Protein AF-A0A5A7PX64-F1 (afdb_monomer)

Sequence (849 aa):
MESLVEATSGAVGALVSTTVLYPLDTCKTKYQAENRAHHHQKYRNISDVLWEAISKGQVLSLYQGLGTKNLQSFISQFIYFYGYSFFKRLYLRQSQTKSIRTAANLVIAAAAGACTAIATQASSISICCCDCHAILLIPLDTASSRMQTSEFGKSKGLWESLSEGSWSDAFDGLGISLLLTANPSIQYTVFDQLKNRMLKGKIGKQSDDVKSPEALSAFSAFVLGAVSKCIATCLTYPAIRCKVMIQSAKSDDENEEGKTRPKSRKTVTGTIYSIWDKEGLLGFFKGLQAQMLKTVLTSALLLMIKEKITKTTWVLMIALRKFMLLAPRMVVAATGRMAPSATGNHNPVRFSGRNGKSAVNFGHGELMGEKLKFSPFVQRSKNRAILTTPQVRNSLTADFSGETKLKNLDMEKRDPRTAVAIILGGGAGTRLFPLTKRRAKPAVPIGGAYRLIDVPMSNCINSGINKVYILTQFNSASLNRHLARAYNSVGSGVLAATQTPGEAGKNWFQGTADAVRQFHWLFEDPRSKHIEDVLILSGDHLYRMDYLDFVQNHRQSGADITISCLPIDDSRASDFGLMKIDNKGRVLSFSEKPKGNDLKAMAVDTTVLGLSRDEAEKKPYIASMGVYVFKKEILLNLLRWRFPTANDFGSEIIPASAREFFIKAYLFNDYWEDIGTIRSFFEANLALTEHDDDNKPPRFSFYDAAKPIYTSRRNLPPSKIDNSKIVDSIVSHGSFLTNCIIEHSVIGIRSRINSNVHLKDTVMLGADYYETDSEIALALSKGKVPIGIGENTRIKECIIDKNARIGKNVVIENSEGVQEADRTSEGFYIRSGVTVILKNSIIKDGTVI

Foldseek 3Di:
DLLQLLLQLLLVLLLVLCVVCLLLVLLLLQQVVQVVDPDDRPDPDSVVSVVVCVVVVLNVLSCFLSVLVSVLRSLLRSQLSSQLVVLVVVCCVVVVDPDDDLVRLLVSLLRSLLSSLCVLLCVVPDPPDDDDDDDDDPNSVQLSSVRSNDDRPDGDDSVVSVVPDDPVLSCQCSVLSSVLSSLSSQLVSQLVVVVVVVVVVVVVDDDDDDDDPDFDALVVQLVSQLVSNLVSCVVCQLSVLLSVQLSPDDPDDPDDDDDDDDDDSRDSVVSSVVQCVPPNPCSSCPCVVSVSVSRSNSRSSSRSSSRVSSRVSVVVVVVVVVVVVPDDDDDDDPDDDDDDDDDDDDDDDDDDDDDDDDDDDDDDDDDDDDDDDDDDDDDDDDDDDDDDDDDDDDDDDDDPPPVVVVVVVVVVLQDLLQEAEEEEQDACLVQAPPQSVQAGQQLRDFLQEFGLQLQVVLLCVLLVNLQYEYETQDNCPSVVVFCCQFPPVSDPRYHYDYFDDDPCSNPCALAQLSSCLVVLCVCVPPSNVSHFKYKYHYSFKDDHDNVSVVSSVCVVVVFQKEFEKEQAAPVCQLVFWWFDADLQQWTQAIDGNDDDVRSVVRFAQCCSVVDDPVVCVRRRIIGTPSIMMHGSVSSNCLCVPVPVPDRYCRHPSVRVCSVPTGYGYDYDDADMFRCSHPVRSLVVRLLQLDPDDVVDHRRDHCDDPSRHRTTRDDPAAAEDAECEAAESEAADGNEYHYQEYHYSEYHHYQAYHYHQEYHESEYESHEPDDDDVVNCVVCVVVLHFFFHAEYNEYAYQEYEDYREGEYYNEYHDLVVQDAWDDPVVQQWIHHRSHIYGHHNYYHHHNHYD

Organism: Striga asiatica (NCBI:txid4170)

Structure (mmCIF, N/CA/C/O backbone):
data_AF-A0A5A7PX64-F1
#
_entry.id   AF-A0A5A7PX64-F1
#
loop_
_atom_site.group_PDB
_atom_site.id
_atom_site.type_symbol
_atom_site.label_atom_id
_atom_site.label_alt_id
_atom_site.label_comp_id
_atom_site.label_asym_id
_atom_site.label_entity_id
_atom_site.label_seq_id
_atom_site.pdbx_PDB_ins_code
_atom_site.Cartn_x
_atom_site.Cartn_y
_atom_site.Cartn_z
_atom_site.occupancy
_atom_site.B_iso_or_equiv
_atom_site.auth_seq_id
_atom_site.auth_comp_id
_atom_site.auth_asym_id
_atom_site.auth_atom_id
_atom_site.pdbx_PDB_model_num
ATOM 1 N N . MET A 1 1 ? -17.138 45.772 -8.333 1.00 70.06 1 MET A N 1
ATOM 2 C CA . MET A 1 1 ? -17.581 45.657 -9.742 1.00 70.06 1 MET A CA 1
ATOM 3 C C . MET A 1 1 ? -16.494 46.118 -10.695 1.00 70.06 1 MET A C 1
ATOM 5 O O . MET A 1 1 ? -15.860 45.264 -11.285 1.00 70.06 1 MET A O 1
ATOM 9 N N . GLU A 1 2 ? -16.208 47.415 -10.805 1.00 75.25 2 GLU A N 1
ATOM 10 C CA . GLU A 1 2 ? -15.292 47.930 -11.838 1.00 75.25 2 GLU A CA 1
ATOM 11 C C . GLU A 1 2 ? -13.875 47.324 -11.807 1.00 75.25 2 GLU A C 1
ATOM 13 O O . GLU A 1 2 ? -13.378 46.900 -12.843 1.00 75.25 2 GLU A O 1
ATOM 18 N N . SER A 1 3 ? -13.256 47.173 -10.628 1.00 82.12 3 SER A N 1
ATOM 19 C CA . SER A 1 3 ? -11.945 46.507 -10.499 1.00 82.12 3 SER A CA 1
ATOM 20 C C . SER A 1 3 ? -11.955 45.045 -10.941 1.00 82.12 3 SER A C 1
ATOM 22 O O . SER A 1 3 ? -10.944 44.548 -11.419 1.00 82.12 3 SER A O 1
ATOM 24 N N . LEU A 1 4 ? -13.100 44.364 -10.828 1.00 81.25 4 LEU A N 1
ATOM 25 C CA . LEU A 1 4 ? -13.269 43.000 -11.325 1.00 81.25 4 LEU A CA 1
ATOM 26 C C . LEU A 1 4 ? -13.423 42.989 -12.855 1.00 81.25 4 LEU A C 1
ATOM 28 O O . LEU A 1 4 ? -12.896 42.092 -13.502 1.00 81.25 4 LEU A O 1
ATOM 32 N N . VAL A 1 5 ? -14.064 44.007 -13.443 1.00 82.44 5 VAL A N 1
ATOM 33 C CA . VAL A 1 5 ? -14.136 44.191 -14.906 1.00 82.44 5 VAL A CA 1
ATOM 34 C C . VAL A 1 5 ? -12.749 44.475 -15.490 1.00 82.44 5 VAL A C 1
ATOM 36 O O . VAL A 1 5 ? -12.382 43.856 -16.482 1.00 82.44 5 VAL A O 1
ATOM 39 N N . GLU A 1 6 ? -11.948 45.347 -14.867 1.00 82.88 6 GLU A N 1
ATOM 40 C CA . GLU A 1 6 ? -10.570 45.624 -15.315 1.00 82.88 6 GLU A CA 1
ATOM 41 C C . GLU A 1 6 ? -9.627 44.422 -15.121 1.00 82.88 6 GLU A C 1
ATOM 43 O O . GLU A 1 6 ? -8.751 44.192 -15.958 1.00 82.88 6 GLU A O 1
ATOM 48 N N . ALA A 1 7 ? -9.816 43.640 -14.052 1.00 85.19 7 ALA A N 1
ATOM 49 C CA . ALA A 1 7 ? -9.067 42.408 -13.803 1.00 85.19 7 ALA A CA 1
ATOM 50 C C . ALA A 1 7 ? -9.395 41.313 -14.826 1.00 85.19 7 ALA A C 1
ATOM 52 O O . ALA A 1 7 ? -8.493 40.744 -15.437 1.00 85.19 7 ALA A O 1
ATOM 53 N N . THR A 1 8 ? -10.683 41.050 -15.060 1.00 84.56 8 THR A N 1
ATOM 54 C CA . THR A 1 8 ? -11.142 40.032 -16.019 1.00 84.56 8 THR A CA 1
ATOM 55 C C . THR A 1 8 ? -10.821 40.408 -17.464 1.00 84.56 8 THR A C 1
ATOM 57 O O . THR A 1 8 ? -10.293 39.570 -18.191 1.00 84.56 8 THR A O 1
ATOM 60 N N . SER A 1 9 ? -11.054 41.656 -17.893 1.00 85.06 9 SER A N 1
ATOM 61 C CA . SER A 1 9 ? -10.716 42.081 -19.261 1.00 85.06 9 SER A CA 1
ATOM 62 C C . SER A 1 9 ? -9.213 42.022 -19.530 1.00 85.06 9 SER A C 1
ATOM 64 O O . SER A 1 9 ? -8.790 41.634 -20.619 1.00 85.06 9 SER A O 1
ATOM 66 N N . GLY A 1 10 ? -8.397 42.343 -18.525 1.00 84.88 10 GLY A N 1
ATOM 67 C CA . GLY A 1 10 ? -6.948 42.254 -18.612 1.00 84.88 10 GLY A CA 1
ATOM 68 C C . GLY A 1 10 ? -6.407 40.824 -18.589 1.00 84.88 10 GLY A C 1
ATOM 69 O O . GLY A 1 10 ? -5.489 40.518 -19.346 1.00 84.88 10 GLY A O 1
ATOM 70 N N . ALA A 1 11 ? -6.996 39.939 -17.782 1.00 86.31 11 ALA A N 1
ATOM 71 C CA . ALA A 1 11 ? -6.633 38.523 -17.732 1.00 86.31 11 ALA A CA 1
ATOM 72 C C . ALA A 1 11 ? -6.997 37.785 -19.032 1.00 86.31 11 ALA A C 1
ATOM 74 O O . ALA A 1 11 ? -6.183 37.029 -19.558 1.00 86.31 11 ALA A O 1
ATOM 75 N N . VAL A 1 12 ? -8.173 38.064 -19.611 1.00 86.69 12 VAL A N 1
ATOM 76 C CA . VAL A 1 12 ? -8.559 37.536 -20.933 1.00 86.69 12 VAL A CA 1
ATOM 77 C C . VAL A 1 12 ? -7.689 38.141 -22.043 1.00 86.69 12 VAL A C 1
ATOM 79 O O . VAL A 1 12 ? -7.237 37.416 -22.926 1.00 86.69 12 VAL A O 1
ATOM 82 N N . GLY A 1 13 ? -7.373 39.440 -21.974 1.00 85.81 13 GLY A N 1
ATOM 83 C CA . GLY A 1 13 ? -6.431 40.081 -22.899 1.00 85.81 13 GLY A CA 1
ATOM 84 C C . GLY A 1 13 ? -5.037 39.448 -22.878 1.00 85.81 13 GLY A C 1
ATOM 85 O O . GLY A 1 13 ? -4.434 39.259 -23.935 1.00 85.81 13 GLY A O 1
ATOM 86 N N . ALA A 1 14 ? -4.548 39.060 -21.697 1.00 85.06 14 ALA A N 1
ATOM 87 C CA . ALA A 1 14 ? -3.300 38.317 -21.551 1.00 85.06 14 ALA A CA 1
ATOM 88 C C . ALA A 1 14 ? -3.403 36.894 -22.109 1.00 85.06 14 ALA A C 1
ATOM 90 O O . ALA A 1 14 ? -2.570 36.521 -22.924 1.00 85.06 14 ALA A O 1
ATOM 91 N N . LEU A 1 15 ? -4.454 36.143 -21.760 1.00 86.75 15 LEU A N 1
ATOM 92 C CA . LEU A 1 15 ? -4.691 34.781 -22.255 1.00 86.75 15 LEU A CA 1
ATOM 93 C C . LEU A 1 15 ? -4.663 34.710 -23.791 1.00 86.75 15 LEU A C 1
ATOM 95 O O . LEU A 1 15 ? -3.964 33.876 -24.370 1.00 86.75 15 LEU A O 1
ATOM 99 N N . VAL A 1 16 ? -5.398 35.604 -24.459 1.00 87.44 16 VAL A N 1
ATOM 100 C CA . VAL A 1 16 ? -5.472 35.637 -25.927 1.00 87.44 16 VAL A CA 1
ATOM 101 C C . VAL A 1 16 ? -4.145 36.105 -26.528 1.00 87.44 16 VAL A C 1
ATOM 103 O O . VAL A 1 16 ? -3.647 35.471 -27.455 1.00 87.44 16 VAL A O 1
ATOM 106 N N . SER A 1 17 ? -3.525 37.157 -25.980 1.00 85.38 17 SER A N 1
ATOM 107 C CA . SER A 1 17 ? -2.232 37.659 -26.469 1.00 85.38 17 SER A CA 1
ATOM 108 C C . SER A 1 17 ? -1.108 36.621 -26.332 1.00 85.38 17 SER A C 1
ATOM 110 O O . SER A 1 17 ? -0.349 36.397 -27.276 1.00 85.38 17 SER A O 1
ATOM 112 N N . THR A 1 18 ? -1.039 35.926 -25.192 1.00 85.62 18 THR A N 1
ATOM 113 C CA . THR A 1 18 ? -0.108 34.817 -24.961 1.00 85.62 18 THR A CA 1
ATOM 114 C C . THR A 1 18 ? -0.378 33.668 -25.920 1.00 85.62 18 THR A C 1
ATOM 116 O O . THR A 1 18 ? 0.572 33.184 -26.518 1.00 85.62 18 THR A O 1
ATOM 119 N N . THR A 1 19 ? -1.637 33.278 -26.136 1.00 86.94 19 THR A N 1
ATOM 120 C CA . THR A 1 19 ? -1.987 32.183 -27.058 1.00 86.94 19 THR A CA 1
ATOM 121 C C . THR A 1 19 ? -1.610 32.496 -28.507 1.00 86.94 19 THR A C 1
ATOM 123 O O . THR A 1 19 ? -0.996 31.663 -29.167 1.00 86.94 19 THR A O 1
ATOM 126 N N . VAL A 1 20 ? -1.907 33.701 -29.002 1.00 88.19 20 VAL A N 1
ATOM 127 C CA . VAL A 1 20 ? -1.581 34.104 -30.384 1.00 88.19 20 VAL A CA 1
ATOM 128 C C . VAL A 1 20 ? -0.068 34.180 -30.613 1.00 88.19 20 VAL A C 1
ATOM 130 O O . VAL A 1 20 ? 0.416 33.788 -31.671 1.00 88.19 20 VAL A O 1
ATOM 133 N N . LEU A 1 21 ? 0.696 34.657 -29.626 1.00 87.06 21 LEU A N 1
ATOM 134 C CA . LEU A 1 21 ? 2.136 34.910 -29.766 1.00 87.06 21 LEU A CA 1
ATOM 135 C C . LEU A 1 21 ? 3.024 33.808 -29.168 1.00 87.06 21 LEU A C 1
ATOM 137 O O . LEU A 1 21 ? 4.249 33.944 -29.171 1.00 87.06 21 LEU A O 1
ATOM 141 N N . TYR A 1 22 ? 2.437 32.713 -28.680 1.00 85.25 22 TYR A N 1
ATOM 142 C CA . TYR A 1 22 ? 3.178 31.608 -28.072 1.00 85.25 22 TYR A CA 1
ATOM 143 C C . TYR A 1 22 ? 4.228 30.973 -29.001 1.00 85.25 22 TYR A C 1
ATOM 145 O O . TYR A 1 22 ? 5.339 30.737 -28.528 1.00 85.25 22 TYR A O 1
ATOM 153 N N . PRO A 1 23 ? 3.977 30.765 -30.313 1.00 86.62 23 PRO A N 1
ATOM 154 C CA . PRO A 1 23 ? 4.995 30.211 -31.207 1.00 86.62 23 PRO A CA 1
ATOM 155 C C . PRO A 1 23 ? 6.253 31.080 -31.289 1.00 86.62 23 PRO A C 1
ATOM 157 O O . PRO A 1 23 ? 7.367 30.563 -31.279 1.00 86.62 23 PRO A O 1
ATOM 160 N N . LEU A 1 24 ? 6.086 32.409 -31.290 1.00 83.19 24 LEU A N 1
ATOM 161 C CA . LEU A 1 24 ? 7.197 33.364 -31.269 1.00 83.19 24 LEU A CA 1
ATOM 162 C C . LEU A 1 24 ? 7.965 33.318 -29.936 1.00 83.19 24 LEU A C 1
ATOM 164 O O . LEU A 1 24 ? 9.178 33.528 -29.923 1.00 83.19 24 LEU A O 1
ATOM 168 N N . ASP A 1 25 ? 7.279 33.021 -28.827 1.00 77.56 25 ASP A N 1
ATOM 169 C CA . ASP A 1 25 ? 7.919 32.774 -27.534 1.00 77.56 25 ASP A CA 1
ATOM 170 C C . ASP A 1 25 ? 8.789 31.513 -27.579 1.00 77.56 25 ASP A C 1
ATOM 172 O O . ASP A 1 25 ? 9.983 31.578 -27.301 1.00 77.56 25 ASP A O 1
ATOM 176 N N . THR A 1 26 ? 8.233 30.387 -28.032 1.00 78.62 26 THR A N 1
ATOM 177 C CA . THR A 1 26 ? 8.959 29.114 -28.140 1.00 78.62 26 THR A CA 1
ATOM 178 C C . THR A 1 26 ? 10.165 29.216 -29.079 1.00 78.62 26 THR A C 1
ATOM 180 O O . THR A 1 26 ? 11.258 28.786 -28.705 1.00 78.62 26 THR A O 1
ATOM 183 N N . CYS A 1 27 ? 10.023 29.850 -30.253 1.00 79.25 27 CYS A N 1
ATOM 184 C CA . CYS A 1 27 ? 11.149 30.075 -31.167 1.00 79.25 27 CYS A CA 1
ATOM 185 C C . CYS A 1 27 ? 12.262 30.908 -30.515 1.00 79.25 27 CYS A C 1
ATOM 187 O O . CYS A 1 27 ? 13.441 30.570 -30.630 1.00 79.25 27 CYS A O 1
ATOM 189 N N . LYS A 1 28 ? 11.899 31.969 -29.781 1.00 76.88 28 LYS A N 1
ATOM 190 C CA . LYS A 1 28 ? 12.862 32.788 -29.041 1.00 76.88 28 LYS A CA 1
ATOM 191 C C . LYS A 1 28 ? 13.539 32.003 -27.916 1.00 76.88 28 LYS A C 1
ATOM 193 O O . LYS A 1 28 ? 14.760 32.075 -27.803 1.00 76.88 28 LYS A O 1
ATOM 198 N N . THR A 1 29 ? 12.784 31.290 -27.082 1.00 70.88 29 THR A N 1
ATOM 199 C CA . THR A 1 29 ? 13.330 30.545 -25.937 1.00 70.88 29 THR A CA 1
ATOM 200 C C . THR A 1 29 ? 14.306 29.465 -26.403 1.00 70.88 29 THR A C 1
ATOM 202 O O . THR A 1 29 ? 15.385 29.347 -25.826 1.00 70.88 29 THR A O 1
ATOM 205 N N . LYS A 1 30 ? 14.000 28.750 -27.496 1.00 71.81 30 LYS A N 1
ATOM 206 C CA . LYS A 1 30 ? 14.926 27.780 -28.103 1.00 71.81 30 LYS A CA 1
ATOM 207 C C . LYS A 1 30 ? 16.187 28.443 -28.658 1.00 71.81 30 LYS A C 1
ATOM 209 O O . LYS A 1 30 ? 17.284 28.054 -28.269 1.00 71.81 30 LYS A O 1
ATOM 214 N N . TYR A 1 31 ? 16.048 29.506 -29.455 1.00 73.12 31 TYR A N 1
ATOM 215 C CA . TYR A 1 31 ? 17.190 30.283 -29.957 1.00 73.12 31 TYR A CA 1
ATOM 216 C C . TYR A 1 31 ? 18.098 30.804 -28.820 1.00 73.12 31 TYR A C 1
ATOM 218 O O . TYR A 1 31 ? 19.323 30.749 -28.910 1.00 73.12 31 TYR A O 1
ATOM 226 N N . GLN A 1 32 ? 17.512 31.271 -27.711 1.00 65.12 32 GLN A N 1
ATOM 227 C CA . GLN A 1 32 ? 18.256 31.763 -26.545 1.00 65.12 32 GLN A CA 1
ATOM 228 C C . GLN A 1 32 ? 18.884 30.659 -25.683 1.00 65.12 32 GLN A C 1
ATOM 230 O O . GLN A 1 32 ? 19.860 30.939 -24.986 1.00 65.12 32 GLN A O 1
ATOM 235 N N . ALA A 1 33 ? 18.340 29.441 -25.697 1.00 64.19 33 ALA A N 1
ATOM 236 C CA . ALA A 1 33 ? 18.925 28.295 -25.008 1.00 64.19 33 ALA A CA 1
ATOM 237 C C . ALA A 1 33 ? 20.133 27.737 -25.773 1.00 64.19 33 ALA A C 1
ATOM 239 O O . ALA A 1 33 ? 21.154 27.437 -25.161 1.00 64.19 33 ALA A O 1
ATOM 240 N N . GLU A 1 34 ? 20.049 27.665 -27.102 1.00 63.72 34 GLU A N 1
ATOM 241 C CA . GLU A 1 34 ? 21.103 27.080 -27.940 1.00 63.72 34 GLU A CA 1
ATOM 242 C C . GLU A 1 34 ? 22.349 27.974 -28.029 1.00 63.72 34 GLU A C 1
ATOM 244 O O . GLU A 1 34 ? 23.468 27.480 -27.937 1.00 63.72 34 GLU A O 1
ATOM 249 N N . ASN A 1 35 ? 22.178 29.303 -28.014 1.00 57.41 35 ASN A N 1
ATOM 250 C CA . ASN A 1 35 ? 23.278 30.275 -27.875 1.00 57.41 35 ASN A CA 1
ATOM 251 C C . ASN A 1 35 ? 24.066 30.176 -26.542 1.00 57.41 35 ASN A C 1
ATOM 253 O O . ASN A 1 35 ? 24.980 30.969 -26.320 1.00 57.41 35 ASN A O 1
ATOM 257 N N . ARG A 1 36 ? 23.707 29.253 -25.634 1.00 54.62 36 ARG A N 1
ATOM 258 C CA . ARG A 1 36 ? 24.436 28.955 -24.384 1.00 54.62 36 ARG A CA 1
ATOM 259 C C . ARG A 1 36 ? 25.250 27.658 -24.453 1.00 54.62 36 ARG A C 1
ATOM 261 O O . ARG A 1 36 ? 26.061 27.418 -23.562 1.00 54.62 36 ARG A O 1
ATOM 268 N N . ALA A 1 37 ? 25.028 26.815 -25.462 1.00 49.03 37 ALA A N 1
ATOM 269 C CA . ALA A 1 37 ? 25.751 25.563 -25.648 1.00 49.03 37 ALA A CA 1
ATOM 270 C C . ALA A 1 37 ? 26.975 25.807 -26.544 1.00 49.03 37 ALA A C 1
ATOM 272 O O . ALA A 1 37 ? 26.872 25.891 -27.768 1.00 49.03 37 ALA A O 1
ATOM 273 N N . HIS A 1 38 ? 28.153 25.948 -25.934 1.00 43.09 38 HIS A N 1
ATOM 274 C CA . HIS A 1 38 ? 29.400 26.140 -26.674 1.00 43.09 38 HIS A CA 1
ATOM 275 C C . HIS A 1 38 ? 29.744 24.895 -27.507 1.00 43.09 38 HIS A C 1
ATOM 277 O O . HIS A 1 38 ? 30.258 23.922 -26.969 1.00 43.09 38 HIS A O 1
ATOM 283 N N . HIS A 1 39 ? 29.475 24.939 -28.818 1.00 45.91 39 HIS A N 1
ATOM 284 C CA . HIS A 1 39 ? 30.549 24.999 -29.829 1.00 45.91 39 HIS A CA 1
ATOM 285 C C . HIS A 1 39 ? 30.061 25.057 -31.287 1.00 45.91 39 HIS A C 1
ATOM 287 O O . HIS A 1 39 ? 30.877 25.348 -32.157 1.00 45.91 39 HIS A O 1
ATOM 293 N N . HIS A 1 40 ? 28.784 24.794 -31.589 1.00 48.00 40 HIS A N 1
ATOM 294 C CA . HIS A 1 40 ? 28.229 24.867 -32.952 1.00 48.00 40 HIS A CA 1
ATOM 295 C C . HIS A 1 40 ? 26.890 25.620 -32.954 1.00 48.00 40 HIS A C 1
ATOM 297 O O . HIS A 1 40 ? 25.947 25.236 -32.267 1.00 48.00 40 HIS A O 1
ATOM 303 N N . GLN A 1 41 ? 26.798 26.703 -33.730 1.00 57.31 41 GLN A N 1
ATOM 304 C CA . GLN A 1 41 ? 25.632 27.591 -33.750 1.00 57.31 41 GLN A CA 1
ATOM 305 C C . GLN A 1 41 ? 24.622 27.134 -34.818 1.00 57.31 41 GLN A C 1
ATOM 307 O O . GLN A 1 41 ? 24.715 27.521 -35.981 1.00 57.31 41 GLN A O 1
ATOM 312 N N . LYS A 1 42 ? 23.666 26.279 -34.425 1.00 63.31 42 LYS A N 1
ATOM 313 C CA . LYS A 1 42 ? 22.705 25.631 -35.340 1.00 63.31 42 LYS A CA 1
ATOM 314 C C . LYS A 1 42 ? 21.743 26.601 -36.045 1.00 63.31 42 LYS A C 1
ATOM 316 O O . LYS A 1 42 ? 21.386 26.375 -37.197 1.00 63.31 42 LYS A O 1
ATOM 321 N N . TYR A 1 43 ? 21.323 27.669 -35.366 1.00 71.19 43 TYR A N 1
ATOM 322 C CA . TYR A 1 43 ? 20.404 28.681 -35.899 1.00 71.19 43 TYR A CA 1
ATOM 323 C C . TYR A 1 43 ? 21.090 30.046 -35.969 1.00 71.19 43 TYR A C 1
ATOM 325 O O . TYR A 1 43 ? 21.725 30.465 -34.999 1.00 71.19 43 TYR A O 1
ATOM 333 N N . ARG A 1 44 ? 20.913 30.771 -37.077 1.00 70.56 44 ARG A N 1
ATOM 334 C CA . ARG A 1 44 ? 21.409 32.148 -37.242 1.00 70.56 44 ARG A CA 1
ATOM 335 C C . ARG A 1 44 ? 20.363 33.178 -36.820 1.00 70.56 44 ARG A C 1
ATOM 337 O O . ARG A 1 44 ? 20.719 34.216 -36.274 1.00 70.56 44 ARG A O 1
ATOM 344 N N . ASN A 1 45 ? 19.083 32.880 -37.035 1.00 74.75 45 ASN A N 1
ATOM 345 C CA . ASN A 1 45 ? 17.953 33.753 -36.734 1.00 74.75 45 ASN A CA 1
ATOM 346 C C . ASN A 1 45 ? 16.801 32.998 -36.046 1.00 74.75 45 ASN A C 1
ATOM 348 O O . ASN A 1 45 ? 16.657 31.782 -36.154 1.00 74.75 45 ASN A O 1
ATOM 352 N N . ILE A 1 46 ? 15.901 33.743 -35.392 1.00 75.25 46 ILE A N 1
ATOM 353 C CA . ILE A 1 46 ? 14.668 33.195 -34.783 1.00 75.25 46 ILE A CA 1
ATOM 354 C C . ILE A 1 46 ? 13.731 32.592 -35.854 1.00 75.25 46 ILE A C 1
ATOM 356 O O . ILE A 1 46 ? 12.985 31.655 -35.567 1.00 75.25 46 ILE A O 1
ATOM 360 N N . SER A 1 47 ? 13.798 33.092 -37.095 1.00 79.25 47 SER A N 1
ATOM 361 C CA . SER A 1 47 ? 13.109 32.530 -38.265 1.00 79.25 47 SER A CA 1
ATOM 362 C C . SER A 1 47 ? 13.486 31.078 -38.539 1.00 79.25 47 SER A C 1
ATOM 364 O O . SER A 1 47 ? 12.637 30.311 -38.975 1.00 79.25 47 SER A O 1
ATOM 366 N N . ASP A 1 48 ? 14.725 30.686 -38.253 1.00 81.06 48 ASP A N 1
ATOM 367 C CA . ASP A 1 48 ? 15.257 29.373 -38.620 1.00 81.06 48 ASP A CA 1
ATOM 368 C C . ASP A 1 48 ? 14.640 28.284 -37.729 1.00 81.06 48 ASP A C 1
ATOM 370 O O . ASP A 1 48 ? 14.313 27.197 -38.198 1.00 81.06 48 ASP A O 1
ATOM 374 N N . VAL A 1 49 ? 14.373 28.616 -36.459 1.00 80.69 49 VAL A N 1
ATOM 375 C CA . VAL A 1 49 ? 13.644 27.754 -35.511 1.00 80.69 49 VAL A CA 1
ATOM 376 C C . VAL A 1 49 ? 12.185 27.567 -35.939 1.00 80.69 49 VAL A C 1
ATOM 378 O O . VAL A 1 49 ? 11.638 26.469 -35.830 1.00 80.69 49 VAL A O 1
ATOM 381 N N . LEU A 1 50 ? 11.553 28.633 -36.444 1.00 82.31 50 LEU A N 1
ATOM 382 C CA . LEU A 1 50 ? 10.192 28.574 -36.982 1.00 82.31 50 LEU A CA 1
ATOM 383 C C . LEU A 1 50 ? 10.149 27.739 -38.271 1.00 82.31 50 LEU A C 1
ATOM 385 O O . LEU A 1 50 ? 9.253 26.915 -38.439 1.00 82.31 50 LEU A O 1
ATOM 389 N N . TRP A 1 51 ? 11.139 27.914 -39.148 1.00 82.00 51 TRP A N 1
ATOM 390 C CA . TRP A 1 51 ? 11.261 27.175 -40.401 1.00 82.00 51 TRP A CA 1
ATOM 391 C C . TRP A 1 51 ? 11.551 25.687 -40.171 1.00 82.00 51 TRP A C 1
ATOM 393 O O . TRP A 1 51 ? 10.943 24.859 -40.839 1.00 82.00 51 TRP A O 1
ATOM 403 N N . GLU A 1 52 ? 12.381 25.322 -39.184 1.00 80.31 52 GLU A N 1
ATOM 404 C CA . GLU A 1 52 ? 12.596 23.919 -38.791 1.00 80.31 52 GLU A CA 1
ATOM 405 C C . GLU A 1 52 ? 11.311 23.258 -38.262 1.00 80.31 52 GLU A C 1
ATOM 407 O O . GLU A 1 52 ? 11.020 22.110 -38.597 1.00 80.31 52 GLU A O 1
ATOM 412 N N . ALA A 1 53 ? 10.509 23.972 -37.465 1.00 81.56 53 ALA A N 1
ATOM 413 C CA . ALA A 1 53 ? 9.238 23.442 -36.967 1.00 81.56 53 ALA A CA 1
ATOM 414 C C . ALA A 1 53 ? 8.201 23.233 -38.091 1.00 81.56 53 ALA A C 1
ATOM 416 O O . ALA A 1 53 ? 7.411 22.288 -38.027 1.00 81.56 53 ALA A O 1
ATOM 417 N N . ILE A 1 54 ? 8.216 24.089 -39.120 1.00 84.69 54 ILE A N 1
ATOM 418 C CA . ILE A 1 54 ? 7.364 23.966 -40.312 1.00 84.69 54 ILE A CA 1
ATOM 419 C C . ILE A 1 54 ? 7.857 22.831 -41.220 1.00 84.69 54 ILE A C 1
ATOM 421 O O . ILE A 1 54 ? 7.066 21.961 -41.576 1.00 84.69 54 ILE A O 1
ATOM 425 N N . SER A 1 55 ? 9.152 22.785 -41.552 1.00 79.62 55 SER A N 1
ATOM 426 C CA . SER A 1 55 ? 9.718 21.793 -42.480 1.00 79.62 55 SER A CA 1
ATOM 427 C C . SER A 1 55 ? 9.673 20.361 -41.944 1.00 79.62 55 SER A C 1
ATOM 429 O O . SER A 1 55 ? 9.536 19.422 -42.723 1.00 79.62 55 SER A O 1
ATOM 431 N N . LYS A 1 56 ? 9.706 20.181 -40.617 1.00 79.50 56 LYS A N 1
ATOM 432 C CA . LYS A 1 56 ? 9.500 18.880 -39.956 1.00 79.50 56 LYS A CA 1
ATOM 433 C C . LYS A 1 56 ? 8.026 18.504 -39.755 1.00 79.50 56 LYS A C 1
ATOM 435 O O . LYS A 1 56 ? 7.751 17.460 -39.172 1.00 79.50 56 LYS A O 1
ATOM 440 N N . GLY A 1 57 ? 7.071 19.346 -40.163 1.00 73.12 57 GLY A N 1
ATOM 441 C CA . GLY A 1 57 ? 5.635 19.120 -39.945 1.00 73.12 57 GLY A CA 1
ATOM 442 C C . GLY A 1 57 ? 5.195 19.191 -38.473 1.00 73.12 57 GLY A C 1
ATOM 443 O O . GLY A 1 57 ? 4.091 18.777 -38.130 1.00 73.12 57 GLY A O 1
ATOM 444 N N . GLN A 1 58 ? 6.036 19.723 -37.581 1.00 78.94 58 GLN A N 1
ATOM 445 C CA . GLN A 1 58 ? 5.844 19.702 -36.126 1.00 78.94 58 GLN A CA 1
ATOM 446 C C . GLN A 1 58 ? 5.321 21.038 -35.564 1.00 78.94 58 GLN A C 1
ATOM 448 O O . GLN A 1 58 ? 5.576 21.362 -34.405 1.00 78.94 58 GLN A O 1
ATOM 453 N N . VAL A 1 59 ? 4.554 21.818 -36.332 1.00 78.44 59 VAL A N 1
ATOM 454 C CA . VAL A 1 59 ? 4.086 23.169 -35.940 1.00 78.44 59 VAL A CA 1
ATOM 455 C C . VAL A 1 59 ? 3.357 23.187 -34.584 1.00 78.44 59 VAL A C 1
ATOM 457 O O . VAL A 1 59 ? 3.560 24.101 -33.787 1.00 78.44 59 VAL A O 1
ATOM 460 N N . LEU A 1 60 ? 2.583 22.145 -34.254 1.00 78.38 60 LEU A N 1
ATOM 461 C CA . LEU A 1 60 ? 1.904 22.010 -32.953 1.00 78.38 60 LEU A CA 1
ATOM 462 C C . LEU A 1 60 ? 2.868 21.969 -31.752 1.00 78.38 60 LEU A C 1
ATOM 464 O O . LEU A 1 60 ? 2.508 22.405 -30.660 1.00 78.38 60 LEU A O 1
ATOM 468 N N . SER A 1 61 ? 4.108 21.508 -31.938 1.00 77.25 61 SER A N 1
ATOM 469 C CA . SER A 1 61 ? 5.117 21.473 -30.870 1.00 77.25 61 SER A CA 1
ATOM 470 C C . SER A 1 61 ? 5.622 22.865 -30.463 1.00 77.25 61 SER A C 1
ATOM 472 O O . SER A 1 61 ? 6.149 23.027 -29.364 1.00 77.25 61 SER A O 1
ATOM 474 N N . LEU A 1 62 ? 5.372 23.904 -31.272 1.00 80.50 62 LEU A N 1
ATOM 475 C CA . LEU A 1 62 ? 5.594 25.297 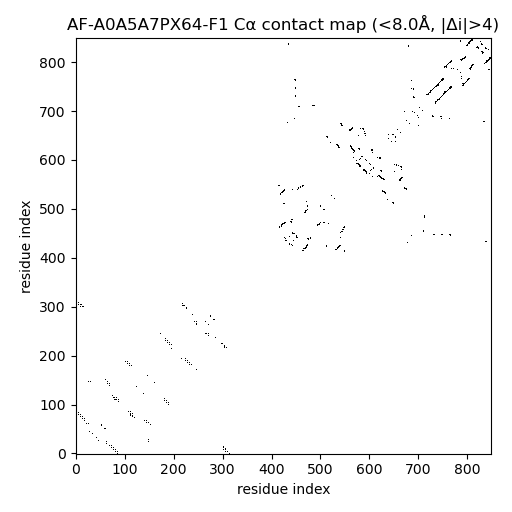-30.871 1.00 80.50 62 LEU A CA 1
ATOM 476 C C . LEU A 1 62 ? 4.658 25.738 -29.732 1.00 80.50 62 LEU A C 1
ATOM 478 O O . LEU A 1 62 ? 4.977 26.701 -29.041 1.00 80.50 62 LEU A O 1
ATOM 482 N N . TYR A 1 63 ? 3.550 25.023 -29.499 1.00 83.00 63 TYR A N 1
ATOM 483 C CA . TYR A 1 63 ? 2.594 25.253 -28.408 1.00 83.00 63 TYR A CA 1
ATOM 484 C C . TYR A 1 63 ? 2.847 24.398 -27.154 1.00 83.00 63 TYR A C 1
ATOM 486 O O . TYR A 1 63 ? 2.054 24.408 -26.207 1.00 83.00 63 TYR A O 1
ATOM 494 N N . GLN A 1 64 ? 3.960 23.667 -27.108 1.00 77.94 64 GLN A N 1
ATOM 495 C CA . GLN A 1 64 ? 4.323 22.827 -25.973 1.00 77.94 64 GLN A CA 1
ATOM 496 C C . GLN A 1 64 ? 4.565 23.671 -24.707 1.00 77.94 64 GLN A C 1
ATOM 498 O O . GLN A 1 64 ? 5.498 24.465 -24.643 1.00 77.94 64 GLN A O 1
ATOM 503 N N . GLY A 1 65 ? 3.718 23.485 -23.688 1.00 72.62 65 GLY A N 1
ATOM 504 C CA . GLY A 1 65 ? 3.718 24.301 -22.465 1.00 72.62 65 GLY A CA 1
ATOM 505 C C . GLY A 1 65 ? 2.755 25.499 -22.484 1.00 72.62 65 GLY A C 1
ATOM 506 O O . GLY A 1 65 ? 2.731 26.269 -21.523 1.00 72.62 65 GLY A O 1
ATOM 507 N N . LEU A 1 66 ? 1.923 25.668 -23.524 1.00 80.25 66 LEU A N 1
ATOM 508 C CA . LEU A 1 66 ? 0.959 26.776 -23.596 1.00 80.25 66 LEU A CA 1
ATOM 509 C C . LEU A 1 66 ? 0.031 26.824 -22.373 1.00 80.25 66 LEU A C 1
ATOM 511 O O . LEU A 1 66 ? -0.156 27.890 -21.794 1.00 80.25 66 LEU A O 1
ATOM 515 N N . GLY A 1 67 ? -0.539 25.687 -21.959 1.00 75.88 67 GLY A N 1
ATOM 516 C CA . GLY A 1 67 ? -1.537 25.642 -20.881 1.00 75.88 67 GLY A CA 1
ATOM 517 C C . GLY A 1 67 ? -1.022 26.181 -19.541 1.00 75.88 67 GLY A C 1
ATOM 518 O O . GLY A 1 67 ? -1.721 26.931 -18.862 1.00 75.88 67 GLY A O 1
ATOM 519 N N . THR A 1 68 ? 0.228 25.872 -19.187 1.00 70.00 68 THR A N 1
ATOM 520 C CA . THR A 1 68 ? 0.853 26.340 -17.940 1.00 70.00 68 THR A CA 1
ATOM 521 C C . THR A 1 68 ? 1.209 27.817 -18.008 1.00 70.00 68 THR A C 1
ATOM 523 O O . THR A 1 68 ? 0.992 28.547 -17.039 1.00 70.00 68 THR A O 1
ATOM 526 N N . LYS A 1 69 ? 1.673 28.291 -19.171 1.00 75.50 69 LYS A N 1
ATOM 527 C CA . LYS A 1 69 ? 1.951 29.712 -19.384 1.00 75.50 69 LYS A CA 1
ATOM 528 C C . LYS A 1 69 ? 0.682 30.564 -19.422 1.00 75.50 69 LYS A C 1
ATOM 530 O O . LYS A 1 69 ? 0.677 31.659 -18.866 1.00 75.50 69 LYS A O 1
ATOM 535 N N . ASN A 1 70 ? -0.396 30.053 -20.012 1.00 81.94 70 ASN A N 1
ATOM 536 C CA . ASN A 1 70 ? -1.708 30.697 -20.024 1.00 81.94 70 ASN A CA 1
ATOM 537 C C . ASN A 1 70 ? -2.284 30.825 -18.608 1.00 81.94 70 ASN A C 1
ATOM 539 O O . ASN A 1 70 ? -2.724 31.911 -18.241 1.00 81.94 70 ASN A O 1
ATOM 543 N N . LEU A 1 71 ? -2.215 29.767 -17.790 1.00 75.81 71 LEU A N 1
ATOM 544 C CA . LEU A 1 71 ? -2.642 29.815 -16.387 1.00 75.81 71 LEU A CA 1
ATOM 545 C C . LEU A 1 71 ? -1.834 30.851 -15.582 1.00 75.81 71 LEU A C 1
ATOM 547 O O . LEU A 1 71 ? -2.413 31.696 -14.900 1.00 75.81 71 LEU A O 1
ATOM 551 N N . GLN A 1 72 ? -0.503 30.841 -15.727 1.00 77.50 72 GLN A N 1
ATOM 552 C CA . GLN A 1 72 ? 0.400 31.808 -15.092 1.00 77.50 72 GLN A CA 1
ATOM 553 C C . GLN A 1 72 ? 0.082 33.252 -15.497 1.00 77.50 72 GLN A C 1
ATOM 555 O O . GLN A 1 72 ? -0.030 34.132 -14.642 1.00 77.50 72 GLN A O 1
ATOM 560 N N . SER A 1 73 ? -0.079 33.493 -16.799 1.00 77.94 73 SER A N 1
ATOM 561 C CA . SER A 1 73 ? -0.326 34.824 -17.346 1.00 77.94 73 SER A CA 1
ATOM 562 C C . SER A 1 73 ? -1.704 35.357 -16.949 1.00 77.94 73 SER A C 1
ATOM 564 O O . SER A 1 73 ? -1.813 36.524 -16.574 1.00 77.94 73 SER A O 1
ATOM 566 N N . PHE A 1 74 ? -2.730 34.499 -16.943 1.00 82.81 74 PHE A N 1
ATOM 567 C CA . PHE A 1 74 ? -4.079 34.843 -16.501 1.00 82.81 74 PHE A CA 1
ATOM 568 C C . PHE A 1 74 ? -4.099 35.274 -15.028 1.00 82.81 74 PHE A C 1
ATOM 570 O O . PHE A 1 74 ? -4.557 36.375 -14.727 1.00 82.81 74 PHE A O 1
ATOM 577 N N . ILE A 1 75 ? -3.551 34.453 -14.119 1.00 80.06 75 ILE A N 1
ATOM 578 C CA . ILE A 1 75 ? -3.519 34.743 -12.673 1.00 80.06 75 ILE A CA 1
ATOM 579 C C . ILE A 1 75 ? -2.718 36.021 -12.396 1.00 80.06 75 ILE A C 1
ATOM 581 O O . ILE A 1 75 ? -3.216 36.938 -11.742 1.00 80.06 75 ILE A O 1
ATOM 585 N N . SER A 1 76 ? -1.502 36.116 -12.944 1.00 78.56 76 SER A N 1
ATOM 586 C CA . SER A 1 76 ? -0.627 37.279 -12.765 1.00 78.56 76 SER A CA 1
ATOM 587 C C . SER A 1 76 ? -1.293 38.572 -13.250 1.00 78.56 76 SER A C 1
ATOM 589 O O . SER A 1 76 ? -1.353 39.566 -12.522 1.00 78.56 76 SER A O 1
ATOM 591 N N . GLN A 1 77 ? -1.882 38.560 -14.451 1.00 84.56 77 GLN A N 1
ATOM 592 C CA . GLN A 1 77 ? -2.469 39.769 -15.017 1.00 84.56 77 GLN A CA 1
ATOM 593 C C . GLN A 1 77 ? -3.807 40.155 -14.363 1.00 84.56 77 GLN A C 1
ATOM 595 O O . GLN A 1 77 ? -4.094 41.354 -14.259 1.00 84.56 77 GLN A O 1
ATOM 600 N N . PHE A 1 78 ? -4.583 39.177 -13.874 1.00 85.62 78 PHE A N 1
ATOM 601 C CA . PHE A 1 78 ? -5.780 39.404 -13.061 1.00 85.62 78 PHE A CA 1
ATOM 602 C C . PHE A 1 78 ? -5.431 40.140 -11.762 1.00 85.62 78 PHE A C 1
ATOM 604 O O . PHE A 1 78 ? -5.987 41.206 -11.495 1.00 85.62 78 PHE A O 1
ATOM 611 N N . ILE A 1 79 ? -4.473 39.609 -10.991 1.00 84.38 79 ILE A N 1
ATOM 612 C CA . ILE A 1 79 ? -4.035 40.190 -9.711 1.00 84.38 79 ILE A CA 1
ATOM 613 C C . ILE A 1 79 ? -3.488 41.603 -9.928 1.00 84.38 79 ILE A C 1
ATOM 615 O O . ILE A 1 79 ? -3.876 42.523 -9.207 1.00 84.38 79 ILE A O 1
ATOM 619 N N . TYR A 1 80 ? -2.670 41.802 -10.966 1.00 84.69 80 TYR A N 1
ATOM 620 C CA . TYR A 1 80 ? -2.109 43.112 -11.284 1.00 84.69 80 TYR A CA 1
ATOM 621 C C . TYR A 1 80 ? -3.185 44.166 -11.562 1.00 84.69 80 TYR A C 1
ATOM 623 O O . TYR A 1 80 ? -3.174 45.235 -10.952 1.00 84.69 80 TYR A O 1
ATOM 631 N N . PHE A 1 81 ? -4.131 43.895 -12.470 1.00 85.12 81 PHE A N 1
ATOM 632 C CA . PHE A 1 81 ? -5.159 44.887 -12.797 1.00 85.12 81 PHE A CA 1
ATOM 633 C C . PHE A 1 81 ? -6.185 45.064 -11.678 1.00 85.12 81 PHE A C 1
ATOM 635 O O . PHE A 1 81 ? -6.655 46.186 -11.482 1.00 85.12 81 PHE A O 1
ATOM 642 N N . TYR A 1 82 ? -6.489 44.010 -10.913 1.00 86.81 82 TYR A N 1
ATOM 643 C CA . TYR A 1 82 ? -7.323 44.124 -9.720 1.00 86.81 82 TYR A CA 1
ATOM 644 C C . TYR A 1 82 ? -6.674 45.051 -8.686 1.00 86.81 82 TYR A C 1
ATOM 646 O O . TYR A 1 82 ? -7.284 46.043 -8.285 1.00 86.81 82 TYR A O 1
ATOM 654 N N . GLY A 1 83 ? -5.417 44.775 -8.315 1.00 83.00 83 GLY A N 1
ATOM 655 C CA . GLY A 1 83 ? -4.645 45.567 -7.357 1.00 83.00 83 GLY A CA 1
ATOM 656 C C . GLY A 1 83 ? -4.454 47.010 -7.820 1.00 83.00 83 GLY A C 1
ATOM 657 O O . GLY A 1 83 ? -4.740 47.936 -7.065 1.00 83.00 83 GLY A O 1
ATOM 658 N N . TYR A 1 84 ? -4.076 47.218 -9.087 1.00 84.19 84 TYR A N 1
ATOM 659 C CA . TYR A 1 84 ? -3.943 48.555 -9.671 1.00 84.19 84 TYR A CA 1
ATOM 660 C C . TYR A 1 84 ? -5.259 49.329 -9.581 1.00 84.19 84 TYR A C 1
ATOM 662 O O . TYR A 1 84 ? -5.279 50.436 -9.052 1.00 84.19 84 TYR A O 1
ATOM 670 N N . SER A 1 85 ? -6.376 48.737 -10.017 1.00 83.75 85 SER A N 1
ATOM 671 C CA . SER A 1 85 ? -7.696 49.373 -9.942 1.00 83.75 85 SER A CA 1
ATOM 672 C C . SER A 1 85 ? -8.118 49.678 -8.502 1.00 83.75 85 SER A C 1
ATOM 674 O O . SER A 1 85 ? -8.664 50.749 -8.232 1.00 83.75 85 SER A O 1
ATOM 676 N N . PHE A 1 86 ? -7.855 48.758 -7.572 1.00 85.38 86 PHE A N 1
ATOM 677 C CA . PHE A 1 86 ? -8.186 48.895 -6.157 1.00 85.38 86 PHE A CA 1
ATOM 678 C C . PHE A 1 86 ? -7.410 50.045 -5.498 1.00 85.38 86 PHE A C 1
ATOM 680 O O . PHE A 1 86 ? -8.025 50.978 -4.978 1.00 85.38 86 PHE A O 1
ATOM 687 N N . PHE A 1 87 ? -6.077 50.046 -5.595 1.00 83.75 87 PHE A N 1
ATOM 688 C CA . PHE A 1 87 ? -5.233 51.110 -5.041 1.00 83.75 87 PHE A CA 1
ATOM 689 C C . PHE A 1 87 ? -5.506 52.469 -5.705 1.00 83.75 87 PHE A C 1
ATOM 691 O O . PHE A 1 87 ? -5.573 53.488 -5.017 1.00 83.75 87 PHE A O 1
ATOM 698 N N . LYS A 1 88 ? -5.771 52.489 -7.019 1.00 81.81 88 LYS A N 1
ATOM 699 C CA . LYS A 1 88 ? -6.170 53.691 -7.772 1.00 81.81 88 LYS A CA 1
ATOM 700 C C . LYS A 1 88 ? -7.441 54.336 -7.209 1.00 81.81 88 LYS A C 1
ATOM 702 O O . LYS A 1 88 ? -7.509 55.557 -7.089 1.00 81.81 88 LYS A O 1
ATOM 707 N N . ARG A 1 89 ? -8.432 53.526 -6.818 1.00 81.12 89 ARG A N 1
ATOM 708 C CA . ARG A 1 89 ? -9.686 53.987 -6.187 1.00 81.12 89 ARG A CA 1
ATOM 709 C C . ARG A 1 89 ? -9.485 54.447 -4.758 1.00 81.12 89 ARG A C 1
ATOM 711 O O . ARG A 1 89 ? -10.053 55.467 -4.382 1.00 81.12 89 ARG A O 1
ATOM 718 N N . LEU A 1 90 ? -8.709 53.697 -3.979 1.00 82.56 90 LEU A N 1
ATOM 719 C CA . LEU A 1 90 ? -8.422 54.025 -2.586 1.00 82.56 90 LEU A CA 1
ATOM 720 C C . LEU A 1 90 ? -7.733 55.393 -2.500 1.00 82.56 90 LEU A C 1
ATOM 722 O O . LEU A 1 90 ? -8.209 56.260 -1.773 1.00 82.56 90 LEU A O 1
ATOM 726 N N . TYR A 1 91 ? -6.729 55.630 -3.353 1.00 82.31 91 TYR A N 1
ATOM 727 C CA . TYR A 1 91 ? -6.079 56.933 -3.492 1.00 82.31 91 TYR A CA 1
ATOM 728 C C . TYR A 1 91 ? -7.069 58.048 -3.862 1.00 82.31 91 TYR A C 1
ATOM 730 O O . TYR A 1 91 ? -7.172 59.022 -3.127 1.00 82.31 91 TYR A O 1
ATOM 738 N N . LEU A 1 92 ? -7.849 57.894 -4.944 1.00 81.12 92 LEU A N 1
ATOM 739 C CA . LEU A 1 92 ? -8.826 58.907 -5.383 1.00 81.12 92 LEU A CA 1
ATOM 740 C C . LEU A 1 92 ? -9.891 59.228 -4.319 1.00 81.12 92 LEU A C 1
ATOM 742 O O . LEU A 1 92 ? -10.339 60.369 -4.213 1.00 81.12 92 LEU A O 1
ATOM 746 N N . ARG A 1 93 ? -10.303 58.230 -3.527 1.00 80.25 93 ARG A N 1
ATOM 747 C CA . ARG A 1 93 ? -11.280 58.401 -2.443 1.00 80.25 93 ARG A CA 1
ATOM 748 C C . ARG A 1 93 ? -10.681 59.128 -1.236 1.00 80.25 93 ARG A C 1
ATOM 750 O O . ARG A 1 93 ? -11.401 59.869 -0.577 1.00 80.25 93 ARG A O 1
ATOM 757 N N . GLN A 1 94 ? -9.392 58.926 -0.966 1.00 80.25 94 GLN A N 1
ATOM 758 C CA . GLN A 1 94 ? -8.675 59.538 0.154 1.00 80.25 94 GLN A CA 1
ATOM 759 C C . GLN A 1 94 ? -8.146 60.946 -0.173 1.00 80.25 94 GLN A C 1
ATOM 761 O O . GLN A 1 94 ? -8.137 61.804 0.702 1.00 80.25 94 GLN A O 1
ATOM 766 N N . SER A 1 95 ? -7.742 61.213 -1.421 1.00 74.56 95 SER A N 1
ATOM 767 C CA . SER A 1 95 ? -7.214 62.518 -1.852 1.00 74.56 95 SER A CA 1
ATOM 768 C C . SER A 1 95 ? -8.286 63.533 -2.262 1.00 74.56 95 SER A C 1
ATOM 770 O O . SER A 1 95 ? -7.958 64.698 -2.466 1.00 74.56 95 SER A O 1
ATOM 772 N N . GLN A 1 96 ? -9.535 63.096 -2.470 1.00 70.06 96 GLN A N 1
ATOM 773 C CA . GLN A 1 96 ? -10.640 63.877 -3.058 1.00 70.06 96 GLN A CA 1
ATOM 774 C C . GLN A 1 96 ? -10.333 64.535 -4.428 1.00 70.06 96 GLN A C 1
ATOM 776 O O . GLN A 1 96 ? -11.108 65.355 -4.924 1.00 70.06 96 GLN A O 1
ATOM 781 N N . THR A 1 97 ? -9.234 64.169 -5.099 1.00 69.38 97 THR A N 1
ATOM 782 C CA . THR A 1 97 ? -8.839 64.774 -6.381 1.00 69.38 97 THR A CA 1
ATOM 783 C C . THR A 1 97 ? -9.492 64.076 -7.574 1.00 69.38 97 THR A C 1
ATOM 785 O O . THR A 1 97 ? -9.513 62.853 -7.667 1.00 69.38 97 THR A O 1
ATOM 788 N N . LYS A 1 98 ? -9.952 64.845 -8.573 1.00 61.50 98 LYS A N 1
ATOM 789 C CA . LYS A 1 98 ? -10.533 64.296 -9.822 1.00 61.50 98 LYS A CA 1
ATOM 790 C C . LYS A 1 98 ? -9.511 63.629 -10.763 1.00 61.50 98 LYS A C 1
ATOM 792 O O . LYS A 1 98 ? -9.902 63.032 -11.763 1.00 61.50 98 LYS A O 1
ATOM 797 N N . SER A 1 99 ? -8.209 63.746 -10.497 1.00 66.00 99 SER A N 1
ATOM 798 C CA . SER A 1 99 ? -7.140 63.158 -11.313 1.00 66.00 99 SER A CA 1
ATOM 799 C C . SER A 1 99 ? -5.916 62.782 -10.472 1.00 66.00 99 SER A C 1
ATOM 801 O O . SER A 1 99 ? -5.684 63.333 -9.394 1.00 66.00 99 SER A O 1
ATOM 803 N N . ILE A 1 100 ? -5.138 61.818 -10.970 1.00 72.38 100 ILE A N 1
ATOM 804 C CA . ILE A 1 100 ? -3.950 61.269 -10.302 1.00 72.38 100 ILE A CA 1
ATOM 805 C C . ILE A 1 100 ? -2.695 61.914 -10.898 1.00 72.38 100 ILE A C 1
ATOM 807 O O . ILE A 1 100 ? -2.543 61.970 -12.120 1.00 72.38 100 ILE A O 1
ATOM 811 N N . ARG A 1 101 ? -1.780 62.387 -10.042 1.00 76.06 101 ARG A N 1
ATOM 812 C CA . ARG A 1 101 ? -0.460 62.895 -10.459 1.00 76.06 101 ARG A CA 1
ATOM 813 C C . ARG A 1 101 ? 0.444 61.746 -10.926 1.00 76.06 101 ARG A C 1
ATOM 815 O O . ARG A 1 101 ? 0.393 60.655 -10.365 1.00 76.06 101 ARG A O 1
ATOM 822 N N . THR A 1 102 ? 1.333 62.009 -11.885 1.00 74.38 102 THR A N 1
ATOM 823 C CA . THR A 1 102 ? 2.268 61.019 -12.463 1.00 74.38 102 THR A CA 1
ATOM 824 C C . THR A 1 102 ? 3.013 60.184 -11.418 1.00 74.38 102 THR A C 1
ATOM 826 O O . THR A 1 102 ? 3.017 58.9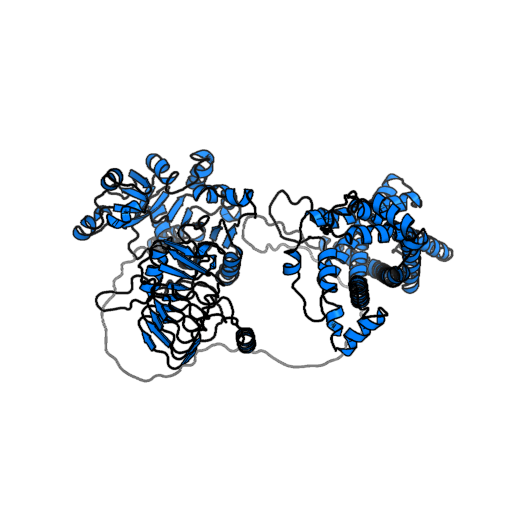60 -11.520 1.00 74.38 102 THR A O 1
ATOM 829 N N . ALA A 1 103 ? 3.582 60.826 -10.391 1.00 74.50 103 ALA A N 1
ATOM 830 C CA . ALA A 1 103 ? 4.304 60.139 -9.319 1.00 74.50 103 ALA A CA 1
ATOM 831 C C . ALA A 1 103 ? 3.397 59.192 -8.510 1.00 74.50 103 ALA A C 1
ATOM 833 O O . ALA A 1 103 ? 3.754 58.039 -8.289 1.00 74.50 103 ALA A O 1
ATOM 834 N N . ALA A 1 104 ? 2.189 59.637 -8.144 1.00 77.44 104 ALA A N 1
ATOM 835 C CA . ALA A 1 104 ? 1.220 58.801 -7.434 1.00 77.44 104 ALA A CA 1
ATOM 836 C C . ALA A 1 104 ? 0.775 57.599 -8.284 1.00 77.44 104 ALA A C 1
ATOM 838 O O . ALA A 1 104 ? 0.674 56.491 -7.768 1.00 77.44 104 ALA A O 1
ATOM 839 N N . ASN A 1 105 ? 0.579 57.785 -9.595 1.00 77.50 105 ASN A N 1
ATOM 840 C CA . ASN A 1 105 ? 0.209 56.684 -10.487 1.00 77.50 105 ASN A CA 1
ATOM 841 C C . ASN A 1 105 ? 1.316 55.622 -10.589 1.00 77.50 105 ASN A C 1
ATOM 843 O O . ASN A 1 105 ? 1.020 54.429 -10.586 1.00 77.50 105 ASN A O 1
ATOM 847 N N . LEU A 1 106 ? 2.583 56.052 -10.617 1.00 78.94 106 LEU A N 1
ATOM 848 C CA . LEU A 1 106 ? 3.734 55.151 -10.619 1.00 78.94 106 LEU A CA 1
ATOM 849 C C . LEU A 1 106 ? 3.834 54.352 -9.309 1.00 78.94 106 LEU A C 1
ATOM 851 O O . LEU A 1 106 ? 4.070 53.149 -9.364 1.00 78.94 106 LEU A O 1
ATOM 855 N N . VAL A 1 107 ? 3.589 54.982 -8.152 1.00 81.19 107 VAL A N 1
ATOM 856 C CA . VAL A 1 107 ? 3.552 54.307 -6.837 1.00 81.19 107 VAL A CA 1
ATOM 857 C C . VAL A 1 107 ? 2.401 53.299 -6.751 1.00 81.19 107 VAL A C 1
ATOM 859 O O . VAL A 1 107 ? 2.612 52.165 -6.333 1.00 81.19 107 VAL A O 1
ATOM 862 N N . ILE A 1 108 ? 1.199 53.668 -7.205 1.00 81.38 108 ILE A N 1
ATOM 863 C CA . ILE A 1 108 ? 0.024 52.779 -7.265 1.00 81.38 108 ILE A CA 1
ATOM 864 C C . ILE A 1 108 ? 0.303 51.557 -8.153 1.00 81.38 108 ILE A C 1
ATOM 866 O O . ILE A 1 108 ? -0.038 50.427 -7.799 1.00 81.38 108 ILE A O 1
ATOM 870 N N . ALA A 1 109 ? 0.947 51.772 -9.301 1.00 77.88 109 ALA A N 1
ATOM 871 C CA . ALA A 1 109 ? 1.316 50.703 -10.218 1.00 77.88 109 ALA A CA 1
ATOM 872 C C . ALA A 1 109 ? 2.442 49.812 -9.656 1.00 77.88 109 ALA A C 1
ATOM 874 O O . ALA A 1 109 ? 2.359 48.591 -9.781 1.00 77.88 109 ALA A O 1
ATOM 875 N N . ALA A 1 110 ? 3.419 50.394 -8.951 1.00 80.50 110 ALA A N 1
ATOM 876 C CA . ALA A 1 110 ? 4.475 49.656 -8.257 1.00 80.50 110 ALA A CA 1
ATOM 877 C C . ALA A 1 110 ? 3.922 48.804 -7.106 1.00 80.50 110 ALA A C 1
ATOM 879 O O . ALA A 1 110 ? 4.294 47.641 -6.988 1.00 80.50 110 ALA A O 1
ATOM 880 N N . ALA A 1 111 ? 2.974 49.323 -6.318 1.00 81.19 111 ALA A N 1
ATOM 881 C CA . ALA A 1 111 ? 2.284 48.560 -5.278 1.00 81.19 111 ALA A CA 1
ATOM 882 C C . ALA A 1 111 ? 1.507 47.371 -5.871 1.00 81.19 111 ALA A C 1
ATOM 884 O O . ALA A 1 111 ? 1.643 46.244 -5.401 1.00 81.19 111 ALA A O 1
ATOM 885 N N . ALA A 1 112 ? 0.763 47.581 -6.963 1.00 80.62 112 ALA A N 1
ATOM 886 C CA . ALA A 1 112 ? 0.089 46.498 -7.683 1.00 80.62 112 ALA A CA 1
ATOM 887 C C . ALA A 1 112 ? 1.077 45.469 -8.269 1.00 80.62 112 ALA A C 1
ATOM 889 O O . ALA A 1 112 ? 0.834 44.262 -8.209 1.00 80.62 112 ALA A O 1
ATOM 890 N N . GLY A 1 113 ? 2.213 45.934 -8.794 1.00 78.81 113 GLY A N 1
ATOM 891 C CA . GLY A 1 113 ? 3.310 45.100 -9.277 1.00 78.81 113 GLY A CA 1
ATOM 892 C C . GLY A 1 113 ? 3.942 44.256 -8.170 1.00 78.81 113 GLY A C 1
ATOM 893 O O . GLY A 1 113 ? 4.130 43.057 -8.363 1.00 78.81 113 GLY A O 1
ATOM 894 N N . ALA A 1 114 ? 4.189 44.844 -6.998 1.00 77.25 114 ALA A N 1
ATOM 895 C CA . ALA A 1 114 ? 4.685 44.155 -5.811 1.00 77.25 114 ALA A CA 1
ATOM 896 C C . ALA A 1 114 ? 3.673 43.123 -5.295 1.00 77.25 114 ALA A C 1
ATOM 898 O O . ALA A 1 114 ? 4.043 41.969 -5.118 1.00 77.25 114 ALA A O 1
ATOM 899 N N . CYS A 1 115 ? 2.388 43.475 -5.160 1.00 77.81 115 CYS A N 1
ATOM 900 C CA . CYS A 1 115 ? 1.332 42.515 -4.812 1.00 77.81 115 CYS A CA 1
ATOM 901 C C . CYS A 1 115 ? 1.237 41.361 -5.820 1.00 77.81 115 CYS A C 1
ATOM 903 O O . CYS A 1 115 ? 0.974 40.233 -5.422 1.00 77.81 115 CYS A O 1
ATOM 905 N N . THR A 1 116 ? 1.480 41.615 -7.109 1.00 77.31 116 THR A N 1
ATOM 906 C CA . THR A 1 116 ? 1.492 40.567 -8.142 1.00 77.31 116 THR A CA 1
ATOM 907 C C . THR A 1 116 ? 2.717 39.667 -8.026 1.00 77.31 116 THR A C 1
ATOM 909 O O . THR A 1 116 ? 2.575 38.448 -8.058 1.00 77.31 116 THR A O 1
ATOM 912 N N . ALA A 1 117 ? 3.915 40.242 -7.878 1.00 69.38 117 ALA A N 1
ATOM 913 C CA . ALA A 1 117 ? 5.149 39.489 -7.656 1.00 69.38 117 ALA A CA 1
ATOM 914 C C . ALA A 1 117 ? 5.061 38.639 -6.381 1.00 69.38 117 ALA A C 1
ATOM 916 O O . ALA A 1 117 ? 5.351 37.451 -6.430 1.00 69.38 117 ALA A O 1
ATOM 917 N N . ILE A 1 118 ? 4.571 39.212 -5.279 1.00 69.69 118 ILE A N 1
ATOM 918 C CA . ILE A 1 118 ? 4.307 38.493 -4.031 1.00 69.69 118 ILE A CA 1
ATOM 919 C C . ILE A 1 118 ? 3.260 37.402 -4.268 1.00 69.69 118 ILE A C 1
ATOM 921 O O . ILE A 1 118 ? 3.574 36.245 -4.061 1.00 69.69 118 ILE A O 1
ATOM 925 N N . ALA A 1 119 ? 2.064 37.681 -4.786 1.00 67.50 119 ALA A N 1
ATOM 926 C CA . ALA A 1 119 ? 1.041 36.640 -4.945 1.00 67.50 119 ALA A CA 1
ATOM 927 C C . ALA A 1 119 ? 1.425 35.515 -5.934 1.00 67.50 119 ALA A C 1
ATOM 929 O O . ALA A 1 119 ? 0.911 34.408 -5.821 1.00 67.50 119 ALA A O 1
ATOM 930 N N . THR A 1 120 ? 2.331 35.771 -6.887 1.00 62.69 120 THR A N 1
ATOM 931 C CA . THR A 1 120 ? 2.820 34.760 -7.851 1.00 62.69 120 THR A CA 1
ATOM 932 C C . THR A 1 120 ? 4.101 34.036 -7.419 1.00 62.69 120 THR A C 1
ATOM 934 O O . THR A 1 120 ? 4.507 33.090 -8.093 1.00 62.69 120 THR A O 1
ATOM 937 N N . GLN A 1 121 ? 4.744 34.460 -6.324 1.00 55.62 121 GLN A N 1
ATOM 938 C CA . GLN A 1 121 ? 5.968 33.847 -5.781 1.00 55.62 121 GLN A CA 1
ATOM 939 C C . GLN A 1 121 ? 5.738 33.313 -4.361 1.00 55.62 121 GLN A C 1
ATOM 941 O O . GLN A 1 121 ? 6.102 32.180 -4.063 1.00 55.62 121 GLN A O 1
ATOM 946 N N . ALA A 1 122 ? 5.051 34.076 -3.510 1.00 44.88 122 ALA A N 1
ATOM 947 C CA . ALA A 1 122 ? 4.571 33.693 -2.182 1.00 44.88 122 ALA A CA 1
ATOM 948 C C . ALA A 1 122 ? 3.354 32.750 -2.202 1.00 44.88 122 ALA A C 1
ATOM 950 O O . ALA A 1 122 ? 2.957 32.258 -1.160 1.00 44.88 122 ALA A O 1
ATOM 951 N N . SER A 1 123 ? 2.848 32.338 -3.365 1.00 43.00 123 SER A N 1
ATOM 952 C CA . SER A 1 123 ? 2.173 31.034 -3.471 1.00 43.00 123 SER A CA 1
ATOM 953 C C . SER A 1 123 ? 3.096 29.850 -3.098 1.00 43.00 123 SER A C 1
ATOM 955 O O . SER A 1 123 ? 2.615 28.740 -2.902 1.00 43.00 123 SER A O 1
ATOM 957 N N . SER A 1 124 ? 4.407 30.098 -2.956 1.00 39.62 124 SER A N 1
ATOM 958 C CA . SER A 1 124 ? 5.393 29.205 -2.326 1.00 39.62 124 SER A CA 1
ATOM 959 C C . SER A 1 124 ? 5.660 29.531 -0.842 1.00 39.62 124 SER A C 1
ATOM 961 O O . SER A 1 124 ? 6.324 28.753 -0.175 1.00 39.62 124 SER A O 1
ATOM 963 N N . ILE A 1 125 ? 5.199 30.663 -0.291 1.00 36.09 125 ILE A N 1
ATOM 964 C CA . ILE A 1 125 ? 5.454 31.059 1.108 1.00 36.09 125 ILE A CA 1
ATOM 965 C C . ILE A 1 125 ? 4.122 31.293 1.824 1.00 36.09 125 ILE A C 1
ATOM 967 O O . ILE A 1 125 ? 3.444 32.283 1.576 1.00 36.09 125 ILE A O 1
ATOM 971 N N . SER A 1 126 ? 3.834 30.442 2.812 1.00 29.84 126 SER A N 1
ATOM 972 C CA . SER A 1 126 ? 2.639 30.480 3.670 1.00 29.84 126 SER A CA 1
ATOM 973 C C . SER A 1 126 ? 1.392 29.759 3.132 1.00 29.84 126 SER A C 1
ATOM 975 O O . SER A 1 126 ? 0.292 30.305 3.096 1.00 29.84 126 SER A O 1
ATOM 977 N N . ILE A 1 127 ? 1.549 28.462 2.847 1.00 30.45 127 ILE A N 1
ATOM 978 C CA . ILE A 1 127 ? 0.584 27.460 3.337 1.00 30.45 127 ILE A CA 1
ATOM 979 C C . ILE A 1 127 ? 1.353 26.520 4.272 1.00 30.45 127 ILE A C 1
ATOM 981 O O . ILE A 1 127 ? 1.752 25.419 3.909 1.00 30.45 127 ILE A O 1
ATOM 985 N N . CYS A 1 128 ? 1.615 27.013 5.482 1.00 34.28 128 CYS A N 1
ATOM 986 C CA . CYS A 1 128 ? 2.036 26.203 6.622 1.00 34.28 128 CYS A CA 1
ATOM 987 C C . CYS A 1 128 ? 1.056 26.474 7.770 1.00 34.28 128 CYS A C 1
ATOM 989 O O . CYS A 1 128 ? 1.391 27.153 8.734 1.00 34.28 128 CYS A O 1
ATOM 991 N N . CYS A 1 129 ? -0.199 26.070 7.543 1.00 31.14 129 CYS A N 1
ATOM 992 C CA . CYS A 1 129 ? -1.276 25.832 8.511 1.00 31.14 129 CYS A CA 1
ATOM 993 C C . CYS A 1 129 ? -2.581 25.549 7.741 1.00 31.14 129 CYS A C 1
ATOM 995 O O . CYS A 1 129 ? -2.913 26.292 6.820 1.00 31.14 129 CYS A O 1
ATOM 997 N N . CYS A 1 130 ? -3.333 24.539 8.192 1.00 26.80 130 CYS A N 1
ATOM 998 C CA . CYS A 1 130 ? -4.654 24.099 7.705 1.00 26.80 130 CYS A CA 1
ATOM 999 C C . CYS A 1 130 ? -4.712 23.426 6.315 1.00 26.80 130 CYS A C 1
ATOM 1001 O O . CYS A 1 130 ? -4.529 24.048 5.270 1.00 26.80 130 CYS A O 1
ATOM 1003 N N . ASP A 1 131 ? -5.082 22.143 6.322 1.00 34.72 131 ASP A N 1
ATOM 1004 C CA . ASP A 1 131 ? -5.358 21.327 5.141 1.00 34.72 131 ASP A CA 1
ATOM 1005 C C . ASP A 1 131 ? -6.635 21.752 4.397 1.00 34.72 131 ASP A C 1
ATOM 1007 O O . ASP A 1 131 ? -7.734 21.627 4.936 1.00 34.72 131 ASP A O 1
ATOM 1011 N N . CYS A 1 132 ? -6.513 22.152 3.124 1.00 28.00 132 CYS A N 1
ATOM 1012 C CA . CYS A 1 132 ? -7.447 21.782 2.047 1.00 28.00 132 CYS A CA 1
ATOM 1013 C C . CYS A 1 132 ? -6.993 22.291 0.665 1.00 28.00 132 CYS A C 1
ATOM 1015 O O . CYS A 1 132 ? -6.494 23.400 0.525 1.00 28.00 132 CYS A O 1
ATOM 1017 N N . HIS A 1 133 ? -7.287 21.497 -0.372 1.00 28.00 133 HIS A N 1
ATOM 1018 C CA . HIS A 1 133 ? -7.133 21.804 -1.806 1.00 28.00 133 HIS A CA 1
ATOM 1019 C C . HIS A 1 133 ? -5.710 22.076 -2.337 1.00 28.00 133 HIS A C 1
ATOM 1021 O O . HIS A 1 133 ? -5.186 23.187 -2.331 1.00 28.00 133 HIS A O 1
ATOM 1027 N N . ALA A 1 134 ? -5.150 21.052 -2.988 1.00 34.41 134 ALA A N 1
ATOM 1028 C CA . ALA A 1 134 ? -3.976 21.183 -3.840 1.00 34.41 134 ALA A CA 1
ATOM 1029 C C . ALA A 1 134 ? -4.285 21.991 -5.119 1.00 34.41 134 ALA A C 1
ATOM 1031 O O . ALA A 1 134 ? -4.734 21.438 -6.124 1.00 34.41 134 ALA A O 1
ATOM 1032 N N . ILE A 1 135 ? -3.969 23.289 -5.112 1.00 28.69 135 ILE A N 1
ATOM 1033 C CA . ILE A 1 135 ? -3.727 24.073 -6.331 1.00 28.69 135 ILE A CA 1
ATOM 1034 C C . ILE A 1 135 ? -2.330 24.698 -6.240 1.00 28.69 135 ILE A C 1
ATOM 1036 O O . ILE A 1 135 ? -2.138 25.774 -5.691 1.00 28.69 135 ILE A O 1
ATOM 1040 N N . LEU A 1 136 ? -1.372 23.943 -6.784 1.00 35.50 136 LEU A N 1
ATOM 1041 C CA . LEU A 1 136 ? -0.250 24.377 -7.625 1.00 35.50 136 LEU A CA 1
ATOM 1042 C C . LEU A 1 136 ? 0.265 25.824 -7.457 1.00 35.50 136 LEU A C 1
ATOM 1044 O O . LEU A 1 136 ? -0.455 26.745 -7.826 1.00 35.50 136 LEU A O 1
ATOM 1048 N N . LEU A 1 137 ? 1.556 25.999 -7.123 1.00 36.59 137 LEU A N 1
ATOM 1049 C CA . LEU A 1 137 ? 2.437 27.043 -7.699 1.00 36.59 137 LEU A CA 1
ATOM 1050 C C . LEU A 1 137 ? 3.904 26.944 -7.200 1.00 36.59 137 LEU A C 1
ATOM 1052 O O . LEU A 1 137 ? 4.413 27.823 -6.510 1.00 36.59 137 LEU A O 1
ATOM 1056 N N . ILE A 1 138 ? 4.642 25.929 -7.672 1.00 43.19 138 ILE A N 1
ATOM 1057 C CA . ILE A 1 138 ? 6.062 26.162 -8.023 1.00 43.19 138 ILE A CA 1
ATOM 1058 C C . ILE A 1 138 ? 6.066 27.268 -9.100 1.00 43.19 138 ILE A C 1
ATOM 1060 O O . ILE A 1 138 ? 5.136 27.270 -9.916 1.00 43.19 138 ILE A O 1
ATOM 1064 N N . PRO A 1 139 ? 7.046 28.197 -9.157 1.00 52.84 139 PRO A N 1
ATOM 1065 C CA . PRO A 1 139 ? 7.082 29.261 -10.163 1.00 52.84 139 PRO A CA 1
ATOM 1066 C C . PRO A 1 139 ? 6.865 28.719 -11.586 1.00 52.84 139 PRO A C 1
ATOM 1068 O O . PRO A 1 139 ? 7.757 28.136 -12.204 1.00 52.84 139 PRO A O 1
ATOM 1071 N N . LEU A 1 140 ? 5.653 28.939 -12.116 1.00 52.28 140 LEU A N 1
ATOM 1072 C CA . LEU A 1 140 ? 5.188 28.409 -13.407 1.00 52.28 140 LEU A CA 1
ATOM 1073 C C . LEU A 1 140 ? 6.073 28.854 -14.583 1.00 52.28 140 LEU A C 1
ATOM 1075 O O . LEU A 1 140 ? 6.132 28.171 -15.603 1.00 52.28 140 LEU A O 1
ATOM 1079 N N . ASP A 1 141 ? 6.796 29.967 -14.431 1.00 51.56 141 ASP A N 1
ATOM 1080 C CA . ASP A 1 141 ? 7.806 30.433 -15.384 1.00 51.56 141 ASP A CA 1
ATOM 1081 C C . ASP A 1 141 ? 8.988 29.454 -15.530 1.00 51.56 141 ASP A C 1
ATOM 1083 O O . ASP A 1 141 ? 9.476 29.238 -16.643 1.00 51.56 141 ASP A O 1
ATOM 1087 N N . THR A 1 142 ? 9.419 28.805 -14.445 1.00 53.97 142 THR A N 1
ATOM 1088 C CA . THR A 1 142 ? 10.509 27.814 -14.462 1.00 53.97 142 THR A CA 1
ATOM 1089 C C . THR A 1 142 ? 10.051 26.517 -15.128 1.00 53.97 142 THR A C 1
ATOM 1091 O O . THR A 1 142 ? 10.758 25.969 -15.971 1.00 53.97 142 THR A O 1
ATOM 1094 N N . ALA A 1 143 ? 8.831 26.057 -14.832 1.00 52.91 143 ALA A N 1
ATOM 1095 C CA . ALA A 1 143 ? 8.255 24.882 -15.487 1.00 52.91 143 ALA A CA 1
ATOM 1096 C C . ALA A 1 143 ? 8.004 25.130 -16.990 1.00 52.91 143 ALA A C 1
ATOM 1098 O O . ALA A 1 143 ? 8.395 24.321 -17.830 1.00 52.91 143 ALA A O 1
ATOM 1099 N N . SER A 1 144 ? 7.417 26.278 -17.355 1.00 54.16 144 SER A N 1
ATOM 1100 C CA . SER A 1 144 ? 7.161 26.632 -18.759 1.00 54.16 144 SER A CA 1
ATOM 1101 C C . SER A 1 144 ? 8.447 26.778 -19.575 1.00 54.16 144 SER A C 1
ATOM 1103 O O . SER A 1 144 ? 8.465 26.360 -20.729 1.00 54.16 144 SER A O 1
ATOM 1105 N N . SER A 1 145 ? 9.514 27.358 -19.015 1.00 53.69 145 SER A N 1
ATOM 1106 C CA . SER A 1 145 ? 10.792 27.505 -19.729 1.00 53.69 145 SER A CA 1
ATOM 1107 C C . SER A 1 145 ? 11.493 26.160 -19.934 1.00 53.69 145 SER A C 1
ATOM 1109 O O . SER A 1 145 ? 11.893 25.877 -21.061 1.00 53.69 145 SER A O 1
ATOM 1111 N N . ARG A 1 146 ? 11.536 25.285 -18.914 1.00 55.66 146 ARG A N 1
ATOM 1112 C CA . ARG A 1 146 ? 12.047 23.903 -19.043 1.00 55.66 146 ARG A CA 1
ATOM 1113 C C . ARG A 1 146 ? 11.308 23.108 -20.131 1.00 55.66 146 ARG A C 1
ATOM 1115 O O . ARG A 1 146 ? 11.942 22.403 -20.914 1.00 55.66 146 ARG A O 1
ATOM 1122 N N . MET A 1 147 ? 9.982 23.257 -20.229 1.00 58.22 147 MET A N 1
ATOM 1123 C CA . MET A 1 147 ? 9.187 22.626 -21.293 1.00 58.22 147 MET A CA 1
ATOM 1124 C C . MET A 1 147 ? 9.503 23.205 -22.684 1.00 58.22 147 MET A C 1
ATOM 1126 O O . MET A 1 147 ? 9.662 22.435 -23.632 1.00 58.22 147 MET A O 1
ATOM 1130 N N . GLN A 1 148 ? 9.650 24.529 -22.810 1.00 54.38 148 GLN A N 1
ATOM 1131 C CA . GLN A 1 148 ? 9.970 25.206 -24.078 1.00 54.38 148 GLN A CA 1
ATOM 1132 C C . GLN A 1 148 ? 11.365 24.860 -24.626 1.00 54.38 148 GLN A C 1
ATOM 1134 O O . GLN A 1 148 ? 11.549 24.847 -25.842 1.00 54.38 148 GLN A O 1
ATOM 1139 N N . THR A 1 149 ? 12.344 24.565 -23.765 1.00 49.59 149 THR A N 1
ATOM 1140 C CA . THR A 1 149 ? 13.720 24.217 -24.174 1.00 49.59 149 THR A CA 1
ATOM 1141 C C . THR A 1 149 ? 13.921 22.755 -24.585 1.00 49.59 149 THR A C 1
ATOM 1143 O O . THR A 1 149 ? 15.020 22.392 -24.989 1.00 49.59 149 THR A O 1
ATOM 1146 N N . SER A 1 150 ? 12.898 21.903 -24.490 1.00 56.03 150 SER A N 1
ATOM 1147 C CA . SER A 1 150 ? 13.006 20.477 -24.845 1.00 56.03 150 SER A CA 1
ATOM 1148 C C . SER A 1 150 ? 12.961 20.214 -26.362 1.00 56.03 150 SER A C 1
ATOM 1150 O O . SER A 1 150 ? 12.490 21.047 -27.146 1.00 56.03 150 SER A O 1
ATOM 1152 N N . GLU A 1 151 ? 13.458 19.050 -26.799 1.00 51.66 151 GLU A N 1
ATOM 1153 C CA . GLU A 1 151 ? 13.403 18.628 -28.207 1.00 51.66 151 GLU A CA 1
ATOM 1154 C C . GLU A 1 151 ? 11.961 18.585 -28.737 1.00 51.66 151 GLU A C 1
ATOM 1156 O O . GLU A 1 151 ? 11.028 18.193 -28.034 1.00 51.66 151 GLU A O 1
ATOM 1161 N N . PHE A 1 152 ? 11.772 18.978 -30.002 1.00 46.75 152 PHE A N 1
ATOM 1162 C CA . PHE A 1 152 ? 10.450 18.961 -30.628 1.00 46.75 152 PHE A CA 1
ATOM 1163 C C . PHE A 1 152 ? 9.870 17.535 -30.651 1.00 46.75 152 PHE A C 1
ATOM 1165 O O . PHE A 1 152 ? 10.466 16.615 -31.208 1.00 46.75 152 PHE A O 1
ATOM 1172 N N . GLY A 1 153 ? 8.703 17.359 -30.024 1.00 48.62 153 GLY A N 1
ATOM 1173 C CA . GLY A 1 153 ? 7.996 16.075 -29.948 1.00 48.62 153 GLY A CA 1
ATOM 1174 C C . GLY A 1 153 ? 8.321 15.197 -28.730 1.00 48.62 153 GLY A C 1
ATOM 1175 O O . GLY A 1 153 ? 7.665 14.174 -28.562 1.00 48.62 153 GLY A O 1
ATOM 1176 N N . LYS A 1 154 ? 9.260 15.583 -27.850 1.00 47.56 154 LYS A N 1
ATOM 1177 C CA . LYS A 1 154 ? 9.568 14.852 -26.601 1.00 47.56 154 LYS A CA 1
ATOM 1178 C C . LYS A 1 154 ? 9.174 15.665 -25.361 1.00 47.56 154 LYS A C 1
ATOM 1180 O O . LYS A 1 154 ? 10.030 16.192 -24.650 1.00 47.56 154 LYS A O 1
ATOM 1185 N N . SER A 1 155 ? 7.875 15.775 -25.079 1.00 42.03 155 SER A N 1
ATOM 1186 C CA . SER A 1 155 ? 7.399 16.452 -23.866 1.00 42.03 155 SER A CA 1
ATOM 1187 C C . SER A 1 155 ? 7.408 15.527 -22.641 1.00 42.03 155 SER A C 1
ATOM 1189 O O . SER A 1 155 ? 6.527 14.686 -22.471 1.00 42.03 155 SER A O 1
ATOM 1191 N N . LYS A 1 156 ? 8.353 15.745 -21.715 1.00 49.06 156 LYS A N 1
ATOM 1192 C CA . LYS A 1 156 ? 8.148 15.329 -20.316 1.00 49.06 156 LYS A CA 1
ATOM 1193 C C . LYS A 1 156 ? 6.908 16.038 -19.756 1.00 49.06 156 LYS A C 1
ATOM 1195 O O . LYS A 1 156 ? 6.651 17.206 -20.067 1.00 49.06 156 LYS A O 1
ATOM 1200 N N . GLY A 1 157 ? 6.135 15.335 -18.932 1.00 47.19 157 GLY A N 1
ATOM 1201 C CA . GLY A 1 157 ? 4.913 15.882 -18.340 1.00 47.19 157 GLY A CA 1
ATOM 1202 C C . GLY A 1 157 ? 5.204 17.008 -17.343 1.00 47.19 157 GLY A C 1
ATOM 1203 O O . GLY A 1 157 ? 6.246 17.012 -16.691 1.00 47.19 157 GLY A O 1
ATOM 1204 N N . LEU A 1 158 ? 4.250 17.931 -17.163 1.00 42.56 158 LEU A N 1
ATOM 1205 C CA . LEU A 1 158 ? 4.358 19.026 -16.184 1.00 42.56 158 LEU A CA 1
ATOM 1206 C C . LEU A 1 158 ? 4.787 18.518 -14.796 1.00 42.56 158 LEU A C 1
ATOM 1208 O O . LEU A 1 158 ? 5.697 19.069 -14.190 1.00 42.56 158 LEU A O 1
ATOM 1212 N N . TRP A 1 159 ? 4.166 17.430 -14.338 1.00 47.69 159 TRP A N 1
ATOM 1213 C CA . TRP A 1 159 ? 4.455 16.776 -13.060 1.00 47.69 159 TRP A CA 1
ATOM 1214 C C . TRP A 1 159 ? 5.890 16.261 -12.914 1.00 47.69 159 TRP A C 1
ATOM 1216 O O . TRP A 1 159 ? 6.424 16.276 -11.812 1.00 47.69 159 TRP A O 1
ATOM 1226 N N . GLU A 1 160 ? 6.522 15.842 -14.006 1.00 45.19 160 GLU A N 1
ATOM 1227 C CA . GLU A 1 160 ? 7.876 15.281 -13.997 1.00 45.19 160 GLU A CA 1
ATOM 1228 C C . GLU A 1 160 ? 8.942 16.388 -13.924 1.00 45.19 160 GLU A C 1
ATOM 1230 O O . GLU A 1 160 ? 9.959 16.245 -13.253 1.00 45.19 160 GLU A O 1
ATOM 1235 N N . SER A 1 161 ? 8.670 17.549 -14.533 1.00 42.72 161 SER A N 1
ATOM 1236 C CA . SER A 1 161 ? 9.542 18.728 -14.418 1.00 42.72 161 SER A CA 1
ATOM 1237 C C . SER A 1 161 ? 9.423 19.437 -13.056 1.00 42.72 161 SER A C 1
ATOM 1239 O O . SER A 1 161 ? 10.328 20.179 -12.667 1.00 42.72 161 SER A O 1
ATOM 1241 N N . LEU A 1 162 ? 8.326 19.196 -12.323 1.00 43.28 162 LEU A N 1
ATOM 1242 C CA . LEU A 1 162 ? 8.084 19.705 -10.965 1.00 43.28 162 LEU A CA 1
ATOM 1243 C C . LEU A 1 162 ? 8.805 18.888 -9.872 1.00 43.28 162 LEU A C 1
ATOM 1245 O O . LEU A 1 162 ? 8.999 19.410 -8.779 1.00 43.28 162 LEU A O 1
ATOM 1249 N N . SER A 1 163 ? 9.227 17.647 -10.147 1.00 51.16 163 SER A N 1
ATOM 1250 C CA . SER A 1 163 ? 9.945 16.784 -9.185 1.00 51.16 163 SER A CA 1
ATOM 1251 C C . SER A 1 163 ? 11.471 16.977 -9.141 1.00 51.16 163 SER A C 1
ATOM 1253 O O . SER A 1 163 ? 12.139 16.347 -8.328 1.00 51.16 163 SER A O 1
ATOM 1255 N N . GLU A 1 164 ? 12.033 17.834 -9.999 1.00 44.59 164 GLU A N 1
ATOM 1256 C CA . GLU A 1 164 ? 13.482 18.002 -10.216 1.00 44.59 164 GLU A CA 1
ATOM 1257 C C . GLU A 1 164 ? 13.968 19.422 -9.802 1.00 44.59 164 GLU A C 1
ATOM 1259 O O . GLU A 1 164 ? 14.601 20.128 -10.596 1.00 44.59 164 GLU A O 1
ATOM 1264 N N . GLY A 1 165 ? 13.611 19.922 -8.609 1.00 41.50 165 GLY A N 1
ATOM 1265 C CA . GLY A 1 165 ? 13.974 21.288 -8.179 1.00 41.50 165 GLY A CA 1
ATOM 1266 C C . GLY A 1 165 ? 14.153 21.479 -6.669 1.00 41.50 165 GLY A C 1
ATOM 1267 O O . GLY A 1 165 ? 13.328 21.018 -5.883 1.00 41.50 165 GLY A O 1
ATOM 1268 N N . SER A 1 166 ? 15.213 22.196 -6.275 1.00 41.38 166 SER A N 1
ATOM 1269 C CA . SER A 1 166 ? 15.468 22.605 -4.887 1.00 41.38 166 SER A CA 1
ATOM 1270 C C . SER A 1 166 ? 14.734 23.905 -4.540 1.00 41.38 166 SER A C 1
ATOM 1272 O O . SER A 1 166 ? 14.623 24.815 -5.363 1.00 41.38 166 SER A O 1
ATOM 1274 N N . TRP A 1 167 ? 14.275 24.027 -3.293 1.00 46.06 167 TRP A N 1
ATOM 1275 C CA . TRP A 1 167 ? 13.608 25.232 -2.783 1.00 46.06 167 TRP A CA 1
ATOM 1276 C C . TRP A 1 167 ? 14.534 26.458 -2.691 1.00 46.06 167 TRP A C 1
ATOM 1278 O O . TRP A 1 167 ? 14.050 27.586 -2.766 1.00 46.06 167 TRP A O 1
ATOM 1288 N N . SER A 1 168 ? 15.854 26.261 -2.587 1.00 46.41 168 SER A N 1
ATOM 1289 C CA . SER A 1 168 ? 16.850 27.347 -2.617 1.00 46.41 168 SER A CA 1
ATOM 1290 C C . SER A 1 168 ? 16.800 28.161 -3.912 1.00 46.41 168 SER A C 1
ATOM 1292 O O . SER A 1 168 ? 16.918 29.386 -3.896 1.00 46.41 168 SER A O 1
ATOM 1294 N N . ASP A 1 169 ? 16.572 27.483 -5.035 1.00 46.56 169 ASP A N 1
ATOM 1295 C CA . ASP A 1 169 ? 16.725 28.056 -6.375 1.00 46.56 169 ASP A CA 1
ATOM 1296 C C . ASP A 1 169 ? 15.531 28.947 -6.752 1.00 46.56 169 ASP A C 1
ATOM 1298 O O . ASP A 1 169 ? 15.613 29.770 -7.665 1.00 46.56 169 ASP A O 1
ATOM 1302 N N . ALA A 1 170 ? 14.412 28.810 -6.032 1.00 46.09 170 ALA A N 1
ATOM 1303 C CA . ALA A 1 170 ? 13.214 29.623 -6.215 1.00 46.09 170 ALA A CA 1
ATOM 1304 C C . ALA A 1 170 ? 13.367 31.059 -5.675 1.00 46.09 170 ALA A C 1
ATOM 1306 O O . ALA A 1 170 ? 12.642 31.952 -6.121 1.00 46.09 170 ALA A O 1
ATOM 1307 N N . PHE A 1 171 ? 14.304 31.297 -4.747 1.00 48.94 171 PHE A N 1
ATOM 1308 C CA . PHE A 1 171 ? 14.501 32.600 -4.094 1.00 48.94 171 PHE A CA 1
ATOM 1309 C C . PHE A 1 171 ? 15.703 33.397 -4.619 1.00 48.94 171 PHE A C 1
ATOM 1311 O O . PHE A 1 171 ? 15.768 34.615 -4.403 1.00 48.94 171 PHE A O 1
ATOM 1318 N N . ASP A 1 172 ? 16.598 32.764 -5.384 1.00 48.50 172 ASP A N 1
ATOM 1319 C CA . ASP A 1 172 ? 17.696 33.439 -6.080 1.00 48.50 172 ASP A CA 1
ATOM 1320 C C . ASP A 1 172 ? 17.153 34.459 -7.105 1.00 48.50 172 ASP A C 1
ATOM 1322 O O . ASP A 1 172 ? 16.701 34.144 -8.212 1.00 48.50 172 ASP A O 1
ATOM 1326 N N . GLY A 1 173 ? 17.198 35.736 -6.715 1.00 52.47 173 GLY A N 1
ATOM 1327 C CA . GLY A 1 173 ? 16.709 36.856 -7.518 1.00 52.47 173 GLY A CA 1
ATOM 1328 C C . GLY A 1 173 ? 15.339 37.421 -7.118 1.00 52.47 173 GLY A C 1
ATOM 1329 O O . GLY A 1 173 ? 14.727 38.124 -7.930 1.00 52.47 173 GLY A O 1
ATOM 1330 N N . LEU A 1 174 ? 14.855 37.201 -5.889 1.00 59.16 174 LEU A N 1
ATOM 1331 C CA . LEU A 1 174 ? 13.663 37.896 -5.368 1.00 59.16 174 LEU A CA 1
ATOM 1332 C C . LEU A 1 174 ? 13.815 39.432 -5.440 1.00 59.16 174 LEU A C 1
ATOM 1334 O O . LEU A 1 174 ? 12.972 40.111 -6.025 1.00 59.16 174 LEU A O 1
ATOM 1338 N N . GLY A 1 175 ? 14.934 39.982 -4.951 1.00 61.66 175 GLY A N 1
ATOM 1339 C CA . GLY A 1 175 ? 15.191 41.432 -4.953 1.00 61.66 175 GLY A CA 1
ATOM 1340 C C . GLY A 1 175 ? 15.218 42.062 -6.355 1.00 61.66 175 GLY A C 1
ATOM 1341 O O . GLY A 1 175 ? 14.597 43.099 -6.584 1.00 61.66 175 GLY A O 1
ATOM 1342 N N . ILE A 1 176 ? 15.853 41.402 -7.335 1.00 63.56 176 ILE A N 1
ATOM 1343 C CA . ILE A 1 176 ? 15.843 41.879 -8.731 1.00 63.56 176 ILE A CA 1
ATOM 1344 C C . ILE A 1 176 ? 14.458 41.685 -9.383 1.00 63.56 176 ILE A C 1
ATOM 1346 O O . ILE A 1 176 ? 14.072 42.452 -10.261 1.00 63.56 176 ILE A O 1
ATOM 1350 N N . SER A 1 177 ? 13.669 40.700 -8.940 1.00 63.41 177 SER A N 1
ATOM 1351 C CA . SER A 1 177 ? 12.296 40.492 -9.423 1.00 63.41 177 SER A CA 1
ATOM 1352 C C . SER A 1 177 ? 11.327 41.555 -8.899 1.00 63.41 177 SER A C 1
ATOM 1354 O O . SER A 1 177 ? 10.483 42.015 -9.667 1.00 63.41 177 SER A O 1
ATOM 1356 N N . LEU A 1 178 ? 11.494 42.009 -7.651 1.00 66.44 178 LEU A N 1
ATOM 1357 C CA . LEU A 1 178 ? 10.785 43.171 -7.109 1.00 66.44 178 LEU A CA 1
ATOM 1358 C C . LEU A 1 178 ? 11.155 44.452 -7.870 1.00 66.44 178 LEU A C 1
ATOM 1360 O O . LEU A 1 178 ? 10.258 45.185 -8.282 1.00 66.44 178 LEU A O 1
ATOM 1364 N N . LEU A 1 179 ? 12.440 44.679 -8.172 1.00 68.94 179 LEU A N 1
ATOM 1365 C CA . LEU A 1 179 ? 12.877 45.808 -9.008 1.00 68.94 179 LEU A CA 1
ATOM 1366 C C . LEU A 1 179 ? 12.219 45.791 -10.403 1.00 68.94 179 LEU A C 1
ATOM 1368 O O . LEU A 1 179 ? 11.803 46.828 -10.920 1.00 68.94 179 LEU A O 1
ATOM 1372 N N . LEU A 1 180 ? 12.052 44.609 -11.005 1.00 70.56 180 LEU A N 1
ATOM 1373 C CA . LEU A 1 180 ? 11.413 44.456 -12.317 1.00 70.56 180 LEU A CA 1
ATOM 1374 C C . LEU A 1 180 ? 9.896 44.707 -12.328 1.00 70.56 180 LEU A C 1
ATOM 1376 O O . LEU A 1 180 ? 9.334 44.897 -13.410 1.00 70.56 180 LEU A O 1
ATOM 1380 N N . THR A 1 181 ? 9.235 44.811 -11.169 1.00 69.31 181 THR A N 1
ATOM 1381 C CA . THR A 1 181 ? 7.837 45.285 -11.097 1.00 69.31 181 THR A CA 1
ATOM 1382 C C . THR A 1 181 ? 7.682 46.729 -11.598 1.00 69.31 181 THR A C 1
ATOM 1384 O O . THR A 1 181 ? 6.595 47.125 -12.031 1.00 69.31 181 THR A O 1
ATOM 1387 N N . ALA A 1 182 ? 8.777 47.497 -11.669 1.00 74.31 182 ALA A N 1
ATOM 1388 C CA . ALA A 1 182 ? 8.814 48.801 -12.320 1.00 74.31 182 ALA A CA 1
ATOM 1389 C C . ALA A 1 182 ? 8.452 48.745 -13.820 1.00 74.31 182 ALA A C 1
ATOM 1391 O O . ALA A 1 182 ? 7.891 49.708 -14.337 1.00 74.31 182 ALA A O 1
ATOM 1392 N N . ASN A 1 183 ? 8.703 47.637 -14.535 1.00 80.69 183 ASN A N 1
ATOM 1393 C CA . ASN A 1 183 ? 8.434 47.550 -15.979 1.00 80.69 183 ASN A CA 1
ATOM 1394 C C . ASN A 1 183 ? 6.920 47.616 -16.306 1.00 80.69 183 ASN A C 1
ATOM 1396 O O . ASN A 1 183 ? 6.533 48.526 -17.044 1.00 80.69 183 ASN A O 1
ATOM 1400 N N . PRO A 1 184 ? 6.038 46.765 -15.731 1.00 74.12 184 PRO A N 1
ATOM 1401 C CA . PRO A 1 184 ? 4.589 46.977 -15.802 1.00 74.12 184 PRO A CA 1
ATOM 1402 C C . PRO A 1 184 ? 4.172 48.366 -15.308 1.00 74.12 184 PRO A C 1
ATOM 1404 O O . PRO A 1 184 ? 3.343 49.024 -15.935 1.00 74.12 184 PRO A O 1
ATOM 1407 N N . SER A 1 185 ? 4.783 48.843 -14.221 1.00 76.88 185 SER A N 1
ATOM 1408 C CA . SER A 1 185 ? 4.392 50.099 -13.575 1.00 76.88 185 SER A CA 1
ATOM 1409 C C . SER A 1 185 ? 4.583 51.318 -14.476 1.00 76.88 185 SER A C 1
ATOM 1411 O O . SER A 1 185 ? 3.670 52.135 -14.625 1.00 76.88 185 SER A O 1
ATOM 1413 N N . ILE A 1 186 ? 5.740 51.407 -15.137 1.00 82.44 186 ILE A N 1
ATOM 1414 C CA . ILE A 1 186 ? 6.048 52.433 -16.137 1.00 82.44 186 ILE A CA 1
ATOM 1415 C C . ILE A 1 186 ? 5.151 52.243 -17.365 1.00 82.44 186 ILE A C 1
ATOM 1417 O O . ILE A 1 186 ? 4.527 53.205 -17.805 1.00 82.44 186 ILE A O 1
ATOM 1421 N N . GLN A 1 187 ? 5.016 51.014 -17.882 1.00 84.69 187 GLN A N 1
ATOM 1422 C CA . GLN A 1 187 ? 4.192 50.713 -19.060 1.00 84.69 187 GLN A CA 1
ATOM 1423 C C . GLN A 1 187 ? 2.749 51.203 -18.885 1.00 84.69 187 GLN A C 1
ATOM 1425 O O . GLN A 1 187 ? 2.247 51.961 -19.713 1.00 84.69 187 GLN A O 1
ATOM 1430 N N . TYR A 1 188 ? 2.067 50.780 -17.821 1.00 80.75 188 TYR A N 1
ATOM 1431 C CA . TYR A 1 188 ? 0.662 51.126 -17.618 1.00 80.75 188 TYR A CA 1
ATOM 1432 C C . TYR A 1 188 ? 0.482 52.596 -17.212 1.00 80.75 188 TYR A C 1
ATOM 1434 O O . TYR A 1 188 ? -0.512 53.209 -17.596 1.00 80.75 188 TYR A O 1
ATOM 1442 N N . THR A 1 189 ? 1.468 53.206 -16.541 1.00 81.62 189 THR A N 1
ATOM 1443 C CA . THR A 1 189 ? 1.461 54.651 -16.254 1.00 81.62 189 THR A CA 1
ATOM 1444 C C . THR A 1 189 ? 1.586 55.498 -17.519 1.00 81.62 189 THR A C 1
ATOM 1446 O O . THR A 1 189 ? 0.841 56.466 -17.678 1.00 81.62 189 THR A O 1
ATOM 1449 N N . VAL A 1 190 ? 2.488 55.134 -18.435 1.00 84.00 190 VAL A N 1
ATOM 1450 C CA . VAL A 1 190 ? 2.648 55.809 -19.732 1.00 84.00 190 VAL A CA 1
ATOM 1451 C C . VAL A 1 190 ? 1.396 55.609 -20.592 1.00 84.00 190 VAL A C 1
ATOM 1453 O O . VAL A 1 190 ? 0.881 56.583 -21.142 1.00 84.00 190 VAL A O 1
ATOM 1456 N N . PHE A 1 191 ? 0.838 54.394 -20.627 1.00 84.56 191 PHE A N 1
ATOM 1457 C CA . PHE A 1 191 ? -0.400 54.102 -21.353 1.00 84.56 191 PHE A CA 1
ATOM 1458 C C . PHE A 1 191 ? -1.576 54.954 -20.856 1.00 84.56 191 PHE A C 1
ATOM 1460 O O . PHE A 1 191 ? -2.207 55.642 -21.657 1.00 84.56 191 PHE A O 1
ATOM 1467 N N . ASP A 1 192 ? -1.839 54.977 -19.543 1.00 78.31 192 ASP A N 1
ATOM 1468 C CA . ASP A 1 192 ? -2.929 55.772 -18.958 1.00 78.31 192 ASP A CA 1
ATOM 1469 C C . ASP A 1 192 ? -2.737 57.277 -19.219 1.00 78.31 192 ASP A C 1
ATOM 1471 O O . ASP A 1 192 ? -3.703 57.979 -19.522 1.00 78.31 192 ASP A O 1
ATOM 1475 N N . GLN A 1 193 ? -1.506 57.800 -19.148 1.00 81.25 193 GLN A N 1
ATOM 1476 C CA . GLN A 1 193 ? -1.237 59.214 -19.437 1.00 81.25 193 GLN A CA 1
ATOM 1477 C C . GLN A 1 193 ? -1.493 59.576 -20.899 1.00 81.25 193 GLN A C 1
ATOM 1479 O O . GLN A 1 193 ? -2.172 60.568 -21.173 1.00 81.25 193 GLN A O 1
ATOM 1484 N N . LEU A 1 194 ? -0.971 58.784 -21.837 1.00 83.25 194 LEU A N 1
ATOM 1485 C CA . LEU A 1 194 ? -1.153 59.042 -23.262 1.00 83.25 194 LEU A CA 1
ATOM 1486 C C . LEU A 1 194 ? -2.627 58.851 -23.667 1.00 83.25 194 LEU A C 1
ATOM 1488 O O . LEU A 1 194 ? -3.168 59.686 -24.391 1.00 83.25 194 LEU A O 1
ATOM 1492 N N . LYS A 1 195 ? -3.321 57.850 -23.104 1.00 82.81 195 LYS A N 1
ATOM 1493 C CA . LYS A 1 195 ? -4.769 57.637 -23.274 1.00 82.81 195 LYS A CA 1
ATOM 1494 C C . LYS A 1 195 ? -5.559 58.853 -22.798 1.00 82.81 195 LYS A C 1
ATOM 1496 O O . LYS A 1 195 ? -6.384 59.376 -23.542 1.00 82.81 195 LYS A O 1
ATOM 1501 N N . ASN A 1 196 ? -5.277 59.343 -21.592 1.00 77.38 196 ASN A N 1
ATOM 1502 C CA . ASN A 1 196 ? -5.963 60.505 -21.029 1.00 77.38 196 ASN A CA 1
ATOM 1503 C C . ASN A 1 196 ? -5.687 61.794 -21.821 1.00 77.38 196 ASN A C 1
ATOM 1505 O O . ASN A 1 196 ? -6.584 62.626 -21.940 1.00 77.38 196 ASN A O 1
ATOM 1509 N N . ARG A 1 197 ? -4.488 61.963 -22.400 1.00 79.81 197 ARG A N 1
ATOM 1510 C CA . ARG A 1 197 ? -4.190 63.077 -23.321 1.00 79.81 197 ARG A CA 1
ATOM 1511 C C . ARG A 1 197 ? -4.993 62.966 -24.622 1.00 79.81 197 ARG A C 1
ATOM 1513 O O . ARG A 1 197 ? -5.626 63.942 -25.015 1.00 79.81 197 ARG A O 1
ATOM 1520 N N . MET A 1 198 ? -5.040 61.785 -25.244 1.00 76.88 198 MET A N 1
ATOM 1521 C CA . MET A 1 198 ? -5.810 61.557 -26.477 1.00 76.88 198 MET A CA 1
ATOM 1522 C C . MET A 1 198 ? -7.326 61.710 -26.280 1.00 76.88 198 MET A C 1
ATOM 1524 O O . MET A 1 198 ? -7.994 62.261 -27.149 1.00 76.88 198 MET A O 1
ATOM 1528 N N . LEU A 1 199 ? -7.873 61.256 -25.146 1.00 72.81 199 LEU A N 1
ATOM 1529 C CA . LEU A 1 199 ? -9.297 61.417 -24.830 1.00 72.81 199 LEU A CA 1
ATOM 1530 C C . LEU A 1 199 ? -9.646 62.884 -24.533 1.00 72.81 199 LEU A C 1
ATOM 1532 O O . LEU A 1 199 ? -10.610 63.399 -25.091 1.00 72.81 199 LEU A O 1
ATOM 1536 N N . LYS A 1 200 ? -8.817 63.609 -23.766 1.00 67.75 200 LYS A N 1
ATOM 1537 C CA . LYS A 1 200 ? -8.998 65.061 -23.567 1.00 67.75 200 LYS A CA 1
ATOM 1538 C C . LYS A 1 200 ? -8.960 65.855 -24.876 1.00 67.75 200 LYS A C 1
ATOM 1540 O O . LYS A 1 200 ? -9.719 66.806 -25.008 1.00 67.75 200 LYS A O 1
ATOM 1545 N N . GLY A 1 201 ? -8.154 65.434 -25.853 1.00 58.88 201 GLY A N 1
ATOM 1546 C CA . GLY A 1 201 ? -8.141 66.024 -27.197 1.00 58.88 201 GLY A CA 1
ATOM 1547 C C . GLY A 1 201 ? -9.429 65.813 -28.010 1.00 58.88 201 GLY A C 1
ATOM 1548 O O . GLY A 1 201 ? -9.673 66.566 -28.946 1.00 58.88 201 GLY A O 1
ATOM 1549 N N . LYS A 1 202 ? -10.272 64.829 -27.659 1.00 58.28 202 LYS A N 1
ATOM 1550 C CA . LYS A 1 202 ? -11.583 64.596 -28.299 1.00 58.28 202 LYS A CA 1
ATOM 1551 C C . LYS A 1 202 ? -12.749 65.299 -27.600 1.00 58.28 202 LYS A C 1
ATOM 1553 O O . LYS A 1 202 ? -13.730 65.634 -28.254 1.00 58.28 202 LYS A O 1
ATOM 1558 N N . ILE A 1 203 ? -12.619 65.584 -26.304 1.00 50.47 203 ILE A N 1
ATOM 1559 C CA . ILE A 1 203 ? -13.666 66.203 -25.467 1.00 50.47 203 ILE A CA 1
ATOM 1560 C C . ILE A 1 203 ? -13.981 67.664 -25.868 1.00 50.47 203 ILE A C 1
ATOM 1562 O O . ILE A 1 203 ? -14.970 68.230 -25.420 1.00 50.47 203 ILE A O 1
ATOM 1566 N N . GLY A 1 204 ? -13.227 68.262 -26.799 1.00 49.50 204 GLY A N 1
ATOM 1567 C CA . GLY A 1 204 ? -13.591 69.543 -27.420 1.00 49.50 204 GLY A CA 1
ATOM 1568 C C . GLY A 1 204 ? -14.859 69.518 -28.294 1.00 49.50 204 GLY A C 1
ATOM 1569 O O . GLY A 1 204 ? -15.305 70.586 -28.706 1.00 49.50 204 GLY A O 1
ATOM 1570 N N . LYS A 1 205 ? -15.434 68.342 -28.612 1.00 51.66 205 LYS A N 1
ATOM 1571 C CA . LYS A 1 205 ? -16.664 68.207 -29.422 1.00 51.66 205 LYS A CA 1
ATOM 1572 C C . LYS A 1 205 ? -17.528 66.987 -29.040 1.00 51.66 205 LYS A C 1
ATOM 1574 O O . LYS A 1 205 ? -17.523 66.009 -29.780 1.00 51.66 205 LYS A O 1
ATOM 1579 N N . GLN A 1 206 ? -18.287 67.065 -27.941 1.00 37.78 206 GLN A N 1
ATOM 1580 C CA . GLN A 1 206 ? -19.707 66.643 -27.810 1.00 37.78 206 GLN A CA 1
ATOM 1581 C C . GLN A 1 206 ? -20.175 66.681 -26.340 1.00 37.78 206 GLN A C 1
ATOM 1583 O O . GLN A 1 206 ? -19.367 66.575 -25.421 1.00 37.78 206 GLN A O 1
ATOM 1588 N N . SER A 1 207 ? -21.475 66.912 -26.143 1.00 39.78 207 SER A N 1
ATOM 1589 C CA . SER A 1 207 ? -22.130 67.218 -24.861 1.00 39.78 207 SER A CA 1
ATOM 1590 C C . SER A 1 207 ? -22.563 65.983 -24.058 1.00 39.78 207 SER A C 1
ATOM 1592 O O . SER A 1 207 ? -22.670 64.885 -24.600 1.00 39.78 207 SER A O 1
ATOM 1594 N N . ASP A 1 208 ? -22.829 66.187 -22.763 1.00 44.28 208 ASP A N 1
ATOM 1595 C CA . ASP A 1 208 ? -23.206 65.150 -21.797 1.00 44.28 208 ASP A CA 1
ATOM 1596 C C . ASP A 1 208 ? -24.451 64.334 -22.193 1.00 44.28 208 ASP A C 1
ATOM 1598 O O . ASP A 1 208 ? -25.547 64.882 -22.280 1.00 44.28 208 ASP A O 1
ATOM 1602 N N . ASP A 1 209 ? -24.301 63.005 -22.263 1.00 35.75 209 ASP A N 1
ATOM 1603 C CA . ASP A 1 209 ? -25.270 62.083 -21.656 1.00 35.75 209 ASP A CA 1
ATOM 1604 C C . ASP A 1 209 ? -24.619 60.732 -21.261 1.00 35.75 209 ASP A C 1
ATOM 1606 O O . ASP A 1 209 ? -23.595 60.331 -21.813 1.00 35.75 209 ASP A O 1
ATOM 1610 N N . VAL A 1 210 ? -25.187 60.059 -20.253 1.00 37.19 210 VAL A N 1
ATOM 1611 C CA . VAL A 1 210 ? -24.848 58.726 -19.686 1.00 37.19 210 VAL A CA 1
ATOM 1612 C C . VAL A 1 210 ? -23.392 58.226 -19.860 1.00 37.19 210 VAL A C 1
ATOM 1614 O O . VAL A 1 210 ? -23.043 57.521 -20.811 1.00 37.19 210 VAL A O 1
ATOM 1617 N N . LYS A 1 211 ? -22.550 58.447 -18.836 1.00 40.12 211 LYS A N 1
ATOM 1618 C CA . LYS A 1 211 ? -21.129 58.024 -18.778 1.00 40.12 211 LYS A CA 1
ATOM 1619 C C . LYS A 1 211 ? -20.909 56.502 -18.791 1.00 40.12 211 LYS A C 1
ATOM 1621 O O . LYS A 1 211 ? -20.630 55.880 -17.767 1.00 40.12 211 LYS A O 1
ATOM 1626 N N . SER A 1 212 ? -20.927 55.917 -19.984 1.00 42.00 212 SER A N 1
ATOM 1627 C CA . SER A 1 212 ? -20.192 54.684 -20.287 1.00 42.00 212 SER A CA 1
ATOM 1628 C C . SER A 1 212 ? -18.685 54.981 -20.382 1.00 42.00 212 SER A C 1
ATOM 1630 O O . SER A 1 212 ? -18.318 56.065 -20.833 1.00 42.00 212 SER A O 1
ATOM 1632 N N . PRO A 1 213 ? -17.782 54.049 -20.021 1.00 50.22 213 PRO A N 1
ATOM 1633 C CA . PRO A 1 213 ? -16.350 54.250 -20.228 1.00 50.22 213 PRO A CA 1
ATOM 1634 C C . PRO A 1 213 ? -16.031 54.285 -21.731 1.00 50.22 213 PRO A C 1
ATOM 1636 O O . PRO A 1 213 ? -16.120 53.265 -22.419 1.00 50.22 213 PRO A O 1
ATOM 1639 N N . GLU A 1 214 ? -15.652 55.457 -22.246 1.00 57.41 214 GLU A N 1
ATOM 1640 C CA . GLU A 1 214 ? -15.236 55.612 -23.640 1.00 57.41 214 GLU A CA 1
ATOM 1641 C C . GLU A 1 214 ? -13.958 54.812 -23.922 1.00 57.41 214 GLU A C 1
ATOM 1643 O O . GLU A 1 214 ? -12.906 55.004 -23.302 1.00 57.41 214 GLU A O 1
ATOM 1648 N N . ALA A 1 215 ? -14.053 53.885 -24.875 1.00 61.69 215 ALA A N 1
ATOM 1649 C CA . ALA A 1 215 ? -12.948 53.031 -25.281 1.00 61.69 215 ALA A CA 1
ATOM 1650 C C . ALA A 1 215 ? -12.194 53.639 -26.472 1.00 61.69 215 ALA A C 1
ATOM 1652 O O . ALA A 1 215 ? -12.797 54.149 -27.419 1.00 61.69 215 ALA A O 1
ATOM 1653 N N . LEU A 1 216 ? -10.864 53.522 -26.461 1.00 70.19 216 LEU A N 1
ATOM 1654 C CA . LEU A 1 216 ? -10.038 53.841 -27.625 1.00 70.19 216 LEU A CA 1
ATOM 1655 C C . LEU A 1 216 ? -10.391 52.928 -28.819 1.00 70.19 216 LEU A C 1
ATOM 1657 O O . LEU A 1 216 ? -10.878 51.803 -28.658 1.00 70.19 216 LEU A O 1
ATOM 1661 N N . SER A 1 217 ? -10.087 53.386 -30.038 1.00 79.56 217 SER A N 1
ATOM 1662 C CA . SER A 1 217 ? -10.081 52.493 -31.204 1.00 79.56 217 SER A CA 1
ATOM 1663 C C . SER A 1 217 ? -9.053 51.373 -30.999 1.00 79.56 217 SER A C 1
ATOM 1665 O O . SER A 1 217 ? -8.036 51.586 -30.338 1.00 79.56 217 SER A O 1
ATOM 1667 N N . ALA A 1 218 ? -9.300 50.193 -31.578 1.00 78.88 218 ALA A N 1
ATOM 1668 C CA . ALA A 1 218 ? -8.429 49.023 -31.423 1.00 78.88 218 ALA A CA 1
ATOM 1669 C C . ALA A 1 218 ? -6.983 49.349 -31.827 1.00 78.88 218 ALA A C 1
ATOM 1671 O O . ALA A 1 218 ? -6.056 49.151 -31.046 1.00 78.88 218 ALA A O 1
ATOM 1672 N N . PHE A 1 219 ? -6.815 49.958 -33.003 1.00 81.19 219 PHE A N 1
ATOM 1673 C CA . PHE A 1 219 ? -5.514 50.382 -33.513 1.00 81.19 219 PHE A CA 1
ATOM 1674 C C . PHE A 1 219 ? -4.836 51.420 -32.605 1.00 81.19 219 PHE A C 1
ATOM 1676 O O . PHE A 1 219 ? -3.651 51.302 -32.307 1.00 81.19 219 PHE A O 1
ATOM 1683 N N . SER A 1 220 ? -5.590 52.394 -32.082 1.00 82.62 220 SER A N 1
ATOM 1684 C CA . SER A 1 220 ? -5.051 53.382 -31.140 1.00 82.62 220 SER A CA 1
ATOM 1685 C C . SER A 1 220 ? -4.576 52.727 -29.841 1.00 82.62 220 SER A C 1
ATOM 1687 O O . SER A 1 220 ? -3.477 53.023 -29.393 1.00 82.62 220 SER A O 1
ATOM 1689 N N . ALA A 1 221 ? -5.355 51.809 -29.258 1.00 84.25 221 ALA A N 1
ATOM 1690 C CA . ALA A 1 221 ? -4.961 51.068 -28.057 1.00 84.25 221 ALA A CA 1
ATOM 1691 C C . ALA A 1 221 ? -3.737 50.164 -28.304 1.00 84.25 221 ALA A C 1
ATOM 1693 O O . ALA A 1 221 ? -2.853 50.088 -27.451 1.00 84.25 221 ALA A O 1
ATOM 1694 N N . PHE A 1 222 ? -3.647 49.542 -29.484 1.00 87.81 222 PHE A N 1
ATOM 1695 C CA . PHE A 1 222 ? -2.494 48.748 -29.908 1.00 87.81 222 PHE A CA 1
ATOM 1696 C C . PHE A 1 222 ? -1.217 49.599 -29.993 1.00 87.81 222 PHE A C 1
ATOM 1698 O O . PHE A 1 222 ? -0.240 49.309 -29.303 1.00 87.81 222 PHE A O 1
ATOM 1705 N N . VAL A 1 223 ? -1.235 50.691 -30.769 1.00 87.25 223 VAL A N 1
ATOM 1706 C CA . VAL A 1 223 ? -0.083 51.600 -30.930 1.00 87.25 223 VAL A CA 1
ATOM 1707 C C . VAL A 1 223 ? 0.334 52.199 -29.586 1.00 87.25 223 VAL A C 1
ATOM 1709 O O . VAL A 1 223 ? 1.518 52.222 -29.251 1.00 87.25 223 VAL A O 1
ATOM 1712 N N . LEU A 1 224 ? -0.632 52.619 -28.767 1.00 86.38 224 LEU A N 1
ATOM 1713 C CA . LEU A 1 224 ? -0.365 53.169 -27.442 1.00 86.38 224 LEU A CA 1
ATOM 1714 C C . LEU A 1 224 ? 0.284 52.138 -26.509 1.00 86.38 224 LEU A C 1
ATOM 1716 O O . LEU A 1 224 ? 1.218 52.466 -25.776 1.00 86.38 224 LEU A O 1
ATOM 1720 N N . GLY A 1 225 ? -0.176 50.885 -26.557 1.00 85.62 225 GLY A N 1
ATOM 1721 C CA . GLY A 1 225 ? 0.421 49.773 -25.821 1.00 85.62 225 GLY A CA 1
ATOM 1722 C C . GLY A 1 225 ? 1.838 49.445 -26.293 1.00 85.62 225 GLY A C 1
ATOM 1723 O O . GLY A 1 225 ? 2.713 49.209 -25.458 1.00 85.62 225 GLY A O 1
ATOM 1724 N N . ALA A 1 226 ? 2.088 49.515 -27.604 1.00 87.06 226 ALA A N 1
ATOM 1725 C CA . ALA A 1 226 ? 3.410 49.321 -28.190 1.00 87.06 226 ALA A CA 1
ATOM 1726 C C . ALA A 1 226 ? 4.410 50.396 -27.720 1.00 87.06 226 ALA A C 1
ATOM 1728 O O . ALA A 1 226 ? 5.459 50.063 -27.164 1.00 87.06 226 ALA A O 1
ATOM 1729 N N . VAL A 1 227 ? 4.059 51.681 -27.861 1.00 88.94 227 VAL A N 1
ATOM 1730 C CA . VAL A 1 227 ? 4.893 52.820 -27.427 1.00 88.94 227 VAL A CA 1
ATOM 1731 C C . VAL A 1 227 ? 5.174 52.753 -25.925 1.00 88.94 227 VAL A C 1
ATOM 1733 O O . VAL A 1 227 ? 6.325 52.852 -25.496 1.00 88.94 227 VAL A O 1
ATOM 1736 N N . SER A 1 228 ? 4.141 52.498 -25.118 1.00 88.25 228 SER A N 1
ATOM 1737 C CA . SER A 1 228 ? 4.277 52.409 -23.660 1.00 88.25 228 SER A CA 1
ATOM 1738 C C . SER A 1 228 ? 5.188 51.255 -23.232 1.00 88.25 228 SER A C 1
ATOM 1740 O O . SER A 1 228 ? 5.972 51.397 -22.292 1.00 88.25 228 SER A O 1
ATOM 1742 N N . LYS A 1 229 ? 5.134 50.113 -23.936 1.00 87.81 229 LYS A N 1
ATOM 1743 C CA . LYS A 1 229 ? 6.024 48.980 -23.662 1.00 87.81 229 LYS A CA 1
ATOM 1744 C C . LYS A 1 229 ? 7.450 49.208 -24.142 1.00 87.81 229 LYS A C 1
ATOM 1746 O O . LYS A 1 229 ? 8.369 48.749 -23.467 1.00 87.81 229 LYS A O 1
ATOM 1751 N N . CYS A 1 230 ? 7.636 49.897 -25.265 1.00 87.56 230 CYS A N 1
ATOM 1752 C CA . CYS A 1 230 ? 8.948 50.294 -25.765 1.00 87.56 230 CYS A CA 1
ATOM 1753 C C . CYS A 1 230 ? 9.690 51.110 -24.694 1.00 87.56 230 CYS A C 1
ATOM 1755 O O . CYS A 1 230 ? 10.711 50.657 -24.180 1.00 87.56 230 CYS A O 1
ATOM 1757 N N . ILE A 1 231 ? 9.087 52.219 -24.245 1.00 87.12 231 ILE A N 1
ATOM 1758 C CA . ILE A 1 231 ? 9.642 53.110 -23.212 1.00 87.12 231 ILE A CA 1
ATOM 1759 C C . ILE A 1 231 ? 9.955 52.338 -21.920 1.00 87.12 231 ILE A C 1
ATOM 1761 O O . ILE A 1 231 ? 11.079 52.386 -21.420 1.00 87.12 231 ILE A O 1
ATOM 1765 N N . ALA A 1 232 ? 8.992 51.566 -21.405 1.00 85.12 232 ALA A N 1
ATOM 1766 C CA . ALA A 1 232 ? 9.183 50.790 -20.181 1.00 85.12 232 ALA A CA 1
ATOM 1767 C C . ALA A 1 232 ? 10.277 49.716 -20.306 1.00 85.12 232 ALA A C 1
ATOM 1769 O O . ALA A 1 232 ? 11.013 49.472 -19.349 1.00 85.12 232 ALA A O 1
ATOM 1770 N N . THR A 1 233 ? 10.401 49.071 -21.471 1.00 84.12 233 THR A N 1
ATOM 1771 C CA . THR A 1 233 ? 11.430 48.050 -21.710 1.00 84.12 233 THR A CA 1
ATOM 1772 C C . THR A 1 233 ? 12.806 48.693 -21.792 1.00 84.12 233 THR A C 1
ATOM 1774 O O . THR A 1 233 ? 13.685 48.242 -21.071 1.00 84.12 233 THR A O 1
ATOM 1777 N N . CYS A 1 234 ? 12.990 49.770 -22.561 1.00 86.12 234 CYS A N 1
ATOM 1778 C CA . CYS A 1 234 ? 14.277 50.467 -22.655 1.00 86.12 234 CYS A CA 1
ATOM 1779 C C . CYS A 1 234 ? 14.776 50.955 -21.285 1.00 86.12 234 CYS A C 1
ATOM 1781 O O . CYS A 1 234 ? 15.925 50.701 -20.935 1.00 86.12 234 CYS A O 1
ATOM 1783 N N . LEU A 1 235 ? 13.904 51.562 -20.470 1.00 84.94 235 LEU A N 1
ATOM 1784 C CA . LEU A 1 235 ? 14.266 52.067 -19.137 1.00 84.94 235 LEU A CA 1
ATOM 1785 C C . LEU A 1 235 ? 14.613 50.967 -18.118 1.00 84.94 235 LEU A C 1
ATOM 1787 O O . LEU A 1 235 ? 15.361 51.219 -17.180 1.00 84.94 235 LEU A O 1
ATOM 1791 N N . THR A 1 236 ? 14.078 49.753 -18.274 1.00 84.38 236 THR A N 1
ATOM 1792 C CA . THR A 1 236 ? 14.285 48.650 -17.310 1.00 84.38 236 THR A CA 1
ATOM 1793 C C . THR A 1 236 ? 15.182 47.528 -17.832 1.00 84.38 236 THR A C 1
ATOM 1795 O O . THR A 1 236 ? 15.506 46.605 -17.082 1.00 84.38 236 THR A O 1
ATOM 1798 N N . TYR A 1 237 ? 15.622 47.593 -19.092 1.00 82.56 237 TYR A N 1
ATOM 1799 C CA . TYR A 1 237 ? 16.426 46.544 -19.717 1.00 82.56 237 TYR A CA 1
ATOM 1800 C C . TYR A 1 237 ? 17.736 46.222 -18.974 1.00 82.56 237 TYR A C 1
ATOM 1802 O O . TYR A 1 237 ? 18.008 45.031 -18.812 1.00 82.56 237 TYR A O 1
ATOM 1810 N N . PRO A 1 238 ? 18.494 47.192 -18.414 1.00 84.19 238 PRO A N 1
ATOM 1811 C CA . PRO A 1 238 ? 19.681 46.883 -17.611 1.00 84.19 238 PRO A CA 1
ATOM 1812 C C . PRO A 1 238 ? 19.384 45.943 -16.429 1.00 84.19 238 PRO A C 1
ATOM 1814 O O . PRO A 1 238 ? 20.124 44.987 -16.195 1.00 84.19 238 PRO A O 1
ATOM 1817 N N . ALA A 1 239 ? 18.254 46.134 -15.736 1.00 77.19 239 ALA A N 1
ATOM 1818 C CA . ALA A 1 239 ? 17.819 45.253 -14.649 1.00 77.19 239 ALA A CA 1
ATOM 1819 C C . ALA A 1 239 ? 17.366 43.870 -15.158 1.00 77.19 239 ALA A C 1
ATOM 1821 O O . ALA A 1 239 ? 17.639 42.856 -14.511 1.00 77.19 239 ALA A O 1
ATOM 1822 N N . ILE A 1 240 ? 16.729 43.802 -16.338 1.00 75.12 240 ILE A N 1
ATOM 1823 C CA . ILE A 1 240 ? 16.363 42.532 -16.994 1.00 75.12 240 ILE A CA 1
ATOM 1824 C C . ILE A 1 240 ? 17.632 41.730 -17.317 1.00 75.12 240 ILE A C 1
ATOM 1826 O O . ILE A 1 240 ? 17.709 40.544 -16.998 1.00 75.12 240 ILE A O 1
ATOM 1830 N N . ARG A 1 241 ? 18.645 42.386 -17.897 1.00 77.12 241 ARG A N 1
ATOM 1831 C CA . ARG A 1 241 ? 19.946 41.796 -18.242 1.00 77.12 241 ARG A CA 1
ATOM 1832 C C . ARG A 1 241 ? 20.664 41.274 -16.993 1.00 77.12 241 ARG A C 1
ATOM 1834 O O . ARG A 1 241 ? 21.152 40.146 -17.005 1.00 77.12 241 ARG A O 1
ATOM 1841 N N . CYS A 1 242 ? 20.667 42.044 -15.901 1.00 73.69 242 CYS A N 1
ATOM 1842 C CA . CYS A 1 242 ? 21.233 41.607 -14.620 1.00 73.69 242 CYS A CA 1
ATOM 1843 C C . CYS A 1 242 ? 20.515 40.367 -14.065 1.00 73.69 242 CYS A C 1
ATOM 1845 O O . CYS A 1 242 ? 21.185 39.398 -13.712 1.00 73.69 242 CYS A O 1
ATOM 1847 N N . LYS A 1 243 ? 19.169 40.340 -14.061 1.00 70.25 243 LYS A N 1
ATOM 1848 C CA . LYS A 1 243 ? 18.397 39.161 -13.624 1.00 70.25 243 LYS A CA 1
ATOM 1849 C C . LYS A 1 243 ? 18.780 37.905 -14.406 1.00 70.25 243 LYS A C 1
ATOM 1851 O O . LYS A 1 243 ? 19.082 36.886 -13.794 1.00 70.25 243 LYS A O 1
ATOM 1856 N N . VAL A 1 244 ? 18.776 37.982 -15.739 1.00 67.69 244 VAL A N 1
ATOM 1857 C CA . VAL A 1 244 ? 19.066 36.830 -16.613 1.00 67.69 244 VAL A CA 1
ATOM 1858 C C . VAL A 1 244 ? 20.444 36.234 -16.321 1.00 67.69 244 VAL A C 1
ATOM 1860 O O . VAL A 1 244 ? 20.597 35.020 -16.396 1.00 67.69 244 VAL A O 1
ATOM 1863 N N . MET A 1 245 ? 21.417 37.073 -15.960 1.00 66.81 245 MET A N 1
ATOM 1864 C CA . MET A 1 245 ? 22.806 36.663 -15.754 1.00 66.81 245 MET A CA 1
ATOM 1865 C C . MET A 1 245 ? 23.087 36.110 -14.357 1.00 66.81 245 MET A C 1
ATOM 1867 O O . MET A 1 245 ? 23.833 35.142 -14.240 1.00 66.81 245 MET A O 1
ATOM 1871 N N . ILE A 1 246 ? 22.429 36.647 -13.322 1.00 66.44 246 ILE A N 1
ATOM 1872 C CA . ILE A 1 246 ? 22.407 36.037 -11.980 1.00 66.44 246 ILE A CA 1
ATOM 1873 C C . ILE A 1 246 ? 21.781 34.640 -12.069 1.00 66.44 246 ILE A C 1
ATOM 1875 O O . ILE A 1 246 ? 22.355 33.669 -11.591 1.00 66.44 246 ILE A O 1
ATOM 1879 N N . GLN A 1 247 ? 20.645 34.518 -12.765 1.00 58.91 247 GLN A N 1
ATOM 1880 C CA . GLN A 1 247 ? 19.926 33.249 -12.932 1.00 58.91 247 GLN A CA 1
ATOM 1881 C C . GLN A 1 247 ? 20.607 32.251 -13.887 1.00 58.91 247 GLN A C 1
ATOM 1883 O O . GLN A 1 247 ? 20.155 31.113 -13.993 1.00 58.91 247 GLN A O 1
ATOM 1888 N N . SER A 1 248 ? 21.672 32.646 -14.594 1.00 52.03 248 SER A N 1
ATOM 1889 C CA . SER A 1 248 ? 22.483 31.744 -15.426 1.00 52.03 248 SER A CA 1
ATOM 1890 C C . SER A 1 248 ? 23.835 31.376 -14.811 1.00 52.03 248 SER A C 1
ATOM 1892 O O . SER A 1 248 ? 24.576 30.601 -15.413 1.00 52.03 248 SER A O 1
ATOM 1894 N N . ALA A 1 249 ? 24.190 31.931 -13.649 1.00 55.84 249 ALA A N 1
ATOM 1895 C CA . ALA A 1 249 ? 25.422 31.584 -12.956 1.00 55.84 249 ALA A CA 1
ATOM 1896 C C . ALA A 1 249 ? 25.273 30.212 -12.275 1.00 55.84 249 ALA A C 1
ATOM 1898 O O . ALA A 1 249 ? 24.620 30.098 -11.239 1.00 55.84 249 ALA A O 1
ATOM 1899 N N . LYS A 1 250 ? 25.886 29.170 -12.854 1.00 42.75 250 LYS A N 1
ATOM 1900 C CA . LYS A 1 250 ? 26.011 27.858 -12.200 1.00 42.75 250 LYS A CA 1
ATOM 1901 C C . LYS A 1 250 ? 26.800 27.984 -10.888 1.00 42.75 250 LYS A C 1
ATOM 1903 O O . LYS A 1 250 ? 27.689 28.831 -10.776 1.00 42.75 250 LYS A O 1
ATOM 1908 N N . SER A 1 251 ? 26.462 27.143 -9.912 1.00 42.12 251 SER A N 1
ATOM 1909 C CA . SER A 1 251 ? 27.127 27.068 -8.603 1.00 42.12 251 SER A CA 1
ATOM 1910 C C . SER A 1 251 ? 28.453 26.308 -8.620 1.00 42.12 251 SER A C 1
ATOM 1912 O O . SER A 1 251 ? 29.240 26.475 -7.689 1.00 42.12 251 SER A O 1
ATOM 1914 N N . ASP A 1 252 ? 28.694 25.522 -9.670 1.00 36.16 252 ASP A N 1
ATOM 1915 C CA . ASP A 1 252 ? 29.710 24.475 -9.672 1.00 36.16 252 ASP A CA 1
ATOM 1916 C C . ASP A 1 252 ? 30.789 24.816 -10.709 1.00 36.16 252 ASP A C 1
ATOM 1918 O O . ASP A 1 252 ? 30.569 24.697 -11.912 1.00 36.16 252 ASP A O 1
ATOM 1922 N N . ASP A 1 253 ? 31.936 25.271 -10.207 1.00 31.66 253 ASP A N 1
ATOM 1923 C CA . ASP A 1 253 ? 33.233 25.277 -10.890 1.00 31.66 253 ASP A CA 1
ATOM 1924 C C . ASP A 1 253 ? 34.235 24.677 -9.877 1.00 31.66 253 ASP A C 1
ATOM 1926 O O . ASP A 1 253 ? 34.996 25.400 -9.230 1.00 31.66 253 ASP A O 1
ATOM 1930 N N . GLU A 1 254 ? 34.181 23.356 -9.671 1.00 32.28 254 GLU A N 1
ATOM 1931 C CA . GLU A 1 254 ? 35.372 22.613 -9.245 1.00 32.28 254 GLU A CA 1
ATOM 1932 C C . GLU A 1 254 ? 36.216 22.401 -10.500 1.00 32.28 254 GLU A C 1
ATOM 1934 O O . GLU A 1 254 ? 35.833 21.645 -11.387 1.00 32.28 254 GLU A O 1
ATOM 1939 N N . ASN A 1 255 ? 37.341 23.106 -10.581 1.00 30.58 255 ASN A N 1
ATOM 1940 C CA . ASN A 1 255 ? 38.399 22.815 -11.536 1.00 30.58 255 ASN A CA 1
ATOM 1941 C C . ASN A 1 255 ? 39.683 22.536 -10.763 1.00 30.58 255 ASN A C 1
ATOM 1943 O O . ASN A 1 255 ? 39.940 23.129 -9.711 1.00 30.58 255 ASN A O 1
ATOM 1947 N N . GLU A 1 256 ? 40.477 21.636 -11.326 1.00 39.09 256 GLU A N 1
ATOM 1948 C CA . GLU A 1 256 ? 41.838 21.335 -10.904 1.00 39.09 256 GLU A CA 1
ATOM 1949 C C . GLU A 1 256 ? 42.740 22.587 -11.007 1.00 39.09 256 GLU A C 1
ATOM 1951 O O . GLU A 1 256 ? 42.385 23.581 -11.639 1.00 39.09 256 GLU A O 1
ATOM 1956 N N . GLU A 1 257 ? 43.917 22.518 -10.377 1.00 35.62 257 GLU A N 1
ATOM 1957 C CA . GLU A 1 257 ? 44.873 23.619 -10.139 1.00 35.62 257 GLU A CA 1
ATOM 1958 C C . GLU A 1 257 ? 44.477 24.629 -9.040 1.00 35.62 257 GLU A C 1
ATOM 1960 O O . GLU A 1 257 ? 43.740 25.602 -9.222 1.00 35.62 257 GLU A O 1
ATOM 1965 N N . GLY A 1 258 ? 45.061 24.435 -7.854 1.00 37.44 258 GLY A N 1
ATOM 1966 C CA . GLY A 1 258 ? 44.805 25.255 -6.672 1.00 37.44 258 GLY A CA 1
ATOM 1967 C C . GLY A 1 258 ? 45.314 26.698 -6.771 1.00 37.44 258 GLY A C 1
ATOM 1968 O O . GLY A 1 258 ? 46.438 26.993 -6.366 1.00 37.44 258 GLY A O 1
ATOM 1969 N N . LYS A 1 259 ? 44.444 27.629 -7.186 1.00 32.47 259 LYS A N 1
ATOM 1970 C CA . LYS A 1 259 ? 44.545 29.066 -6.860 1.00 32.47 259 LYS A CA 1
ATOM 1971 C C . LYS A 1 259 ? 43.191 29.629 -6.429 1.00 32.47 259 LYS A C 1
ATOM 1973 O O . LYS A 1 259 ? 42.290 29.836 -7.238 1.00 32.47 259 LYS A O 1
ATOM 1978 N N . THR A 1 260 ? 43.062 29.938 -5.142 1.00 32.81 260 THR A N 1
ATOM 1979 C CA . THR A 1 260 ? 41.856 30.531 -4.552 1.00 32.81 260 THR A CA 1
ATOM 1980 C C . THR A 1 260 ? 41.578 31.937 -5.099 1.00 32.81 260 THR A C 1
ATOM 1982 O O . THR A 1 260 ? 42.325 32.884 -4.862 1.00 32.81 260 THR A O 1
ATOM 1985 N N . ARG A 1 261 ? 40.441 32.103 -5.788 1.00 30.81 261 ARG A N 1
ATOM 1986 C CA . ARG A 1 261 ? 39.802 33.407 -6.049 1.00 30.81 261 ARG A CA 1
ATOM 1987 C C . ARG A 1 261 ? 38.423 33.454 -5.369 1.00 30.81 261 ARG A C 1
ATOM 1989 O O . ARG A 1 261 ? 37.759 32.421 -5.285 1.00 30.81 261 ARG A O 1
ATOM 1996 N N . PRO A 1 262 ? 37.980 34.614 -4.848 1.00 35.19 262 PRO A N 1
ATOM 1997 C CA . PRO A 1 262 ? 36.831 34.674 -3.944 1.00 35.19 262 PRO A CA 1
ATOM 1998 C C . PRO A 1 262 ? 35.478 34.478 -4.650 1.00 35.19 262 PRO A C 1
ATOM 2000 O O . PRO A 1 262 ? 35.214 35.040 -5.714 1.00 35.19 262 PRO A O 1
ATOM 2003 N N . LYS A 1 263 ? 34.578 33.725 -4.002 1.00 48.09 263 LYS A N 1
ATOM 2004 C CA . LYS A 1 263 ? 33.180 33.531 -4.427 1.00 48.09 263 LYS A CA 1
ATOM 2005 C C . LYS A 1 263 ? 32.374 34.833 -4.273 1.00 48.09 263 LYS A C 1
ATOM 2007 O O . LYS A 1 263 ? 32.120 35.262 -3.154 1.00 48.09 263 LYS A O 1
ATOM 2012 N N . SER A 1 264 ? 31.885 35.415 -5.374 1.00 45.69 264 SER A N 1
ATOM 2013 C CA . SER A 1 264 ? 30.946 36.564 -5.343 1.00 45.69 264 SER A CA 1
ATOM 2014 C C . SER A 1 264 ? 29.799 36.494 -6.372 1.00 45.69 264 SER A C 1
ATOM 2016 O O . SER A 1 264 ? 29.080 37.467 -6.593 1.00 45.69 264 SER A O 1
ATOM 2018 N N . ARG A 1 265 ? 29.578 35.330 -6.999 1.00 51.69 265 ARG A N 1
ATOM 2019 C CA . ARG A 1 265 ? 28.779 35.183 -8.237 1.00 51.69 265 ARG A CA 1
ATOM 2020 C C . ARG A 1 265 ? 27.247 35.327 -8.106 1.00 51.69 265 ARG A C 1
ATOM 2022 O O . ARG A 1 265 ? 26.569 35.209 -9.120 1.00 51.69 265 ARG A O 1
ATOM 2029 N N . LYS A 1 266 ? 26.694 35.575 -6.908 1.00 56.50 266 LYS A N 1
ATOM 2030 C CA . LYS A 1 266 ? 25.232 35.656 -6.662 1.00 56.50 266 LYS A CA 1
ATOM 2031 C C . LYS A 1 266 ? 24.690 37.044 -6.275 1.00 56.50 266 LYS A C 1
ATOM 2033 O O . LYS A 1 266 ? 23.477 37.201 -6.161 1.00 56.50 266 LYS A O 1
ATOM 2038 N N . THR A 1 267 ? 25.525 38.072 -6.093 1.00 62.53 267 THR A N 1
ATOM 2039 C CA . THR A 1 267 ? 25.029 39.417 -5.731 1.00 62.53 267 THR A CA 1
ATOM 2040 C C . THR A 1 267 ? 24.701 40.277 -6.956 1.00 62.53 267 THR A C 1
ATOM 2042 O O . THR A 1 267 ? 25.371 40.237 -7.993 1.00 62.53 267 THR A O 1
ATOM 2045 N N . VAL A 1 268 ? 23.658 41.108 -6.827 1.00 66.25 268 VAL A N 1
ATOM 2046 C CA . VAL A 1 268 ? 23.241 42.066 -7.870 1.00 66.25 268 VAL A CA 1
ATOM 2047 C C . VAL A 1 268 ? 24.365 43.058 -8.183 1.00 66.25 268 VAL A C 1
ATOM 2049 O O . VAL A 1 268 ? 24.654 43.317 -9.349 1.00 66.25 268 VAL A O 1
ATOM 2052 N N . THR A 1 269 ? 25.040 43.556 -7.148 1.00 71.38 269 THR A N 1
ATOM 2053 C CA . THR A 1 269 ? 26.171 44.488 -7.249 1.00 71.38 269 THR A CA 1
ATOM 2054 C C . THR A 1 269 ? 27.377 43.868 -7.958 1.00 71.38 269 THR A C 1
ATOM 2056 O O . THR A 1 269 ? 27.903 44.480 -8.885 1.00 71.38 269 THR A O 1
ATOM 2059 N N . GLY A 1 270 ? 27.760 42.632 -7.611 1.00 71.69 270 GLY A N 1
ATOM 2060 C CA . GLY A 1 270 ? 28.843 41.909 -8.290 1.00 71.69 270 GLY A CA 1
ATOM 2061 C C . GLY A 1 270 ? 28.551 41.647 -9.772 1.00 71.69 270 GLY A C 1
ATOM 2062 O O . GLY A 1 270 ? 29.445 41.738 -10.614 1.00 71.69 270 GLY A O 1
ATOM 2063 N N . THR A 1 271 ? 27.282 41.404 -10.116 1.00 72.00 271 THR A N 1
ATOM 2064 C CA . THR A 1 271 ? 26.859 41.245 -11.516 1.00 72.00 271 THR A CA 1
ATOM 2065 C C . THR A 1 271 ? 26.951 42.561 -12.287 1.00 72.00 271 THR A C 1
ATOM 2067 O O . THR A 1 271 ? 27.516 42.571 -13.375 1.00 72.00 271 THR A O 1
ATOM 2070 N N . ILE A 1 272 ? 26.449 43.672 -11.733 1.00 79.19 272 ILE A N 1
ATOM 2071 C CA . ILE A 1 272 ? 26.524 44.999 -12.372 1.00 79.19 272 ILE A CA 1
ATOM 2072 C C . ILE A 1 272 ? 27.984 45.388 -12.642 1.00 79.19 272 ILE A C 1
ATOM 2074 O O . ILE A 1 272 ? 28.307 45.775 -13.764 1.00 79.19 272 ILE A O 1
ATOM 2078 N N . TYR A 1 273 ? 28.866 45.216 -11.651 1.00 78.81 273 TYR A N 1
ATOM 2079 C CA . TYR A 1 273 ? 30.294 45.505 -11.791 1.00 78.81 273 TYR A CA 1
ATOM 2080 C C . TYR A 1 273 ? 30.942 44.680 -12.916 1.00 78.81 273 TYR A C 1
ATOM 2082 O O . TYR A 1 273 ? 31.580 45.239 -13.800 1.00 78.81 273 TYR A O 1
ATOM 2090 N N . SER A 1 274 ? 30.691 43.366 -12.959 1.00 76.00 274 SER A N 1
ATOM 2091 C CA . SER A 1 274 ? 31.229 42.466 -13.995 1.00 76.00 274 SER A CA 1
ATOM 2092 C C . SER A 1 274 ? 30.761 42.802 -15.421 1.00 76.00 274 SER A C 1
ATOM 2094 O O . SER A 1 274 ? 31.496 42.571 -16.378 1.00 76.00 274 SER A O 1
ATOM 2096 N N . ILE A 1 275 ? 29.554 43.358 -15.593 1.00 79.44 275 ILE A N 1
ATOM 2097 C CA . ILE A 1 275 ? 29.070 43.817 -16.909 1.00 79.44 275 ILE A CA 1
ATOM 2098 C C . ILE A 1 275 ? 29.813 45.076 -17.334 1.00 79.44 275 ILE A C 1
ATOM 2100 O O . ILE A 1 275 ? 30.272 45.165 -18.470 1.00 79.44 275 ILE A O 1
ATOM 2104 N N . TRP A 1 276 ? 29.919 46.036 -16.417 1.00 81.44 276 TRP A N 1
ATOM 2105 C CA . TRP A 1 276 ? 30.582 47.306 -16.667 1.00 81.44 276 TRP A CA 1
ATOM 2106 C C . TRP A 1 276 ? 32.057 47.107 -17.033 1.00 81.44 276 TRP A C 1
ATOM 2108 O O . TRP A 1 276 ? 32.515 47.649 -18.034 1.00 81.44 276 TRP A O 1
ATOM 2118 N N . ASP A 1 277 ? 32.759 46.276 -16.264 1.00 78.50 277 ASP A N 1
ATOM 2119 C CA . ASP A 1 277 ? 34.180 45.956 -16.425 1.00 78.50 277 ASP A CA 1
ATOM 2120 C C . ASP A 1 277 ? 34.485 45.208 -17.739 1.00 78.50 277 ASP A C 1
ATOM 2122 O O . ASP A 1 277 ? 35.445 45.532 -18.432 1.00 78.50 277 ASP A O 1
ATOM 2126 N N . LYS A 1 278 ? 33.641 44.239 -18.133 1.00 76.69 278 LYS A N 1
ATOM 2127 C CA . LYS A 1 278 ? 33.913 43.363 -19.294 1.00 76.69 278 LYS A CA 1
ATOM 2128 C C . LYS A 1 278 ? 33.273 43.790 -20.612 1.00 76.69 278 LYS A C 1
ATOM 2130 O O . LYS A 1 278 ? 33.751 43.397 -21.672 1.00 76.69 278 LYS A O 1
ATOM 2135 N N . GLU A 1 279 ? 32.152 44.506 -20.567 1.00 78.69 279 GLU A N 1
ATOM 2136 C CA . GLU A 1 279 ? 31.339 44.834 -21.751 1.00 78.69 279 GLU A CA 1
ATOM 2137 C C . GLU A 1 279 ? 30.975 46.329 -21.848 1.00 78.69 279 GLU A C 1
ATOM 2139 O O . GLU A 1 279 ? 30.335 46.748 -22.818 1.00 78.69 279 GLU A O 1
ATOM 2144 N N . GLY A 1 280 ? 31.366 47.142 -20.860 1.00 80.38 280 GLY A N 1
ATOM 2145 C CA . GLY A 1 280 ? 31.078 48.574 -20.809 1.00 80.38 280 GLY A CA 1
ATOM 2146 C C . GLY A 1 280 ? 29.587 48.917 -20.702 1.00 80.38 280 GLY A C 1
ATOM 2147 O O . GLY A 1 280 ? 28.711 48.064 -20.534 1.00 80.38 280 GLY A O 1
ATOM 2148 N N . LEU A 1 281 ? 29.276 50.210 -20.843 1.00 78.94 281 LEU A N 1
ATOM 2149 C CA . LEU A 1 281 ? 27.906 50.738 -20.746 1.00 78.94 281 LEU A CA 1
ATOM 2150 C C . LEU A 1 281 ? 26.943 50.091 -21.765 1.00 78.94 281 LEU A C 1
ATOM 2152 O O . LEU A 1 281 ? 25.783 49.817 -21.451 1.00 78.94 281 LEU A O 1
ATOM 2156 N N . LEU A 1 282 ? 27.420 49.810 -22.982 1.00 78.75 282 LEU A N 1
ATOM 2157 C CA . LEU A 1 282 ? 26.611 49.204 -24.047 1.00 78.75 282 LEU A CA 1
ATOM 2158 C C . LEU A 1 282 ? 26.321 47.708 -23.802 1.00 78.75 282 LEU A C 1
ATOM 2160 O O . LEU A 1 282 ? 25.297 47.203 -24.271 1.00 78.75 282 LEU A O 1
ATOM 2164 N N . GLY A 1 283 ? 27.137 47.014 -22.998 1.00 75.25 283 GLY A N 1
ATOM 2165 C CA . GLY A 1 283 ? 26.912 45.624 -22.580 1.00 75.25 283 GLY A CA 1
ATOM 2166 C C . GLY A 1 283 ? 25.588 45.394 -21.842 1.00 75.25 283 GLY A C 1
ATOM 2167 O O . GLY A 1 283 ? 24.976 44.324 -21.951 1.00 75.25 283 GLY A O 1
ATOM 2168 N N . PHE A 1 284 ? 25.074 46.421 -21.157 1.00 79.62 284 PHE A N 1
ATOM 2169 C CA . PHE A 1 284 ? 23.760 46.378 -20.508 1.00 79.62 284 PHE A CA 1
ATOM 2170 C C . PHE A 1 284 ? 22.592 46.298 -21.500 1.00 79.62 284 PHE A C 1
ATOM 2172 O O . PHE A 1 284 ? 21.529 45.814 -21.118 1.00 79.62 284 PHE A O 1
ATOM 2179 N N . PHE A 1 285 ? 22.779 46.714 -22.759 1.00 82.31 285 PHE A N 1
ATOM 2180 C CA . PHE A 1 285 ? 21.740 46.748 -23.802 1.00 82.31 285 PHE A CA 1
ATOM 2181 C C . PHE A 1 285 ? 21.880 45.653 -24.873 1.00 82.31 285 PHE A C 1
ATOM 2183 O O . PHE A 1 285 ? 21.031 45.526 -25.761 1.00 82.31 285 PHE A O 1
ATOM 2190 N N . LYS A 1 286 ? 22.895 44.789 -24.757 1.00 74.25 286 LYS A N 1
ATOM 2191 C CA . LYS A 1 286 ? 23.099 43.637 -25.644 1.00 74.25 286 LYS A CA 1
ATOM 2192 C C . LYS A 1 286 ? 21.861 42.722 -25.631 1.00 74.25 286 LYS A C 1
ATOM 2194 O O . LYS A 1 286 ? 21.394 42.298 -24.574 1.00 74.25 286 LYS A O 1
ATOM 2199 N N . GLY A 1 287 ? 21.294 42.453 -26.810 1.00 69.00 287 GLY A N 1
ATOM 2200 C CA . GLY A 1 287 ? 20.077 41.641 -26.985 1.00 69.00 287 GLY A CA 1
ATOM 2201 C C . GLY A 1 287 ? 18.730 42.382 -26.884 1.00 69.00 287 GLY A C 1
ATOM 2202 O O . GLY A 1 287 ? 17.689 41.741 -27.055 1.00 69.00 287 GLY A O 1
ATOM 2203 N N . LEU A 1 288 ? 18.715 43.707 -26.667 1.00 78.44 288 LEU A N 1
ATOM 2204 C CA . LEU A 1 288 ? 17.484 44.502 -26.501 1.00 78.44 288 LEU A CA 1
ATOM 2205 C C . LEU A 1 288 ? 16.471 44.304 -27.645 1.00 78.44 288 LEU A C 1
ATOM 2207 O O . LEU A 1 288 ? 15.281 44.141 -27.381 1.00 78.44 288 LEU A O 1
ATOM 2211 N N . GLN A 1 289 ? 16.926 44.248 -28.901 1.00 73.25 289 GLN A N 1
ATOM 2212 C CA . GLN A 1 289 ? 16.062 44.081 -30.082 1.00 73.25 289 GLN A CA 1
ATOM 2213 C C . GLN A 1 289 ? 15.196 42.805 -30.009 1.00 73.25 289 GLN A C 1
ATOM 2215 O O . GLN A 1 289 ? 13.977 42.862 -30.191 1.00 73.25 289 GLN A O 1
ATOM 2220 N N . ALA A 1 290 ? 15.793 41.665 -29.639 1.00 66.75 290 ALA A N 1
ATOM 2221 C CA . ALA A 1 290 ? 15.087 40.390 -29.469 1.00 66.75 290 ALA A CA 1
ATOM 2222 C C . ALA A 1 290 ? 14.174 40.365 -28.225 1.00 66.75 290 ALA A C 1
ATOM 2224 O O . ALA A 1 290 ? 13.251 39.548 -28.122 1.00 66.75 290 ALA A O 1
ATOM 2225 N N . GLN A 1 291 ? 14.403 41.253 -27.252 1.00 72.56 291 GLN A N 1
ATOM 2226 C CA . GLN A 1 291 ? 13.463 41.478 -26.155 1.00 72.56 291 GLN A CA 1
ATOM 2227 C C . GLN A 1 291 ? 12.264 42.306 -26.618 1.00 72.56 291 GLN A C 1
ATOM 2229 O O . GLN A 1 291 ? 11.130 41.876 -26.403 1.00 72.56 291 GLN A O 1
ATOM 2234 N N . MET A 1 292 ? 12.513 43.431 -27.291 1.00 80.25 292 MET A N 1
ATOM 2235 C CA . MET A 1 292 ? 11.487 44.370 -27.743 1.00 80.25 292 MET A CA 1
ATOM 2236 C C . MET A 1 292 ? 10.472 43.730 -28.690 1.00 80.25 292 MET A C 1
ATOM 2238 O O . MET A 1 292 ? 9.278 43.855 -28.429 1.00 80.25 292 MET A O 1
ATOM 2242 N N . LEU A 1 293 ? 10.913 43.006 -29.728 1.00 75.88 293 LEU A N 1
ATOM 2243 C CA . LEU A 1 293 ? 10.012 42.431 -30.741 1.00 75.88 293 LEU A CA 1
ATOM 2244 C C . LEU A 1 293 ? 8.878 41.603 -30.111 1.00 75.88 293 LEU A C 1
ATOM 2246 O O . LEU A 1 293 ? 7.707 41.807 -30.426 1.00 75.88 293 LEU A O 1
ATOM 2250 N N . LYS A 1 294 ? 9.217 40.728 -29.153 1.00 75.69 294 LYS A N 1
ATOM 2251 C CA . LYS A 1 294 ? 8.231 39.954 -28.388 1.00 75.69 294 LYS A CA 1
ATOM 2252 C C . LYS A 1 294 ? 7.419 40.855 -27.452 1.00 75.69 294 LYS A C 1
ATOM 2254 O O . LYS A 1 294 ? 6.193 40.869 -27.520 1.00 75.69 294 LYS A O 1
ATOM 2259 N N . THR A 1 295 ? 8.077 41.563 -26.527 1.00 78.31 295 THR A N 1
ATOM 2260 C CA . THR A 1 295 ? 7.369 42.192 -25.397 1.00 78.31 295 THR A CA 1
ATOM 2261 C C . THR A 1 295 ? 6.431 43.305 -25.843 1.00 78.31 295 THR A C 1
ATOM 2263 O O . THR A 1 295 ? 5.334 43.417 -25.288 1.00 78.31 295 THR A O 1
ATOM 2266 N N . VAL A 1 296 ? 6.838 44.094 -26.841 1.00 86.00 296 VAL A N 1
ATOM 2267 C CA . VAL A 1 296 ? 6.055 45.186 -27.432 1.00 86.00 296 VAL A CA 1
ATOM 2268 C C . VAL A 1 296 ? 4.800 44.630 -28.100 1.00 86.00 296 VAL A C 1
ATOM 2270 O O . VAL A 1 296 ? 3.706 45.081 -27.767 1.00 86.00 296 VAL A O 1
ATOM 2273 N N . LEU A 1 297 ? 4.931 43.602 -28.946 1.00 83.62 297 LEU A N 1
ATOM 2274 C CA . LEU A 1 297 ? 3.804 42.995 -29.658 1.00 83.62 297 LEU A CA 1
ATOM 2275 C C . LEU A 1 297 ? 2.795 42.343 -28.697 1.00 83.62 297 LEU A C 1
ATOM 2277 O O . LEU A 1 297 ? 1.597 42.611 -28.792 1.00 83.62 297 LEU A O 1
ATOM 2281 N N . THR A 1 298 ? 3.267 41.580 -27.701 1.00 83.75 298 THR A N 1
ATOM 2282 C CA . THR A 1 298 ? 2.399 40.989 -26.662 1.00 83.75 298 THR A CA 1
ATOM 2283 C C . THR A 1 298 ? 1.656 42.053 -25.857 1.00 83.75 298 THR A C 1
ATOM 2285 O O . THR A 1 298 ? 0.477 41.884 -25.546 1.00 83.75 298 THR A O 1
ATOM 2288 N N . SER A 1 299 ? 2.315 43.169 -25.539 1.00 83.88 299 SER A N 1
ATOM 2289 C CA . SER A 1 299 ? 1.713 44.252 -24.751 1.00 83.88 299 SER A CA 1
ATOM 2290 C C . SER A 1 299 ? 0.704 45.072 -25.550 1.00 83.88 299 SER A C 1
ATOM 2292 O O . SER A 1 299 ? -0.340 45.437 -25.013 1.00 83.88 299 SER A O 1
ATOM 2294 N N . ALA A 1 300 ? 0.994 45.336 -26.824 1.00 86.62 300 ALA A N 1
ATOM 2295 C CA . ALA A 1 300 ? 0.102 46.022 -27.751 1.00 86.62 300 ALA A CA 1
ATOM 2296 C C . ALA A 1 300 ? -1.191 45.222 -27.978 1.00 86.62 300 ALA A C 1
ATOM 2298 O O . ALA A 1 300 ? -2.290 45.762 -27.848 1.00 86.62 300 ALA A O 1
ATOM 2299 N N . LEU A 1 301 ? -1.061 43.914 -28.224 1.00 86.25 301 LEU A N 1
ATOM 2300 C CA . LEU A 1 301 ? -2.188 43.001 -28.411 1.00 86.25 301 LEU A CA 1
ATOM 2301 C C . LEU A 1 301 ? -3.020 42.840 -27.124 1.00 86.25 301 LEU A C 1
ATOM 2303 O O . LEU A 1 301 ? -4.244 42.958 -27.173 1.00 86.25 301 LEU A O 1
ATOM 2307 N N . LEU A 1 302 ? -2.371 42.672 -25.964 1.00 86.12 302 LEU A N 1
ATOM 2308 C CA . LEU A 1 302 ? -3.038 42.596 -24.654 1.00 86.12 302 LEU A CA 1
ATOM 2309 C C . LEU A 1 302 ? -3.864 43.855 -24.376 1.00 86.12 302 LEU A C 1
ATOM 2311 O O . LEU A 1 302 ? -5.039 43.751 -24.026 1.00 86.12 302 LEU A O 1
ATOM 2315 N N . LEU A 1 303 ? -3.271 45.041 -24.548 1.00 83.94 303 LEU A N 1
ATOM 2316 C CA . LEU A 1 303 ? -3.936 46.315 -24.271 1.00 83.94 303 LEU A CA 1
ATOM 2317 C C . LEU A 1 303 ? -5.073 46.605 -25.255 1.00 83.94 303 LEU A C 1
ATOM 2319 O O . LEU A 1 303 ? -6.129 47.060 -24.828 1.00 83.94 303 LEU A O 1
ATOM 2323 N N . MET A 1 304 ? -4.916 46.265 -26.537 1.00 87.56 304 MET A N 1
ATOM 2324 C CA . MET A 1 304 ? -6.001 46.342 -27.520 1.00 87.56 304 MET A CA 1
ATOM 2325 C C . MET A 1 304 ? -7.201 45.467 -27.129 1.00 87.56 304 MET A C 1
ATOM 2327 O O . MET A 1 304 ? -8.344 45.932 -27.157 1.00 87.56 304 MET A O 1
ATOM 2331 N N . ILE A 1 305 ? -6.951 44.206 -26.763 1.00 84.81 305 ILE A N 1
ATOM 2332 C CA . ILE A 1 305 ? -8.004 43.245 -26.415 1.00 84.81 305 ILE A CA 1
ATOM 2333 C C . ILE A 1 305 ? -8.677 43.644 -25.099 1.00 84.81 305 ILE A C 1
ATOM 2335 O O . ILE A 1 305 ? -9.907 43.681 -25.035 1.00 84.81 305 ILE A O 1
ATOM 2339 N N . LYS A 1 306 ? -7.895 44.026 -24.080 1.00 83.31 306 LYS A N 1
ATOM 2340 C CA . LYS A 1 306 ? -8.406 44.546 -22.803 1.00 83.31 306 LYS A CA 1
ATOM 2341 C C . LYS A 1 306 ? -9.391 45.694 -23.029 1.00 83.31 306 LYS A C 1
ATOM 2343 O O . LYS A 1 306 ? -10.491 45.673 -22.475 1.00 83.31 306 LYS A O 1
ATOM 2348 N N . GLU A 1 307 ? -9.037 46.666 -23.866 1.00 82.56 307 GLU A N 1
ATOM 2349 C CA . GLU A 1 307 ? -9.865 47.855 -24.089 1.00 82.56 307 GLU A CA 1
ATOM 2350 C C . GLU A 1 307 ? -11.187 47.539 -24.800 1.00 82.56 307 GLU A C 1
ATOM 2352 O O . GLU A 1 307 ? -12.203 48.179 -24.524 1.00 82.56 307 GLU A O 1
ATOM 2357 N N . LYS A 1 308 ? -11.211 46.517 -25.666 1.00 82.00 308 LYS A N 1
ATOM 2358 C CA . LYS A 1 308 ? -12.447 46.024 -26.293 1.00 82.00 308 LYS A CA 1
ATOM 2359 C C . LYS A 1 308 ? -13.307 45.208 -25.327 1.00 82.00 308 LYS A C 1
ATOM 2361 O O . LYS A 1 308 ? -14.504 45.469 -25.220 1.00 82.00 308 LYS A O 1
ATOM 2366 N N . ILE A 1 309 ? -12.701 44.279 -24.588 1.00 81.00 309 ILE A N 1
ATOM 2367 C CA . ILE A 1 309 ? -13.414 43.371 -23.677 1.00 81.00 309 ILE A CA 1
ATOM 2368 C C . ILE A 1 309 ? -13.960 44.105 -22.442 1.00 81.00 309 ILE A C 1
ATOM 2370 O O . ILE A 1 309 ? -15.017 43.749 -21.931 1.00 81.00 309 ILE A O 1
ATOM 2374 N N . THR A 1 310 ? -13.310 45.181 -21.985 1.00 80.06 310 THR A N 1
ATOM 2375 C CA . THR A 1 310 ? -13.765 45.960 -20.816 1.00 80.06 310 THR A CA 1
ATOM 2376 C C . THR A 1 310 ? -15.222 46.429 -20.958 1.00 80.06 310 THR A C 1
ATOM 2378 O O . THR A 1 310 ? -15.987 46.328 -19.999 1.00 80.06 310 THR A O 1
ATOM 2381 N N . LYS A 1 311 ? -15.652 46.866 -22.155 1.00 71.81 311 LYS A N 1
ATOM 2382 C CA . LYS A 1 311 ? -17.040 47.309 -22.389 1.00 71.81 311 LYS A CA 1
ATOM 2383 C C . LYS A 1 311 ? -18.040 46.146 -22.370 1.00 71.81 311 LYS A C 1
ATOM 2385 O O . LYS A 1 311 ? -19.099 46.274 -21.761 1.00 71.81 311 LYS A O 1
ATOM 2390 N N . THR A 1 312 ? -17.720 45.014 -22.997 1.00 76.75 312 THR A N 1
ATOM 2391 C CA . THR A 1 312 ? -18.615 43.841 -23.024 1.00 76.75 312 THR A CA 1
ATOM 2392 C C . THR A 1 312 ? -18.744 43.199 -21.645 1.00 76.75 312 THR A C 1
ATOM 2394 O O . THR A 1 312 ? -19.852 42.887 -21.210 1.00 76.75 312 THR A O 1
ATOM 2397 N N . THR A 1 313 ? -17.637 43.080 -20.908 1.00 77.94 313 THR A N 1
ATOM 2398 C CA . THR A 1 313 ? -17.626 42.510 -19.555 1.00 77.94 313 THR A CA 1
ATOM 2399 C C . THR A 1 313 ? -18.359 43.397 -18.548 1.00 77.94 313 THR A C 1
ATOM 2401 O O . THR A 1 313 ? -19.037 42.878 -17.663 1.00 77.94 313 THR A O 1
ATOM 2404 N N . TRP A 1 314 ? -18.307 44.725 -18.710 1.00 78.00 314 TRP A N 1
ATOM 2405 C CA . TRP A 1 314 ? -19.112 45.661 -17.918 1.00 78.00 314 TRP A CA 1
ATOM 2406 C C . TRP A 1 314 ? -20.619 45.390 -18.049 1.00 78.00 314 TRP A C 1
ATOM 2408 O O . TRP A 1 314 ? -21.312 45.226 -17.044 1.00 78.00 314 TRP A O 1
ATOM 2418 N N . VAL A 1 315 ? -21.115 45.284 -19.287 1.00 78.06 315 VAL A N 1
ATOM 2419 C CA . VAL A 1 315 ? -22.532 45.004 -19.579 1.00 78.06 315 VAL A CA 1
ATOM 2420 C C . VAL A 1 315 ? -22.944 43.634 -19.034 1.00 78.06 315 VAL A C 1
ATOM 2422 O O . VAL A 1 315 ? -23.955 43.530 -18.336 1.00 78.06 315 VAL A O 1
ATOM 2425 N N . LEU A 1 316 ? -22.127 42.601 -19.269 1.00 78.12 316 LEU A N 1
ATOM 2426 C CA . LEU A 1 316 ? -22.374 41.244 -18.776 1.00 78.12 316 LEU A CA 1
ATOM 2427 C C . LEU A 1 316 ? -22.450 41.191 -17.240 1.00 78.12 316 LEU A C 1
ATOM 2429 O O . LEU A 1 316 ? -23.345 40.558 -16.685 1.00 78.12 316 LEU A O 1
ATOM 2433 N N . MET A 1 317 ? -21.562 41.903 -16.538 1.00 76.19 317 MET A N 1
ATOM 2434 C CA . MET A 1 317 ? -21.578 41.964 -15.074 1.00 76.19 317 MET A CA 1
ATOM 2435 C C . MET A 1 317 ? -22.775 42.739 -14.501 1.00 76.19 317 MET A C 1
ATOM 2437 O O . MET A 1 317 ? -23.229 42.421 -13.399 1.00 76.19 317 MET A O 1
ATOM 2441 N N . ILE A 1 318 ? -23.319 43.726 -15.221 1.00 76.81 318 ILE A N 1
ATOM 2442 C CA . ILE A 1 318 ? -24.577 44.387 -14.836 1.00 76.81 318 ILE A CA 1
ATOM 2443 C C . ILE A 1 318 ? -25.764 43.430 -15.007 1.00 76.81 318 ILE A C 1
ATOM 2445 O O . ILE A 1 318 ? -26.611 43.359 -14.114 1.00 76.81 318 ILE A O 1
ATOM 2449 N N . ALA A 1 319 ? -25.807 42.662 -16.100 1.00 76.94 319 ALA A N 1
ATOM 2450 C CA . ALA A 1 319 ? -26.838 41.648 -16.326 1.00 76.94 319 ALA A CA 1
ATOM 2451 C C . ALA A 1 319 ? -26.803 40.548 -15.247 1.00 76.94 319 ALA A C 1
ATOM 2453 O O . ALA A 1 319 ? -27.823 40.283 -14.611 1.00 76.94 319 ALA A O 1
ATOM 2454 N N . LEU A 1 320 ? -25.618 40.000 -14.948 1.00 76.75 320 LEU A N 1
ATOM 2455 C CA . LEU A 1 320 ? -25.400 39.038 -13.858 1.00 76.75 320 LEU A CA 1
ATOM 2456 C C . LEU A 1 320 ? -25.842 39.581 -12.493 1.00 76.75 320 LEU A C 1
ATOM 2458 O O . LEU A 1 320 ? -26.485 38.865 -11.730 1.00 76.75 320 LEU A O 1
ATOM 2462 N N . ARG A 1 321 ? -25.561 40.855 -12.184 1.00 76.12 321 ARG A N 1
ATOM 2463 C CA . ARG A 1 321 ? -26.023 41.476 -10.932 1.00 76.12 321 ARG A CA 1
ATOM 2464 C C . ARG A 1 321 ? -27.549 41.574 -10.868 1.00 76.12 321 ARG A C 1
ATOM 2466 O O . ARG A 1 321 ? -28.106 41.321 -9.805 1.00 76.12 321 ARG A O 1
ATOM 2473 N N . LYS A 1 322 ? -28.224 41.934 -11.967 1.00 71.50 322 LYS A N 1
ATOM 2474 C CA . LYS A 1 322 ? -29.698 41.957 -12.016 1.00 71.50 322 LYS A CA 1
ATOM 2475 C C . LYS A 1 322 ? -30.283 40.554 -11.835 1.00 71.50 322 LYS A C 1
ATOM 2477 O O . LYS A 1 322 ? -31.205 40.399 -11.047 1.00 71.50 322 LYS A O 1
ATOM 2482 N N . PHE A 1 323 ? -29.706 39.544 -12.485 1.00 73.25 323 PHE A N 1
ATOM 2483 C CA . PHE A 1 323 ? -30.116 38.144 -12.339 1.00 73.25 323 PHE A CA 1
ATOM 2484 C C . PHE A 1 323 ? -29.973 37.642 -10.890 1.00 73.25 323 PHE A C 1
ATOM 2486 O O . PHE A 1 323 ? -30.935 37.149 -10.310 1.00 73.25 323 PHE A O 1
ATOM 2493 N N . MET A 1 324 ? -28.817 37.871 -10.257 1.00 67.31 324 MET A N 1
ATOM 2494 C CA . MET A 1 324 ? -28.557 37.472 -8.863 1.00 67.31 324 MET A CA 1
ATOM 2495 C C . MET A 1 324 ? -29.428 38.208 -7.827 1.00 67.31 324 MET A C 1
ATOM 2497 O O . MET A 1 324 ? -29.590 37.711 -6.718 1.00 67.31 324 MET A O 1
ATOM 2501 N N . LEU A 1 325 ? -29.977 39.383 -8.161 1.00 63.62 325 LEU A N 1
ATOM 2502 C CA . LEU A 1 325 ? -30.911 40.131 -7.305 1.00 63.62 325 LEU A CA 1
ATOM 2503 C C . LEU A 1 325 ? -32.387 39.759 -7.534 1.00 63.62 325 LEU A C 1
ATOM 2505 O O . LEU A 1 325 ? -33.219 40.098 -6.699 1.00 63.62 325 LEU A O 1
ATOM 2509 N N . LEU A 1 326 ? -32.710 39.083 -8.641 1.00 53.75 326 LEU A N 1
ATOM 2510 C CA . LEU A 1 326 ? -34.062 38.614 -8.977 1.00 53.75 326 LEU A CA 1
ATOM 2511 C C . LEU A 1 326 ? -34.316 37.152 -8.571 1.00 53.75 326 LEU A C 1
ATOM 2513 O O . LEU A 1 326 ? -35.452 36.692 -8.640 1.00 53.75 326 LEU A O 1
ATOM 2517 N N . ALA A 1 327 ? -33.287 36.423 -8.132 1.00 43.72 327 ALA A N 1
ATOM 2518 C CA . ALA A 1 327 ? -33.441 35.080 -7.585 1.00 43.72 327 ALA A CA 1
ATOM 2519 C C . ALA A 1 327 ? -34.063 35.139 -6.169 1.00 43.72 327 ALA A C 1
ATOM 2521 O O . ALA A 1 327 ? -33.469 35.754 -5.275 1.00 43.72 327 ALA A O 1
ATOM 2522 N N . PRO A 1 328 ? -35.226 34.505 -5.915 1.00 42.50 328 PRO A N 1
ATOM 2523 C CA . PRO A 1 328 ? -35.821 34.489 -4.584 1.00 42.50 328 PRO A CA 1
ATOM 2524 C C . PRO A 1 328 ? -34.943 33.693 -3.608 1.00 42.50 328 PRO A C 1
ATOM 2526 O O . PRO A 1 328 ? -34.539 32.561 -3.881 1.00 42.50 328 PRO A O 1
ATOM 2529 N N . ARG A 1 329 ? -34.662 34.275 -2.436 1.00 41.75 329 ARG A N 1
ATOM 2530 C CA . ARG A 1 329 ? -33.956 33.591 -1.343 1.00 41.75 329 ARG A CA 1
ATOM 2531 C C . ARG A 1 329 ? -34.826 32.461 -0.785 1.00 41.75 329 ARG A C 1
ATOM 2533 O O . ARG A 1 329 ? -35.729 32.722 0.005 1.00 41.75 329 ARG A O 1
ATOM 2540 N N . MET A 1 330 ? -34.514 31.213 -1.131 1.00 33.19 330 MET A N 1
ATOM 2541 C CA . MET A 1 330 ? -35.041 30.054 -0.408 1.00 33.19 330 MET A CA 1
ATOM 2542 C C . MET A 1 330 ? -34.465 30.017 1.012 1.00 33.19 330 MET A C 1
ATOM 2544 O O . MET A 1 330 ? -33.291 29.712 1.210 1.00 33.19 330 MET A O 1
ATOM 2548 N N . VAL A 1 331 ? -35.314 30.298 1.999 1.00 34.44 331 VAL A N 1
ATOM 2549 C CA . VAL A 1 331 ? -35.078 29.936 3.399 1.00 34.44 331 VAL A CA 1
ATOM 2550 C C . VAL A 1 331 ? -35.703 28.561 3.616 1.00 34.44 331 VAL A C 1
ATOM 2552 O O . VAL A 1 331 ? -36.908 28.396 3.449 1.00 34.44 331 VAL A O 1
ATOM 2555 N N . VAL A 1 332 ? -34.887 27.566 3.965 1.00 31.30 332 VAL A N 1
ATOM 2556 C CA . VAL A 1 332 ? -35.372 26.221 4.296 1.00 31.30 332 VAL A CA 1
ATOM 2557 C C . VAL A 1 332 ? -35.769 26.202 5.771 1.00 31.30 332 VAL A C 1
ATOM 2559 O O . VAL A 1 332 ? -34.906 26.205 6.645 1.00 31.30 332 VAL A O 1
ATOM 2562 N N . ALA A 1 333 ? -37.074 26.192 6.044 1.00 31.00 333 ALA A N 1
ATOM 2563 C CA . ALA A 1 333 ? -37.609 25.959 7.382 1.00 31.00 333 ALA A CA 1
ATOM 2564 C C . ALA A 1 333 ? -37.772 24.451 7.641 1.00 31.00 333 ALA A C 1
ATOM 2566 O O . ALA A 1 333 ? -38.205 23.695 6.769 1.00 31.00 333 ALA A O 1
ATOM 2567 N N . ALA A 1 334 ? -37.425 24.009 8.848 1.00 37.47 334 ALA A N 1
ATOM 2568 C CA . ALA A 1 334 ? -37.438 22.601 9.221 1.00 37.47 334 ALA A CA 1
ATOM 2569 C C . ALA A 1 334 ? -38.847 22.118 9.618 1.00 37.47 334 ALA A C 1
ATOM 2571 O O . ALA A 1 334 ? -39.187 22.081 10.794 1.00 37.47 334 ALA A O 1
ATOM 2572 N N . THR A 1 335 ? -39.665 21.728 8.637 1.00 37.38 335 THR A N 1
ATOM 2573 C CA . THR A 1 335 ? -40.725 20.702 8.777 1.00 37.38 335 THR A CA 1
ATOM 2574 C C . THR A 1 335 ? -41.222 20.299 7.384 1.00 37.38 335 THR A C 1
ATOM 2576 O O . THR A 1 335 ? -41.868 21.070 6.681 1.00 37.38 335 THR A O 1
ATOM 2579 N N . GLY A 1 336 ? -40.900 19.080 6.946 1.00 41.62 336 GLY A N 1
ATOM 2580 C CA . GLY A 1 336 ? -41.204 18.622 5.589 1.00 41.62 336 GLY A CA 1
ATOM 2581 C C . GLY A 1 336 ? -42.662 18.206 5.381 1.00 41.62 336 GLY A C 1
ATOM 2582 O O . GLY A 1 336 ? -42.966 17.020 5.479 1.00 41.62 336 GLY A O 1
ATOM 2583 N N . ARG A 1 337 ? -43.544 19.148 5.017 1.00 28.86 337 ARG A N 1
ATOM 2584 C CA . ARG A 1 337 ? -44.798 18.880 4.280 1.00 28.86 337 ARG A CA 1
ATOM 2585 C C . ARG A 1 337 ? -45.095 20.028 3.313 1.00 28.86 337 ARG A C 1
ATOM 2587 O O . ARG A 1 337 ? -45.171 21.175 3.734 1.00 28.86 337 ARG A O 1
ATOM 2594 N N . MET A 1 338 ? -45.301 19.718 2.032 1.00 30.30 338 MET A N 1
ATOM 2595 C CA . MET A 1 338 ? -45.871 20.667 1.069 1.00 30.30 338 MET A CA 1
ATOM 2596 C C . MET A 1 338 ? -47.379 20.442 0.954 1.00 30.30 338 MET A C 1
ATOM 2598 O O . MET A 1 338 ? -47.819 19.326 0.690 1.00 30.30 338 MET A O 1
ATOM 2602 N N . ALA A 1 339 ? -48.151 21.515 1.097 1.00 28.09 339 ALA A N 1
ATOM 2603 C CA . ALA A 1 339 ? -49.549 21.599 0.693 1.00 28.09 339 ALA A CA 1
ATOM 2604 C C . ALA A 1 339 ? -49.788 23.002 0.102 1.00 28.09 339 ALA A C 1
ATOM 2606 O O . ALA A 1 339 ? -49.248 23.969 0.644 1.00 28.09 339 ALA A O 1
ATOM 2607 N N . PRO A 1 340 ? -50.547 23.148 -0.998 1.00 30.34 340 PRO A N 1
ATOM 2608 C CA . PRO A 1 340 ? -50.834 24.456 -1.572 1.00 30.34 340 PRO A CA 1
ATOM 2609 C C . PRO A 1 340 ? -51.979 25.131 -0.806 1.00 30.34 340 PRO A C 1
ATOM 2611 O O . PRO A 1 340 ? -53.093 24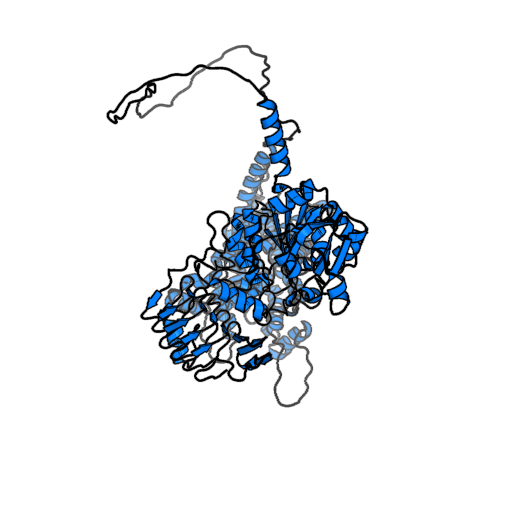.611 -0.769 1.00 30.34 340 PRO A O 1
ATOM 2614 N N . SER A 1 341 ? -51.734 26.305 -0.223 1.00 27.94 341 SER A N 1
ATOM 2615 C CA . SER A 1 341 ? -52.804 27.167 0.286 1.00 27.94 341 SER A CA 1
ATOM 2616 C C . SER A 1 341 ? -53.349 28.055 -0.836 1.00 27.94 341 SER A C 1
ATOM 2618 O O . SER A 1 341 ? -52.617 28.814 -1.471 1.00 27.94 341 SER A O 1
ATOM 2620 N N . ALA A 1 342 ? -54.656 27.964 -1.075 1.00 30.94 342 ALA A N 1
ATOM 2621 C CA . ALA A 1 342 ? -55.382 28.841 -1.983 1.00 30.94 342 ALA A CA 1
ATOM 2622 C C . ALA A 1 342 ? -56.202 29.867 -1.189 1.00 30.94 342 ALA A C 1
ATOM 2624 O O . ALA A 1 342 ? -57.128 29.481 -0.489 1.00 30.94 342 ALA A O 1
ATOM 2625 N N . THR A 1 343 ? -55.891 31.154 -1.360 1.00 30.81 343 THR A N 1
ATOM 2626 C CA . THR A 1 343 ? -56.749 32.334 -1.110 1.00 30.81 343 THR A CA 1
ATOM 2627 C C . THR A 1 343 ? -56.059 33.532 -1.784 1.00 30.81 343 THR A C 1
ATOM 2629 O O . THR A 1 343 ? -54.874 33.733 -1.541 1.00 30.81 343 THR A O 1
ATOM 2632 N N . GLY A 1 344 ? -56.666 34.368 -2.629 1.00 27.19 344 GLY A N 1
ATOM 2633 C CA . GLY A 1 344 ? -58.071 34.474 -3.036 1.00 27.19 344 GLY A CA 1
ATOM 2634 C C . GLY A 1 344 ? -58.596 35.900 -2.805 1.00 27.19 344 GLY A C 1
ATOM 2635 O O . GLY A 1 344 ? -58.606 36.335 -1.660 1.00 27.19 344 GLY A O 1
ATOM 2636 N N . ASN A 1 345 ? -59.075 36.553 -3.879 1.00 26.75 345 ASN A N 1
ATOM 2637 C CA . ASN A 1 345 ? -59.662 37.913 -4.013 1.00 26.75 345 ASN A CA 1
ATOM 2638 C C . ASN A 1 345 ? -58.661 39.024 -4.415 1.00 26.75 345 ASN A C 1
ATOM 2640 O O . ASN A 1 345 ? -57.648 39.208 -3.760 1.00 26.75 345 ASN A O 1
ATOM 2644 N N . HIS A 1 346 ? -58.849 39.813 -5.484 1.00 26.70 346 HIS A N 1
ATOM 2645 C CA . HIS A 1 346 ? -60.089 40.355 -6.060 1.00 26.70 346 HIS A CA 1
ATOM 2646 C C . HIS A 1 346 ? -60.035 40.544 -7.595 1.00 26.70 346 HIS A C 1
ATOM 2648 O O . HIS A 1 346 ? -59.051 41.028 -8.143 1.00 26.70 346 HIS A O 1
ATOM 2654 N N . ASN A 1 347 ? -61.164 40.267 -8.253 1.00 25.53 347 ASN A N 1
ATOM 2655 C CA . ASN A 1 347 ? -61.640 40.935 -9.481 1.00 25.53 347 ASN A CA 1
ATOM 2656 C C . ASN A 1 347 ? -62.597 42.084 -9.046 1.00 25.53 347 ASN A C 1
ATOM 2658 O O . ASN A 1 347 ? -63.069 41.986 -7.905 1.00 25.53 347 ASN A O 1
ATOM 2662 N N . PRO A 1 348 ? -62.949 43.118 -9.865 1.00 34.62 348 PRO A N 1
ATOM 2663 C CA . PRO A 1 348 ? -63.363 42.950 -11.280 1.00 34.62 348 PRO A CA 1
ATOM 2664 C C . PRO A 1 348 ? -63.140 44.129 -12.291 1.00 34.62 348 PRO A C 1
ATOM 2666 O O . PRO A 1 348 ? -63.001 45.271 -11.885 1.00 34.62 348 PRO A O 1
ATOM 2669 N N . VAL A 1 349 ? -63.316 43.849 -13.609 1.00 25.25 349 VAL A N 1
ATOM 2670 C CA . VAL A 1 349 ? -63.977 44.725 -14.648 1.00 25.25 349 VAL A CA 1
ATOM 2671 C C . VAL A 1 349 ? -63.270 46.069 -15.042 1.00 25.25 349 VAL A C 1
ATOM 2673 O O . VAL A 1 349 ? -62.732 46.755 -14.195 1.00 25.25 349 VAL A O 1
ATOM 2676 N N . ARG A 1 350 ? -63.202 46.579 -16.299 1.00 22.06 350 ARG A N 1
ATOM 2677 C CA . ARG A 1 350 ? -63.788 46.256 -17.631 1.00 22.06 350 ARG A CA 1
ATOM 2678 C C . ARG A 1 350 ? -62.889 46.727 -18.811 1.00 22.06 350 ARG A C 1
ATOM 2680 O O . ARG A 1 350 ? -62.002 47.551 -18.650 1.00 22.06 350 ARG A O 1
ATOM 2687 N N . PHE A 1 351 ? -63.232 46.245 -20.008 1.00 24.81 351 PHE A N 1
ATOM 2688 C CA . PHE A 1 351 ? -62.752 46.557 -21.372 1.00 24.81 351 PHE A CA 1
ATOM 2689 C C . PHE A 1 351 ? -62.446 48.022 -21.778 1.00 24.81 351 PHE A C 1
ATOM 2691 O O . PHE A 1 351 ? -63.292 48.898 -21.624 1.00 24.81 351 PHE A O 1
ATOM 2698 N N . SER A 1 352 ? -61.358 48.207 -22.547 1.00 25.25 352 SER A N 1
ATOM 2699 C CA . SER A 1 352 ? -61.324 48.711 -23.952 1.00 25.25 352 SER A CA 1
ATOM 2700 C C . SER A 1 352 ? -59.870 48.628 -24.493 1.00 25.25 352 SER A C 1
ATOM 2702 O O . SER A 1 352 ? -58.942 48.633 -23.697 1.00 25.25 352 SER A O 1
ATOM 2704 N N . GLY A 1 353 ? -59.533 48.503 -25.785 1.00 25.06 353 GLY A N 1
ATOM 2705 C CA . GLY A 1 353 ? -60.340 48.240 -26.980 1.00 25.06 353 GLY A CA 1
ATOM 2706 C C . GLY A 1 353 ? -59.844 48.972 -28.246 1.00 25.06 353 GLY A C 1
ATOM 2707 O O . GLY A 1 353 ? -60.405 50.018 -28.553 1.00 25.06 353 GLY A O 1
ATOM 2708 N N . ARG A 1 354 ? -58.866 48.429 -29.008 1.00 26.97 354 ARG A N 1
ATOM 2709 C CA . ARG A 1 354 ? -58.724 48.613 -30.485 1.00 26.97 354 ARG A CA 1
ATOM 2710 C C . ARG A 1 354 ? -57.611 47.756 -31.129 1.00 26.97 354 ARG A C 1
ATOM 2712 O O . ARG A 1 354 ? -56.622 47.426 -30.489 1.00 26.97 354 ARG A O 1
ATOM 2719 N N . ASN A 1 355 ? -57.817 47.399 -32.403 1.00 28.03 355 ASN A N 1
ATOM 2720 C CA . ASN A 1 355 ? -57.084 46.374 -33.172 1.00 28.03 355 ASN A CA 1
ATOM 2721 C C . ASN A 1 355 ? -55.922 46.926 -34.025 1.00 28.03 355 ASN A C 1
ATOM 2723 O O . ASN A 1 355 ? -55.965 48.088 -34.423 1.00 28.03 355 ASN A O 1
ATOM 2727 N N . GLY A 1 356 ? -54.978 46.063 -34.453 1.00 24.64 356 GLY A N 1
ATOM 2728 C CA . GLY A 1 356 ? -54.013 46.446 -35.499 1.00 24.64 356 GLY A CA 1
ATOM 2729 C C . GLY A 1 356 ? -52.956 45.432 -35.987 1.00 24.64 356 GLY A C 1
ATOM 2730 O O . GLY A 1 356 ? -51.778 45.683 -35.790 1.00 24.64 356 GLY A O 1
ATOM 2731 N N . LYS A 1 357 ? -53.377 44.423 -36.774 1.00 27.56 357 LYS A N 1
ATOM 2732 C CA . LYS A 1 357 ? -52.626 43.748 -37.876 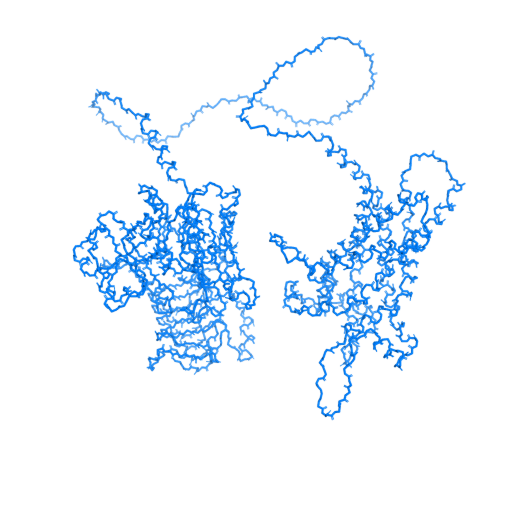1.00 27.56 357 LYS A CA 1
ATOM 2733 C C . LYS A 1 357 ? -51.550 42.656 -37.613 1.00 27.56 357 LYS A C 1
ATOM 2735 O O . LYS A 1 357 ? -50.522 42.878 -36.990 1.00 27.56 357 LYS A O 1
ATOM 2740 N N . SER A 1 358 ? -51.765 41.551 -38.346 1.00 25.06 358 SER A N 1
ATOM 2741 C CA . SER A 1 358 ? -50.797 40.674 -39.044 1.00 25.06 358 SER A CA 1
ATOM 2742 C C . SER A 1 358 ? -49.910 39.675 -38.281 1.00 25.06 358 SER A C 1
ATOM 2744 O O . SER A 1 358 ? -48.773 39.974 -37.931 1.00 25.06 358 SER A O 1
ATOM 2746 N N . ALA A 1 359 ? -50.362 38.412 -38.253 1.00 25.34 359 ALA A N 1
ATOM 2747 C CA . ALA A 1 359 ? -49.505 37.219 -38.293 1.00 25.34 359 ALA A CA 1
ATOM 2748 C C . ALA A 1 359 ? -50.218 36.074 -39.053 1.00 25.34 359 ALA A C 1
ATOM 2750 O O . ALA A 1 359 ? -51.213 35.536 -38.577 1.00 25.34 359 ALA A O 1
ATOM 2751 N N . VAL A 1 360 ? -49.730 35.764 -40.259 1.00 25.94 360 VAL A N 1
ATOM 2752 C CA . VAL A 1 360 ? -50.214 34.789 -41.269 1.00 25.94 360 VAL A CA 1
ATOM 2753 C C . VAL A 1 360 ? -48.946 34.485 -42.111 1.00 25.94 360 VAL A C 1
ATOM 2755 O O . VAL A 1 360 ? -48.261 35.447 -42.447 1.00 25.94 360 VAL A O 1
ATOM 2758 N N . ASN A 1 361 ? -48.471 33.270 -42.435 1.00 23.52 361 ASN A N 1
ATOM 2759 C CA . ASN A 1 361 ? -49.110 31.971 -42.700 1.00 23.52 361 ASN A CA 1
ATOM 2760 C C . ASN A 1 361 ? -48.114 30.784 -42.491 1.00 23.52 361 ASN A C 1
ATOM 2762 O O . ASN A 1 361 ? -46.952 30.937 -42.841 1.00 23.52 361 ASN A O 1
ATOM 2766 N N . PHE A 1 362 ? -48.623 29.616 -42.056 1.00 24.06 362 PHE A N 1
ATOM 2767 C CA . PHE A 1 362 ? -48.354 28.220 -42.514 1.00 24.06 362 PHE A CA 1
ATOM 2768 C C . PHE A 1 362 ? -46.917 27.609 -42.527 1.00 24.06 362 PHE A C 1
ATOM 2770 O O . PHE A 1 362 ? -45.920 28.300 -42.665 1.00 24.06 362 PHE A O 1
ATOM 2777 N N . GLY A 1 363 ? -46.750 26.277 -42.395 1.00 24.98 363 GLY A N 1
ATOM 2778 C CA . GLY A 1 363 ? -47.749 25.204 -42.590 1.00 24.98 363 GLY A CA 1
ATOM 2779 C C . GLY A 1 363 ? -47.669 23.955 -41.686 1.00 24.98 363 GLY A C 1
ATOM 2780 O O . GLY A 1 363 ? -46.773 23.802 -40.861 1.00 24.98 363 GLY A O 1
ATOM 2781 N N . HIS A 1 364 ? -48.695 23.108 -41.852 1.00 29.06 364 HIS A N 1
ATOM 2782 C CA . HIS A 1 364 ? -49.027 21.848 -41.153 1.00 29.06 364 HIS A CA 1
ATOM 2783 C C . HIS A 1 364 ? -48.226 20.623 -41.670 1.00 29.06 364 HIS A C 1
ATOM 2785 O O . HIS A 1 364 ? -47.441 20.773 -42.600 1.00 29.06 364 HIS A O 1
ATOM 2791 N N . GLY A 1 365 ? -48.363 19.395 -41.141 1.00 25.98 365 GLY A N 1
ATOM 2792 C CA . GLY A 1 365 ? -49.279 18.829 -40.121 1.00 25.98 365 GLY A CA 1
ATOM 2793 C C . GLY A 1 365 ? -48.762 17.467 -39.609 1.00 25.98 365 GLY A C 1
ATOM 2794 O O . GLY A 1 365 ? -47.571 17.211 -39.736 1.00 25.98 365 GLY A O 1
ATOM 2795 N N . GLU A 1 366 ? -49.535 16.553 -39.011 1.00 28.84 366 GLU A N 1
ATOM 2796 C CA . GLU A 1 366 ? -50.980 16.461 -38.720 1.00 28.84 366 GLU A CA 1
ATOM 2797 C C . GLU A 1 366 ? -51.221 15.595 -37.447 1.00 28.84 366 GLU A C 1
ATOM 2799 O O . GLU A 1 366 ? -50.287 14.983 -36.941 1.00 28.84 366 GLU A O 1
ATOM 2804 N N . LEU A 1 367 ? -52.471 15.609 -36.945 1.00 27.66 367 LEU A N 1
ATOM 2805 C CA . LEU A 1 367 ? -53.272 14.563 -36.250 1.00 27.66 367 LEU A CA 1
ATOM 2806 C C . LEU A 1 367 ? -52.604 13.293 -35.649 1.00 27.66 367 LEU A C 1
ATOM 2808 O O . LEU A 1 367 ? -51.663 12.735 -36.187 1.00 27.66 367 LEU A O 1
ATOM 2812 N N . MET A 1 368 ? -53.155 12.622 -34.628 1.00 27.72 368 MET A N 1
ATOM 2813 C CA . MET A 1 368 ? -54.172 12.897 -33.592 1.00 27.72 368 MET A CA 1
ATOM 2814 C C . MET A 1 368 ? -54.055 11.740 -32.576 1.00 27.72 368 MET A C 1
ATOM 2816 O O . MET A 1 368 ? -53.669 10.636 -32.955 1.00 27.72 368 MET A O 1
ATOM 2820 N N . GLY A 1 369 ? -54.419 11.939 -31.307 1.00 26.42 369 GLY A N 1
ATOM 2821 C CA . GLY A 1 369 ? -54.489 10.840 -30.336 1.00 26.42 369 GLY A CA 1
ATOM 2822 C C . GLY A 1 369 ? -55.927 10.418 -30.044 1.00 26.42 369 GLY A C 1
ATOM 2823 O O . GLY A 1 369 ? -56.701 11.241 -29.561 1.00 26.42 369 GLY A O 1
ATOM 2824 N N . GLU A 1 370 ? -56.253 9.137 -30.226 1.00 26.47 370 GLU A N 1
ATOM 2825 C CA . GLU A 1 370 ? -57.421 8.507 -29.595 1.00 26.47 370 GLU A CA 1
ATOM 2826 C C . GLU A 1 370 ? -57.012 7.412 -28.601 1.00 26.47 370 GLU A C 1
ATOM 2828 O O . GLU A 1 370 ? -55.956 6.786 -28.697 1.00 26.47 370 GLU A O 1
ATOM 2833 N N . LYS A 1 371 ? -57.864 7.220 -27.589 1.00 29.81 371 LYS A N 1
ATOM 2834 C CA . LYS A 1 371 ? -57.655 6.287 -26.476 1.00 29.81 371 LYS A CA 1
ATOM 2835 C C . LYS A 1 371 ? -57.937 4.851 -26.912 1.00 29.81 371 LYS A C 1
ATOM 2837 O O . LYS A 1 371 ? -59.036 4.582 -27.386 1.00 29.81 371 LYS A O 1
ATOM 2842 N N . LEU A 1 372 ? -57.081 3.902 -26.532 1.00 26.05 372 LEU A N 1
ATOM 2843 C CA . LEU A 1 372 ? -57.500 2.504 -26.379 1.00 26.05 372 LEU A CA 1
ATOM 2844 C C . LEU A 1 372 ? -57.063 1.905 -25.039 1.00 26.05 372 LEU A C 1
ATOM 2846 O O . LEU A 1 372 ? -56.017 2.232 -24.481 1.00 26.05 372 LEU A O 1
ATOM 2850 N N . LYS A 1 373 ? -57.951 1.068 -24.495 1.00 22.47 373 LYS A N 1
ATOM 2851 C CA . LYS A 1 373 ? -57.830 0.411 -23.189 1.00 22.47 373 LYS A CA 1
ATOM 2852 C C . LYS A 1 373 ? -56.941 -0.828 -23.305 1.00 22.47 373 LYS A C 1
ATOM 2854 O O . LYS A 1 373 ? -57.050 -1.563 -24.281 1.00 22.47 373 LYS A O 1
ATOM 2859 N N . PHE A 1 374 ? -56.161 -1.116 -22.267 1.00 25.17 374 PHE A N 1
ATOM 2860 C CA . PHE A 1 374 ? -55.516 -2.420 -22.130 1.00 25.17 374 PHE A CA 1
ATOM 2861 C C . PHE A 1 374 ? -56.545 -3.506 -21.785 1.00 25.17 374 PHE A C 1
ATOM 2863 O O . PHE A 1 374 ? -57.261 -3.402 -20.789 1.00 25.17 374 PHE A O 1
ATOM 2870 N N . SER A 1 375 ? -56.553 -4.578 -22.573 1.00 23.89 375 SER A N 1
ATOM 2871 C CA . SER A 1 375 ? -57.041 -5.904 -22.190 1.00 23.89 375 SER A CA 1
ATOM 2872 C C . SER A 1 375 ? -55.972 -6.940 -22.582 1.00 23.89 375 SER A C 1
ATOM 2874 O O . SER A 1 375 ? -55.250 -6.726 -23.559 1.00 23.89 375 SER A O 1
ATOM 2876 N N . PRO A 1 376 ? -55.778 -8.018 -21.803 1.00 28.98 376 PRO A N 1
ATOM 2877 C CA . PRO A 1 376 ? -54.654 -8.928 -22.005 1.00 28.98 376 PRO A CA 1
ATOM 2878 C C . PRO A 1 376 ? -54.967 -9.969 -23.084 1.00 28.98 376 PRO A C 1
ATOM 2880 O O . PRO A 1 376 ? -56.042 -10.568 -23.071 1.00 28.98 376 PRO A O 1
ATOM 2883 N N . PHE A 1 377 ? -54.006 -10.243 -23.973 1.00 23.58 377 PHE A N 1
ATOM 2884 C CA . PHE A 1 377 ? -54.099 -11.375 -24.895 1.00 23.58 377 PHE A CA 1
ATOM 2885 C C . PHE A 1 377 ? -53.233 -12.552 -24.438 1.00 23.58 377 PHE A C 1
ATOM 2887 O O . PHE A 1 377 ? -52.120 -12.389 -23.943 1.00 23.58 377 PHE A O 1
ATOM 2894 N N . VAL A 1 378 ? -53.794 -13.748 -24.589 1.00 25.28 378 VAL A N 1
ATOM 2895 C CA . VAL A 1 378 ? -53.276 -15.019 -24.076 1.00 25.28 378 VAL A CA 1
ATOM 2896 C C . VAL A 1 378 ? -52.308 -15.652 -25.074 1.00 25.28 378 VAL A C 1
ATOM 2898 O O . VAL A 1 378 ? -52.611 -15.709 -26.265 1.00 25.28 378 VAL A O 1
ATOM 2901 N N . GLN A 1 379 ? -51.216 -16.252 -24.588 1.00 27.77 379 GLN A N 1
ATOM 2902 C CA . GLN A 1 379 ? -50.453 -17.235 -25.363 1.00 27.77 379 GLN A CA 1
ATOM 2903 C C . GLN A 1 379 ? -50.633 -18.641 -24.773 1.00 27.77 379 GLN A C 1
ATOM 2905 O O . GLN A 1 379 ? -50.462 -18.873 -23.578 1.00 27.77 379 GLN A O 1
ATOM 2910 N N . ARG A 1 380 ? -51.058 -19.575 -25.632 1.00 23.47 380 ARG A N 1
ATOM 2911 C CA . ARG A 1 380 ? -51.427 -20.956 -25.285 1.00 23.47 380 ARG A CA 1
ATOM 2912 C C . ARG A 1 380 ? -50.213 -21.805 -24.890 1.00 23.47 380 ARG A C 1
ATOM 2914 O O . ARG A 1 380 ? -49.256 -21.884 -25.654 1.00 23.47 380 ARG A O 1
ATOM 2921 N N . SER A 1 381 ? -50.371 -22.600 -23.833 1.00 26.52 381 SER A N 1
ATOM 2922 C CA . SER A 1 381 ? -49.765 -23.936 -23.718 1.00 26.52 381 SER A CA 1
ATOM 2923 C C . SER A 1 381 ? -50.872 -24.970 -23.455 1.00 26.52 381 SER A C 1
ATOM 2925 O O . SER A 1 381 ? -51.952 -24.607 -22.987 1.00 26.52 381 SER A O 1
ATOM 2927 N N . LYS A 1 382 ? -50.662 -26.234 -23.843 1.00 26.14 382 LYS A N 1
ATOM 2928 C CA . LYS A 1 382 ? -51.698 -27.289 -23.876 1.00 26.14 382 LYS A CA 1
ATOM 2929 C C . LYS A 1 382 ? -51.630 -28.216 -22.649 1.00 26.14 382 LYS A C 1
ATOM 2931 O O . LYS A 1 382 ? -50.537 -28.589 -22.253 1.00 26.14 382 LYS A O 1
ATOM 2936 N N . ASN A 1 383 ? -52.812 -28.628 -22.164 1.00 24.72 383 ASN A N 1
ATOM 2937 C CA . ASN A 1 383 ? -53.212 -29.917 -21.544 1.00 24.72 383 ASN A CA 1
ATOM 2938 C C . ASN A 1 383 ? -52.090 -30.798 -20.937 1.00 24.72 383 ASN A C 1
ATOM 2940 O O . ASN A 1 383 ? -51.206 -31.231 -21.665 1.00 24.72 383 ASN A O 1
ATOM 2944 N N . ARG A 1 384 ? -52.125 -31.242 -19.670 1.00 25.02 384 ARG A N 1
ATOM 2945 C CA . ARG A 1 384 ? -53.146 -32.054 -18.942 1.00 25.02 384 ARG A CA 1
ATOM 2946 C C . ARG A 1 384 ? -52.784 -32.032 -17.425 1.00 25.02 384 ARG A C 1
ATOM 2948 O O . ARG A 1 384 ? -51.680 -31.613 -17.108 1.00 25.02 384 ARG A O 1
ATOM 2955 N N . ALA A 1 385 ? -53.569 -32.480 -16.436 1.00 24.59 385 ALA A N 1
ATOM 2956 C CA . ALA A 1 385 ? -54.908 -33.090 -16.384 1.00 24.59 385 ALA A CA 1
ATOM 2957 C C . ALA A 1 385 ? -55.685 -32.587 -15.125 1.00 24.59 385 ALA A C 1
ATOM 2959 O O . ALA A 1 385 ? -55.687 -31.387 -14.870 1.00 24.59 385 ALA A O 1
ATOM 2960 N N . ILE A 1 386 ? -56.363 -33.470 -14.370 1.00 26.77 386 ILE A N 1
ATOM 2961 C CA . ILE A 1 386 ? -57.218 -33.202 -13.187 1.00 26.77 386 ILE A CA 1
ATOM 2962 C C . ILE A 1 386 ? -56.998 -34.314 -12.133 1.00 26.77 386 ILE A C 1
ATOM 2964 O O . ILE A 1 386 ? -56.799 -35.450 -12.551 1.00 26.77 386 ILE A O 1
ATOM 2968 N N . LEU A 1 387 ? -57.066 -34.001 -10.823 1.00 24.95 387 LEU A N 1
ATOM 2969 C CA . LEU A 1 387 ? -57.852 -34.690 -9.756 1.00 24.95 387 LEU A CA 1
ATOM 2970 C C . LEU A 1 387 ? -57.578 -34.029 -8.370 1.00 24.95 387 LEU A C 1
ATOM 2972 O O . LEU A 1 387 ? -56.452 -34.018 -7.894 1.00 24.95 387 LEU A O 1
ATOM 2976 N N . THR A 1 388 ? -58.525 -33.239 -7.841 1.00 22.70 388 THR A N 1
ATOM 2977 C CA . THR A 1 388 ? -59.417 -33.521 -6.676 1.00 22.70 388 THR A CA 1
ATOM 2978 C C . THR A 1 388 ? -58.870 -33.271 -5.251 1.00 22.70 388 THR A C 1
ATOM 2980 O O . THR A 1 388 ? -58.050 -34.011 -4.728 1.00 22.70 388 THR A O 1
ATOM 2983 N N . THR A 1 389 ? -59.465 -32.235 -4.642 1.00 22.44 389 THR A N 1
ATOM 2984 C CA . THR A 1 389 ? -59.796 -31.911 -3.224 1.00 22.44 389 THR A CA 1
ATOM 2985 C C . THR A 1 389 ? -60.032 -33.070 -2.224 1.00 22.44 389 THR A C 1
ATOM 2987 O O . THR A 1 389 ? -60.231 -34.183 -2.705 1.00 22.44 389 THR A O 1
ATOM 2990 N N . PRO A 1 390 ? -60.229 -32.837 -0.888 1.00 31.59 390 PRO A N 1
ATOM 2991 C CA . PRO A 1 390 ? -60.272 -31.565 -0.110 1.00 31.59 390 PRO A CA 1
ATOM 2992 C C . PRO A 1 390 ? -59.465 -31.554 1.226 1.00 31.59 390 PRO A C 1
ATOM 2994 O O . PRO A 1 390 ? -59.119 -32.609 1.735 1.00 31.59 390 PRO A O 1
ATOM 2997 N N . GLN A 1 391 ? -59.324 -30.388 1.890 1.00 22.78 391 GLN A N 1
ATOM 2998 C CA . GLN A 1 391 ? -59.813 -30.201 3.283 1.00 22.78 391 GLN A CA 1
ATOM 2999 C C . GLN A 1 391 ? -59.751 -28.743 3.809 1.00 22.78 391 GLN A C 1
ATOM 3001 O O . GLN A 1 391 ? -58.699 -28.132 3.931 1.00 22.78 391 GLN A O 1
ATOM 3006 N N . VAL A 1 392 ? -60.947 -28.221 4.107 1.00 23.53 392 VAL A N 1
ATOM 3007 C CA . VAL A 1 392 ? -61.374 -27.457 5.302 1.00 23.53 392 VAL A CA 1
ATOM 3008 C C . VAL A 1 392 ? -60.384 -26.499 6.004 1.00 23.53 392 VAL A C 1
ATOM 3010 O O . VAL A 1 392 ? -59.415 -26.896 6.640 1.00 23.53 392 VAL A O 1
ATOM 3013 N N . ARG A 1 393 ? -60.771 -25.212 6.013 1.00 26.20 393 ARG A N 1
ATOM 3014 C CA . ARG A 1 393 ? -60.309 -24.152 6.932 1.00 26.20 393 ARG A CA 1
ATOM 3015 C C . ARG A 1 393 ? -60.338 -24.589 8.407 1.00 26.20 393 ARG A C 1
ATOM 3017 O O . ARG A 1 393 ? -61.371 -25.068 8.860 1.00 26.20 393 ARG A O 1
ATOM 3024 N N . ASN A 1 394 ? -59.374 -24.116 9.198 1.00 22.39 394 ASN A N 1
ATOM 3025 C CA . ASN A 1 394 ? -59.742 -23.141 10.231 1.00 22.39 394 ASN A CA 1
ATOM 3026 C C . ASN A 1 394 ? -58.616 -22.166 10.586 1.00 22.39 394 ASN A C 1
ATOM 3028 O O . ASN A 1 394 ? -57.433 -22.431 10.404 1.00 22.39 394 ASN A O 1
ATOM 3032 N N . SER A 1 395 ? -59.043 -20.983 11.012 1.00 33.72 395 SER A N 1
ATOM 3033 C CA . SER A 1 395 ? -58.226 -19.813 11.310 1.00 33.72 395 SER A CA 1
ATOM 3034 C C . SER A 1 395 ? -57.517 -19.905 12.656 1.00 33.72 395 SER A C 1
ATOM 3036 O O . SER A 1 395 ? -58.164 -20.221 13.650 1.00 33.72 395 SER A O 1
ATOM 3038 N N . LEU A 1 396 ? -56.280 -19.410 12.715 1.00 24.44 396 LEU A N 1
ATOM 3039 C CA . LEU A 1 396 ? -55.785 -18.664 13.872 1.00 24.44 396 LEU A CA 1
ATOM 3040 C C . LEU A 1 396 ? -55.030 -17.428 13.374 1.00 24.44 396 LEU A C 1
ATOM 3042 O O . LEU A 1 396 ? -53.973 -17.522 12.756 1.00 24.44 396 LEU A O 1
ATOM 3046 N N . THR A 1 397 ? -55.617 -16.257 13.604 1.00 34.22 397 THR A N 1
ATOM 3047 C CA . THR A 1 397 ? -54.968 -14.959 13.403 1.00 34.22 397 THR A CA 1
ATOM 3048 C C . THR A 1 397 ? -54.032 -14.680 14.573 1.00 34.22 397 THR A C 1
ATOM 3050 O O . THR A 1 397 ? -54.516 -14.490 15.687 1.00 34.22 397 THR A O 1
ATOM 3053 N N . ALA A 1 398 ? -52.724 -14.604 14.319 1.00 30.42 398 ALA A N 1
ATOM 3054 C CA . ALA A 1 398 ? -51.729 -14.162 15.292 1.00 30.42 398 ALA A CA 1
ATOM 3055 C C . ALA A 1 398 ? -50.754 -13.140 14.664 1.00 30.42 398 ALA A C 1
ATOM 3057 O O . ALA A 1 398 ? -50.057 -13.430 13.697 1.00 30.42 398 ALA A O 1
ATOM 3058 N N . ASP A 1 399 ? -50.759 -11.926 15.216 1.00 34.97 399 ASP A N 1
ATOM 3059 C CA . ASP A 1 399 ? -49.620 -11.012 15.404 1.00 34.97 399 ASP A CA 1
ATOM 3060 C C . ASP A 1 399 ? -48.696 -10.614 14.232 1.00 34.97 399 ASP A C 1
ATOM 3062 O O . ASP A 1 399 ? -47.493 -10.401 14.407 1.00 34.97 399 ASP A O 1
ATOM 3066 N N . PHE A 1 400 ? -49.271 -10.286 13.070 1.00 34.88 400 PHE A N 1
ATOM 3067 C CA . PHE A 1 400 ? -48.550 -9.557 12.004 1.00 34.88 400 PHE A CA 1
ATOM 3068 C C . PHE A 1 400 ? -47.939 -8.207 12.457 1.00 34.88 400 PHE A C 1
ATOM 3070 O O . PHE A 1 400 ? -46.964 -7.724 11.872 1.00 34.88 400 PHE A O 1
ATOM 3077 N N . SER A 1 401 ? -48.480 -7.577 13.507 1.00 33.81 401 SER A N 1
ATOM 3078 C CA . SER A 1 401 ? -47.943 -6.336 14.087 1.00 33.81 401 SER A CA 1
ATOM 3079 C C . SER A 1 401 ? -46.674 -6.559 14.924 1.00 33.81 401 SER A C 1
ATOM 3081 O O . SER A 1 401 ? -45.826 -5.664 14.980 1.00 33.81 401 SER A O 1
ATOM 3083 N N . GLY A 1 402 ? -46.517 -7.742 15.530 1.00 34.59 402 GLY A N 1
ATOM 3084 C CA . GLY A 1 402 ? -45.340 -8.126 16.309 1.00 34.59 402 GLY A CA 1
ATOM 3085 C C . GLY A 1 402 ? -44.125 -8.340 15.412 1.00 34.59 402 GLY A C 1
ATOM 3086 O O . GLY A 1 402 ? -43.110 -7.663 15.582 1.00 34.59 402 GLY A O 1
ATOM 3087 N N . GLU A 1 403 ? -44.256 -9.192 14.389 1.00 37.09 403 GLU A N 1
ATOM 3088 C CA . GLU A 1 403 ? -43.171 -9.458 13.434 1.00 37.09 403 GLU A CA 1
ATOM 3089 C C . GLU A 1 403 ? -42.670 -8.197 12.726 1.00 37.09 403 GLU A C 1
ATOM 3091 O O . GLU A 1 403 ? -41.469 -8.040 12.515 1.00 37.09 403 GLU A O 1
ATOM 3096 N N . THR A 1 404 ? -43.576 -7.289 12.352 1.00 38.06 404 THR A N 1
ATOM 3097 C CA . THR A 1 404 ? -43.200 -6.067 11.628 1.00 38.06 404 THR A CA 1
ATOM 3098 C C . THR A 1 404 ? -42.425 -5.101 12.534 1.00 38.06 404 THR A C 1
ATOM 3100 O O . THR A 1 404 ? -41.488 -4.447 12.078 1.00 38.06 404 THR A O 1
ATOM 3103 N N . LYS A 1 405 ? -42.746 -5.041 13.837 1.00 36.00 405 LYS A N 1
ATOM 3104 C CA . LYS A 1 405 ? -41.938 -4.299 14.820 1.00 36.00 405 LYS A CA 1
ATOM 3105 C C . LYS A 1 405 ? -40.596 -4.974 15.097 1.00 36.00 405 LYS A C 1
ATOM 3107 O O . LYS A 1 405 ? -39.599 -4.263 15.158 1.00 36.00 405 LYS A O 1
ATOM 3112 N N . LEU A 1 406 ? -40.553 -6.304 15.217 1.00 41.53 406 LEU A N 1
ATOM 3113 C CA . LEU A 1 406 ? -39.301 -7.047 15.407 1.00 41.53 406 LEU A CA 1
ATOM 3114 C C . LEU A 1 406 ? -38.349 -6.838 14.221 1.00 41.53 406 LEU A C 1
ATOM 3116 O O . LEU A 1 406 ? -37.230 -6.381 14.414 1.00 41.53 406 LEU A O 1
ATOM 3120 N N . LYS A 1 407 ? -38.833 -7.042 12.987 1.00 40.53 407 LYS A N 1
ATOM 3121 C CA . LYS A 1 407 ? -38.061 -6.819 11.751 1.00 40.53 407 LYS A CA 1
ATOM 3122 C C . LYS A 1 407 ? -37.538 -5.384 11.639 1.00 40.53 407 LYS A C 1
ATOM 3124 O O . LYS A 1 407 ? -36.401 -5.200 11.219 1.00 40.53 407 LYS A O 1
ATOM 3129 N N . ASN A 1 408 ? -38.315 -4.380 12.056 1.00 41.19 408 ASN A N 1
ATOM 3130 C CA . ASN A 1 408 ? -37.852 -2.989 12.080 1.00 41.19 408 ASN A CA 1
ATOM 3131 C C . ASN A 1 408 ? -36.783 -2.736 13.160 1.00 41.19 408 ASN A C 1
ATOM 3133 O O . ASN A 1 408 ? -35.781 -2.096 12.858 1.00 41.19 408 ASN A O 1
ATOM 3137 N N . LEU A 1 409 ? -36.940 -3.275 14.376 1.00 49.69 409 LEU A N 1
ATOM 3138 C CA . LEU A 1 409 ? -35.942 -3.167 15.454 1.00 49.69 409 LEU A CA 1
ATOM 3139 C C . LEU A 1 409 ? -34.635 -3.910 15.123 1.00 49.69 409 LEU A C 1
ATOM 3141 O O . LEU A 1 409 ? -33.548 -3.443 15.459 1.00 49.69 409 LEU A O 1
ATOM 3145 N N . ASP A 1 410 ? -34.719 -5.051 14.439 1.00 50.09 410 ASP A N 1
ATOM 3146 C CA . ASP A 1 410 ? -33.546 -5.814 14.010 1.00 50.09 410 ASP A CA 1
ATOM 3147 C C . ASP A 1 410 ? -32.884 -5.216 12.754 1.00 50.09 410 ASP A C 1
ATOM 3149 O O . ASP A 1 410 ? -31.661 -5.284 12.622 1.00 50.09 410 ASP A O 1
ATOM 3153 N N . MET A 1 411 ? -33.643 -4.538 11.880 1.00 48.59 411 MET A N 1
ATOM 3154 C CA . MET A 1 411 ? -33.086 -3.665 10.835 1.00 48.59 411 MET A CA 1
ATOM 3155 C C . MET A 1 411 ? -32.360 -2.451 11.425 1.00 48.59 411 MET A C 1
ATOM 3157 O O . MET A 1 411 ? -31.276 -2.113 10.957 1.00 48.59 411 MET A O 1
ATOM 3161 N N . GLU A 1 412 ? -32.920 -1.814 12.455 1.00 51.16 412 GLU A N 1
ATOM 3162 C CA . GLU A 1 412 ? -32.322 -0.650 13.123 1.00 51.16 412 GLU A CA 1
ATOM 3163 C C . GLU A 1 412 ? -30.987 -1.022 13.800 1.00 51.16 412 GLU A C 1
ATOM 3165 O O . GLU A 1 412 ? -29.992 -0.316 13.646 1.00 51.16 412 GLU A O 1
ATOM 3170 N N . LYS A 1 413 ? -30.897 -2.215 14.411 1.00 57.50 413 LYS A N 1
ATOM 3171 C CA . LYS A 1 413 ? -29.630 -2.780 14.925 1.00 57.50 413 LYS A CA 1
ATOM 3172 C C . LYS A 1 413 ? -28.584 -3.094 13.846 1.00 57.50 413 LYS A C 1
ATOM 3174 O O . LYS A 1 413 ? -27.400 -3.191 14.182 1.00 57.50 413 LYS A O 1
ATOM 3179 N N . ARG A 1 414 ? -28.992 -3.289 12.586 1.00 68.94 414 ARG A N 1
ATOM 3180 C CA . ARG A 1 414 ? -28.142 -3.720 11.458 1.00 68.94 414 ARG A CA 1
ATOM 3181 C C . ARG A 1 414 ? -27.758 -2.593 10.491 1.00 68.94 414 ARG A C 1
ATOM 3183 O O . ARG A 1 414 ? -27.274 -2.894 9.405 1.00 68.94 414 ARG A O 1
ATOM 3190 N N . ASP A 1 415 ? -27.915 -1.316 10.845 1.00 82.19 415 ASP A N 1
ATOM 3191 C CA . ASP A 1 415 ? -27.460 -0.223 9.972 1.00 82.19 415 ASP A CA 1
ATOM 3192 C C . ASP A 1 415 ? -25.913 -0.161 9.897 1.00 82.19 415 ASP A C 1
ATOM 3194 O O . ASP A 1 415 ? -25.271 0.169 10.900 1.00 82.19 415 ASP A O 1
ATOM 3198 N N . PRO A 1 416 ? -25.277 -0.423 8.732 1.00 84.12 416 PRO A N 1
ATOM 3199 C CA . PRO A 1 416 ? -23.825 -0.327 8.593 1.00 84.12 416 PRO A CA 1
ATOM 3200 C C . PRO A 1 416 ? -23.343 1.130 8.483 1.00 84.12 416 PRO A C 1
ATOM 3202 O O . PRO A 1 416 ? -22.146 1.397 8.569 1.00 84.12 416 PRO A O 1
ATOM 3205 N N . ARG A 1 417 ? -24.246 2.106 8.291 1.00 85.81 417 ARG A N 1
ATOM 3206 C CA . ARG A 1 417 ? -23.894 3.532 8.149 1.00 85.81 417 ARG A CA 1
ATOM 3207 C C . ARG A 1 417 ? -23.459 4.159 9.473 1.00 85.81 417 ARG A C 1
ATOM 3209 O O . ARG A 1 417 ? -22.804 5.209 9.435 1.00 85.81 417 ARG A O 1
ATOM 3216 N N . THR A 1 418 ? -23.808 3.537 10.603 1.00 90.88 418 THR A N 1
ATOM 3217 C CA . THR A 1 418 ? -23.362 3.936 11.946 1.00 90.88 418 THR A CA 1
ATOM 3218 C C . THR A 1 418 ? -22.021 3.309 12.344 1.00 90.88 418 THR A C 1
ATOM 3220 O O . THR A 1 418 ? -21.445 3.697 13.357 1.00 90.88 418 THR A O 1
ATOM 3223 N N . ALA A 1 419 ? -21.460 2.426 11.512 1.00 92.19 419 ALA A N 1
ATOM 3224 C CA . ALA A 1 419 ? -20.099 1.920 11.647 1.00 92.19 419 ALA A CA 1
ATOM 3225 C C . ALA A 1 419 ? -19.104 2.689 10.754 1.00 92.19 419 ALA A C 1
ATOM 3227 O O . ALA A 1 419 ? -19.452 3.242 9.703 1.00 92.19 419 ALA A O 1
ATOM 3228 N N . VAL A 1 420 ? -17.834 2.700 11.157 1.00 92.75 420 VAL A N 1
ATOM 3229 C CA . VAL A 1 420 ? -16.699 3.152 10.339 1.00 92.75 420 VAL A CA 1
ATOM 3230 C C . VAL A 1 420 ? -15.517 2.216 10.530 1.00 92.75 420 VAL A C 1
ATOM 3232 O O . VAL A 1 420 ? -15.252 1.790 11.648 1.00 92.75 420 VAL A O 1
ATOM 3235 N N . ALA A 1 421 ? -14.785 1.916 9.460 1.00 93.81 421 ALA A N 1
ATOM 3236 C CA . ALA A 1 421 ? -13.556 1.138 9.545 1.00 93.81 421 ALA A CA 1
ATOM 3237 C C . ALA A 1 421 ? -12.312 2.028 9.445 1.00 93.81 421 ALA A C 1
ATOM 3239 O O . ALA A 1 421 ? -12.257 2.960 8.641 1.00 93.81 421 ALA A O 1
ATOM 3240 N N . ILE A 1 422 ? -11.291 1.702 10.230 1.00 93.31 422 ILE A N 1
ATOM 3241 C CA . ILE A 1 422 ? -9.933 2.223 10.119 1.00 93.31 422 ILE A CA 1
ATOM 3242 C C . ILE A 1 422 ? -9.015 1.045 9.818 1.00 93.31 422 ILE A C 1
ATOM 3244 O O . ILE A 1 422 ? -8.796 0.184 10.667 1.00 93.31 422 ILE A O 1
ATOM 3248 N N . ILE A 1 423 ? -8.455 1.016 8.614 1.00 92.56 423 ILE A N 1
ATOM 3249 C CA . ILE A 1 423 ? -7.428 0.055 8.233 1.00 92.56 423 ILE A CA 1
ATOM 3250 C C . ILE A 1 423 ? -6.066 0.657 8.568 1.00 92.56 423 ILE A C 1
ATOM 3252 O O . ILE A 1 423 ? -5.630 1.653 7.979 1.00 92.56 423 ILE A O 1
ATOM 3256 N N . LEU A 1 424 ? -5.383 0.025 9.513 1.00 88.44 424 LEU A N 1
ATOM 3257 C CA . LEU A 1 424 ? -4.021 0.341 9.896 1.00 88.44 424 LEU A CA 1
ATOM 3258 C C . LEU A 1 424 ? -3.073 -0.306 8.890 1.00 88.44 424 LEU A C 1
ATOM 3260 O O . LEU A 1 424 ? -2.813 -1.506 8.907 1.00 88.44 424 LEU A O 1
ATOM 3264 N N . GLY A 1 425 ? -2.529 0.511 7.993 1.00 75.19 425 GLY A N 1
ATOM 3265 C CA . GLY A 1 425 ? -1.630 0.073 6.930 1.00 75.19 425 GLY A CA 1
ATOM 3266 C C . GLY A 1 425 ? -0.220 -0.315 7.389 1.00 75.19 425 GLY A C 1
ATOM 3267 O O . GLY A 1 425 ? 0.658 -0.484 6.544 1.00 75.19 425 GLY A O 1
ATOM 3268 N N . GLY A 1 426 ? 0.013 -0.418 8.698 1.00 70.56 426 GLY A N 1
ATOM 3269 C CA . GLY A 1 426 ? 1.310 -0.716 9.298 1.00 70.56 426 GLY A CA 1
ATOM 3270 C C . GLY A 1 426 ? 2.354 0.397 9.143 1.00 70.56 426 GLY A C 1
ATOM 3271 O O . GLY A 1 426 ? 2.192 1.354 8.379 1.00 70.56 426 GLY A O 1
ATOM 3272 N N . GLY A 1 427 ? 3.444 0.255 9.902 1.00 66.62 427 GLY A N 1
ATOM 3273 C CA . GLY A 1 427 ? 4.580 1.175 9.870 1.00 66.62 427 GLY A CA 1
ATOM 3274 C C . GLY A 1 427 ? 5.589 0.896 8.762 1.00 66.62 427 GLY A C 1
ATOM 3275 O O . GLY A 1 427 ? 5.221 0.567 7.636 1.00 66.62 427 GLY A O 1
ATOM 3276 N N . ALA A 1 428 ? 6.883 1.001 9.078 1.00 63.91 428 ALA A N 1
ATOM 3277 C CA . ALA A 1 428 ? 7.977 0.816 8.114 1.00 63.91 428 ALA A CA 1
ATOM 3278 C C . ALA A 1 428 ? 7.997 -0.562 7.414 1.00 63.91 428 ALA A C 1
ATOM 3280 O O . ALA A 1 428 ? 8.687 -0.735 6.411 1.00 63.91 428 ALA A O 1
ATOM 3281 N N . GLY A 1 429 ? 7.228 -1.542 7.908 1.00 73.44 429 GLY A N 1
ATOM 3282 C CA . GLY A 1 429 ? 7.024 -2.824 7.231 1.00 73.44 429 GLY A CA 1
ATOM 3283 C C . GLY A 1 429 ? 8.275 -3.704 7.200 1.00 73.44 429 GLY A C 1
ATOM 3284 O O . GLY A 1 429 ? 8.469 -4.450 6.241 1.00 73.44 429 GLY A O 1
ATOM 3285 N N . THR A 1 430 ? 9.120 -3.608 8.228 1.00 81.12 430 THR A N 1
ATOM 3286 C CA . THR A 1 430 ? 10.434 -4.267 8.327 1.00 81.12 430 THR A CA 1
ATOM 3287 C C . THR A 1 430 ? 10.363 -5.795 8.253 1.00 81.12 430 THR A C 1
ATOM 3289 O O . THR A 1 430 ? 11.194 -6.388 7.577 1.00 81.12 430 THR A O 1
ATOM 3292 N N . ARG A 1 431 ? 9.342 -6.438 8.846 1.00 85.12 431 ARG A N 1
ATOM 3293 C CA . ARG A 1 431 ? 9.125 -7.904 8.762 1.00 85.12 431 ARG A CA 1
ATOM 3294 C C . ARG A 1 431 ? 8.853 -8.416 7.327 1.00 85.12 431 ARG A C 1
ATOM 3296 O O . ARG A 1 431 ? 9.149 -9.569 7.037 1.00 85.12 431 ARG A O 1
ATOM 3303 N N . LEU A 1 432 ? 8.346 -7.564 6.422 1.00 90.38 432 LEU A N 1
ATOM 3304 C CA . LEU A 1 432 ? 8.185 -7.853 4.980 1.00 90.38 432 LEU A CA 1
ATOM 3305 C C . LEU A 1 432 ? 9.287 -7.218 4.115 1.00 90.38 432 LEU A C 1
ATOM 3307 O O . LEU A 1 432 ? 9.148 -7.105 2.895 1.00 90.38 432 LEU A O 1
ATOM 3311 N N . PHE A 1 433 ? 10.390 -6.770 4.708 1.00 90.38 433 PHE A N 1
ATOM 3312 C CA . PHE A 1 433 ? 11.533 -6.311 3.932 1.00 90.38 433 PHE A CA 1
ATOM 3313 C C . PHE A 1 433 ? 12.214 -7.523 3.256 1.00 90.38 433 PHE A C 1
ATOM 3315 O O . PHE A 1 433 ? 12.477 -8.512 3.936 1.00 90.38 433 PHE A O 1
ATOM 3322 N N . PRO A 1 434 ? 12.506 -7.478 1.940 1.00 93.62 434 PRO A N 1
ATOM 3323 C CA . PRO A 1 434 ? 12.610 -6.276 1.112 1.00 93.62 434 PRO A CA 1
ATOM 3324 C C . PRO A 1 434 ? 11.373 -5.910 0.272 1.00 93.62 434 PRO A C 1
ATOM 3326 O O . PRO A 1 434 ? 11.412 -4.897 -0.431 1.00 93.62 434 PRO A O 1
ATOM 3329 N N . LEU A 1 435 ? 10.265 -6.655 0.334 1.00 93.12 435 LEU A N 1
ATOM 3330 C CA . LEU A 1 435 ? 9.048 -6.364 -0.445 1.00 93.12 435 LEU A CA 1
ATOM 3331 C C . LEU A 1 435 ? 8.448 -4.982 -0.132 1.00 93.12 435 LEU A C 1
ATOM 3333 O O . LEU A 1 435 ? 7.738 -4.423 -0.968 1.00 93.12 435 LEU A O 1
ATOM 3337 N N . THR A 1 436 ? 8.758 -4.402 1.028 1.00 90.12 436 THR A N 1
ATOM 3338 C CA . THR A 1 436 ? 8.367 -3.049 1.469 1.00 90.12 436 THR A CA 1
ATOM 3339 C C . THR A 1 436 ? 9.380 -1.944 1.116 1.00 90.12 436 THR A C 1
ATOM 3341 O O . THR A 1 436 ? 9.056 -0.760 1.213 1.00 90.12 436 THR A O 1
ATOM 3344 N N . LYS A 1 437 ? 10.575 -2.278 0.592 1.00 87.06 437 LYS A N 1
ATOM 3345 C CA . LYS A 1 437 ? 11.703 -1.343 0.336 1.00 87.06 437 LYS A CA 1
ATOM 3346 C C . LYS A 1 437 ? 11.333 -0.102 -0.494 1.00 87.06 437 LYS A C 1
ATOM 3348 O O . LYS A 1 437 ? 11.963 0.941 -0.352 1.00 87.06 437 LYS A O 1
ATOM 3353 N N . ARG A 1 438 ? 10.326 -0.201 -1.375 1.00 82.38 438 ARG A N 1
ATOM 3354 C CA . ARG A 1 438 ? 9.818 0.907 -2.219 1.00 82.38 438 ARG A CA 1
ATOM 3355 C C . ARG A 1 438 ? 8.279 0.988 -2.291 1.00 82.38 438 ARG A C 1
ATOM 3357 O O . ARG A 1 438 ? 7.742 1.505 -3.272 1.00 82.38 438 ARG A O 1
ATOM 3364 N N . ARG A 1 439 ? 7.546 0.437 -1.313 1.00 85.31 439 ARG A N 1
ATOM 3365 C CA . ARG A 1 439 ? 6.065 0.456 -1.272 1.00 85.31 439 ARG A CA 1
ATOM 3366 C C . ARG A 1 439 ? 5.533 0.343 0.158 1.00 85.31 439 ARG A C 1
ATOM 3368 O O . ARG A 1 439 ? 6.156 -0.314 0.981 1.00 85.31 439 ARG A O 1
ATOM 3375 N N . ALA A 1 440 ? 4.367 0.926 0.424 1.00 84.44 440 ALA A N 1
ATOM 3376 C CA . ALA A 1 440 ? 3.615 0.674 1.654 1.00 84.44 440 ALA A CA 1
ATOM 3377 C C . ALA A 1 440 ? 3.340 -0.833 1.839 1.00 84.44 440 ALA A C 1
ATOM 3379 O O . ALA A 1 440 ? 3.061 -1.513 0.844 1.00 84.44 440 ALA A O 1
ATOM 3380 N N . LYS A 1 441 ? 3.326 -1.341 3.084 1.00 87.12 441 LYS A N 1
ATOM 3381 C CA . LYS A 1 441 ? 2.955 -2.741 3.390 1.00 87.12 441 LYS A CA 1
ATOM 3382 C C . LYS A 1 441 ? 1.633 -3.167 2.714 1.00 87.12 441 LYS A C 1
ATOM 3384 O O . LYS A 1 441 ? 1.653 -4.167 2.000 1.00 87.12 441 LYS A O 1
ATOM 3389 N N . PRO A 1 442 ? 0.539 -2.375 2.745 1.00 88.56 442 PRO A N 1
ATOM 3390 C CA . PRO A 1 442 ? -0.742 -2.774 2.157 1.00 88.56 442 PRO A CA 1
ATOM 3391 C C . PRO A 1 442 ? -0.729 -2.804 0.619 1.00 88.56 442 PRO A C 1
ATOM 3393 O O . PRO A 1 442 ? -1.657 -3.304 -0.013 1.00 88.56 442 PRO A O 1
ATOM 3396 N N . ALA A 1 443 ? 0.317 -2.248 -0.008 1.00 89.88 443 ALA A N 1
ATOM 3397 C CA . ALA A 1 443 ? 0.511 -2.253 -1.454 1.00 89.88 443 ALA A CA 1
ATOM 3398 C C . ALA A 1 443 ? 1.362 -3.431 -1.963 1.00 89.88 443 ALA A C 1
ATOM 3400 O O . ALA A 1 443 ? 1.610 -3.499 -3.173 1.00 89.88 443 ALA A O 1
ATOM 3401 N N . VAL A 1 444 ? 1.821 -4.327 -1.081 1.00 93.25 444 VAL A N 1
ATOM 3402 C CA . VAL A 1 444 ? 2.468 -5.590 -1.465 1.00 93.25 444 VAL A CA 1
ATOM 3403 C C . VAL A 1 444 ? 1.447 -6.452 -2.240 1.00 93.25 444 VAL A C 1
ATOM 3405 O O . VAL A 1 444 ? 0.316 -6.606 -1.772 1.00 93.25 444 VAL A O 1
ATOM 3408 N N . PRO A 1 445 ? 1.781 -6.949 -3.449 1.00 94.75 445 PRO A N 1
ATOM 3409 C CA . PRO A 1 445 ? 0.910 -7.852 -4.206 1.00 94.75 445 PRO A CA 1
ATOM 3410 C C . PRO A 1 445 ? 0.748 -9.219 -3.527 1.00 94.75 445 PRO A C 1
ATOM 3412 O O . PRO A 1 445 ? 1.688 -9.683 -2.898 1.00 94.75 445 PRO A O 1
ATOM 3415 N N . ILE A 1 446 ? -0.400 -9.874 -3.704 1.00 95.25 446 ILE A N 1
ATOM 3416 C CA . ILE A 1 446 ? -0.699 -11.233 -3.209 1.00 95.25 446 ILE A CA 1
ATOM 3417 C C . ILE A 1 446 ? -1.626 -11.964 -4.192 1.00 95.25 446 ILE A C 1
ATOM 3419 O O . ILE A 1 446 ? -2.330 -11.310 -4.966 1.00 95.25 446 ILE A O 1
ATOM 3423 N N . GLY A 1 447 ? -1.611 -13.302 -4.204 1.00 92.94 447 GLY A N 1
ATOM 3424 C CA . GLY A 1 447 ? -2.538 -14.119 -4.999 1.00 92.94 447 GLY A CA 1
ATOM 3425 C C . GLY A 1 447 ? -2.477 -13.810 -6.496 1.00 92.94 447 GLY A C 1
ATOM 3426 O O . GLY A 1 447 ? -3.499 -13.776 -7.176 1.00 92.94 447 GLY A O 1
ATOM 3427 N N . GLY A 1 448 ? -1.287 -13.442 -6.987 1.00 92.75 448 GLY A N 1
ATOM 3428 C CA . GLY A 1 448 ? -0.983 -13.081 -8.376 1.00 92.75 448 GLY A CA 1
ATOM 3429 C C . GLY A 1 448 ? -1.591 -11.765 -8.910 1.00 92.75 448 GLY A C 1
ATOM 3430 O O . GLY A 1 448 ? -0.945 -11.050 -9.690 1.00 92.75 448 GLY A O 1
ATOM 3431 N N . ALA A 1 449 ? -2.799 -11.392 -8.477 1.00 93.94 449 ALA A N 1
ATOM 3432 C CA . ALA A 1 449 ? -3.550 -10.238 -8.983 1.00 93.94 449 ALA A CA 1
ATOM 3433 C C . ALA A 1 449 ? -3.943 -9.196 -7.916 1.00 93.94 449 ALA A C 1
ATOM 3435 O O . ALA A 1 449 ? -4.201 -8.037 -8.273 1.00 93.94 449 ALA A O 1
ATOM 3436 N N . TYR A 1 450 ? -3.971 -9.567 -6.640 1.00 95.75 450 TYR A N 1
ATOM 3437 C CA . TYR A 1 450 ? -4.472 -8.748 -5.535 1.00 95.75 450 TYR A CA 1
ATOM 3438 C C . TYR A 1 450 ? -3.344 -7.970 -4.845 1.00 95.75 450 TYR A C 1
ATOM 3440 O O . TYR A 1 450 ? -2.178 -8.006 -5.258 1.00 95.75 450 TYR A O 1
ATOM 3448 N N . ARG A 1 451 ? -3.692 -7.224 -3.798 1.00 94.50 451 ARG A N 1
ATOM 3449 C CA . ARG A 1 451 ? -2.774 -6.604 -2.833 1.00 94.50 451 ARG A CA 1
ATOM 3450 C C . ARG A 1 451 ? -3.293 -6.810 -1.418 1.00 94.50 451 ARG A C 1
ATOM 3452 O O . ARG A 1 451 ? -4.492 -6.981 -1.253 1.00 94.50 451 ARG A O 1
ATOM 3459 N N . LEU A 1 452 ? -2.427 -6.720 -0.408 1.00 93.81 452 LEU A N 1
ATOM 3460 C CA . LEU A 1 452 ? -2.834 -6.941 0.991 1.00 93.81 452 LEU A CA 1
ATOM 3461 C C . LEU A 1 452 ? -4.038 -6.075 1.409 1.00 93.81 452 LEU A C 1
ATOM 3463 O O . LEU A 1 452 ? -4.966 -6.579 2.028 1.00 93.81 452 LEU A O 1
ATOM 3467 N N . ILE A 1 453 ? -4.082 -4.806 0.977 1.00 93.00 453 ILE A N 1
ATOM 3468 C CA . ILE A 1 453 ? -5.205 -3.893 1.257 1.00 93.00 453 ILE A CA 1
ATOM 3469 C C . ILE A 1 453 ? -6.559 -4.368 0.708 1.00 93.00 453 ILE A C 1
ATOM 3471 O O . ILE A 1 453 ? -7.597 -3.952 1.219 1.00 93.00 453 ILE A O 1
ATOM 3475 N N . ASP A 1 454 ? -6.567 -5.218 -0.323 1.00 95.12 454 ASP A N 1
ATOM 3476 C CA . ASP A 1 454 ? -7.798 -5.674 -0.970 1.00 95.12 454 ASP A CA 1
ATOM 3477 C C . ASP A 1 454 ? -8.630 -6.563 -0.038 1.00 95.12 454 ASP A C 1
ATOM 3479 O O . ASP A 1 454 ? -9.855 -6.559 -0.140 1.00 95.12 454 ASP A O 1
ATOM 3483 N N . VAL A 1 455 ? -7.993 -7.271 0.902 1.00 95.31 455 VAL A N 1
ATOM 3484 C CA . VAL A 1 455 ? -8.660 -8.165 1.861 1.00 95.31 455 VAL A CA 1
ATOM 3485 C C . VAL A 1 455 ? -9.570 -7.382 2.828 1.00 95.31 455 VAL A C 1
ATOM 3487 O O . VAL A 1 455 ? -10.791 -7.527 2.718 1.00 95.31 455 VAL A O 1
ATOM 3490 N N . PRO A 1 456 ? -9.063 -6.485 3.705 1.00 95.06 456 PRO A N 1
ATOM 3491 C CA . PRO A 1 456 ? -9.919 -5.718 4.611 1.00 95.06 456 PRO A CA 1
ATOM 3492 C C . PRO A 1 456 ? -10.861 -4.762 3.865 1.00 95.06 456 PRO A C 1
ATOM 3494 O O . PRO A 1 456 ? -12.000 -4.590 4.288 1.00 95.06 456 PRO A O 1
ATOM 3497 N N . MET A 1 457 ? -10.450 -4.190 2.721 1.00 94.06 457 MET A N 1
ATOM 3498 C CA . MET A 1 457 ? -11.351 -3.369 1.897 1.00 94.06 457 MET A CA 1
ATOM 3499 C C . MET A 1 457 ? -12.557 -4.163 1.387 1.00 94.06 457 MET A C 1
ATOM 3501 O O . MET A 1 457 ? -13.676 -3.652 1.403 1.00 94.06 457 MET A O 1
ATOM 3505 N N . SER A 1 458 ? -12.349 -5.404 0.943 1.00 95.06 458 SER A N 1
ATOM 3506 C CA . SER A 1 458 ? -13.440 -6.240 0.434 1.00 95.06 458 SER A CA 1
ATOM 3507 C C . SER A 1 458 ? -14.337 -6.746 1.552 1.00 95.06 458 SER A C 1
ATOM 3509 O O . SER A 1 458 ? -15.553 -6.719 1.388 1.00 95.06 458 SER A O 1
ATOM 3511 N N . ASN A 1 459 ? -13.769 -7.112 2.704 1.00 95.81 459 ASN A N 1
ATOM 3512 C CA . ASN A 1 459 ? -14.551 -7.464 3.889 1.00 95.81 459 ASN A CA 1
ATOM 3513 C C . ASN A 1 459 ? -15.428 -6.275 4.341 1.00 95.81 459 ASN A C 1
ATOM 3515 O O . ASN A 1 459 ? -16.623 -6.462 4.561 1.00 95.81 459 ASN A O 1
ATOM 3519 N N . CYS A 1 460 ? -14.912 -5.035 4.350 1.00 94.81 460 CYS A N 1
ATOM 3520 C CA . CYS A 1 460 ? -15.716 -3.829 4.609 1.00 94.81 460 CYS A CA 1
ATOM 3521 C C . CYS A 1 460 ? -16.889 -3.679 3.628 1.00 94.81 460 CYS A C 1
ATOM 3523 O O . CYS A 1 460 ? -18.029 -3.523 4.062 1.00 94.81 460 CYS A O 1
ATOM 3525 N N . ILE A 1 461 ? -16.627 -3.769 2.319 1.00 92.81 461 ILE A N 1
ATOM 3526 C CA . ILE A 1 461 ? -17.648 -3.612 1.267 1.00 92.81 461 ILE A CA 1
ATOM 3527 C C . ILE A 1 461 ? -18.713 -4.712 1.354 1.00 92.81 461 ILE A C 1
ATOM 3529 O O . ILE A 1 461 ? -19.904 -4.411 1.316 1.00 92.81 461 ILE A O 1
ATOM 3533 N N . ASN A 1 462 ? -18.301 -5.971 1.521 1.00 94.12 462 ASN A N 1
ATOM 3534 C CA . ASN A 1 462 ? -19.214 -7.111 1.648 1.00 94.12 462 ASN A CA 1
ATOM 3535 C C . ASN A 1 462 ? -20.036 -7.060 2.953 1.00 94.12 462 ASN A C 1
ATOM 3537 O O . ASN A 1 462 ? -21.130 -7.612 2.992 1.00 94.12 462 ASN A O 1
ATOM 3541 N N . SER A 1 463 ? -19.557 -6.339 3.975 1.00 94.62 463 SER A N 1
ATOM 3542 C CA . SER A 1 463 ? -20.283 -6.039 5.224 1.00 94.62 463 SER A CA 1
ATOM 3543 C C . SER A 1 463 ? -21.119 -4.743 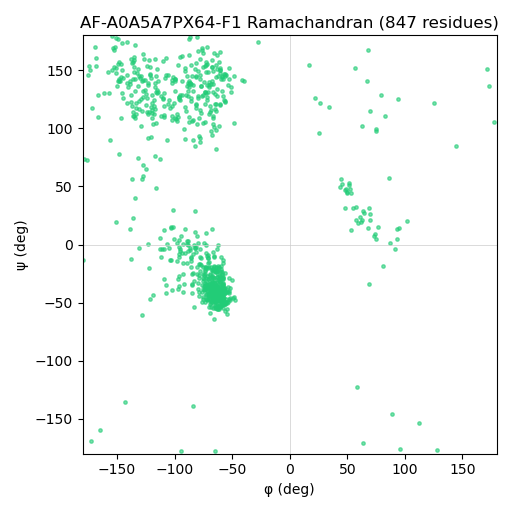5.155 1.00 94.62 463 SER A C 1
ATOM 3545 O O . SER A 1 463 ? -21.678 -4.305 6.159 1.00 94.62 463 SER A O 1
ATOM 3547 N N . GLY A 1 464 ? -21.164 -4.061 4.001 1.00 91.44 464 GLY A N 1
ATOM 3548 C CA . GLY A 1 464 ? -21.869 -2.785 3.807 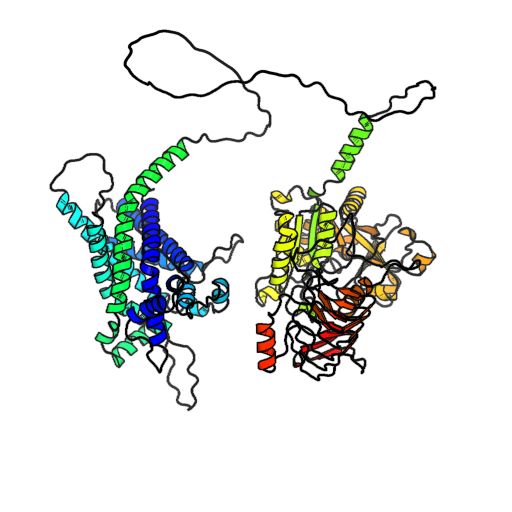1.00 91.44 464 GLY A CA 1
ATOM 3549 C C . GLY A 1 464 ? -21.195 -1.541 4.417 1.00 91.44 464 GLY A C 1
ATOM 3550 O O . GLY A 1 464 ? -21.762 -0.445 4.358 1.00 91.44 464 GLY A O 1
ATOM 3551 N N . ILE A 1 465 ? -19.994 -1.672 4.989 1.00 90.94 465 ILE A N 1
ATOM 3552 C CA . ILE A 1 465 ? -19.264 -0.593 5.672 1.00 90.94 465 ILE A CA 1
ATOM 3553 C C . ILE A 1 465 ? -18.494 0.242 4.637 1.00 90.94 465 ILE A C 1
ATOM 3555 O O . ILE A 1 465 ? -17.335 -0.014 4.317 1.00 90.94 465 ILE A O 1
ATOM 3559 N N . ASN A 1 466 ? -19.150 1.283 4.118 1.00 86.38 466 ASN A N 1
ATOM 3560 C CA . ASN A 1 466 ? -18.615 2.127 3.036 1.00 86.38 466 ASN A CA 1
ATOM 3561 C C . ASN A 1 466 ? -17.755 3.321 3.509 1.00 86.38 466 ASN A C 1
ATOM 3563 O O . ASN A 1 466 ? -17.196 4.047 2.685 1.00 86.38 466 ASN A O 1
ATOM 3567 N N . LYS A 1 467 ? -17.653 3.560 4.824 1.00 88.00 467 LYS A N 1
ATOM 3568 C CA . LYS A 1 467 ? -16.766 4.575 5.420 1.00 88.00 467 LYS A CA 1
ATOM 3569 C C . LYS A 1 467 ? -15.486 3.878 5.885 1.00 88.00 467 LYS A C 1
ATOM 3571 O O . LYS A 1 467 ? -15.523 3.157 6.882 1.00 88.00 467 LYS A O 1
ATOM 3576 N N . VAL A 1 468 ? -14.381 4.065 5.162 1.00 90.00 468 VAL A N 1
ATOM 3577 C CA . VAL A 1 468 ? -13.121 3.348 5.410 1.00 90.00 468 VAL A CA 1
ATOM 3578 C C . VAL A 1 468 ? -11.927 4.299 5.347 1.00 90.00 468 VAL A C 1
ATOM 3580 O O . VAL A 1 468 ? -11.524 4.771 4.284 1.00 90.00 468 VAL A O 1
ATOM 3583 N N . TYR A 1 469 ? -11.315 4.550 6.496 1.00 88.88 469 TYR A N 1
ATOM 3584 C CA . TYR A 1 469 ? -10.072 5.304 6.603 1.00 88.88 469 TYR A CA 1
ATOM 3585 C C . TYR A 1 469 ? -8.876 4.365 6.485 1.00 88.88 469 TYR A C 1
ATOM 3587 O O . TYR A 1 469 ? -8.869 3.295 7.082 1.00 88.88 469 TYR A O 1
ATOM 3595 N N . ILE A 1 470 ? -7.855 4.753 5.722 1.00 87.75 470 ILE A N 1
ATOM 3596 C CA . ILE A 1 470 ? -6.630 3.962 5.556 1.00 87.75 470 ILE A CA 1
ATOM 3597 C C . ILE A 1 470 ? -5.463 4.809 6.048 1.00 87.75 470 ILE A C 1
ATOM 3599 O O . ILE A 1 470 ? -5.083 5.796 5.416 1.00 87.75 470 ILE A O 1
ATOM 3603 N N . LEU A 1 471 ? -4.896 4.429 7.188 1.00 84.88 471 LEU A N 1
ATOM 3604 C CA . LEU A 1 471 ? -3.788 5.147 7.809 1.00 84.88 471 LEU A CA 1
ATOM 3605 C C . LEU A 1 471 ? -2.489 4.441 7.425 1.00 84.88 471 LEU A C 1
ATOM 3607 O O . LEU A 1 471 ? -2.271 3.295 7.814 1.00 84.88 471 LEU A O 1
ATOM 3611 N N . THR A 1 472 ? -1.638 5.083 6.622 1.00 75.50 472 THR A N 1
ATOM 3612 C CA . THR A 1 472 ? -0.389 4.470 6.151 1.00 75.50 472 THR A CA 1
ATOM 3613 C C . THR A 1 472 ? 0.797 5.406 6.329 1.00 75.50 472 THR A C 1
ATOM 3615 O O . THR A 1 472 ? 0.728 6.604 6.051 1.00 75.50 472 THR A O 1
ATOM 3618 N N . GLN A 1 473 ? 1.906 4.846 6.805 1.00 64.56 473 GLN A N 1
ATOM 3619 C CA . GLN A 1 473 ? 3.076 5.637 7.157 1.00 64.56 473 GLN A CA 1
ATOM 3620 C C . GLN A 1 473 ? 3.937 5.943 5.913 1.00 64.56 473 GLN A C 1
ATOM 3622 O O . GLN A 1 473 ? 4.147 7.103 5.575 1.00 64.56 473 GLN A O 1
ATOM 3627 N N . PHE A 1 474 ? 4.350 4.923 5.145 1.00 63.75 474 PHE A N 1
ATOM 3628 C CA . PHE A 1 474 ? 5.407 5.059 4.126 1.00 63.75 474 PHE A CA 1
ATOM 3629 C C . PHE A 1 474 ? 4.985 4.698 2.691 1.00 63.75 474 PHE A C 1
ATOM 3631 O O . PHE A 1 474 ? 4.163 3.816 2.471 1.00 63.75 474 PHE A O 1
ATOM 3638 N N . ASN A 1 475 ? 5.649 5.299 1.691 1.00 60.31 475 ASN A N 1
ATOM 3639 C CA . ASN A 1 475 ? 5.649 4.863 0.280 1.00 60.31 475 ASN A CA 1
ATOM 3640 C C . ASN A 1 475 ? 4.247 4.650 -0.352 1.00 60.31 475 ASN A C 1
ATOM 3642 O O . ASN A 1 475 ? 3.976 3.645 -1.024 1.00 60.31 475 ASN A O 1
ATOM 3646 N N . SER A 1 476 ? 3.356 5.624 -0.161 1.00 68.06 476 SER A N 1
ATOM 3647 C CA . SER A 1 476 ? 1.921 5.545 -0.470 1.00 68.06 476 SER A CA 1
ATOM 3648 C C . SER A 1 476 ? 1.528 5.673 -1.949 1.00 68.06 476 SER A C 1
ATOM 3650 O O . SER A 1 476 ? 0.432 5.260 -2.316 1.00 68.06 476 SER A O 1
ATOM 3652 N N . ALA A 1 477 ? 2.382 6.191 -2.840 1.00 77.56 477 ALA A N 1
ATOM 3653 C CA . ALA A 1 477 ? 1.989 6.511 -4.225 1.00 77.56 477 ALA A CA 1
ATOM 3654 C C . ALA A 1 477 ? 1.412 5.311 -5.012 1.00 77.56 477 ALA A C 1
ATOM 3656 O O . ALA A 1 477 ? 0.449 5.454 -5.771 1.00 77.56 477 ALA A O 1
ATOM 3657 N N . SER A 1 478 ? 1.965 4.108 -4.809 1.00 82.38 478 SER A N 1
ATOM 3658 C CA . SER A 1 478 ? 1.427 2.872 -5.397 1.00 82.38 478 SER A CA 1
ATOM 3659 C C . SER A 1 478 ? 0.087 2.472 -4.773 1.00 82.38 478 SER A C 1
ATOM 3661 O O . SER A 1 478 ? -0.782 1.962 -5.483 1.00 82.38 478 SER A O 1
ATOM 3663 N N . LEU A 1 479 ? -0.086 2.691 -3.464 1.00 86.25 479 LEU A N 1
ATOM 3664 C CA . LEU A 1 479 ? -1.308 2.383 -2.722 1.00 86.25 479 LEU A CA 1
ATOM 3665 C C . LEU A 1 479 ? -2.448 3.304 -3.165 1.00 86.25 479 LEU A C 1
ATOM 3667 O O . LEU A 1 479 ? -3.461 2.818 -3.656 1.00 86.25 479 LEU A O 1
ATOM 3671 N N . ASN A 1 480 ? -2.230 4.620 -3.126 1.00 83.44 480 ASN A N 1
ATOM 3672 C CA . ASN A 1 480 ? -3.216 5.634 -3.506 1.00 83.44 480 ASN A CA 1
ATOM 3673 C C . ASN A 1 480 ? -3.703 5.444 -4.951 1.00 83.44 480 ASN A C 1
ATOM 3675 O O . ASN A 1 480 ? -4.903 5.491 -5.205 1.00 83.44 480 ASN A O 1
ATOM 3679 N N . ARG A 1 481 ? -2.799 5.139 -5.897 1.00 84.50 481 ARG A N 1
ATOM 3680 C CA . ARG A 1 481 ? -3.171 4.827 -7.292 1.00 84.50 481 ARG A CA 1
ATOM 3681 C C . ARG A 1 481 ? -4.063 3.587 -7.405 1.00 84.50 481 ARG A C 1
ATOM 3683 O O . ARG A 1 481 ? -4.937 3.540 -8.266 1.00 84.50 481 ARG A O 1
ATOM 3690 N N . HIS A 1 482 ? -3.816 2.569 -6.585 1.00 89.75 482 HIS A N 1
ATOM 3691 C CA . HIS A 1 482 ? -4.609 1.342 -6.583 1.00 89.75 482 HIS A CA 1
ATOM 3692 C C . HIS A 1 482 ? -5.984 1.578 -5.959 1.00 89.75 482 HIS A C 1
ATOM 3694 O O . HIS A 1 482 ? -6.980 1.257 -6.598 1.00 89.75 482 HIS A O 1
ATOM 3700 N N . LEU A 1 483 ? -6.045 2.243 -4.802 1.00 88.25 483 LEU A N 1
ATOM 3701 C CA . LEU A 1 483 ? -7.293 2.633 -4.138 1.00 88.25 483 LEU A CA 1
ATOM 3702 C C . LEU A 1 483 ? -8.178 3.495 -5.052 1.00 88.25 483 LEU A C 1
ATOM 3704 O O . LEU A 1 483 ? -9.333 3.151 -5.293 1.00 88.25 483 LEU A O 1
ATOM 3708 N N . ALA A 1 484 ? -7.611 4.539 -5.664 1.00 85.56 484 ALA A N 1
ATOM 3709 C CA . ALA A 1 484 ? -8.318 5.421 -6.594 1.00 85.56 484 ALA A CA 1
ATOM 3710 C C . ALA A 1 484 ? -8.808 4.717 -7.878 1.00 85.56 484 ALA A C 1
ATOM 3712 O O . ALA A 1 484 ? -9.706 5.222 -8.549 1.00 85.56 484 ALA A O 1
ATOM 3713 N N . ARG A 1 485 ? -8.243 3.555 -8.236 1.00 86.38 485 ARG A N 1
ATOM 3714 C CA . ARG A 1 485 ? -8.674 2.756 -9.398 1.00 86.38 485 ARG A CA 1
ATOM 3715 C C . ARG A 1 485 ? -9.628 1.614 -9.030 1.00 86.38 485 ARG A C 1
ATOM 3717 O O . ARG A 1 485 ? -10.417 1.209 -9.876 1.00 86.38 485 ARG A O 1
ATOM 3724 N N . ALA A 1 486 ? -9.520 1.059 -7.826 1.00 88.12 486 ALA A N 1
ATOM 3725 C CA . ALA A 1 486 ? -10.305 -0.090 -7.374 1.00 88.12 486 ALA A CA 1
ATOM 3726 C C . ALA A 1 486 ? -11.587 0.318 -6.630 1.00 88.12 486 ALA A C 1
ATOM 3728 O O . ALA A 1 486 ? -12.631 -0.281 -6.860 1.00 88.12 486 ALA A O 1
ATOM 3729 N N . TYR A 1 487 ? -11.513 1.348 -5.779 1.00 87.00 487 TYR A N 1
ATOM 3730 C CA . TYR A 1 487 ? -12.535 1.640 -4.766 1.00 87.00 487 TYR A CA 1
ATOM 3731 C C . TYR A 1 487 ? -13.149 3.044 -4.859 1.00 87.00 487 TYR A C 1
ATOM 3733 O O . TYR A 1 487 ? -14.052 3.366 -4.098 1.00 87.00 487 TYR A O 1
ATOM 3741 N N . ASN A 1 488 ? -12.742 3.875 -5.823 1.00 74.06 488 ASN A N 1
ATOM 3742 C CA . ASN A 1 488 ? -13.311 5.220 -6.011 1.00 74.06 488 ASN A CA 1
ATOM 3743 C C . ASN A 1 488 ? -14.820 5.206 -6.364 1.00 74.06 488 ASN A C 1
ATOM 3745 O O . ASN A 1 488 ? -15.521 6.191 -6.157 1.00 74.06 488 ASN A O 1
ATOM 3749 N N . SER A 1 489 ? -15.347 4.077 -6.856 1.00 61.97 489 SER A N 1
ATOM 3750 C CA . SER A 1 489 ? -16.786 3.859 -7.073 1.00 61.97 489 SER A CA 1
ATOM 3751 C C . SER A 1 489 ? -17.577 3.526 -5.800 1.00 61.97 489 SER A C 1
ATOM 3753 O O . SER A 1 489 ? -18.801 3.542 -5.846 1.00 61.97 489 SER A O 1
ATOM 3755 N N . VAL A 1 490 ? -16.911 3.238 -4.674 1.00 57.28 490 VAL A N 1
ATOM 3756 C CA . VAL A 1 490 ? -17.542 2.973 -3.360 1.00 57.28 490 VAL A CA 1
ATOM 3757 C C . VAL A 1 490 ? -17.984 4.287 -2.679 1.00 57.28 490 VAL A C 1
ATOM 3759 O O . VAL A 1 490 ? -18.656 4.285 -1.651 1.00 57.28 490 VAL A O 1
ATOM 3762 N N . GLY A 1 491 ? -17.676 5.433 -3.296 1.00 49.69 491 GLY A N 1
ATOM 3763 C CA . GLY A 1 491 ? -18.105 6.760 -2.865 1.00 49.69 491 GLY A CA 1
ATOM 3764 C C . GLY A 1 491 ? -17.065 7.488 -2.013 1.00 49.69 491 GLY A C 1
ATOM 3765 O O . GLY A 1 491 ? -15.950 7.019 -1.796 1.00 49.69 491 GLY A O 1
ATOM 3766 N N . SER A 1 492 ? -17.440 8.670 -1.522 1.00 50.75 492 SER A N 1
ATOM 3767 C CA . SER A 1 492 ? -16.561 9.641 -0.844 1.00 50.75 492 SER A CA 1
ATOM 3768 C C . SER A 1 492 ? -16.016 9.204 0.531 1.00 50.75 492 SER A C 1
ATOM 3770 O O . SER A 1 492 ? -15.536 10.048 1.284 1.00 50.75 492 SER A O 1
ATOM 3772 N N . GLY A 1 493 ? -16.142 7.922 0.886 1.00 54.09 493 GLY A N 1
ATOM 3773 C CA . GLY A 1 493 ? -15.825 7.366 2.202 1.00 54.09 493 GLY A CA 1
ATOM 3774 C C . GLY A 1 493 ? -14.425 6.767 2.346 1.00 54.09 493 GLY A C 1
ATOM 3775 O O . GLY A 1 493 ? -14.076 6.393 3.461 1.00 54.09 493 GLY A O 1
ATOM 3776 N N . VAL A 1 494 ? -13.630 6.674 1.269 1.00 58.66 494 VAL A N 1
ATOM 3777 C CA . VAL A 1 494 ? -12.255 6.142 1.320 1.00 58.66 494 VAL A CA 1
ATOM 3778 C C . VAL A 1 494 ? -11.238 7.279 1.376 1.00 58.66 494 VAL A C 1
ATOM 3780 O O . VAL A 1 494 ? -10.999 7.960 0.378 1.00 58.66 494 VAL A O 1
ATOM 3783 N N . LEU A 1 495 ? -10.608 7.468 2.537 1.00 61.91 495 LEU A N 1
ATOM 3784 C CA . LEU A 1 495 ? -9.588 8.498 2.757 1.00 61.91 495 LEU A CA 1
ATOM 3785 C C . LEU A 1 495 ? -8.278 7.855 3.223 1.00 61.91 495 LEU A C 1
ATOM 3787 O O . LEU A 1 495 ? -8.201 7.278 4.307 1.00 61.91 495 LEU A O 1
ATOM 3791 N N . ALA A 1 496 ? -7.248 7.958 2.378 1.00 59.62 496 ALA A N 1
ATOM 3792 C CA . ALA A 1 496 ? -5.902 7.474 2.659 1.00 59.62 496 ALA A CA 1
ATOM 3793 C C . ALA A 1 496 ? -5.023 8.623 3.174 1.00 59.62 496 ALA A C 1
ATOM 3795 O O . ALA A 1 496 ? -4.673 9.525 2.409 1.00 59.62 496 ALA A O 1
ATOM 3796 N N . ALA A 1 497 ? -4.664 8.585 4.456 1.00 58.41 497 ALA A N 1
ATOM 3797 C CA . ALA A 1 497 ? -3.745 9.543 5.066 1.00 58.41 497 ALA A CA 1
ATOM 3798 C C . ALA A 1 497 ? -2.294 9.074 4.893 1.00 58.41 497 ALA A C 1
ATOM 3800 O O . ALA A 1 497 ? -1.997 7.894 5.089 1.00 58.41 497 ALA A O 1
ATOM 3801 N N . THR A 1 498 ? -1.393 9.984 4.510 1.00 56.28 498 THR A N 1
ATOM 3802 C CA . THR A 1 498 ? -0.005 9.654 4.148 1.00 56.28 498 THR A CA 1
ATOM 3803 C C . THR A 1 498 ? 0.967 10.699 4.682 1.00 56.28 498 THR A C 1
ATOM 3805 O O . THR A 1 498 ? 0.705 11.888 4.513 1.00 56.28 498 THR A O 1
ATOM 3808 N N . GLN A 1 499 ? 2.091 10.272 5.265 1.00 49.69 499 GLN A N 1
ATOM 3809 C CA . GLN A 1 499 ? 3.085 11.170 5.871 1.00 49.69 499 GLN A CA 1
ATOM 3810 C C . GLN A 1 499 ? 3.703 12.179 4.886 1.00 49.69 499 GLN A C 1
ATOM 3812 O O . GLN A 1 499 ? 3.924 11.890 3.706 1.00 49.69 499 GLN A O 1
ATOM 3817 N N . THR A 1 500 ? 4.087 13.335 5.428 1.00 47.81 500 THR A N 1
ATOM 3818 C CA . THR A 1 500 ? 4.994 14.305 4.798 1.00 47.81 500 THR A CA 1
ATOM 3819 C C . THR A 1 500 ? 6.411 13.714 4.680 1.00 47.81 500 THR A C 1
ATOM 3821 O O . THR A 1 500 ? 6.880 13.107 5.640 1.00 47.81 500 THR A O 1
ATOM 3824 N N . PRO A 1 501 ? 7.144 13.882 3.562 1.00 43.56 501 PRO A N 1
ATOM 3825 C CA . PRO A 1 501 ? 8.532 13.418 3.459 1.00 43.56 501 PRO A CA 1
ATOM 3826 C C . PRO A 1 501 ? 9.488 14.127 4.438 1.00 43.56 501 PRO A C 1
ATOM 3828 O O . PRO A 1 501 ? 9.378 15.332 4.647 1.00 43.56 501 PRO A O 1
ATOM 3831 N N . GLY A 1 502 ? 10.477 13.401 4.974 1.00 52.62 502 GLY A N 1
ATOM 3832 C CA . GLY A 1 502 ? 11.545 13.941 5.835 1.00 52.62 502 GLY A CA 1
ATOM 3833 C C . GLY A 1 502 ? 11.710 13.178 7.155 1.00 52.62 502 GLY A C 1
ATOM 3834 O O . GLY A 1 502 ? 11.022 12.188 7.394 1.00 52.62 502 GLY A O 1
ATOM 3835 N N . GLU A 1 503 ? 12.615 13.626 8.030 1.00 50.47 503 GLU A N 1
ATOM 3836 C CA . GLU A 1 503 ? 12.797 13.024 9.367 1.00 50.47 503 GLU A CA 1
ATOM 3837 C C . GLU A 1 503 ? 11.596 13.268 10.286 1.00 50.47 503 GLU A C 1
ATOM 3839 O O . GLU A 1 503 ? 11.128 12.338 10.939 1.00 50.47 503 GLU A O 1
ATOM 3844 N N . ALA A 1 504 ? 11.011 14.470 10.233 1.00 51.81 504 ALA A N 1
ATOM 3845 C CA . ALA A 1 504 ? 9.726 14.762 10.872 1.00 51.81 504 ALA A CA 1
ATOM 3846 C C . ALA A 1 504 ? 8.598 13.838 10.368 1.00 51.81 504 ALA A C 1
ATOM 3848 O O . ALA A 1 504 ? 7.696 13.501 11.125 1.00 51.81 504 ALA A O 1
ATOM 3849 N N . GLY A 1 505 ? 8.685 13.382 9.112 1.00 51.88 505 GLY A N 1
ATOM 3850 C CA . GLY A 1 505 ? 7.818 12.353 8.541 1.00 51.88 505 GLY A CA 1
ATOM 3851 C C . GLY A 1 505 ? 8.049 10.974 9.150 1.00 51.88 505 GLY A C 1
ATOM 3852 O O . GLY A 1 505 ? 7.106 10.344 9.609 1.00 51.88 505 GLY A O 1
ATOM 3853 N N . LYS A 1 506 ? 9.306 10.515 9.224 1.00 51.94 506 LYS A N 1
ATOM 3854 C CA . LYS A 1 506 ? 9.651 9.206 9.815 1.00 51.94 506 LYS A CA 1
ATOM 3855 C C . LYS A 1 506 ? 9.145 9.055 11.254 1.00 51.94 506 LYS A C 1
ATOM 3857 O O . LYS A 1 506 ? 8.685 7.976 11.608 1.00 51.94 506 LYS A O 1
ATOM 3862 N N . ASN A 1 507 ? 9.187 10.134 12.036 1.00 54.53 507 ASN A N 1
ATOM 3863 C CA . ASN A 1 507 ? 8.719 10.164 13.424 1.00 54.53 507 ASN A CA 1
ATOM 3864 C C . ASN A 1 507 ? 7.224 10.520 13.561 1.00 54.53 507 ASN A C 1
ATOM 3866 O O . ASN A 1 507 ? 6.732 10.635 14.680 1.00 54.53 507 ASN A O 1
ATOM 3870 N N . TRP A 1 508 ? 6.500 10.704 12.448 1.00 53.72 508 TRP A N 1
ATOM 3871 C CA . TRP A 1 508 ? 5.114 11.183 12.449 1.00 53.72 508 TRP A CA 1
ATOM 3872 C C . TRP A 1 508 ? 4.121 10.164 13.011 1.00 53.72 508 TRP A C 1
ATOM 3874 O O . TRP A 1 508 ? 3.075 10.565 13.485 1.00 53.72 508 TRP A O 1
ATOM 3884 N N . PHE A 1 509 ? 4.408 8.862 12.975 1.00 63.72 509 PHE A N 1
ATOM 3885 C CA . PHE A 1 509 ? 3.537 7.845 13.571 1.00 63.72 509 PHE A CA 1
ATOM 3886 C C . PHE A 1 509 ? 4.367 6.862 14.403 1.00 63.72 509 PHE A C 1
ATOM 3888 O O . PHE A 1 509 ? 5.134 6.078 13.844 1.00 63.72 509 PHE A O 1
ATOM 3895 N N . GLN A 1 510 ? 4.198 6.879 15.723 1.00 66.56 510 GLN A N 1
ATOM 3896 C CA . GLN A 1 510 ? 4.958 6.046 16.661 1.00 66.56 510 GLN A CA 1
ATOM 3897 C C . GLN A 1 510 ? 4.372 4.636 16.831 1.00 66.56 510 GLN A C 1
ATOM 3899 O O . GLN A 1 510 ? 5.106 3.704 17.148 1.00 66.56 510 GLN A O 1
ATOM 3904 N N . GLY A 1 511 ? 3.074 4.449 16.573 1.00 79.38 511 GLY A N 1
ATOM 3905 C CA . GLY A 1 511 ? 2.411 3.148 16.681 1.00 79.38 511 GLY A CA 1
ATOM 3906 C C . GLY A 1 511 ? 0.970 3.145 16.163 1.00 79.38 511 GLY A C 1
ATOM 3907 O O . GLY A 1 511 ? 0.529 4.083 15.492 1.00 79.38 511 GLY A O 1
ATOM 3908 N N . THR A 1 512 ? 0.238 2.062 16.435 1.00 87.00 512 THR A N 1
ATOM 3909 C CA . THR A 1 512 ? -1.132 1.852 15.937 1.00 87.00 512 THR A CA 1
ATOM 3910 C C . THR A 1 512 ? -2.171 2.784 16.573 1.00 87.00 512 THR A C 1
ATOM 3912 O O . THR A 1 512 ? -3.013 3.330 15.858 1.00 87.00 512 THR A O 1
ATOM 3915 N N . ALA A 1 513 ? -2.094 3.019 17.886 1.00 89.88 513 ALA A N 1
ATOM 3916 C CA . ALA A 1 513 ? -2.987 3.921 18.614 1.00 89.88 513 ALA A CA 1
ATOM 3917 C C . ALA A 1 513 ? -2.650 5.397 18.348 1.00 89.88 513 ALA A C 1
ATOM 3919 O O . ALA A 1 513 ? -3.559 6.202 18.145 1.00 89.88 513 ALA A O 1
ATOM 3920 N N . ASP A 1 514 ? -1.361 5.741 18.245 1.00 86.88 514 ASP A N 1
ATOM 3921 C CA . ASP A 1 514 ? -0.906 7.082 17.850 1.00 86.88 514 ASP A CA 1
ATOM 3922 C C . ASP A 1 514 ? -1.437 7.480 16.461 1.00 86.88 514 ASP A C 1
ATOM 3924 O O . ASP A 1 514 ? -1.946 8.589 16.278 1.00 86.88 514 ASP A O 1
ATOM 3928 N N . ALA A 1 515 ? -1.434 6.543 15.505 1.00 85.12 515 ALA A N 1
ATOM 3929 C CA . ALA A 1 515 ? -1.996 6.779 14.180 1.00 85.12 515 ALA A CA 1
ATOM 3930 C C . ALA A 1 515 ? -3.487 7.154 14.219 1.00 85.12 515 ALA A C 1
ATOM 3932 O O . ALA A 1 515 ? -3.896 8.098 13.544 1.00 85.12 515 ALA A O 1
ATOM 3933 N N . VAL A 1 516 ? -4.303 6.477 15.034 1.00 88.94 516 VAL A N 1
ATOM 3934 C CA . VAL A 1 516 ? -5.728 6.831 15.188 1.00 88.94 516 VAL A CA 1
ATOM 3935 C C . VAL A 1 516 ? -5.896 8.135 15.973 1.00 88.94 516 VAL A C 1
ATOM 3937 O O . VAL A 1 516 ? -6.713 8.977 15.596 1.00 88.94 516 VAL A O 1
ATOM 3940 N N . ARG A 1 517 ? -5.089 8.348 17.020 1.00 89.25 517 ARG A N 1
ATOM 3941 C CA . ARG A 1 517 ? -5.098 9.550 17.870 1.00 89.25 517 ARG A CA 1
ATOM 3942 C C . ARG A 1 517 ? -4.861 10.829 17.069 1.00 89.25 517 ARG A C 1
ATOM 3944 O O . ARG A 1 517 ? -5.566 11.813 17.279 1.00 89.25 517 ARG A O 1
ATOM 3951 N N . GLN A 1 518 ? -3.940 10.829 16.110 1.00 83.44 518 GLN A N 1
ATOM 3952 C CA . GLN A 1 518 ? -3.688 12.002 15.258 1.00 83.44 518 GLN A CA 1
ATOM 3953 C C . GLN A 1 518 ? -4.834 12.321 14.290 1.00 83.44 518 GLN A C 1
ATOM 3955 O O . GLN A 1 518 ? -5.027 13.475 13.910 1.00 83.44 518 GLN A O 1
ATOM 3960 N N . PHE A 1 519 ? -5.625 11.314 13.926 1.00 80.75 519 PHE A N 1
ATOM 3961 C CA . PHE A 1 519 ? -6.736 11.433 12.985 1.00 80.75 519 PHE A CA 1
ATOM 3962 C C . PHE A 1 519 ? -8.110 11.460 13.677 1.00 80.75 519 PHE A C 1
ATOM 3964 O O . PHE A 1 519 ? -9.140 11.354 13.013 1.00 80.75 519 PHE A O 1
ATOM 3971 N N . HIS A 1 520 ? -8.154 11.674 15.001 1.00 80.06 520 HIS A N 1
ATOM 3972 C CA . HIS A 1 520 ? -9.400 11.691 15.778 1.00 80.06 520 HIS A CA 1
ATOM 3973 C C . HIS A 1 520 ? -10.421 12.741 15.301 1.00 80.06 520 HIS A C 1
ATOM 3975 O O . HIS A 1 520 ? -11.627 12.523 15.408 1.00 80.06 520 HIS A O 1
ATOM 3981 N N . TRP A 1 521 ? -9.950 13.850 14.724 1.00 79.94 521 TRP A N 1
ATOM 3982 C CA . TRP A 1 521 ? -10.778 14.917 14.153 1.00 79.94 521 TRP A CA 1
ATOM 3983 C C . TRP A 1 521 ? -11.694 14.429 13.013 1.00 79.94 521 TRP A C 1
ATOM 3985 O O . TRP A 1 521 ? -12.753 15.010 12.778 1.00 79.94 521 TRP A O 1
ATOM 3995 N N . LEU A 1 522 ? -11.366 13.310 12.351 1.00 76.50 522 LEU A N 1
ATOM 3996 C CA . LEU A 1 522 ? -12.245 12.663 11.366 1.00 76.50 522 LEU A CA 1
ATOM 3997 C C . LEU A 1 522 ? -13.577 12.193 11.977 1.00 76.50 522 LEU A C 1
ATOM 3999 O O . LEU A 1 522 ? -14.592 12.126 11.280 1.00 76.50 522 LEU A O 1
ATOM 4003 N N . PHE A 1 523 ? -13.595 11.890 13.279 1.00 76.56 523 PHE A N 1
ATOM 4004 C CA . PHE A 1 523 ? -14.795 11.478 14.014 1.00 76.56 523 PHE A CA 1
ATOM 4005 C C . PHE A 1 523 ? -15.619 12.670 14.531 1.00 76.56 523 PHE A C 1
ATOM 4007 O O . PHE A 1 523 ? -16.768 12.481 14.948 1.00 76.56 523 PHE A O 1
ATOM 4014 N N . GLU A 1 524 ? -15.058 13.882 14.469 1.00 73.94 524 GLU A N 1
ATOM 4015 C CA . GLU A 1 524 ? -15.692 15.151 14.855 1.00 73.94 524 GLU A CA 1
ATOM 4016 C C . GLU A 1 524 ? -16.389 15.859 13.674 1.00 73.94 524 GLU A C 1
ATOM 4018 O O . GLU A 1 524 ? -17.236 16.728 13.891 1.00 73.94 524 GLU A O 1
ATOM 4023 N N . ASP A 1 525 ? -16.094 15.462 12.427 1.00 71.88 525 ASP A N 1
ATOM 4024 C CA . ASP A 1 525 ? -16.770 15.956 11.218 1.00 71.88 525 ASP A CA 1
ATOM 4025 C C . ASP A 1 525 ? -18.309 15.839 11.360 1.00 71.88 525 ASP A C 1
ATOM 4027 O O . ASP A 1 525 ? -18.812 14.786 11.768 1.00 71.88 525 ASP A O 1
ATOM 4031 N N . PRO A 1 526 ? -19.104 16.864 10.989 1.00 68.00 526 PRO A N 1
ATOM 4032 C CA . PRO A 1 526 ? -20.565 16.780 10.979 1.00 68.00 526 PRO A CA 1
ATOM 4033 C C . PRO A 1 526 ? -21.142 15.548 10.254 1.00 68.00 526 PRO A C 1
ATOM 4035 O O . PRO A 1 526 ? -22.184 15.038 10.661 1.00 68.00 526 PRO A O 1
ATOM 4038 N N . ARG A 1 527 ? -20.457 15.034 9.223 1.00 68.44 527 ARG A N 1
ATOM 4039 C CA . ARG A 1 527 ? -20.804 13.813 8.464 1.00 68.44 527 ARG A CA 1
ATOM 4040 C C . ARG A 1 527 ? -20.540 12.517 9.248 1.00 68.44 527 ARG A C 1
ATOM 4042 O O . ARG A 1 527 ? -21.117 11.474 8.936 1.00 68.44 527 ARG A O 1
ATOM 4049 N N . SER A 1 528 ? -19.707 12.600 10.281 1.00 72.25 528 SER A N 1
ATOM 4050 C CA . SER A 1 528 ? -19.318 11.530 11.207 1.00 72.25 528 SER A CA 1
ATOM 4051 C C . SER A 1 528 ? -20.145 11.515 12.503 1.00 72.25 528 SER A C 1
ATOM 4053 O O . SER A 1 528 ? -19.888 10.695 13.388 1.00 72.25 528 SER A O 1
ATOM 4055 N N . LYS A 1 529 ? -21.159 12.387 12.639 1.00 76.38 529 LYS A N 1
ATOM 4056 C CA . LYS A 1 529 ? -22.019 12.457 13.837 1.00 76.38 529 LYS A CA 1
ATOM 4057 C C . LYS A 1 529 ? -22.816 11.183 14.108 1.00 76.38 529 LYS A C 1
ATOM 4059 O O . LYS A 1 529 ? -22.921 10.800 15.261 1.00 76.38 529 LYS A O 1
ATOM 4064 N N . HIS A 1 530 ? -23.312 10.518 13.066 1.00 84.44 530 HIS A N 1
ATOM 4065 C CA . HIS A 1 530 ? -24.084 9.272 13.180 1.00 84.44 530 HIS A CA 1
ATOM 4066 C C . HIS A 1 530 ? -23.213 8.013 13.330 1.00 84.44 530 HIS A C 1
ATOM 4068 O O . HIS A 1 530 ? -23.707 6.916 13.126 1.00 84.44 530 HIS A O 1
ATOM 4074 N N . ILE A 1 531 ? -21.905 8.152 13.569 1.00 89.44 531 ILE A N 1
ATOM 4075 C CA . ILE A 1 531 ? -21.028 7.002 13.816 1.00 89.44 531 ILE A CA 1
ATOM 4076 C C . ILE A 1 531 ? -21.105 6.661 15.303 1.00 89.44 531 ILE A C 1
ATOM 4078 O O . ILE A 1 531 ? -20.844 7.528 16.134 1.00 89.44 531 ILE A O 1
ATOM 4082 N N . GLU A 1 532 ? -21.419 5.408 15.599 1.00 92.44 532 GLU A N 1
ATOM 4083 C CA . GLU A 1 532 ? -21.518 4.824 16.940 1.00 92.44 532 GLU A CA 1
ATOM 4084 C C . GLU A 1 532 ? -20.338 3.882 17.202 1.00 92.44 532 GLU A C 1
ATOM 4086 O O . GLU A 1 532 ? -19.715 3.964 18.260 1.00 92.44 532 GLU A O 1
ATOM 4091 N N . ASP A 1 533 ? -19.967 3.071 16.205 1.00 95.00 533 ASP A N 1
ATOM 4092 C CA . ASP A 1 533 ? -18.925 2.047 16.312 1.00 95.00 533 ASP A CA 1
ATOM 4093 C C . ASP A 1 533 ? -17.748 2.322 15.371 1.00 95.00 533 ASP A C 1
ATOM 4095 O O . ASP A 1 533 ? -17.918 2.693 14.203 1.00 95.00 533 ASP A O 1
ATOM 4099 N N . VAL A 1 534 ? -16.538 2.089 15.873 1.00 95.81 534 VAL A N 1
ATOM 4100 C CA . VAL A 1 534 ? -15.280 2.230 15.136 1.00 95.81 534 VAL A CA 1
ATOM 4101 C C . VAL A 1 534 ? -14.571 0.881 15.094 1.00 95.81 534 VAL A C 1
ATOM 4103 O O . VAL A 1 534 ? -14.154 0.352 16.124 1.00 95.81 534 VAL A O 1
ATOM 4106 N N . LEU A 1 535 ? -14.412 0.336 13.890 1.00 96.62 535 LEU A N 1
ATOM 4107 C CA . LEU A 1 535 ? -13.644 -0.873 13.640 1.00 96.62 535 LEU A CA 1
ATOM 4108 C C . LEU A 1 535 ? -12.185 -0.509 13.395 1.00 96.62 535 LEU A C 1
ATOM 4110 O O . LEU A 1 535 ? -11.887 0.352 12.568 1.00 96.62 535 LEU A O 1
ATOM 4114 N N . ILE A 1 536 ? -11.277 -1.206 14.063 1.00 95.88 536 ILE A N 1
ATOM 4115 C CA . ILE A 1 536 ? -9.836 -1.123 13.841 1.00 95.88 536 ILE A CA 1
ATOM 4116 C C . ILE A 1 536 ? -9.404 -2.437 13.191 1.00 95.88 536 ILE A C 1
ATOM 4118 O O . ILE A 1 536 ? -9.604 -3.506 13.766 1.00 95.88 536 ILE A O 1
ATOM 4122 N N . LEU A 1 537 ? -8.847 -2.357 11.984 1.00 95.19 537 LEU A N 1
ATOM 4123 C CA . LEU A 1 537 ? -8.494 -3.502 11.146 1.00 95.19 537 LEU A CA 1
ATOM 4124 C C . LEU A 1 537 ? -7.005 -3.464 10.790 1.00 95.19 537 LEU A C 1
ATOM 4126 O O . LEU A 1 537 ? -6.491 -2.406 10.420 1.00 95.19 537 LEU A O 1
ATOM 4130 N N . SER A 1 538 ? -6.326 -4.611 10.806 1.00 89.50 538 SER A N 1
ATOM 4131 C CA . SER A 1 538 ? -4.972 -4.706 10.245 1.00 89.50 538 SER A CA 1
ATOM 4132 C C . SER A 1 538 ? -4.986 -4.801 8.713 1.00 89.50 538 SER A C 1
ATOM 4134 O O . SER A 1 538 ? -5.895 -5.383 8.115 1.00 89.50 538 SER A O 1
ATOM 4136 N N . GLY A 1 539 ? -3.980 -4.211 8.064 1.00 84.94 539 GLY A N 1
ATOM 4137 C CA . GLY A 1 539 ? -3.858 -4.114 6.601 1.00 84.94 539 GLY A CA 1
ATOM 4138 C C . GLY A 1 539 ? -3.090 -5.252 5.912 1.00 84.94 539 GLY A C 1
ATOM 4139 O O . GLY A 1 539 ? -2.663 -5.076 4.769 1.00 84.94 539 GLY A O 1
ATOM 4140 N N . ASP A 1 540 ? -2.828 -6.350 6.621 1.00 86.56 540 ASP A N 1
ATOM 4141 C CA . ASP A 1 540 ? -1.801 -7.354 6.307 1.00 86.56 540 ASP A CA 1
ATOM 4142 C C . ASP A 1 540 ? -2.127 -8.784 6.787 1.00 86.56 540 ASP A C 1
ATOM 4144 O O . ASP A 1 540 ? -1.225 -9.614 6.865 1.00 86.56 540 ASP A O 1
ATOM 4148 N N . HIS A 1 541 ? -3.396 -9.088 7.068 1.00 90.94 541 HIS A N 1
ATOM 4149 C CA . HIS A 1 541 ? -3.868 -10.444 7.378 1.00 90.94 541 HIS A CA 1
ATOM 4150 C C . HIS A 1 541 ? -4.690 -11.008 6.209 1.00 90.94 541 HIS A C 1
ATOM 4152 O O . HIS A 1 541 ? -5.419 -10.258 5.552 1.00 90.94 541 HIS A O 1
ATOM 4158 N N . LEU A 1 542 ? -4.616 -12.320 5.964 1.00 93.38 542 LEU A N 1
ATOM 4159 C CA . LEU A 1 542 ? -5.412 -13.011 4.939 1.00 93.38 542 LEU A CA 1
ATOM 4160 C C . LEU A 1 542 ? -6.583 -13.757 5.589 1.00 93.38 542 LEU A C 1
ATOM 4162 O O . LEU A 1 542 ? -6.349 -14.710 6.319 1.00 93.38 542 LEU A O 1
ATOM 4166 N N . TYR A 1 543 ? -7.818 -13.298 5.363 1.00 94.81 543 TYR A N 1
ATOM 4167 C CA . TYR A 1 543 ? -9.049 -13.866 5.936 1.00 94.81 543 TYR A CA 1
ATOM 4168 C C . TYR A 1 543 ? -10.304 -13.292 5.255 1.00 94.81 543 TYR A C 1
ATOM 4170 O O . TYR A 1 543 ? -10.261 -12.202 4.675 1.00 94.81 543 TYR A O 1
ATOM 4178 N N . ARG A 1 544 ? -11.448 -13.977 5.368 1.00 94.75 544 ARG A N 1
ATOM 4179 C CA . ARG A 1 544 ? -12.773 -13.456 4.978 1.00 94.75 544 ARG A CA 1
ATOM 4180 C C . ARG A 1 544 ? -13.637 -13.329 6.230 1.00 94.75 544 ARG A C 1
ATOM 4182 O O . ARG A 1 544 ? -13.721 -14.264 7.009 1.00 94.75 544 ARG A O 1
ATOM 4189 N N . MET A 1 545 ? -14.271 -12.179 6.447 1.00 94.88 545 MET A N 1
ATOM 4190 C CA . MET A 1 545 ? -15.088 -11.941 7.644 1.00 94.88 545 MET A CA 1
ATOM 4191 C C . MET A 1 545 ? -16.255 -11.013 7.333 1.00 94.88 545 MET A C 1
ATOM 4193 O O . MET A 1 545 ? -16.091 -10.037 6.600 1.00 94.88 545 MET A O 1
ATOM 4197 N N . ASP A 1 546 ? -17.415 -11.302 7.923 1.00 94.25 546 ASP A N 1
ATOM 4198 C CA . ASP A 1 546 ? -18.523 -10.354 7.981 1.00 94.25 546 ASP A CA 1
ATOM 4199 C C . ASP A 1 546 ? -18.380 -9.468 9.222 1.00 94.25 546 ASP A C 1
ATOM 4201 O O . ASP A 1 546 ? -18.589 -9.890 10.362 1.00 94.25 546 ASP A O 1
ATOM 4205 N N . TYR A 1 547 ? -17.984 -8.222 9.002 1.00 95.94 547 TYR A N 1
ATOM 4206 C CA . TYR A 1 547 ? -17.826 -7.253 10.073 1.00 95.94 547 TYR A CA 1
ATOM 4207 C C . TYR A 1 547 ? -19.166 -6.772 10.637 1.00 95.94 547 TYR A C 1
ATOM 4209 O O . TYR A 1 547 ? -19.192 -6.270 11.760 1.00 95.94 547 TYR A O 1
ATOM 4217 N N . LEU A 1 548 ? -20.282 -6.912 9.910 1.00 93.19 548 LEU A N 1
ATOM 4218 C CA . LEU A 1 548 ? -21.579 -6.467 10.412 1.00 93.19 548 LEU A CA 1
ATOM 4219 C C . LEU A 1 548 ? -22.094 -7.414 11.500 1.00 93.19 548 LEU A C 1
ATOM 4221 O O . LEU A 1 548 ? -22.689 -6.951 12.472 1.00 93.19 548 LEU A O 1
ATOM 4225 N N . ASP A 1 549 ? -21.837 -8.718 11.393 1.00 93.62 549 ASP A N 1
ATOM 4226 C CA . ASP A 1 549 ? -22.151 -9.683 12.457 1.00 93.62 549 ASP A CA 1
ATOM 4227 C C . ASP A 1 549 ? -21.240 -9.503 13.689 1.00 93.62 549 ASP A C 1
ATOM 4229 O O . ASP A 1 549 ? -21.703 -9.606 14.828 1.00 93.62 549 ASP A O 1
ATOM 4233 N N . PHE A 1 550 ? -19.978 -9.108 13.488 1.00 95.25 550 PHE A N 1
ATOM 4234 C CA . PHE A 1 550 ? -19.059 -8.732 14.571 1.00 95.25 550 PHE A CA 1
ATOM 4235 C C . PHE A 1 550 ? -19.519 -7.469 15.325 1.00 95.25 550 PHE A C 1
ATOM 4237 O O . PHE A 1 550 ? -19.600 -7.476 16.556 1.00 95.25 550 PHE A O 1
ATOM 4244 N N . VAL A 1 551 ? -19.917 -6.414 14.602 1.00 95.56 551 VAL A N 1
ATOM 4245 C CA . VAL A 1 551 ? -20.496 -5.183 15.180 1.00 95.56 551 VAL A CA 1
ATOM 4246 C C . VAL A 1 551 ? -21.823 -5.462 15.893 1.00 95.56 551 VAL A C 1
ATOM 4248 O O . VAL A 1 551 ? -22.069 -4.931 16.974 1.00 95.56 551 VAL A O 1
ATOM 4251 N N . GLN A 1 552 ? -22.677 -6.334 15.352 1.00 93.56 552 GLN A N 1
ATOM 4252 C CA . GLN A 1 552 ? -23.896 -6.747 16.053 1.00 93.56 552 GLN A CA 1
ATOM 4253 C C . GLN A 1 552 ? -23.588 -7.461 17.370 1.00 93.56 552 GLN A C 1
ATOM 4255 O O . GLN A 1 552 ? -24.243 -7.179 18.370 1.00 93.56 552 GLN A O 1
ATOM 4260 N N . ASN A 1 553 ? -22.598 -8.358 17.399 1.00 93.69 553 ASN A N 1
ATOM 4261 C CA . ASN A 1 553 ? -22.218 -9.072 18.618 1.00 93.69 553 ASN A CA 1
ATOM 4262 C C . ASN A 1 553 ? -21.683 -8.114 19.699 1.00 93.69 553 ASN A C 1
ATOM 4264 O O . ASN A 1 553 ? -22.048 -8.243 20.873 1.00 93.69 553 ASN A O 1
ATOM 4268 N N . HIS A 1 554 ? -20.895 -7.113 19.287 1.00 95.69 554 HIS A N 1
ATOM 4269 C CA . HIS A 1 554 ? -20.474 -5.990 20.127 1.00 95.69 554 HIS A CA 1
ATOM 4270 C C . HIS A 1 554 ? -21.694 -5.282 20.743 1.00 95.69 554 HIS A C 1
ATOM 4272 O O . HIS A 1 554 ? -21.879 -5.335 21.964 1.00 95.69 554 HIS A O 1
ATOM 4278 N N . ARG A 1 555 ? -22.597 -4.750 19.903 1.00 94.44 555 ARG A N 1
ATOM 4279 C CA . ARG A 1 555 ? -23.830 -4.050 20.320 1.00 94.44 555 ARG A CA 1
ATOM 4280 C C . ARG A 1 555 ? -24.712 -4.885 21.252 1.00 94.44 555 ARG A C 1
ATOM 4282 O O . ARG A 1 555 ? -25.101 -4.408 22.312 1.00 94.44 555 ARG A O 1
ATOM 4289 N N . GLN A 1 556 ? -25.006 -6.134 20.883 1.00 93.56 556 GLN A N 1
ATOM 4290 C CA . GLN A 1 556 ? -25.878 -7.040 21.646 1.00 93.56 556 GLN A CA 1
ATOM 4291 C C . GLN A 1 556 ? -25.324 -7.371 23.033 1.00 93.56 556 GLN A C 1
ATOM 4293 O O . GLN A 1 556 ? -26.094 -7.581 23.965 1.00 93.56 556 GLN A O 1
ATOM 4298 N N . SER A 1 557 ? -23.998 -7.422 23.179 1.00 92.81 557 SER A N 1
ATOM 4299 C CA . SER A 1 557 ? -23.373 -7.631 24.485 1.00 92.81 557 SER A CA 1
ATOM 4300 C C . SER A 1 557 ? -23.338 -6.376 25.356 1.00 92.81 557 SER A C 1
ATOM 4302 O O . SER A 1 557 ? -23.222 -6.494 26.571 1.00 92.81 557 SER A O 1
ATOM 4304 N N . GLY A 1 558 ? -23.415 -5.184 24.757 1.00 94.25 558 GLY A N 1
ATOM 4305 C CA . GLY A 1 558 ? -23.171 -3.917 25.445 1.00 94.25 558 GLY A CA 1
ATOM 4306 C C . GLY A 1 558 ? -21.692 -3.644 25.748 1.00 94.25 558 GLY A C 1
ATOM 4307 O O . GLY A 1 558 ? -21.405 -2.677 26.457 1.00 94.25 558 GLY A O 1
ATOM 4308 N N . ALA A 1 559 ? -20.762 -4.453 25.224 1.00 96.31 559 ALA A N 1
ATOM 4309 C CA . ALA A 1 559 ? -19.320 -4.287 25.406 1.00 96.31 559 ALA A CA 1
ATOM 4310 C C . ALA A 1 559 ? -18.827 -2.907 24.957 1.00 96.31 559 ALA A C 1
ATOM 4312 O O . ALA A 1 559 ? -19.345 -2.324 24.013 1.00 96.31 559 ALA A O 1
ATOM 4313 N N . ASP A 1 560 ? -17.811 -2.382 25.633 1.00 97.56 560 ASP A N 1
ATOM 4314 C CA . ASP A 1 560 ? -17.153 -1.119 25.282 1.00 97.56 560 ASP A CA 1
ATOM 4315 C C . ASP A 1 560 ? -16.098 -1.319 24.192 1.00 97.56 560 ASP A C 1
ATOM 4317 O O . ASP A 1 560 ? -15.877 -0.447 23.347 1.00 97.56 560 ASP A O 1
ATOM 4321 N N . ILE A 1 561 ? -15.490 -2.509 24.198 1.00 98.00 561 ILE A N 1
ATOM 4322 C CA . ILE A 1 561 ? -14.523 -2.992 23.216 1.00 98.00 561 ILE A CA 1
ATOM 4323 C C . ILE A 1 561 ? -14.841 -4.464 22.928 1.00 98.00 561 ILE A C 1
ATOM 4325 O O . ILE A 1 561 ? -15.105 -5.241 23.848 1.00 98.00 561 ILE A O 1
ATOM 4329 N N . THR A 1 562 ? -14.786 -4.889 21.670 1.00 97.56 562 THR A N 1
ATOM 4330 C CA . THR A 1 562 ? -14.801 -6.316 21.318 1.00 97.56 562 THR A CA 1
ATOM 4331 C C . THR A 1 562 ? -13.600 -6.661 20.450 1.00 97.56 562 THR A C 1
ATOM 4333 O O . THR A 1 562 ? -13.277 -5.938 19.511 1.00 97.56 562 THR A O 1
ATOM 4336 N N . ILE A 1 563 ? -12.922 -7.755 20.792 1.00 96.88 563 ILE A N 1
ATOM 4337 C CA . ILE A 1 563 ? -11.703 -8.236 20.138 1.00 96.88 563 ILE A CA 1
ATOM 4338 C C . ILE A 1 563 ? -12.039 -9.510 19.370 1.00 96.88 563 ILE A C 1
ATOM 4340 O O . ILE A 1 563 ? -12.558 -10.453 19.963 1.00 96.88 563 ILE A O 1
ATOM 4344 N N . SER A 1 564 ? -11.720 -9.554 18.077 1.00 96.25 564 SER A N 1
ATOM 4345 C CA . SER A 1 564 ? -11.795 -10.792 17.299 1.00 96.25 564 SER A CA 1
ATOM 4346 C C . SER A 1 564 ? -10.606 -11.685 17.652 1.00 96.25 564 SER A C 1
ATOM 4348 O O . SER A 1 564 ? -9.456 -11.228 17.626 1.00 96.25 564 SER A O 1
ATOM 4350 N N . CYS A 1 565 ? -10.872 -12.939 18.006 1.00 94.69 565 CYS A N 1
ATOM 4351 C CA . CYS A 1 565 ? -9.868 -13.863 18.515 1.00 94.69 565 CYS A CA 1
ATOM 4352 C C . CYS A 1 565 ? -9.961 -15.267 17.909 1.00 94.69 565 CYS A C 1
ATOM 4354 O O . CYS A 1 565 ? -11.011 -15.689 17.425 1.00 94.69 565 CYS A O 1
ATOM 4356 N N . LEU A 1 566 ? -8.837 -15.982 17.964 1.00 93.12 566 LEU A N 1
ATOM 4357 C CA . LEU A 1 566 ? -8.650 -17.328 17.430 1.00 93.12 566 LEU A CA 1
ATOM 4358 C C . LEU A 1 566 ? -8.068 -18.265 18.498 1.00 93.12 566 LEU A C 1
ATOM 4360 O O . LEU A 1 566 ? -7.160 -17.850 19.224 1.00 93.12 566 LEU A O 1
ATOM 4364 N N . PRO A 1 567 ? -8.512 -19.530 18.572 1.00 92.50 567 PRO A N 1
ATOM 4365 C CA . PRO A 1 567 ? -7.825 -20.566 19.328 1.00 92.50 567 PRO A CA 1
ATOM 4366 C C . PRO A 1 567 ? -6.540 -20.966 18.594 1.00 92.50 567 PRO A C 1
ATOM 4368 O O . PRO A 1 567 ? -6.582 -21.267 17.397 1.00 92.50 567 PRO A O 1
ATOM 4371 N N . ILE A 1 568 ? -5.410 -21.001 19.298 1.00 91.81 568 ILE A N 1
ATOM 4372 C CA . ILE A 1 568 ? -4.101 -21.334 18.726 1.00 91.81 568 ILE A CA 1
ATOM 4373 C C . ILE A 1 568 ? -3.320 -22.314 19.607 1.00 91.81 568 ILE A C 1
ATOM 4375 O O . ILE A 1 568 ? -3.524 -22.390 20.821 1.00 91.81 568 ILE A O 1
ATOM 4379 N N . ASP A 1 569 ? -2.443 -23.084 18.971 1.00 91.88 569 ASP A N 1
ATOM 4380 C CA . ASP A 1 569 ? -1.505 -24.000 19.612 1.00 91.88 569 ASP A CA 1
ATOM 4381 C C . ASP A 1 569 ? -0.259 -23.275 20.161 1.00 91.88 569 ASP A C 1
ATOM 4383 O O . ASP A 1 569 ? 0.021 -22.118 19.835 1.00 91.88 569 ASP A O 1
ATOM 4387 N N . ASP A 1 570 ? 0.513 -23.977 20.993 1.00 90.06 570 ASP A N 1
ATOM 4388 C CA . ASP A 1 570 ? 1.691 -23.439 21.689 1.00 90.06 570 ASP A CA 1
ATOM 4389 C C . ASP A 1 570 ? 2.794 -22.934 20.741 1.00 90.06 570 ASP A C 1
ATOM 4391 O O . ASP A 1 570 ? 3.449 -21.937 21.050 1.00 90.06 570 ASP A O 1
ATOM 4395 N N . SER A 1 571 ? 2.965 -23.547 19.559 1.00 87.44 571 SER A N 1
ATOM 4396 C CA . SER A 1 571 ? 4.100 -23.250 18.669 1.00 87.44 571 SER A CA 1
ATOM 4397 C C . SER A 1 571 ? 4.070 -21.831 18.099 1.00 87.44 571 SER A C 1
ATOM 4399 O O . SER A 1 571 ? 5.121 -21.243 17.843 1.00 87.44 571 SER A O 1
ATOM 4401 N N . ARG A 1 572 ? 2.867 -21.263 17.941 1.00 83.69 572 ARG A N 1
ATOM 4402 C CA . ARG A 1 572 ? 2.635 -19.917 17.396 1.00 83.69 572 ARG A CA 1
ATOM 4403 C C . ARG A 1 572 ? 2.101 -18.921 18.427 1.00 83.69 572 ARG A C 1
ATOM 4405 O O . ARG A 1 572 ? 2.063 -17.725 18.152 1.00 83.69 572 ARG A O 1
ATOM 4412 N N . ALA A 1 573 ? 1.700 -19.372 19.615 1.00 89.56 573 ALA A N 1
ATOM 4413 C CA . ALA A 1 573 ? 1.051 -18.527 20.619 1.00 89.56 573 ALA A CA 1
ATOM 4414 C C . ALA A 1 573 ? 1.895 -17.304 21.045 1.00 89.56 573 ALA A C 1
ATOM 4416 O O . ALA A 1 573 ? 1.348 -16.225 21.268 1.00 89.56 573 ALA A O 1
ATOM 4417 N N . SER A 1 574 ? 3.228 -17.431 21.090 1.00 90.56 574 SER A N 1
ATOM 4418 C CA . SER A 1 574 ? 4.129 -16.322 21.460 1.00 90.56 574 SER A CA 1
ATOM 4419 C C . SER A 1 574 ? 4.273 -15.206 20.410 1.00 90.56 574 SER A C 1
ATOM 4421 O O . SER A 1 574 ? 4.828 -14.150 20.723 1.00 90.56 574 SER A O 1
ATOM 4423 N N . ASP A 1 575 ? 3.755 -15.395 19.191 1.00 86.50 575 ASP A N 1
ATOM 4424 C CA . ASP A 1 575 ? 3.769 -14.377 18.130 1.00 86.50 575 ASP A CA 1
ATOM 4425 C C . ASP A 1 575 ? 2.599 -13.383 18.227 1.00 86.50 575 ASP A C 1
ATOM 4427 O O . ASP A 1 575 ? 2.590 -12.373 17.516 1.00 86.50 575 ASP A O 1
ATOM 4431 N N . PHE A 1 576 ? 1.633 -13.623 19.122 1.00 89.56 576 PHE A N 1
ATOM 4432 C CA . PHE A 1 576 ? 0.378 -12.873 19.204 1.00 89.56 576 PHE A CA 1
ATOM 4433 C C . PHE A 1 576 ? 0.085 -12.333 20.608 1.00 89.56 576 PHE A C 1
ATOM 4435 O O . PHE A 1 576 ? 0.663 -12.757 21.608 1.00 89.56 576 PHE A O 1
ATOM 4442 N N . GLY A 1 577 ? -0.846 -11.381 20.690 1.00 92.62 577 GLY A N 1
ATOM 4443 C CA . GLY A 1 577 ? -1.417 -10.953 21.962 1.00 92.62 577 GLY A CA 1
ATOM 4444 C C . GLY A 1 577 ? -2.432 -11.969 22.464 1.00 92.62 577 GLY A C 1
ATOM 4445 O O . GLY A 1 577 ? -3.471 -12.163 21.833 1.00 92.62 577 GLY A O 1
ATOM 4446 N N . LEU A 1 578 ? -2.128 -12.633 23.576 1.00 94.81 578 LEU A N 1
ATOM 4447 C CA . LEU A 1 578 ? -2.979 -13.658 24.172 1.00 94.81 578 LEU A CA 1
ATOM 4448 C C . LEU A 1 578 ? -3.939 -13.047 25.191 1.00 94.81 578 LEU A C 1
ATOM 4450 O O . LEU A 1 578 ? -3.623 -12.051 25.846 1.00 94.81 578 LEU A O 1
ATOM 4454 N N . MET A 1 579 ? -5.098 -13.674 25.378 1.00 94.38 579 MET A N 1
ATOM 4455 C CA . MET A 1 579 ? -6.099 -13.233 26.349 1.00 94.38 579 MET A CA 1
ATOM 4456 C C . MET A 1 579 ? -6.676 -14.385 27.169 1.00 94.38 579 MET A C 1
ATOM 4458 O O . MET A 1 579 ? -6.850 -15.495 26.674 1.00 94.38 579 MET A O 1
ATOM 4462 N N . LYS A 1 580 ? -7.038 -14.087 28.419 1.00 93.75 580 LYS A N 1
ATOM 4463 C CA . LYS A 1 580 ? -7.907 -14.938 29.234 1.00 93.75 580 LYS A CA 1
ATOM 4464 C C . LYS A 1 580 ? -9.321 -14.403 29.226 1.00 93.75 580 LYS A C 1
ATOM 4466 O O . LYS A 1 580 ? -9.508 -13.188 29.308 1.00 93.75 580 LYS A O 1
ATOM 4471 N N . ILE A 1 581 ? -10.293 -15.306 29.207 1.00 93.00 581 ILE A N 1
ATOM 4472 C CA . ILE A 1 581 ? -11.717 -14.975 29.240 1.00 93.00 581 ILE A CA 1
ATOM 4473 C C . ILE A 1 581 ? -12.423 -15.626 30.431 1.00 93.00 581 ILE A C 1
ATOM 4475 O O . ILE A 1 581 ? -11.938 -16.617 30.974 1.00 93.00 581 ILE A O 1
ATOM 4479 N N . ASP A 1 582 ? -13.569 -15.072 30.821 1.00 91.12 582 ASP A N 1
ATOM 4480 C CA . ASP A 1 582 ? -14.543 -15.753 31.675 1.00 91.12 582 ASP A CA 1
ATOM 4481 C C . ASP A 1 582 ? -15.537 -16.602 30.856 1.00 91.12 582 ASP A C 1
ATOM 4483 O O . ASP A 1 582 ? -15.562 -16.570 29.623 1.00 91.12 582 ASP A O 1
ATOM 4487 N N . ASN A 1 583 ? -16.424 -17.311 31.559 1.00 87.50 583 ASN A N 1
ATOM 4488 C CA . ASN A 1 583 ? -17.460 -18.176 30.981 1.00 87.50 583 ASN A CA 1
ATOM 4489 C C . ASN A 1 583 ? -18.512 -17.430 30.124 1.00 87.50 583 ASN A C 1
ATOM 4491 O O . ASN A 1 583 ? -19.416 -18.060 29.581 1.00 87.50 583 ASN A O 1
ATOM 4495 N N . LYS A 1 584 ? -18.452 -16.093 30.037 1.00 86.12 584 LYS A N 1
ATOM 4496 C CA . LYS A 1 584 ? -19.315 -15.238 29.203 1.00 86.12 584 LYS A CA 1
ATOM 4497 C C . LYS A 1 584 ? -18.534 -14.562 28.067 1.00 86.12 584 LYS A C 1
ATOM 4499 O O . LYS A 1 584 ? -19.093 -13.730 27.348 1.00 86.12 584 LYS A O 1
ATOM 4504 N N . GLY A 1 585 ? -17.253 -14.897 27.902 1.00 88.38 585 GLY A N 1
ATOM 4505 C CA . GLY A 1 585 ? -16.361 -14.300 26.914 1.00 88.38 585 GLY A CA 1
ATOM 4506 C C . GLY A 1 585 ? -15.854 -12.903 27.286 1.00 88.38 585 GLY A C 1
ATOM 4507 O O . GLY A 1 585 ? -15.357 -12.200 26.408 1.00 88.38 585 GLY A O 1
ATOM 4508 N N . ARG A 1 586 ? -15.968 -12.453 28.543 1.00 92.81 586 ARG A N 1
ATOM 4509 C CA . ARG A 1 586 ? -15.331 -11.202 28.990 1.00 92.81 586 ARG A CA 1
ATOM 4510 C C . ARG A 1 586 ? -13.830 -11.420 29.133 1.00 92.81 586 ARG A C 1
ATOM 4512 O O . ARG A 1 586 ? -13.420 -12.359 29.804 1.00 92.81 586 ARG A O 1
ATOM 4519 N N . VAL A 1 587 ? -13.014 -10.525 28.579 1.00 94.12 587 VAL A N 1
ATOM 4520 C CA . VAL A 1 587 ? -11.556 -10.568 28.758 1.00 94.12 587 VAL A CA 1
ATOM 4521 C C . VAL A 1 587 ? -11.195 -10.167 30.192 1.00 94.12 587 VAL A C 1
ATOM 4523 O O . VAL A 1 587 ? -11.573 -9.092 30.655 1.00 94.12 587 VAL A O 1
ATOM 4526 N N . LEU A 1 588 ? -10.463 -11.041 30.886 1.00 91.81 588 LEU A N 1
ATOM 4527 C CA . LEU A 1 588 ? -9.990 -10.859 32.265 1.00 91.81 588 LEU A CA 1
ATOM 4528 C C . LEU A 1 588 ? -8.550 -10.331 32.319 1.00 91.81 588 LEU A C 1
ATOM 4530 O O . LEU A 1 588 ? -8.206 -9.513 33.171 1.00 91.81 588 LEU A O 1
ATOM 4534 N N . SER A 1 589 ? -7.701 -10.803 31.407 1.00 91.25 589 SER A N 1
ATOM 4535 C CA . SER A 1 589 ? -6.309 -10.376 31.274 1.00 91.25 589 SER A CA 1
ATOM 4536 C C . SER A 1 589 ? -5.847 -10.511 29.830 1.00 91.25 589 SER A C 1
ATOM 4538 O O . SER A 1 589 ? -6.255 -11.439 29.133 1.00 91.25 589 SER A O 1
ATOM 4540 N N . PHE A 1 590 ? -4.958 -9.621 29.403 1.00 92.81 590 PHE A N 1
ATOM 4541 C CA . PHE A 1 590 ? -4.314 -9.647 28.092 1.00 92.81 590 PHE A CA 1
ATOM 4542 C C . PHE A 1 590 ? -2.799 -9.565 28.288 1.00 92.81 590 PHE A C 1
ATOM 4544 O O . PHE A 1 590 ? -2.343 -8.834 29.168 1.00 92.81 590 PHE A O 1
ATOM 4551 N N . SER A 1 591 ? -2.032 -10.295 27.481 1.00 91.25 591 SER A N 1
ATOM 4552 C CA . SER A 1 591 ? -0.570 -10.232 27.464 1.00 91.25 591 SER A CA 1
ATOM 4553 C C . SER A 1 591 ? -0.074 -10.245 26.020 1.00 91.25 591 SER A C 1
ATOM 4555 O O . SER A 1 591 ? -0.401 -11.156 25.262 1.00 91.25 591 SER A O 1
ATOM 4557 N N . GLU A 1 592 ? 0.686 -9.225 25.622 1.00 92.38 592 GLU A N 1
ATOM 4558 C CA . GLU A 1 592 ? 1.217 -9.109 24.262 1.00 92.38 592 GLU A CA 1
ATOM 4559 C C . GLU A 1 592 ? 2.483 -9.961 24.106 1.00 92.38 592 GLU A C 1
ATOM 4561 O O . GLU A 1 592 ? 3.493 -9.688 24.753 1.00 92.38 592 GLU A O 1
ATOM 4566 N N . LYS A 1 593 ? 2.441 -10.964 23.217 1.00 90.62 593 LYS A N 1
ATOM 4567 C CA . LYS A 1 593 ? 3.584 -11.821 22.844 1.00 90.62 593 LYS A CA 1
ATOM 4568 C C . LYS A 1 593 ? 4.331 -12.444 24.043 1.00 90.62 593 LYS A C 1
ATOM 4570 O O . LYS A 1 593 ? 5.558 -12.317 24.137 1.00 90.62 593 LYS A O 1
ATOM 4575 N N . PRO A 1 594 ? 3.616 -13.106 24.977 1.00 92.56 594 PRO A N 1
ATOM 4576 C CA . PRO A 1 594 ? 4.216 -13.679 26.177 1.00 92.56 594 PRO A CA 1
ATOM 4577 C C . PRO A 1 594 ? 5.150 -14.846 25.837 1.00 92.56 594 PRO A C 1
ATOM 4579 O O . PRO A 1 594 ? 4.973 -15.538 24.833 1.00 92.56 594 PRO A O 1
ATOM 4582 N N . LYS A 1 595 ? 6.151 -15.087 26.692 1.00 93.25 595 LYS A N 1
ATOM 4583 C CA . LYS A 1 595 ? 7.168 -16.134 26.497 1.00 93.25 595 LYS A CA 1
ATOM 4584 C C . LYS A 1 595 ? 7.445 -16.895 27.790 1.00 93.25 595 LYS A C 1
ATOM 4586 O O . LYS A 1 595 ? 7.234 -16.380 28.884 1.00 93.25 595 LYS A O 1
ATOM 4591 N N . GLY A 1 596 ? 7.941 -18.126 27.667 1.00 92.56 596 GLY A N 1
ATOM 4592 C CA . GLY A 1 596 ? 8.351 -18.941 28.813 1.00 92.56 596 GLY A CA 1
ATOM 4593 C C . GLY A 1 596 ? 7.211 -19.179 29.808 1.00 92.56 596 GLY A C 1
ATOM 4594 O O . GLY A 1 596 ? 6.166 -19.718 29.447 1.00 92.56 596 GLY A O 1
ATOM 4595 N N . ASN A 1 597 ? 7.410 -18.783 31.066 1.00 92.25 597 ASN A N 1
ATOM 4596 C CA . ASN A 1 597 ? 6.403 -18.964 32.114 1.00 92.25 597 ASN A CA 1
ATOM 4597 C C . ASN A 1 597 ? 5.158 -18.091 31.895 1.00 92.25 597 ASN A C 1
ATOM 4599 O O . ASN A 1 597 ? 4.057 -18.557 32.173 1.00 92.25 597 ASN A O 1
ATOM 4603 N N . ASP A 1 598 ? 5.307 -16.885 31.337 1.00 90.50 598 ASP A N 1
ATOM 4604 C CA . ASP A 1 598 ? 4.174 -15.995 31.054 1.00 90.50 598 ASP A CA 1
ATOM 4605 C C . ASP A 1 598 ? 3.288 -16.557 29.938 1.00 90.50 598 ASP A C 1
ATOM 4607 O O . ASP A 1 598 ? 2.070 -16.400 29.978 1.00 90.50 598 ASP A O 1
ATOM 4611 N N . LEU A 1 599 ? 3.886 -17.259 28.964 1.00 93.25 599 LEU A N 1
ATOM 4612 C CA . LEU A 1 599 ? 3.138 -17.973 27.928 1.00 93.25 599 LEU A CA 1
ATOM 4613 C C . LEU A 1 599 ? 2.284 -19.073 28.564 1.00 93.25 599 LEU A C 1
ATOM 4615 O O . LEU A 1 599 ? 1.065 -19.039 28.442 1.00 93.25 599 LEU A O 1
ATOM 4619 N N . LYS A 1 600 ? 2.902 -19.977 29.335 1.00 92.94 600 LYS A N 1
ATOM 4620 C CA . LYS A 1 600 ? 2.189 -21.056 30.042 1.00 92.94 600 LYS A CA 1
ATOM 4621 C C . LYS A 1 600 ? 1.100 -20.518 30.970 1.00 92.94 600 LYS A C 1
ATOM 4623 O O . LYS A 1 600 ? 0.018 -21.091 31.059 1.00 92.94 600 LYS A O 1
ATOM 4628 N N . ALA A 1 601 ? 1.361 -19.391 31.631 1.00 94.00 601 ALA A N 1
ATOM 4629 C CA . ALA A 1 601 ? 0.390 -18.727 32.486 1.00 94.00 601 ALA A CA 1
ATOM 4630 C C . ALA A 1 601 ? -0.841 -18.219 31.719 1.00 94.00 601 ALA A C 1
ATOM 4632 O O . ALA A 1 601 ? -1.874 -18.043 32.356 1.00 94.00 601 ALA A O 1
ATOM 4633 N N . MET A 1 602 ? -0.773 -18.005 30.400 1.00 93.81 602 MET A N 1
ATOM 4634 C CA . MET A 1 602 ? -1.886 -17.545 29.557 1.00 93.81 602 MET A CA 1
ATOM 4635 C C . MET A 1 602 ? -2.762 -18.668 28.978 1.00 93.81 602 MET A C 1
ATOM 4637 O O . MET A 1 602 ? -3.747 -18.357 28.310 1.00 93.81 602 MET A O 1
ATOM 4641 N N . ALA A 1 603 ? -2.466 -19.939 29.268 1.00 92.00 603 ALA A N 1
ATOM 4642 C CA . ALA A 1 603 ? -3.315 -21.060 28.868 1.00 92.00 603 ALA A CA 1
ATOM 4643 C C . ALA A 1 603 ? -4.716 -20.979 29.512 1.00 92.00 603 ALA A C 1
ATOM 4645 O O . ALA A 1 603 ? -4.875 -20.516 30.652 1.00 92.00 603 ALA A O 1
ATOM 4646 N N . VAL A 1 604 ? -5.729 -21.425 28.768 1.00 91.38 604 VAL A N 1
ATOM 4647 C CA . VAL A 1 604 ? -7.154 -21.390 29.122 1.00 91.38 604 VAL A CA 1
ATOM 4648 C C . VAL A 1 604 ? -7.907 -22.577 28.524 1.00 91.38 604 VAL A C 1
ATOM 4650 O O . VAL A 1 604 ? -7.507 -23.141 27.510 1.00 91.38 604 VAL A O 1
ATOM 4653 N N . ASP A 1 605 ? -9.041 -22.921 29.131 1.00 89.12 605 ASP A N 1
ATOM 4654 C CA . ASP A 1 605 ? -9.991 -23.865 28.548 1.00 89.12 605 ASP A CA 1
ATOM 4655 C C . ASP A 1 605 ? -10.748 -23.196 27.387 1.00 89.12 605 ASP A C 1
ATOM 4657 O O . ASP A 1 605 ? -11.625 -22.350 27.589 1.00 89.12 605 ASP A O 1
ATOM 4661 N N . THR A 1 606 ? -10.396 -23.558 26.153 1.00 87.69 606 THR A N 1
ATOM 4662 C CA . THR A 1 606 ? -11.028 -23.018 24.943 1.00 87.69 606 THR A CA 1
ATOM 4663 C C . THR A 1 606 ? -12.356 -23.698 24.587 1.00 87.69 606 THR A C 1
ATOM 4665 O O . THR A 1 606 ? -13.051 -23.206 23.695 1.00 87.69 606 THR A O 1
ATOM 4668 N N . THR A 1 607 ? -12.811 -24.719 25.333 1.00 87.12 607 THR A N 1
ATOM 4669 C CA . THR A 1 607 ? -14.188 -25.246 25.191 1.00 87.12 607 THR A CA 1
ATOM 4670 C C . THR A 1 607 ? -15.249 -24.202 25.556 1.00 87.12 607 THR A C 1
ATOM 4672 O O . THR A 1 607 ? -16.355 -24.236 25.020 1.00 87.12 607 THR A O 1
ATOM 4675 N N . VAL A 1 608 ? -14.893 -23.191 26.363 1.00 84.19 608 VAL A N 1
ATOM 4676 C CA . VAL A 1 608 ? -15.725 -22.005 26.658 1.00 84.19 608 VAL A CA 1
ATOM 4677 C C . VAL A 1 608 ? -16.097 -21.219 25.390 1.00 84.19 608 VAL A C 1
ATOM 4679 O O . VAL A 1 608 ? -17.141 -20.568 25.352 1.00 84.19 608 VAL A O 1
ATOM 4682 N N . LEU A 1 609 ? -15.281 -21.298 24.332 1.00 79.19 609 LEU A N 1
ATOM 4683 C CA . LEU A 1 609 ? -15.576 -20.707 23.022 1.00 79.19 609 LEU A CA 1
ATOM 4684 C C . LEU A 1 609 ? -16.354 -21.651 22.083 1.00 79.19 609 LEU A C 1
ATOM 4686 O O . LEU A 1 609 ? -16.675 -21.254 20.967 1.00 79.19 609 LEU A O 1
ATOM 4690 N N . GLY A 1 610 ? -16.693 -22.867 22.521 1.00 82.81 610 GLY A N 1
ATOM 4691 C CA . GLY A 1 610 ? -17.437 -23.856 21.734 1.00 82.81 610 GLY A CA 1
ATOM 4692 C C . GLY A 1 610 ? -16.575 -24.876 20.982 1.00 82.81 610 GLY A C 1
ATOM 4693 O O . GLY A 1 610 ? -17.094 -25.556 20.101 1.00 82.81 610 GLY A O 1
ATOM 4694 N N . LEU A 1 611 ? -15.282 -24.994 21.309 1.00 84.56 611 LEU A N 1
ATOM 4695 C CA . LEU A 1 611 ? -14.406 -26.036 20.757 1.00 84.56 611 LEU A CA 1
ATOM 4696 C C . LEU A 1 611 ? -14.714 -27.411 21.367 1.00 84.56 611 LEU A C 1
ATOM 4698 O O . LEU A 1 611 ? -15.151 -27.512 22.517 1.00 84.56 611 LEU A O 1
ATOM 4702 N N . SER A 1 612 ? -14.418 -28.479 20.620 1.00 89.38 612 SER A N 1
ATOM 4703 C CA . SER A 1 612 ? -14.370 -29.829 21.190 1.00 89.38 612 SER A CA 1
ATOM 4704 C C . SER A 1 612 ? -13.199 -29.974 22.178 1.00 89.38 612 SER A C 1
ATOM 4706 O O . SER A 1 612 ? -12.234 -29.210 22.125 1.00 89.38 612 SER A O 1
ATOM 4708 N N . ARG A 1 613 ? -13.257 -30.959 23.087 1.00 89.94 613 ARG A N 1
ATOM 4709 C CA . ARG A 1 613 ? -12.183 -31.188 24.079 1.00 89.94 613 ARG A CA 1
ATOM 4710 C C . ARG A 1 613 ? -10.838 -31.472 23.407 1.00 89.94 613 ARG A C 1
ATOM 4712 O O . ARG A 1 613 ? -9.854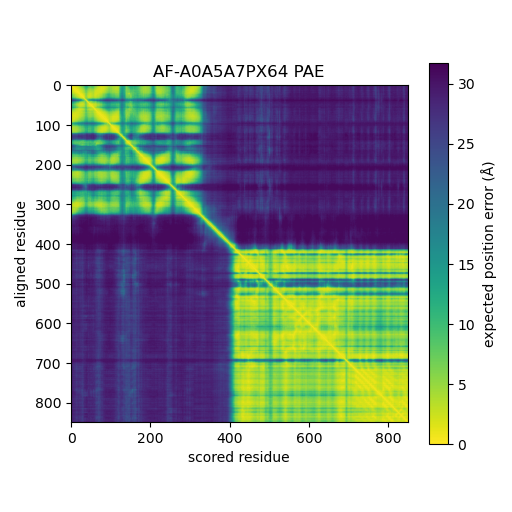 -30.813 23.720 1.00 89.94 613 ARG A O 1
ATOM 4719 N N . ASP A 1 614 ? -10.830 -32.365 22.422 1.00 89.94 614 ASP A N 1
ATOM 4720 C CA . ASP A 1 614 ? -9.643 -32.765 21.660 1.00 89.94 614 ASP A CA 1
ATOM 4721 C C . ASP A 1 614 ? -8.997 -31.597 20.891 1.00 89.94 614 ASP A C 1
ATOM 4723 O O . ASP A 1 614 ? -7.789 -31.596 20.646 1.00 89.94 614 ASP A O 1
ATOM 4727 N N . GLU A 1 615 ? -9.789 -30.608 20.465 1.00 87.06 615 GLU A N 1
ATOM 4728 C CA . GLU A 1 615 ? -9.282 -29.373 19.858 1.00 87.06 615 GLU A CA 1
ATOM 4729 C C . GLU A 1 615 ? -8.790 -28.381 20.907 1.00 87.06 615 GLU A C 1
ATOM 4731 O O . GLU A 1 615 ? -7.773 -27.729 20.681 1.00 87.06 615 GLU A O 1
ATOM 4736 N N . ALA A 1 616 ? -9.480 -28.275 22.044 1.00 88.75 616 ALA A N 1
ATOM 4737 C CA . ALA A 1 616 ? -9.111 -27.373 23.127 1.00 88.75 616 ALA A CA 1
ATOM 4738 C C . ALA A 1 616 ? -7.774 -27.765 23.778 1.00 88.75 616 ALA A C 1
ATOM 4740 O O . ALA A 1 616 ? -6.946 -26.897 24.044 1.00 88.75 616 ALA A O 1
ATOM 4741 N N . GLU A 1 617 ? -7.508 -29.066 23.935 1.00 89.88 617 GLU A N 1
ATOM 4742 C CA . GLU A 1 617 ? -6.203 -29.582 24.374 1.00 89.88 617 GLU A CA 1
ATOM 4743 C C . GLU A 1 617 ? -5.072 -29.233 23.391 1.00 89.88 617 GLU A C 1
ATOM 4745 O O . GLU A 1 617 ? -3.958 -28.916 23.807 1.00 89.88 617 GLU A O 1
ATOM 4750 N N . LYS A 1 618 ? -5.354 -29.241 22.080 1.00 91.06 618 LYS A N 1
ATOM 4751 C CA . LYS A 1 618 ? -4.386 -28.870 21.027 1.00 91.06 618 LYS A CA 1
ATOM 4752 C C . LYS A 1 618 ? -4.224 -27.357 20.870 1.00 91.06 618 LYS A C 1
ATOM 4754 O O . LYS A 1 618 ? -3.181 -26.908 20.401 1.00 91.06 618 LYS A O 1
ATOM 4759 N N . LYS A 1 619 ? -5.247 -26.577 21.230 1.00 92.12 619 LYS A N 1
ATOM 4760 C CA . LYS A 1 619 ? -5.306 -25.115 21.098 1.00 92.12 619 LYS A CA 1
ATOM 4761 C C . LYS A 1 619 ? -5.682 -24.456 22.438 1.00 92.12 619 LYS A C 1
ATOM 4763 O O . LYS A 1 619 ? -6.774 -23.888 22.556 1.00 92.12 619 LYS A O 1
ATOM 4768 N N . PRO A 1 620 ? -4.796 -24.509 23.452 1.00 93.94 620 PRO A N 1
ATOM 4769 C CA . PRO A 1 620 ? -5.079 -24.019 24.803 1.00 93.94 620 PRO A CA 1
ATOM 4770 C C . PRO A 1 620 ? -4.931 -22.493 24.954 1.00 93.94 620 PRO A C 1
ATOM 4772 O O . PRO A 1 620 ? -4.991 -21.977 26.070 1.00 93.94 620 PRO A O 1
ATOM 4775 N N . TYR A 1 621 ? -4.712 -21.747 23.865 1.00 94.88 621 TYR A N 1
ATOM 4776 C CA . TYR A 1 621 ? -4.522 -20.295 23.891 1.00 94.88 621 TYR A CA 1
ATOM 4777 C C . TYR A 1 621 ? -5.551 -19.568 23.031 1.00 94.88 621 TYR A C 1
ATOM 4779 O O . TYR A 1 621 ? -5.920 -20.039 21.959 1.00 94.88 621 TYR A O 1
ATOM 4787 N N . ILE A 1 622 ? -5.962 -18.375 23.468 1.00 94.56 622 ILE A N 1
ATOM 4788 C CA . ILE A 1 622 ? -6.820 -17.464 22.700 1.00 94.56 622 ILE A CA 1
ATOM 4789 C C . ILE A 1 622 ? -5.975 -16.264 22.266 1.00 94.56 622 ILE A C 1
ATOM 4791 O O . ILE A 1 622 ? -5.577 -15.451 23.102 1.00 94.56 622 ILE A O 1
ATOM 4795 N N . ALA A 1 623 ? -5.716 -16.144 20.966 1.00 94.50 623 ALA A N 1
ATOM 4796 C CA . ALA A 1 623 ? -4.925 -15.077 20.363 1.00 94.50 623 ALA A CA 1
ATOM 4797 C C . ALA A 1 623 ? -5.806 -13.976 19.753 1.00 94.50 623 ALA A C 1
ATOM 4799 O O . ALA A 1 623 ? -6.828 -14.249 19.126 1.00 94.50 623 ALA A O 1
ATOM 4800 N N . SER A 1 624 ? -5.396 -12.718 19.907 1.00 94.44 624 SER A N 1
ATOM 4801 C CA . SER A 1 624 ? -5.979 -11.553 19.236 1.00 94.44 624 SER A CA 1
ATOM 4802 C C . SER A 1 624 ? -5.590 -11.519 17.759 1.00 94.44 624 SER A C 1
ATOM 4804 O O . SER A 1 624 ? -4.409 -11.573 17.424 1.00 94.44 624 SER A O 1
ATOM 4806 N N . MET A 1 625 ? -6.571 -11.319 16.878 1.00 93.38 625 MET A N 1
ATOM 4807 C CA . MET A 1 625 ? -6.353 -11.137 15.435 1.00 93.38 625 MET A CA 1
ATOM 4808 C C . MET A 1 625 ? -5.896 -9.719 15.051 1.00 93.38 625 MET A C 1
ATOM 4810 O O . MET A 1 625 ? -5.802 -9.408 13.863 1.00 93.38 625 MET A O 1
ATOM 4814 N N . GLY A 1 626 ? -5.712 -8.810 16.017 1.00 91.25 626 GLY A N 1
ATOM 4815 C CA . GLY A 1 626 ? -5.494 -7.385 15.731 1.00 91.25 626 GLY A CA 1
ATOM 4816 C C . GLY A 1 626 ? -6.701 -6.707 15.063 1.00 91.25 626 GLY A C 1
ATOM 4817 O O . GLY A 1 626 ? -6.535 -5.766 14.287 1.00 91.25 626 GLY A O 1
ATOM 4818 N N . VAL A 1 627 ? -7.907 -7.223 15.321 1.00 95.88 627 VAL A N 1
ATOM 4819 C CA . VAL A 1 627 ? -9.182 -6.753 14.763 1.00 95.88 627 VAL A CA 1
ATOM 4820 C C . VAL A 1 627 ? -10.124 -6.432 15.921 1.00 95.88 627 VAL A C 1
ATOM 4822 O O . VAL A 1 627 ? -10.438 -7.303 16.737 1.00 95.88 627 VAL A O 1
ATOM 4825 N N . TYR A 1 628 ? -10.558 -5.175 16.004 1.00 97.19 628 TYR A N 1
ATOM 4826 C CA . TYR A 1 628 ? -11.279 -4.631 17.157 1.00 97.19 628 TYR A CA 1
ATOM 4827 C C . TYR A 1 628 ? -12.530 -3.855 16.726 1.00 97.19 628 TYR A C 1
ATOM 4829 O O . TYR A 1 628 ? -12.509 -3.180 15.699 1.00 97.19 628 TYR A O 1
ATOM 4837 N N . VAL A 1 629 ? -13.580 -3.874 17.547 1.00 97.81 629 VAL A N 1
ATOM 4838 C CA . VAL A 1 629 ? -14.694 -2.909 17.515 1.00 97.81 629 VAL A CA 1
ATOM 4839 C C . VAL A 1 629 ? -14.657 -2.114 18.817 1.00 97.81 629 VAL A C 1
ATOM 4841 O O . VAL A 1 629 ? -14.580 -2.702 19.894 1.00 97.81 629 VAL A O 1
ATOM 4844 N N . PHE A 1 630 ? -14.729 -0.791 18.722 1.00 97.62 630 PHE A N 1
ATOM 4845 C CA . PHE A 1 630 ? -14.873 0.116 19.858 1.00 97.62 630 PHE A CA 1
ATOM 4846 C C . PHE A 1 630 ? -16.153 0.938 19.714 1.00 97.62 630 PHE A C 1
ATOM 4848 O O . PHE A 1 630 ? -16.414 1.468 18.631 1.00 97.62 630 PHE A O 1
ATOM 4855 N N . LYS A 1 631 ? -16.843 1.208 20.827 1.00 96.25 631 LYS A N 1
ATOM 4856 C CA . LYS A 1 631 ? -17.742 2.369 20.895 1.00 96.25 631 LYS A CA 1
ATOM 4857 C C . LYS A 1 631 ? -16.929 3.641 20.627 1.00 96.25 631 LYS A C 1
ATOM 4859 O O . LYS A 1 631 ? -15.884 3.856 21.248 1.00 96.25 631 LYS A O 1
ATOM 4864 N N . LYS A 1 632 ? -17.415 4.521 19.749 1.00 94.06 632 LYS A N 1
ATOM 4865 C CA . LYS A 1 632 ? -16.747 5.774 19.345 1.00 94.06 632 LYS A CA 1
ATOM 4866 C C . LYS A 1 632 ? -16.319 6.630 20.539 1.00 94.06 632 LYS A C 1
ATOM 4868 O O . LYS A 1 632 ? -15.193 7.125 20.570 1.00 94.06 632 LYS A O 1
ATOM 4873 N N . GLU A 1 633 ? -17.208 6.810 21.512 1.00 93.25 633 GLU A N 1
ATOM 4874 C CA . GLU A 1 633 ? -16.951 7.639 22.697 1.00 93.25 633 GLU A CA 1
ATOM 4875 C C . GLU A 1 633 ? -15.848 7.045 23.579 1.00 93.25 633 GLU A C 1
ATOM 4877 O O . GLU A 1 633 ? -14.964 7.770 24.035 1.00 93.25 633 GLU A O 1
ATOM 4882 N N . ILE A 1 634 ? -15.843 5.718 23.740 1.00 95.88 634 ILE A N 1
ATOM 4883 C CA . ILE A 1 634 ? -14.812 4.985 24.479 1.00 95.88 634 ILE A CA 1
ATOM 4884 C C . ILE A 1 634 ? -13.460 5.129 23.776 1.00 95.88 634 ILE A C 1
ATOM 4886 O O . ILE A 1 634 ? -12.488 5.511 24.420 1.00 95.88 634 ILE A O 1
ATOM 4890 N N . LEU A 1 635 ? -13.391 4.922 22.456 1.00 95.50 635 LEU A N 1
ATOM 4891 C CA . LEU A 1 635 ? -12.149 5.096 21.692 1.00 95.50 635 LEU A CA 1
ATOM 4892 C C . LEU A 1 635 ? -11.577 6.516 21.833 1.00 95.50 635 LEU A C 1
ATOM 4894 O O . LEU A 1 635 ? -10.384 6.685 22.083 1.00 95.50 635 LEU A O 1
ATOM 4898 N N . LEU A 1 636 ? -12.423 7.543 21.705 1.00 92.94 636 LEU A N 1
ATOM 4899 C CA . LEU A 1 636 ? -12.002 8.937 21.860 1.00 92.94 636 LEU A CA 1
ATOM 4900 C C . LEU A 1 636 ? -11.547 9.246 23.293 1.00 92.94 636 LEU A C 1
ATOM 4902 O O . LEU A 1 636 ? -10.556 9.955 23.465 1.00 92.94 636 LEU A O 1
ATOM 4906 N N . ASN A 1 637 ? -12.220 8.701 24.309 1.00 94.25 637 ASN A N 1
ATOM 4907 C CA . ASN A 1 637 ? -11.826 8.852 25.710 1.00 94.25 637 ASN A CA 1
ATOM 4908 C C . ASN A 1 637 ? -10.466 8.193 25.996 1.00 94.25 637 ASN A C 1
ATOM 4910 O O . ASN A 1 637 ? -9.569 8.825 26.563 1.00 94.25 637 ASN A O 1
ATOM 4914 N N . LEU A 1 638 ? -10.290 6.950 25.536 1.00 94.69 638 LEU A N 1
ATOM 4915 C CA . LEU A 1 638 ? -9.053 6.184 25.676 1.00 94.69 638 LEU A CA 1
ATOM 4916 C C . LEU A 1 638 ? -7.862 6.925 25.063 1.00 94.69 638 LEU A C 1
ATOM 4918 O O . LEU A 1 638 ? -6.856 7.127 25.740 1.00 94.69 638 LEU A O 1
ATOM 4922 N N . LEU A 1 639 ? -8.000 7.391 23.819 1.00 92.94 639 LEU A N 1
ATOM 4923 C CA . LEU A 1 639 ? -6.914 8.050 23.094 1.00 92.94 639 LEU A CA 1
ATOM 4924 C C . LEU A 1 639 ? -6.638 9.489 23.561 1.00 92.94 639 LEU A C 1
ATOM 4926 O O . LEU A 1 639 ? -5.500 9.931 23.467 1.00 92.94 639 LEU A O 1
ATOM 4930 N N . ARG A 1 640 ? -7.635 10.255 24.026 1.00 90.69 640 ARG A N 1
ATOM 4931 C CA . ARG A 1 640 ? -7.434 11.684 24.363 1.00 90.69 640 ARG A CA 1
ATOM 4932 C C . ARG A 1 640 ? -7.158 11.953 25.834 1.00 90.69 640 ARG A C 1
ATOM 4934 O O . ARG A 1 640 ? -6.413 12.880 26.132 1.00 90.69 640 ARG A O 1
ATOM 4941 N N . TRP A 1 641 ? -7.779 11.192 26.732 1.00 92.81 641 TRP A N 1
ATOM 4942 C CA . TRP A 1 641 ? -7.823 11.526 28.157 1.00 92.81 641 TRP A CA 1
ATOM 4943 C C . TRP A 1 641 ? -7.227 10.428 29.032 1.00 92.81 641 TRP A C 1
ATOM 4945 O O . TRP A 1 641 ? -6.413 10.724 29.903 1.00 92.81 641 TRP A O 1
ATOM 4955 N N . ARG A 1 642 ? -7.600 9.162 28.803 1.00 93.88 642 ARG A N 1
ATOM 4956 C CA . ARG A 1 642 ? -7.189 8.057 29.682 1.00 93.88 642 ARG A CA 1
ATOM 4957 C C . ARG A 1 642 ? -5.751 7.593 29.435 1.00 93.88 642 ARG A C 1
ATOM 4959 O O . ARG A 1 642 ? -5.049 7.323 30.410 1.00 93.88 642 ARG A O 1
ATOM 4966 N N . PHE A 1 643 ? -5.335 7.513 28.168 1.00 93.50 643 PHE A N 1
ATOM 4967 C CA . PHE A 1 643 ? -4.018 7.035 27.726 1.00 93.50 643 PHE A CA 1
ATOM 4968 C C . PHE A 1 643 ? -3.419 7.918 26.599 1.00 93.50 643 PHE A C 1
ATOM 4970 O O . PHE A 1 643 ? -3.075 7.413 25.529 1.00 93.50 643 PHE A O 1
ATOM 4977 N N . PRO A 1 644 ? -3.264 9.245 26.802 1.00 91.19 644 PRO A N 1
ATOM 4978 C CA . PRO A 1 644 ? -2.858 10.183 25.744 1.00 91.19 644 PRO A CA 1
ATOM 4979 C C . PRO A 1 644 ? -1.454 9.936 25.173 1.00 91.19 644 PRO A C 1
ATOM 4981 O O . PRO A 1 644 ? -1.168 10.339 24.048 1.00 91.19 644 PRO A O 1
ATOM 4984 N N . THR A 1 645 ? -0.578 9.278 25.935 1.00 91.50 645 THR A N 1
ATOM 4985 C CA . THR A 1 645 ? 0.796 8.932 25.539 1.00 91.50 645 THR A CA 1
ATOM 4986 C C . THR A 1 645 ? 0.935 7.517 24.984 1.00 91.50 645 THR A C 1
ATOM 4988 O O . THR A 1 645 ? 2.037 7.141 24.600 1.00 91.50 645 THR A O 1
ATOM 4991 N N . ALA A 1 646 ? -0.141 6.723 24.950 1.00 91.25 646 ALA A N 1
ATOM 4992 C CA . ALA A 1 646 ? -0.087 5.383 24.383 1.00 91.25 646 ALA A CA 1
ATOM 4993 C C . ALA A 1 646 ? 0.071 5.447 22.859 1.00 91.25 646 ALA A C 1
ATOM 4995 O O . ALA A 1 646 ? -0.535 6.276 22.165 1.00 91.25 646 ALA A O 1
ATOM 4996 N N . ASN A 1 647 ? 0.906 4.551 22.357 1.00 89.19 647 ASN A N 1
ATOM 4997 C CA . ASN A 1 647 ? 1.311 4.414 20.976 1.00 89.19 647 ASN A CA 1
ATOM 4998 C C . ASN A 1 647 ? 0.717 3.165 20.324 1.00 89.19 647 ASN A C 1
ATOM 5000 O O . ASN A 1 647 ? 0.439 3.230 19.127 1.00 89.19 647 ASN A O 1
ATOM 5004 N N . ASP A 1 648 ? 0.446 2.078 21.059 1.00 89.94 648 ASP A N 1
ATOM 5005 C CA . ASP A 1 648 ? -0.071 0.828 20.478 1.00 89.94 648 ASP A CA 1
ATOM 5006 C C . ASP A 1 648 ? -1.367 0.290 21.116 1.00 89.94 648 ASP A C 1
ATOM 5008 O O . ASP A 1 648 ? -1.575 0.340 22.329 1.00 89.94 648 ASP A O 1
ATOM 5012 N N . PHE A 1 649 ? -2.263 -0.257 20.288 1.00 91.56 649 PHE A N 1
ATOM 5013 C CA . PHE A 1 649 ? -3.502 -0.864 20.769 1.00 91.56 649 PHE A CA 1
ATOM 5014 C C . PHE A 1 649 ? -3.280 -2.180 21.522 1.00 91.56 649 PHE A C 1
ATOM 5016 O O . PHE A 1 649 ? -3.878 -2.364 22.579 1.00 91.56 649 PHE A O 1
ATOM 5023 N N . GLY A 1 650 ? -2.462 -3.090 20.988 1.00 88.38 650 GLY A N 1
ATOM 5024 C CA . GLY A 1 650 ? -2.283 -4.442 21.519 1.00 88.38 650 GLY A CA 1
ATOM 5025 C C . GLY A 1 650 ? -1.429 -4.473 22.783 1.00 88.38 650 GLY A C 1
ATOM 5026 O O . GLY A 1 650 ? -1.817 -5.106 23.760 1.00 88.38 650 GLY A O 1
ATOM 5027 N N . SER A 1 651 ? -0.306 -3.747 22.805 1.00 87.75 651 SER A N 1
ATOM 5028 C CA . SER A 1 651 ? 0.605 -3.769 23.960 1.00 87.75 651 SER A CA 1
ATOM 5029 C C . SER A 1 651 ? 0.248 -2.797 25.088 1.00 87.75 651 SER A C 1
ATOM 5031 O O . SER A 1 651 ? 0.727 -2.987 26.203 1.00 87.75 651 SER A O 1
ATOM 5033 N N . GLU A 1 652 ? -0.561 -1.759 24.837 1.00 92.25 652 GLU A N 1
ATOM 5034 C CA . GLU A 1 652 ? -0.812 -0.689 25.822 1.00 92.25 652 GLU A CA 1
ATOM 5035 C C . GLU A 1 652 ? -2.308 -0.432 26.064 1.00 92.25 652 GLU A C 1
ATOM 5037 O O . GLU A 1 652 ? -2.777 -0.618 27.189 1.00 92.25 652 GLU A O 1
ATOM 5042 N N . ILE A 1 653 ? -3.083 -0.043 25.037 1.00 93.94 653 ILE A N 1
ATOM 5043 C CA . ILE A 1 653 ? -4.501 0.334 25.226 1.00 93.94 653 ILE A CA 1
ATOM 5044 C C . ILE A 1 653 ? -5.338 -0.845 25.734 1.00 93.94 653 ILE A C 1
ATOM 5046 O O . ILE A 1 653 ? -6.047 -0.698 26.730 1.00 93.94 653 ILE A O 1
ATOM 5050 N N . ILE A 1 654 ? -5.295 -2.000 25.064 1.00 94.00 654 ILE A N 1
ATOM 5051 C CA . ILE A 1 654 ? -6.135 -3.158 25.403 1.00 94.00 654 ILE A CA 1
ATOM 5052 C C . ILE A 1 654 ? -5.794 -3.730 26.797 1.00 94.00 654 ILE A C 1
ATOM 5054 O O . ILE A 1 654 ? -6.726 -3.868 27.596 1.00 94.00 654 ILE A O 1
ATOM 5058 N N . PRO A 1 655 ? -4.517 -3.993 27.161 1.00 91.12 655 PRO A N 1
ATOM 5059 C CA . PRO A 1 655 ? -4.160 -4.489 28.492 1.00 91.12 655 PRO A CA 1
ATOM 5060 C C . PRO A 1 655 ? -4.572 -3.541 29.619 1.00 91.12 655 PRO A C 1
ATOM 5062 O O . PRO A 1 655 ? -5.099 -3.990 30.638 1.00 91.12 655 PRO A O 1
ATOM 5065 N N . ALA A 1 656 ? -4.376 -2.230 29.434 1.00 90.88 656 ALA A N 1
ATOM 5066 C CA . ALA A 1 656 ? -4.753 -1.236 30.433 1.00 90.88 656 ALA A CA 1
ATOM 5067 C C . ALA A 1 656 ? -6.281 -1.073 30.544 1.00 90.88 656 ALA A C 1
ATOM 5069 O O . ALA A 1 656 ? -6.808 -0.912 31.644 1.00 90.88 656 ALA A O 1
ATOM 5070 N N . SER A 1 657 ? -7.008 -1.183 29.427 1.00 92.00 657 SER A N 1
ATOM 5071 C CA . SER A 1 657 ? -8.471 -1.049 29.394 1.00 92.00 657 SER A CA 1
ATOM 5072 C C . SER A 1 657 ? -9.211 -2.266 29.960 1.00 92.00 657 SER A C 1
ATOM 5074 O O . SER A 1 657 ? -10.321 -2.107 30.462 1.00 92.00 657 SER A O 1
ATOM 5076 N N . ALA A 1 658 ? -8.619 -3.468 29.927 1.00 87.56 658 ALA A N 1
ATOM 5077 C CA . ALA A 1 658 ? -9.276 -4.721 30.330 1.00 87.56 658 ALA A CA 1
ATOM 5078 C C . ALA A 1 658 ? -9.783 -4.742 31.786 1.00 87.56 658 ALA A C 1
ATOM 5080 O O . ALA A 1 658 ? -10.729 -5.462 32.104 1.00 87.56 658 ALA A O 1
ATOM 5081 N N . ARG A 1 659 ? -9.176 -3.938 32.670 1.00 82.81 659 ARG A N 1
ATOM 5082 C CA . ARG A 1 659 ? -9.582 -3.817 34.082 1.00 82.81 659 ARG A CA 1
ATOM 5083 C C . ARG A 1 659 ? -10.721 -2.820 34.314 1.00 82.81 659 ARG A C 1
ATOM 5085 O O . ARG A 1 659 ? -11.432 -2.951 35.304 1.00 82.81 659 ARG A O 1
ATOM 5092 N N . GLU A 1 660 ? -10.876 -1.833 33.434 1.00 89.31 660 GLU A N 1
ATOM 5093 C CA . GLU A 1 660 ? -11.766 -0.676 33.632 1.00 89.31 660 GLU A CA 1
ATOM 5094 C C . GLU A 1 660 ? -13.021 -0.733 32.753 1.00 89.31 660 GLU A C 1
ATOM 5096 O O . GLU A 1 660 ? -14.096 -0.332 33.191 1.00 89.31 660 GLU A O 1
ATOM 5101 N N . PHE A 1 661 ? -12.901 -1.270 31.538 1.00 94.31 661 PHE A N 1
ATOM 5102 C CA . PHE A 1 661 ? -13.965 -1.308 30.536 1.00 94.31 661 PHE A CA 1
ATOM 5103 C C . PHE A 1 661 ? -14.477 -2.732 30.314 1.00 94.31 661 PHE A C 1
ATOM 5105 O O . PHE A 1 661 ? -13.779 -3.720 30.576 1.00 94.31 661 PHE A O 1
ATOM 5112 N N . PHE A 1 662 ? -15.701 -2.872 29.802 1.00 95.75 662 PHE A N 1
ATOM 5113 C CA . PHE A 1 662 ? -16.203 -4.184 29.417 1.00 95.75 662 PHE A CA 1
ATOM 5114 C C . PHE A 1 662 ? -15.630 -4.592 28.054 1.00 95.75 662 PHE A C 1
ATOM 5116 O O . PHE A 1 662 ? -16.184 -4.271 27.001 1.00 95.75 662 PHE A O 1
ATOM 5123 N N . ILE A 1 663 ? -14.510 -5.320 28.084 1.00 96.69 663 ILE A N 1
ATOM 5124 C CA . ILE A 1 663 ? -13.917 -5.949 26.900 1.00 96.69 663 ILE A CA 1
ATOM 5125 C C . ILE A 1 663 ? -14.486 -7.358 26.712 1.00 96.69 663 ILE A C 1
ATOM 5127 O O . ILE A 1 663 ? -14.438 -8.180 27.629 1.00 96.69 663 ILE A O 1
ATOM 5131 N N . LYS A 1 664 ? -14.973 -7.656 25.506 1.00 95.31 664 LYS A N 1
ATOM 5132 C CA . LYS A 1 664 ? -15.481 -8.977 25.116 1.00 95.31 664 LYS A CA 1
ATOM 5133 C C . LYS A 1 664 ? -14.617 -9.620 24.024 1.00 95.31 664 LYS A C 1
ATOM 5135 O O . LYS A 1 664 ? -14.188 -8.945 23.093 1.00 95.31 664 LYS A O 1
ATOM 5140 N N . ALA A 1 665 ? -14.397 -10.924 24.115 1.00 94.62 665 ALA A N 1
ATOM 5141 C CA . ALA A 1 665 ? -13.823 -11.744 23.058 1.00 94.62 665 ALA A CA 1
ATOM 5142 C C . ALA A 1 665 ? -14.915 -12.225 22.085 1.00 94.62 665 ALA A C 1
ATOM 5144 O O . ALA A 1 665 ? -16.008 -12.622 22.496 1.00 94.62 665 ALA A O 1
ATOM 5145 N N . TYR A 1 666 ? -14.613 -12.199 20.791 1.00 94.00 666 TYR A N 1
ATOM 5146 C CA . TYR A 1 666 ? -15.445 -12.728 19.716 1.00 94.00 666 TYR A CA 1
ATOM 5147 C C . TYR A 1 666 ? -14.658 -13.815 18.990 1.00 94.00 666 TYR A C 1
ATOM 5149 O O . TYR A 1 666 ? -13.655 -13.510 18.345 1.00 94.00 666 TYR A O 1
ATOM 5157 N N . LEU A 1 667 ? -15.105 -15.069 19.096 1.00 91.88 667 LEU A N 1
ATOM 5158 C CA . LEU A 1 667 ? -14.489 -16.168 18.360 1.00 91.88 667 LEU A CA 1
ATOM 5159 C C . LEU A 1 667 ? -14.699 -15.958 16.857 1.00 91.88 667 LEU A C 1
ATOM 5161 O O . LEU A 1 667 ? -15.831 -15.943 16.375 1.00 91.88 667 LEU A O 1
ATOM 5165 N N . PHE A 1 668 ? -13.598 -15.877 16.122 1.00 92.62 668 PHE A N 1
ATOM 5166 C CA . PHE A 1 668 ? -13.570 -16.111 14.688 1.00 92.62 668 PHE A CA 1
ATOM 5167 C C . PHE A 1 668 ? -13.201 -17.580 14.451 1.00 92.62 668 PHE A C 1
ATOM 5169 O O . PHE A 1 668 ? -12.235 -18.071 15.031 1.00 92.62 668 PHE A O 1
ATOM 5176 N N . ASN A 1 669 ? -13.984 -18.294 13.640 1.00 84.94 669 ASN A N 1
ATOM 5177 C CA . ASN A 1 669 ? -13.808 -19.730 13.395 1.00 84.94 669 ASN A CA 1
ATOM 5178 C C . ASN A 1 669 ? -13.766 -20.032 11.891 1.00 84.94 669 ASN A C 1
ATOM 5180 O O . ASN A 1 669 ? -14.595 -20.767 11.362 1.00 84.94 669 ASN A O 1
ATOM 5184 N N . ASP A 1 670 ? -12.834 -19.378 11.206 1.00 87.88 670 ASP A N 1
ATOM 5185 C CA . ASP A 1 670 ? -12.546 -19.537 9.780 1.00 87.88 670 ASP A CA 1
ATOM 5186 C C . ASP A 1 670 ? -11.052 -19.215 9.553 1.00 87.88 670 ASP A C 1
ATOM 5188 O O . ASP A 1 670 ? -10.329 -18.867 10.496 1.00 87.88 670 ASP A O 1
ATOM 5192 N N . TYR A 1 671 ? -10.553 -19.347 8.327 1.00 89.69 671 TYR A N 1
ATOM 5193 C CA . TYR A 1 671 ? -9.144 -19.141 8.014 1.00 89.69 671 TYR A CA 1
ATOM 5194 C C . TYR A 1 671 ? -8.665 -17.710 8.270 1.00 89.69 671 TYR A C 1
ATOM 5196 O O . TYR A 1 671 ? -9.255 -16.725 7.816 1.00 89.69 671 TYR A O 1
ATOM 5204 N N . TRP A 1 672 ? -7.509 -17.623 8.925 1.00 92.38 672 TRP A N 1
ATOM 5205 C CA . TRP A 1 672 ? -6.768 -16.395 9.155 1.00 92.38 672 TRP A CA 1
ATOM 5206 C C . TRP A 1 672 ? -5.265 -16.668 9.185 1.00 92.38 672 TRP A C 1
ATOM 5208 O O . TRP A 1 672 ? -4.830 -17.657 9.775 1.00 92.38 672 TRP A O 1
ATOM 5218 N N . GLU A 1 673 ? -4.473 -15.770 8.596 1.00 90.50 673 GLU A N 1
ATOM 5219 C CA . GLU A 1 673 ? -3.012 -15.886 8.567 1.00 90.50 673 GLU A CA 1
ATOM 5220 C C . GLU A 1 673 ? -2.312 -14.509 8.635 1.00 90.50 673 GLU A C 1
ATOM 5222 O O . GLU A 1 673 ? -2.638 -13.601 7.856 1.00 90.50 673 GLU A O 1
ATOM 5227 N N . ASP A 1 674 ? -1.326 -14.353 9.538 1.00 89.12 674 ASP A N 1
ATOM 5228 C CA . ASP A 1 674 ? -0.414 -13.188 9.582 1.00 89.12 674 ASP A CA 1
ATOM 5229 C C . ASP A 1 674 ? 0.656 -13.338 8.496 1.00 89.12 674 ASP A C 1
ATOM 5231 O O . ASP A 1 674 ? 1.747 -13.874 8.708 1.00 89.12 674 ASP A O 1
ATOM 5235 N N . ILE A 1 675 ? 0.367 -12.788 7.322 1.00 89.75 675 ILE A N 1
ATOM 5236 C CA . ILE A 1 675 ? 1.291 -12.700 6.181 1.00 89.75 675 ILE A CA 1
ATOM 5237 C C . ILE A 1 675 ? 2.248 -11.501 6.296 1.00 89.75 675 ILE A C 1
ATOM 5239 O O . ILE A 1 675 ? 2.707 -10.926 5.308 1.00 89.75 675 ILE A O 1
ATOM 5243 N N . GLY A 1 676 ? 2.555 -11.101 7.530 1.00 86.62 676 GLY A N 1
ATOM 5244 C CA . GLY A 1 676 ? 3.455 -10.019 7.878 1.00 86.62 676 GLY A CA 1
ATOM 5245 C C . GLY A 1 676 ? 4.942 -10.366 7.885 1.00 86.62 676 GLY A C 1
ATOM 5246 O O . GLY A 1 676 ? 5.723 -9.439 8.103 1.00 86.62 676 GLY A O 1
ATOM 5247 N N . THR A 1 677 ? 5.340 -11.619 7.635 1.00 89.88 677 THR A N 1
ATOM 5248 C CA . THR A 1 677 ? 6.743 -12.059 7.467 1.00 89.88 677 THR A CA 1
ATOM 5249 C C . THR A 1 677 ? 6.991 -12.599 6.061 1.00 89.88 677 THR A C 1
ATOM 5251 O O . THR A 1 677 ? 6.043 -12.985 5.384 1.00 89.88 677 THR A O 1
ATOM 5254 N N . ILE A 1 678 ? 8.251 -12.656 5.609 1.00 95.00 678 ILE A N 1
ATOM 5255 C CA . ILE A 1 678 ? 8.574 -13.224 4.288 1.00 95.00 678 ILE A CA 1
ATOM 5256 C C . ILE A 1 678 ? 8.147 -14.695 4.178 1.00 95.00 678 ILE A C 1
ATOM 5258 O O . ILE A 1 678 ? 7.539 -15.053 3.171 1.00 95.00 678 ILE A O 1
ATOM 5262 N N . ARG A 1 679 ? 8.401 -15.523 5.204 1.00 94.12 679 ARG A N 1
ATOM 5263 C CA . ARG A 1 679 ? 8.037 -16.948 5.186 1.00 94.12 679 ARG A CA 1
ATOM 5264 C C . ARG A 1 679 ? 6.523 -17.148 5.141 1.00 94.12 679 ARG A C 1
ATOM 5266 O O . ARG A 1 679 ? 6.037 -17.784 4.213 1.00 94.12 679 ARG A O 1
ATOM 5273 N N . SER A 1 680 ? 5.779 -16.531 6.063 1.00 93.06 680 SER A N 1
ATOM 5274 C CA . SER A 1 680 ? 4.317 -16.672 6.095 1.00 93.06 680 SER A CA 1
ATOM 5275 C C . SER A 1 680 ? 3.649 -16.083 4.848 1.00 93.06 680 SER A C 1
ATOM 5277 O O . SER A 1 680 ? 2.709 -16.668 4.323 1.00 93.06 680 SER A O 1
ATOM 5279 N N . PHE A 1 681 ? 4.169 -14.980 4.296 1.00 95.75 681 PHE A N 1
ATOM 5280 C CA . PHE A 1 681 ? 3.718 -14.453 3.006 1.00 95.75 681 PHE A CA 1
ATOM 5281 C C . PHE A 1 681 ? 3.977 -15.425 1.844 1.00 95.75 681 PHE A C 1
ATOM 5283 O O . PHE A 1 681 ? 3.117 -15.575 0.978 1.00 95.75 681 PHE A O 1
ATOM 5290 N N . PHE A 1 682 ? 5.147 -16.065 1.796 1.00 97.25 682 PHE A N 1
ATOM 5291 C CA . PHE A 1 682 ? 5.499 -17.034 0.758 1.00 97.25 682 PHE A CA 1
ATOM 5292 C C . PHE A 1 682 ? 4.579 -18.261 0.809 1.00 97.25 682 PHE A C 1
ATOM 5294 O O . PHE A 1 682 ? 3.889 -18.551 -0.169 1.00 97.25 682 PHE A O 1
ATOM 5301 N N . GLU A 1 683 ? 4.488 -18.904 1.974 1.00 95.25 683 GLU A N 1
ATOM 5302 C CA . GLU A 1 683 ? 3.656 -20.090 2.198 1.00 95.25 683 GLU A CA 1
ATOM 5303 C C . GLU A 1 683 ? 2.175 -19.805 1.947 1.00 95.25 683 GLU A C 1
ATOM 5305 O O . GLU A 1 683 ? 1.526 -20.557 1.228 1.00 95.25 683 GLU A O 1
ATOM 5310 N N . ALA A 1 684 ? 1.645 -18.682 2.440 1.00 94.19 684 ALA A N 1
ATOM 5311 C CA . ALA A 1 684 ? 0.249 -18.314 2.216 1.00 94.19 684 ALA A CA 1
ATOM 5312 C C . ALA A 1 684 ? -0.076 -17.958 0.755 1.00 94.19 684 ALA A C 1
ATOM 5314 O O . ALA A 1 684 ? -1.246 -17.985 0.386 1.00 94.19 684 ALA A O 1
ATOM 5315 N N . ASN A 1 685 ? 0.911 -17.621 -0.089 1.00 95.81 685 ASN A N 1
ATOM 5316 C CA . ASN A 1 685 ? 0.683 -17.516 -1.535 1.00 95.81 685 ASN A CA 1
ATOM 5317 C C . ASN A 1 685 ? 0.668 -18.902 -2.192 1.00 95.81 685 ASN A C 1
ATOM 5319 O O . ASN A 1 685 ? -0.211 -19.155 -3.010 1.00 95.81 685 ASN A O 1
ATOM 5323 N N . LEU A 1 686 ? 1.607 -19.789 -1.846 1.00 95.38 686 LEU A N 1
ATOM 5324 C CA . LEU A 1 686 ? 1.652 -21.142 -2.413 1.00 95.38 686 LEU A CA 1
ATOM 5325 C C . LEU A 1 686 ? 0.447 -21.990 -1.982 1.00 95.38 686 LEU A C 1
ATOM 5327 O O . LEU A 1 686 ? -0.136 -22.672 -2.817 1.00 95.38 686 LEU A O 1
ATOM 5331 N N . ALA A 1 687 ? -0.028 -21.843 -0.744 1.00 93.00 687 ALA A N 1
ATOM 5332 C CA . ALA A 1 687 ? -1.225 -22.516 -0.235 1.00 93.00 687 ALA A CA 1
ATOM 5333 C C . ALA A 1 687 ? -2.517 -22.192 -1.019 1.00 93.00 687 ALA A C 1
ATOM 5335 O O . ALA A 1 687 ? -3.481 -22.944 -0.942 1.00 93.00 687 ALA A O 1
ATOM 5336 N N . LEU A 1 688 ? -2.548 -21.105 -1.805 1.00 92.06 688 LEU A N 1
ATOM 5337 C CA . LEU A 1 688 ? -3.659 -20.795 -2.722 1.00 92.06 688 LEU A CA 1
ATOM 5338 C C . LEU A 1 688 ? -3.718 -21.745 -3.923 1.00 92.06 688 LEU A C 1
ATOM 5340 O O . LEU A 1 688 ? -4.726 -21.779 -4.622 1.00 92.06 688 LEU A O 1
ATOM 5344 N N . THR A 1 689 ? -2.612 -22.433 -4.214 1.00 91.69 689 THR A N 1
ATOM 5345 C CA . THR A 1 689 ? -2.512 -23.408 -5.304 1.00 91.69 689 THR A CA 1
ATOM 5346 C C . THR A 1 689 ? -2.967 -24.803 -4.890 1.00 91.69 689 THR A C 1
ATOM 5348 O O . THR A 1 689 ? -3.172 -25.631 -5.770 1.00 91.69 689 THR A O 1
ATOM 5351 N N . GLU A 1 690 ? -3.180 -25.053 -3.591 1.00 86.19 690 GLU A N 1
ATOM 5352 C CA . GLU A 1 690 ? -3.802 -26.290 -3.117 1.00 86.19 690 GLU A CA 1
ATOM 5353 C C . GLU A 1 690 ? -5.208 -26.443 -3.726 1.00 86.19 690 GLU A C 1
ATOM 5355 O O . GLU A 1 690 ? -5.924 -25.466 -3.961 1.00 86.19 690 GLU A O 1
ATOM 5360 N N . HIS A 1 691 ? -5.591 -27.681 -4.021 1.00 74.88 691 HIS A N 1
ATOM 5361 C CA . HIS A 1 691 ? -6.870 -28.022 -4.640 1.00 74.88 691 HIS A CA 1
ATOM 5362 C C . HIS A 1 691 ? -7.797 -28.687 -3.620 1.00 74.88 691 HIS A C 1
ATOM 5364 O O . HIS A 1 691 ? -7.327 -29.202 -2.606 1.00 74.88 691 HIS A O 1
ATOM 5370 N N . ASP A 1 692 ? -9.101 -28.688 -3.900 1.00 66.62 692 ASP A N 1
ATOM 5371 C CA . ASP A 1 692 ? -10.056 -29.544 -3.197 1.00 66.62 692 ASP A CA 1
ATOM 5372 C C . ASP A 1 692 ? -9.719 -31.018 -3.479 1.00 66.62 692 ASP A C 1
ATOM 5374 O O . ASP A 1 692 ? -10.072 -31.559 -4.527 1.00 66.62 692 ASP A O 1
ATOM 5378 N N . ASP A 1 693 ? -9.010 -31.652 -2.547 1.00 63.84 693 ASP A N 1
ATOM 5379 C CA . ASP A 1 693 ? -9.000 -33.108 -2.384 1.00 63.84 693 ASP A CA 1
ATOM 5380 C C . ASP A 1 693 ? -10.112 -33.479 -1.387 1.00 63.84 693 ASP A C 1
ATOM 5382 O O . ASP A 1 693 ? -10.392 -32.708 -0.462 1.00 63.84 693 ASP A O 1
ATOM 5386 N N . ASP A 1 694 ? -10.723 -34.659 -1.525 1.00 53.53 694 ASP A N 1
ATOM 5387 C CA . ASP A 1 694 ? -11.917 -35.088 -0.767 1.00 53.53 694 ASP A CA 1
ATOM 5388 C C . ASP A 1 694 ? -11.708 -35.072 0.767 1.00 53.53 694 ASP A C 1
ATOM 5390 O O . ASP A 1 694 ? -12.670 -35.091 1.536 1.00 53.53 694 ASP A O 1
ATOM 5394 N N . ASN A 1 695 ? -10.451 -35.008 1.225 1.00 58.81 695 ASN A N 1
ATOM 5395 C CA . ASN A 1 695 ? -10.058 -34.931 2.635 1.00 58.81 695 ASN A CA 1
ATOM 5396 C C . ASN A 1 695 ? -9.450 -33.580 3.075 1.00 58.81 695 ASN A C 1
ATOM 5398 O O . ASN A 1 695 ? -9.122 -33.427 4.256 1.00 58.81 695 ASN A O 1
ATOM 5402 N N . LYS A 1 696 ? -9.243 -32.606 2.174 1.00 64.56 696 LYS A N 1
ATOM 5403 C CA . LYS A 1 696 ? -8.593 -31.322 2.501 1.00 64.56 696 LYS A CA 1
ATOM 5404 C C . LYS A 1 696 ? -8.990 -30.199 1.518 1.00 64.56 696 LYS A C 1
ATOM 5406 O O . LYS A 1 696 ? -8.269 -29.975 0.547 1.00 64.56 696 LYS A O 1
ATOM 5411 N N . PRO A 1 697 ? -10.072 -29.440 1.782 1.00 68.75 697 PRO A N 1
ATOM 5412 C CA . PRO A 1 697 ? -10.386 -28.238 1.008 1.00 68.75 697 PRO A CA 1
ATOM 5413 C C . PR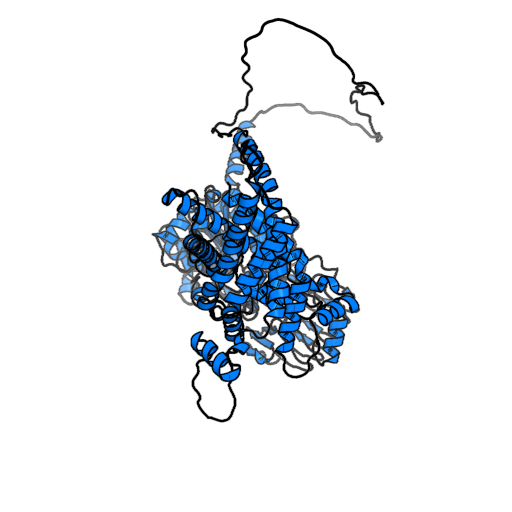O A 1 697 ? -9.296 -27.156 1.169 1.00 68.75 697 PRO A C 1
ATOM 5415 O O . PRO A 1 697 ? -8.615 -27.112 2.206 1.00 68.75 697 PRO A O 1
ATOM 5418 N N . PRO A 1 698 ? -9.128 -26.247 0.188 1.00 74.00 698 PRO A N 1
ATOM 5419 C CA . PRO A 1 698 ? -8.128 -25.195 0.242 1.00 74.00 698 PRO A CA 1
ATOM 5420 C C . PRO A 1 698 ? -8.455 -24.240 1.386 1.00 74.00 698 PRO A C 1
ATOM 5422 O O . PRO A 1 698 ? -9.566 -23.720 1.502 1.00 74.00 698 PRO A O 1
ATOM 5425 N N . ARG A 1 699 ? -7.455 -23.972 2.230 1.00 80.88 699 ARG A N 1
ATOM 5426 C CA . ARG A 1 699 ? -7.639 -23.188 3.461 1.00 80.88 699 ARG A CA 1
ATOM 5427 C C . ARG A 1 699 ? -8.184 -21.778 3.208 1.00 80.88 699 ARG A C 1
ATOM 5429 O O . ARG A 1 699 ? -8.868 -21.237 4.064 1.00 80.88 699 ARG A O 1
ATOM 5436 N N . PHE A 1 700 ? -7.893 -21.182 2.052 1.00 89.81 700 PHE A N 1
ATOM 5437 C CA . PHE A 1 700 ? -8.444 -19.892 1.647 1.00 89.81 700 PHE A CA 1
ATOM 5438 C C . PHE A 1 700 ? -8.596 -19.804 0.133 1.00 89.81 700 PHE A C 1
ATOM 5440 O O . PHE A 1 700 ? -7.690 -20.175 -0.611 1.00 89.81 700 PHE A O 1
ATOM 5447 N N . SER A 1 701 ? -9.693 -19.198 -0.324 1.00 88.75 701 SER A N 1
ATOM 5448 C CA . SER A 1 701 ? -9.891 -18.854 -1.731 1.00 88.75 701 SER A CA 1
ATOM 5449 C C . SER A 1 701 ? -10.263 -17.385 -1.899 1.00 88.75 701 SER A C 1
ATOM 5451 O O . SER A 1 701 ? -11.187 -16.876 -1.261 1.00 88.75 701 SER A O 1
ATOM 5453 N N . PHE A 1 702 ? -9.584 -16.698 -2.823 1.00 90.56 702 PHE A N 1
ATOM 5454 C CA . PHE A 1 702 ? -9.971 -15.352 -3.266 1.00 90.56 702 PHE A CA 1
ATOM 5455 C C . PHE A 1 702 ? -11.313 -15.343 -4.020 1.00 90.56 702 PHE A C 1
ATOM 5457 O O . PHE A 1 702 ? -11.958 -14.292 -4.101 1.00 90.56 702 PHE A O 1
ATOM 5464 N N . TYR A 1 703 ? -11.733 -16.496 -4.555 1.00 88.75 703 TYR A N 1
ATOM 5465 C CA . TYR A 1 703 ? -13.034 -16.686 -5.182 1.00 88.75 703 TYR A CA 1
ATOM 5466 C C . TYR A 1 703 ? -14.104 -16.999 -4.130 1.00 88.75 703 TYR A C 1
ATOM 5468 O O . TYR A 1 703 ? -13.923 -17.852 -3.267 1.00 88.75 703 TYR A O 1
ATOM 5476 N N . ASP A 1 704 ? -15.225 -16.292 -4.234 1.00 91.12 704 ASP A N 1
ATOM 5477 C CA . ASP A 1 704 ? -16.459 -16.515 -3.486 1.00 91.12 704 ASP A CA 1
ATOM 5478 C C . ASP A 1 704 ? -17.573 -15.806 -4.261 1.00 91.12 704 ASP A C 1
ATOM 5480 O O . ASP A 1 704 ? -17.409 -14.652 -4.667 1.00 91.12 704 ASP A O 1
ATOM 5484 N N . ALA A 1 705 ? -18.679 -16.500 -4.527 1.00 90.25 705 ALA A N 1
ATOM 5485 C CA . ALA A 1 705 ? -19.765 -15.962 -5.343 1.00 90.25 705 ALA A CA 1
ATOM 5486 C C . ALA A 1 705 ? -20.598 -14.891 -4.611 1.00 90.25 705 ALA A C 1
ATOM 5488 O O . ALA A 1 705 ? -21.204 -14.043 -5.264 1.00 90.25 705 ALA A O 1
ATOM 5489 N N . ALA A 1 706 ? -20.630 -14.922 -3.275 1.00 92.06 706 ALA A N 1
ATOM 5490 C CA . ALA A 1 706 ? -21.418 -14.020 -2.438 1.00 92.06 706 ALA A CA 1
ATOM 5491 C C . ALA A 1 706 ? -20.566 -12.905 -1.810 1.00 92.06 706 ALA A C 1
ATOM 5493 O O . ALA A 1 706 ? -21.013 -11.762 -1.726 1.00 92.06 706 ALA A O 1
ATOM 5494 N N . LYS A 1 707 ? -19.337 -13.224 -1.380 1.00 93.31 707 LYS A N 1
ATOM 5495 C CA . LYS A 1 707 ? -18.402 -12.308 -0.703 1.00 93.31 707 LYS A CA 1
ATOM 5496 C C . LYS A 1 707 ? -17.023 -12.285 -1.395 1.00 93.31 707 LYS A C 1
ATOM 5498 O O . LYS A 1 707 ? -16.004 -12.592 -0.761 1.00 93.31 707 LYS A O 1
ATOM 5503 N N . PRO A 1 708 ? -16.957 -11.918 -2.692 1.00 94.31 708 PRO A N 1
ATOM 5504 C CA . PRO A 1 708 ? -15.713 -11.908 -3.457 1.00 94.31 708 PRO A CA 1
ATOM 5505 C C . PRO A 1 708 ? -14.704 -10.910 -2.884 1.00 94.31 708 PRO A C 1
ATOM 5507 O O . PRO A 1 708 ? -15.074 -9.860 -2.349 1.00 94.31 708 PRO A O 1
ATOM 5510 N N . ILE A 1 709 ? -13.413 -11.194 -3.070 1.00 95.00 709 ILE A N 1
ATOM 5511 C CA . ILE A 1 709 ? -12.369 -10.185 -2.875 1.00 95.00 709 ILE A CA 1
ATOM 5512 C C . ILE A 1 709 ? -12.288 -9.325 -4.142 1.00 95.00 709 ILE A C 1
ATOM 5514 O O . ILE A 1 709 ? -12.036 -9.819 -5.243 1.00 95.00 709 ILE A O 1
ATOM 5518 N N . TYR A 1 710 ? -12.508 -8.022 -3.998 1.00 93.81 710 TYR A N 1
ATOM 5519 C CA . TYR A 1 710 ? -12.383 -7.045 -5.075 1.00 93.81 710 TYR A CA 1
ATOM 5520 C C . TYR A 1 710 ? -10.923 -6.644 -5.280 1.00 93.81 710 TYR A C 1
ATOM 5522 O O . TYR A 1 710 ? -10.112 -6.685 -4.365 1.00 93.81 710 TYR A O 1
ATOM 5530 N N . THR A 1 711 ? -10.584 -6.177 -6.479 1.00 93.94 711 THR A N 1
ATOM 5531 C CA . THR A 1 711 ? -9.301 -5.513 -6.736 1.00 93.94 711 THR A CA 1
ATOM 5532 C C . THR A 1 711 ? -9.426 -4.566 -7.929 1.00 93.94 711 THR A C 1
ATOM 5534 O O . THR A 1 711 ? -10.477 -4.434 -8.563 1.00 93.94 711 THR A O 1
ATOM 5537 N N . SER A 1 712 ? -8.333 -3.888 -8.262 1.00 90.12 712 SER A N 1
ATOM 5538 C CA . SER A 1 712 ? -8.253 -2.973 -9.394 1.00 90.12 712 SER A CA 1
ATOM 5539 C C . SER A 1 712 ? -8.542 -3.685 -10.724 1.00 90.12 712 SER A C 1
ATOM 5541 O O . SER A 1 712 ? -7.801 -4.582 -11.127 1.00 90.12 712 SER A O 1
ATOM 5543 N N . ARG A 1 713 ? -9.577 -3.248 -11.457 1.00 87.81 713 ARG A N 1
ATOM 5544 C CA . ARG A 1 713 ? -9.890 -3.757 -12.807 1.00 87.81 713 ARG A CA 1
ATOM 5545 C C . ARG A 1 713 ? -8.824 -3.284 -13.800 1.00 87.81 713 ARG A C 1
ATOM 5547 O O . ARG A 1 713 ? -8.695 -2.080 -14.056 1.00 87.81 713 ARG A O 1
ATOM 5554 N N . ARG A 1 714 ? -8.014 -4.214 -14.326 1.00 88.81 714 ARG A N 1
ATOM 5555 C CA . ARG A 1 714 ? -6.816 -3.887 -15.133 1.00 88.81 714 ARG A CA 1
ATOM 5556 C C . ARG A 1 714 ? -6.990 -3.951 -16.651 1.00 88.81 714 ARG A C 1
ATOM 5558 O O . ARG A 1 714 ? -6.148 -3.367 -17.326 1.00 88.81 714 ARG A O 1
ATOM 5565 N N . ASN A 1 715 ? -8.067 -4.561 -17.154 1.00 91.38 715 ASN A N 1
ATOM 5566 C CA . ASN A 1 715 ? -8.346 -4.773 -18.585 1.00 91.38 715 ASN A CA 1
ATOM 5567 C C . ASN A 1 715 ? -7.138 -5.382 -19.326 1.00 91.38 715 ASN A C 1
ATOM 5569 O O . ASN A 1 715 ? -6.722 -4.895 -20.373 1.00 91.38 715 ASN A O 1
ATOM 5573 N N . LEU A 1 716 ? -6.527 -6.403 -18.719 1.00 95.81 716 LEU A N 1
ATOM 5574 C CA . LEU A 1 716 ? -5.440 -7.166 -19.333 1.00 95.81 716 LEU A CA 1
ATOM 5575 C C . LEU A 1 716 ? -6.029 -8.222 -20.277 1.00 95.81 716 LEU A C 1
ATOM 5577 O O . LEU A 1 716 ? -7.135 -8.698 -20.006 1.00 95.81 716 LEU A O 1
ATOM 5581 N N . PRO A 1 717 ? -5.312 -8.613 -21.344 1.00 96.25 717 PRO A N 1
ATOM 5582 C CA . PRO A 1 717 ? -5.725 -9.746 -22.162 1.00 96.25 717 PRO A CA 1
ATOM 5583 C C . PRO A 1 717 ? -5.709 -11.052 -21.341 1.00 96.25 717 PRO A C 1
ATOM 5585 O O . PRO A 1 717 ? -5.057 -11.114 -20.290 1.00 96.25 717 PRO A O 1
ATOM 5588 N N . PRO A 1 718 ? -6.377 -12.119 -21.815 1.00 97.62 718 PRO A N 1
ATOM 5589 C CA . PRO A 1 718 ? -6.114 -13.476 -21.346 1.00 97.62 718 PRO A CA 1
ATOM 5590 C C . PRO A 1 718 ? -4.619 -13.813 -21.448 1.00 97.62 718 PRO A C 1
ATOM 5592 O O . PRO A 1 718 ? -3.903 -13.261 -22.286 1.00 97.62 718 PRO A O 1
ATOM 5595 N N . SER A 1 719 ? -4.135 -14.701 -20.583 1.00 98.00 719 SER A N 1
ATOM 5596 C CA . SER A 1 719 ? -2.741 -15.151 -20.639 1.00 98.00 719 SER A CA 1
ATOM 5597 C C . SER A 1 719 ? -2.516 -16.057 -21.849 1.00 98.00 719 SER A C 1
ATOM 5599 O O . SER A 1 719 ? -3.343 -16.919 -22.139 1.00 98.00 719 SER A O 1
ATOM 5601 N N . LYS A 1 720 ? -1.394 -15.866 -22.547 1.00 98.00 720 LYS A N 1
ATOM 5602 C CA . LYS A 1 720 ? -0.969 -16.709 -23.667 1.00 98.00 720 LYS A CA 1
ATOM 5603 C C . LYS A 1 720 ? 0.019 -17.754 -23.156 1.00 98.00 720 LYS A C 1
ATOM 5605 O O . LYS A 1 720 ? 1.016 -17.404 -22.525 1.00 98.00 720 LYS A O 1
ATOM 5610 N N . ILE A 1 721 ? -0.270 -19.016 -23.445 1.00 98.06 721 ILE A N 1
ATOM 5611 C CA . ILE A 1 721 ? 0.500 -20.180 -23.007 1.00 98.06 721 ILE A CA 1
ATOM 5612 C C . ILE A 1 721 ? 0.817 -20.998 -24.257 1.00 98.06 721 ILE A C 1
ATOM 5614 O O . ILE A 1 721 ? -0.087 -21.280 -25.041 1.00 98.06 721 ILE A O 1
ATOM 5618 N N . ASP A 1 722 ? 2.089 -21.317 -24.463 1.00 97.38 722 ASP A N 1
ATOM 5619 C CA . ASP A 1 722 ? 2.603 -21.961 -25.670 1.00 97.38 722 ASP A CA 1
ATOM 5620 C C . ASP A 1 722 ? 3.583 -23.075 -25.285 1.00 97.38 722 ASP A C 1
ATOM 5622 O O . ASP A 1 722 ? 4.619 -22.803 -24.685 1.00 97.38 722 ASP A O 1
ATOM 5626 N N . ASN A 1 723 ? 3.228 -24.329 -25.575 1.00 97.12 723 ASN A N 1
ATOM 5627 C CA . ASN A 1 723 ? 3.990 -25.544 -25.242 1.00 97.12 723 ASN A CA 1
ATOM 5628 C C . ASN A 1 723 ? 4.500 -25.658 -23.780 1.00 97.12 723 ASN A C 1
ATOM 5630 O O . ASN A 1 723 ? 5.557 -26.236 -23.533 1.00 97.12 723 ASN A O 1
ATOM 5634 N N . SER A 1 724 ? 3.782 -25.100 -22.799 1.00 97.88 724 SER A N 1
ATOM 5635 C CA . SER A 1 724 ? 4.185 -25.124 -21.381 1.00 97.88 724 SER A CA 1
ATOM 5636 C C . SER A 1 724 ? 3.431 -26.172 -20.556 1.00 97.88 724 SER A C 1
ATOM 5638 O O . SER A 1 724 ? 2.227 -26.358 -20.733 1.00 97.88 724 SER A O 1
ATOM 5640 N N . LYS A 1 725 ? 4.120 -26.788 -19.586 1.00 98.19 725 LYS A N 1
ATOM 5641 C CA . LYS A 1 725 ? 3.534 -27.662 -18.555 1.00 98.19 725 LYS A CA 1
ATOM 5642 C C . LYS A 1 725 ? 3.297 -26.846 -17.283 1.00 98.19 725 LYS A C 1
ATOM 5644 O O . LYS A 1 725 ? 4.219 -26.205 -16.785 1.00 98.19 725 LYS A O 1
ATOM 5649 N N . ILE A 1 726 ? 2.078 -26.882 -16.754 1.00 97.94 726 ILE A N 1
ATOM 5650 C CA . ILE A 1 726 ? 1.676 -26.150 -15.546 1.00 97.94 726 ILE A CA 1
ATOM 5651 C C . ILE A 1 726 ? 0.999 -27.149 -14.606 1.00 97.94 726 ILE A C 1
ATOM 5653 O O . ILE A 1 726 ? 0.080 -27.845 -15.030 1.00 97.94 726 ILE A O 1
ATOM 5657 N N . VAL A 1 727 ? 1.481 -27.241 -13.368 1.00 96.56 727 VAL A N 1
ATOM 5658 C CA . VAL A 1 727 ? 1.025 -28.189 -12.338 1.00 96.56 727 VAL A CA 1
ATOM 5659 C C . VAL A 1 727 ? 0.842 -27.428 -11.029 1.00 96.56 727 VAL A C 1
ATOM 5661 O O . VAL A 1 727 ? 1.717 -26.640 -10.665 1.00 96.56 727 VAL A O 1
ATOM 5664 N N . ASP A 1 728 ? -0.293 -27.625 -10.359 1.00 93.94 728 ASP A N 1
ATOM 5665 C CA . ASP A 1 728 ? -0.627 -27.052 -9.046 1.00 93.94 728 ASP A CA 1
ATOM 5666 C C . ASP A 1 728 ? -0.275 -25.554 -8.960 1.00 93.94 728 ASP A C 1
ATOM 5668 O O . ASP A 1 728 ? 0.528 -25.120 -8.142 1.00 93.94 728 ASP A O 1
ATOM 5672 N N . SER A 1 729 ? -0.740 -24.745 -9.920 1.00 96.31 729 SER A N 1
ATOM 5673 C CA . SER A 1 729 ? -0.229 -23.377 -10.107 1.00 96.31 729 SER A CA 1
ATOM 5674 C C . SER A 1 729 ? -1.285 -22.390 -10.594 1.00 96.31 729 SER A C 1
ATOM 5676 O O . SER A 1 729 ? -2.118 -22.701 -11.445 1.00 96.31 729 SER A O 1
ATOM 5678 N N . ILE A 1 730 ? -1.197 -21.144 -10.120 1.00 96.12 730 ILE A N 1
ATOM 5679 C CA . ILE A 1 730 ? -2.091 -20.044 -10.517 1.00 96.12 730 ILE A CA 1
ATOM 5680 C C . ILE A 1 730 ? -1.396 -19.158 -11.552 1.00 96.12 730 ILE A C 1
ATOM 5682 O O . ILE A 1 730 ? -0.374 -18.540 -11.256 1.00 96.12 730 ILE A O 1
ATOM 5686 N N . VAL A 1 731 ? -1.994 -18.998 -12.739 1.00 97.88 731 VAL A N 1
ATOM 5687 C CA . VAL A 1 731 ? -1.512 -18.062 -13.771 1.00 97.88 731 VAL A CA 1
ATOM 5688 C C . VAL A 1 731 ? -2.453 -16.871 -13.923 1.00 97.88 731 VAL A C 1
ATOM 5690 O O . VAL A 1 731 ? -3.550 -16.962 -14.466 1.00 97.88 731 VAL A O 1
ATOM 5693 N N . SER A 1 732 ? -1.990 -15.704 -13.481 1.00 96.81 732 SER A N 1
ATOM 5694 C CA . SER A 1 732 ? -2.736 -14.449 -13.570 1.00 96.81 732 SER A CA 1
ATOM 5695 C C . SER A 1 732 ? -2.747 -13.863 -14.979 1.00 96.81 732 SER A C 1
ATOM 5697 O O . SER A 1 732 ? -1.791 -14.010 -15.742 1.00 96.81 732 SER A O 1
ATOM 5699 N N . HIS A 1 733 ? -3.809 -13.105 -15.261 1.00 96.12 733 HIS A N 1
ATOM 5700 C CA . HIS A 1 733 ? -4.092 -12.403 -16.514 1.00 96.12 733 HIS A CA 1
ATOM 5701 C C . HIS A 1 733 ? -2.895 -11.703 -17.179 1.00 96.12 733 HIS A C 1
ATOM 5703 O O . HIS A 1 733 ? -2.087 -11.016 -16.537 1.00 96.12 733 HIS A O 1
ATOM 5709 N N . GLY A 1 734 ? -2.887 -11.781 -18.508 1.00 96.88 734 GLY A N 1
ATOM 5710 C CA . GLY A 1 734 ? -1.973 -11.072 -19.388 1.00 96.88 734 GLY A CA 1
ATOM 5711 C C . GLY A 1 734 ? -0.533 -11.568 -19.328 1.00 96.88 734 GLY A C 1
ATOM 5712 O O . GLY A 1 734 ? 0.365 -10.797 -19.659 1.00 96.88 734 GLY A O 1
ATOM 5713 N N . SER A 1 735 ? -0.307 -12.794 -18.863 1.00 98.06 735 SER A N 1
ATOM 5714 C CA . SER A 1 735 ? 1.019 -13.414 -18.824 1.00 98.06 735 SER A CA 1
ATOM 5715 C C . SER A 1 735 ? 1.353 -14.098 -20.155 1.00 98.06 735 SER A C 1
ATOM 5717 O O . SER A 1 735 ? 0.453 -14.496 -20.892 1.00 98.06 735 SER A O 1
ATOM 5719 N N . PHE A 1 736 ? 2.643 -14.228 -20.455 1.00 97.88 736 PHE A N 1
ATOM 5720 C CA . PHE A 1 736 ? 3.186 -14.881 -21.646 1.00 97.88 736 PHE A CA 1
ATOM 5721 C C . PHE A 1 736 ? 4.132 -15.997 -21.207 1.00 97.88 736 PHE A C 1
ATOM 5723 O O . PHE A 1 736 ? 5.179 -15.716 -20.620 1.00 97.88 736 PHE A O 1
ATOM 5730 N N . LEU A 1 737 ? 3.739 -17.242 -21.467 1.00 98.19 737 LEU A N 1
ATOM 5731 C CA . LEU A 1 737 ? 4.483 -18.448 -21.113 1.00 98.19 737 LEU A CA 1
ATOM 5732 C C . LEU A 1 737 ? 4.846 -19.195 -22.398 1.00 98.19 737 LEU A C 1
ATOM 5734 O O . LEU A 1 737 ? 3.949 -19.511 -23.181 1.00 98.19 737 LEU A O 1
ATOM 5738 N N . THR A 1 738 ? 6.132 -19.466 -22.611 1.00 97.69 738 THR A N 1
ATOM 5739 C CA . THR A 1 738 ? 6.626 -20.181 -23.796 1.00 97.69 738 THR A CA 1
ATOM 5740 C C . THR A 1 738 ? 7.558 -21.306 -23.370 1.00 97.69 738 THR A C 1
ATOM 5742 O O . THR A 1 738 ? 8.554 -21.045 -22.704 1.00 97.69 738 THR A O 1
ATOM 5745 N N . ASN A 1 739 ? 7.244 -22.540 -23.772 1.00 98.00 739 ASN A N 1
ATOM 5746 C CA . ASN A 1 739 ? 8.043 -23.754 -23.596 1.00 98.00 739 ASN A CA 1
ATOM 5747 C C . ASN A 1 739 ? 8.667 -23.896 -22.194 1.00 98.00 739 ASN A C 1
ATOM 5749 O O . ASN A 1 739 ? 9.877 -24.087 -22.064 1.00 98.00 739 ASN A O 1
ATOM 5753 N N . CYS A 1 740 ? 7.862 -23.730 -21.143 1.00 98.12 740 CYS A N 1
ATOM 5754 C CA . CYS A 1 740 ? 8.327 -23.708 -19.753 1.00 98.12 740 CYS A CA 1
ATOM 5755 C C . CYS A 1 740 ? 7.582 -24.710 -18.859 1.00 98.12 740 CYS A C 1
ATOM 5757 O O . CYS A 1 740 ? 6.476 -25.151 -19.180 1.00 98.12 740 CYS A O 1
ATOM 5759 N N . ILE A 1 741 ? 8.196 -25.063 -17.731 1.00 98.69 741 ILE A N 1
ATOM 5760 C CA . ILE A 1 741 ? 7.621 -25.927 -16.696 1.00 98.69 741 ILE A CA 1
ATOM 5761 C C . ILE A 1 741 ? 7.375 -25.073 -15.452 1.00 98.69 741 ILE A C 1
ATOM 5763 O O . ILE A 1 741 ? 8.277 -24.367 -14.999 1.00 98.69 741 ILE A O 1
ATOM 5767 N N . ILE A 1 742 ? 6.157 -25.119 -14.916 1.00 98.50 742 ILE A N 1
ATOM 5768 C CA . ILE A 1 742 ? 5.747 -24.378 -13.720 1.00 98.50 742 ILE A CA 1
ATOM 5769 C C . ILE A 1 742 ? 5.045 -25.352 -12.771 1.00 98.50 742 ILE A C 1
ATOM 5771 O O . ILE A 1 742 ? 4.002 -25.901 -13.121 1.00 98.50 742 ILE A O 1
ATOM 5775 N N . GLU A 1 743 ? 5.623 -25.572 -11.592 1.00 98.06 743 GLU A N 1
ATOM 5776 C CA . GLU A 1 743 ? 5.115 -26.478 -10.554 1.00 98.06 743 GLU A CA 1
ATOM 5777 C C . GLU A 1 743 ? 4.911 -25.708 -9.240 1.00 98.06 743 GLU A C 1
ATOM 5779 O O . GLU A 1 743 ? 5.772 -24.909 -8.865 1.00 98.06 743 GLU A O 1
ATOM 5784 N N . HIS A 1 744 ? 3.795 -25.940 -8.537 1.00 97.31 744 HIS A N 1
ATOM 5785 C CA . HIS A 1 744 ? 3.518 -25.391 -7.198 1.00 97.31 744 HIS A CA 1
ATOM 5786 C C . HIS A 1 744 ? 3.865 -23.891 -7.068 1.00 97.31 744 HIS A C 1
ATOM 5788 O O . HIS A 1 744 ? 4.745 -23.491 -6.305 1.00 97.31 744 HIS A O 1
ATOM 5794 N N . SER A 1 745 ? 3.279 -23.048 -7.927 1.00 98.25 745 SER A N 1
ATOM 5795 C CA . SER A 1 745 ? 3.735 -21.663 -8.129 1.00 98.25 745 SER A CA 1
ATOM 5796 C C . SER A 1 745 ? 2.605 -20.669 -8.423 1.00 98.25 745 SER A C 1
ATOM 5798 O O . SER A 1 745 ? 1.599 -20.974 -9.067 1.00 98.25 745 SER A O 1
ATOM 5800 N N . VAL A 1 746 ? 2.801 -19.412 -8.012 1.00 98.19 746 VAL A N 1
ATOM 5801 C CA . VAL A 1 746 ? 1.874 -18.300 -8.281 1.00 98.19 746 VAL A CA 1
ATOM 5802 C C . VAL A 1 746 ? 2.514 -17.311 -9.246 1.00 98.19 746 VAL A C 1
ATOM 5804 O O . VAL A 1 746 ? 3.437 -16.575 -8.899 1.00 98.19 746 VAL A O 1
ATOM 5807 N N . ILE A 1 747 ? 1.979 -17.254 -10.464 1.00 98.50 747 ILE A N 1
ATOM 5808 C CA . ILE A 1 747 ? 2.434 -16.374 -11.539 1.00 98.50 747 ILE A CA 1
ATOM 5809 C C . ILE A 1 747 ? 1.522 -15.150 -11.613 1.00 98.50 747 ILE A C 1
ATOM 5811 O O . ILE A 1 747 ? 0.357 -15.216 -12.009 1.00 98.50 747 ILE A O 1
ATOM 5815 N N . GLY A 1 748 ? 2.056 -14.004 -11.207 1.00 97.94 748 GLY A N 1
ATOM 5816 C CA . GLY A 1 748 ? 1.347 -12.735 -11.134 1.00 97.94 748 GLY A CA 1
ATOM 5817 C C . GLY A 1 748 ? 1.142 -12.057 -12.483 1.00 97.94 748 GLY A C 1
ATOM 5818 O O . GLY A 1 748 ? 1.705 -12.446 -13.505 1.00 97.94 748 GLY A O 1
ATOM 5819 N N . ILE A 1 749 ? 0.308 -11.014 -12.490 1.00 97.38 749 ILE A N 1
ATOM 5820 C CA . ILE A 1 749 ? -0.101 -10.326 -13.726 1.00 97.38 749 ILE A CA 1
ATOM 5821 C C . ILE A 1 749 ? 1.086 -9.872 -14.590 1.00 97.38 749 ILE A C 1
ATOM 5823 O O . ILE A 1 749 ? 2.070 -9.333 -14.074 1.00 97.38 749 ILE A O 1
ATOM 5827 N N . ARG A 1 750 ? 0.933 -9.976 -15.916 1.00 97.81 750 ARG A N 1
ATOM 5828 C CA . ARG A 1 750 ? 1.928 -9.537 -16.917 1.00 97.81 750 ARG A CA 1
ATOM 5829 C C . ARG A 1 750 ? 3.294 -10.228 -16.845 1.00 97.81 750 ARG A C 1
ATOM 5831 O O . ARG A 1 750 ? 4.288 -9.651 -17.281 1.00 97.81 750 ARG A O 1
ATOM 5838 N N . SER A 1 751 ? 3.370 -11.427 -16.281 1.00 98.25 751 SER A N 1
ATOM 5839 C CA . SER A 1 751 ? 4.626 -12.181 -16.248 1.00 98.25 751 SER A CA 1
ATOM 5840 C C . SER A 1 751 ? 5.033 -12.616 -17.658 1.00 98.25 751 SER A C 1
ATOM 5842 O O . SER A 1 751 ? 4.175 -13.009 -18.446 1.00 98.25 751 SER A O 1
ATOM 5844 N N . ARG A 1 752 ? 6.328 -12.555 -17.985 1.00 97.75 752 ARG A N 1
ATOM 5845 C CA . ARG A 1 752 ? 6.903 -13.125 -19.215 1.00 97.75 752 ARG A CA 1
ATOM 5846 C C . ARG A 1 752 ? 7.935 -14.176 -18.811 1.00 97.75 752 ARG A C 1
ATOM 5848 O O . ARG A 1 752 ? 8.864 -13.862 -18.066 1.00 97.75 752 ARG A O 1
ATOM 5855 N N . ILE A 1 753 ? 7.739 -15.407 -19.268 1.00 98.31 753 ILE A N 1
ATOM 5856 C CA . ILE A 1 753 ? 8.580 -16.569 -18.968 1.00 98.31 753 ILE A CA 1
ATOM 5857 C C . ILE A 1 753 ? 8.952 -17.208 -20.307 1.00 98.31 753 ILE A C 1
ATOM 5859 O O . ILE A 1 753 ? 8.068 -17.651 -21.042 1.00 98.31 753 ILE A O 1
ATOM 5863 N N . ASN A 1 754 ? 10.245 -17.185 -20.638 1.00 97.19 754 ASN A N 1
ATOM 5864 C CA . ASN A 1 754 ? 10.761 -17.670 -21.918 1.00 97.19 754 ASN A CA 1
ATOM 5865 C C . ASN A 1 754 ? 11.060 -19.184 -21.892 1.00 97.19 754 ASN A C 1
ATOM 5867 O O . ASN A 1 754 ? 10.906 -19.854 -20.869 1.00 97.19 754 ASN A O 1
ATOM 5871 N N . SER A 1 755 ? 11.510 -19.704 -23.036 1.00 97.94 755 SER A N 1
ATOM 5872 C CA . SER A 1 755 ? 11.758 -21.127 -23.276 1.00 97.94 755 SER A CA 1
ATOM 5873 C C . SER A 1 755 ? 12.731 -21.775 -22.293 1.00 97.94 755 SER A C 1
ATOM 5875 O O . SER A 1 755 ? 13.740 -21.189 -21.896 1.00 97.94 755 SER A O 1
ATOM 5877 N N . ASN A 1 756 ? 12.458 -23.040 -21.975 1.00 97.62 756 ASN A N 1
ATOM 5878 C CA . ASN A 1 756 ? 13.256 -23.917 -21.118 1.00 97.62 756 ASN A CA 1
ATOM 5879 C C . ASN A 1 756 ? 13.406 -23.413 -19.671 1.00 97.62 756 ASN A C 1
ATOM 5881 O O . ASN A 1 756 ? 14.317 -23.842 -18.964 1.00 97.62 756 ASN A O 1
ATOM 5885 N N . VAL A 1 757 ? 12.530 -22.508 -19.223 1.00 98.56 757 VAL A N 1
ATOM 5886 C CA . VAL A 1 757 ? 12.468 -22.109 -17.814 1.00 98.56 757 VAL A CA 1
ATOM 5887 C C . VAL A 1 757 ? 11.763 -23.187 -16.994 1.00 98.56 757 VAL A C 1
ATOM 5889 O O . VAL A 1 757 ? 10.711 -23.684 -17.398 1.00 98.56 757 VAL A O 1
ATOM 5892 N N . HIS A 1 758 ? 12.316 -23.500 -15.823 1.00 98.56 758 HIS A N 1
ATOM 5893 C CA . HIS A 1 758 ? 11.665 -24.320 -14.805 1.00 98.56 758 HIS A CA 1
ATOM 5894 C C . HIS A 1 758 ? 11.458 -23.488 -13.536 1.00 98.56 758 HIS A C 1
ATOM 5896 O O . HIS A 1 758 ? 12.431 -23.040 -12.928 1.00 98.56 758 HIS A O 1
ATOM 5902 N N . LEU A 1 759 ? 10.197 -23.276 -13.156 1.00 98.44 759 LEU A N 1
ATOM 5903 C CA . LEU A 1 759 ? 9.810 -22.667 -11.885 1.00 98.44 759 LEU A CA 1
ATOM 5904 C C . LEU A 1 759 ? 9.188 -23.722 -10.981 1.00 98.44 759 LEU A C 1
ATOM 5906 O O . LEU A 1 759 ? 8.261 -24.417 -11.395 1.00 98.44 759 LEU A O 1
ATOM 5910 N N . LYS A 1 760 ? 9.663 -23.781 -9.742 1.00 98.38 760 LYS A N 1
ATOM 5911 C CA . LYS A 1 760 ? 9.113 -24.623 -8.688 1.00 98.38 760 LYS A CA 1
ATOM 5912 C C . LYS A 1 760 ? 9.017 -23.825 -7.393 1.00 98.38 760 LYS A C 1
ATOM 5914 O O . LYS A 1 760 ? 9.889 -22.997 -7.141 1.00 98.38 760 LYS A O 1
ATOM 5919 N N . ASP A 1 761 ? 7.974 -24.027 -6.591 1.00 98.06 761 ASP A N 1
ATOM 5920 C CA . ASP A 1 761 ? 7.810 -23.352 -5.293 1.00 98.06 761 ASP A CA 1
ATOM 5921 C C . ASP A 1 761 ? 8.048 -21.824 -5.408 1.00 98.06 761 ASP A C 1
ATOM 5923 O O . ASP A 1 761 ? 8.867 -21.245 -4.695 1.00 98.06 761 ASP A O 1
ATOM 5927 N N . THR A 1 762 ? 7.450 -21.162 -6.408 1.00 98.44 762 THR A N 1
ATOM 5928 C CA . THR A 1 762 ? 7.825 -19.788 -6.798 1.00 98.44 762 THR A CA 1
ATOM 5929 C C . THR A 1 762 ? 6.636 -18.827 -6.795 1.00 98.44 762 THR A C 1
ATOM 5931 O O . THR A 1 762 ? 5.611 -19.046 -7.440 1.00 98.44 762 THR A O 1
ATOM 5934 N N . VAL A 1 763 ? 6.802 -17.684 -6.123 1.00 98.56 763 VAL A N 1
ATOM 5935 C CA . VAL A 1 763 ? 5.824 -16.588 -6.072 1.00 98.56 763 VAL A CA 1
ATOM 5936 C C . VAL A 1 763 ? 6.329 -15.428 -6.932 1.00 98.56 763 VAL A C 1
ATOM 5938 O O . VAL A 1 763 ? 7.038 -14.529 -6.474 1.00 98.56 763 VAL A O 1
ATOM 5941 N N . MET A 1 764 ? 5.961 -15.428 -8.213 1.00 98.44 764 MET A N 1
ATOM 5942 C CA . MET A 1 764 ? 6.307 -14.356 -9.143 1.00 98.44 764 MET A CA 1
ATOM 5943 C C . MET A 1 764 ? 5.258 -13.246 -9.080 1.00 98.44 764 MET A C 1
ATOM 5945 O O . MET A 1 764 ? 4.149 -13.388 -9.579 1.00 98.44 764 MET A O 1
ATOM 5949 N N . LEU A 1 765 ? 5.599 -12.080 -8.533 1.00 97.81 765 LEU A N 1
ATOM 5950 C CA . LEU A 1 765 ? 4.651 -10.970 -8.396 1.00 97.81 765 LEU A CA 1
ATOM 5951 C C . LEU A 1 765 ? 4.294 -10.320 -9.749 1.00 97.81 765 LEU A C 1
ATOM 5953 O O . LEU A 1 765 ? 3.292 -9.608 -9.831 1.00 97.81 765 LEU A O 1
ATOM 5957 N N . GLY A 1 766 ? 5.064 -10.556 -10.818 1.00 97.00 766 GLY A N 1
ATOM 5958 C CA . GLY A 1 766 ? 4.765 -10.161 -12.207 1.00 97.00 766 GLY A CA 1
ATOM 5959 C C . GLY A 1 766 ? 5.261 -8.761 -12.599 1.00 97.00 766 GLY A C 1
ATOM 5960 O O . GLY A 1 766 ? 6.290 -8.305 -12.108 1.00 97.00 766 GLY A O 1
ATOM 5961 N N . ALA A 1 767 ? 4.537 -8.031 -13.458 1.00 96.88 767 ALA A N 1
ATOM 5962 C CA . ALA A 1 767 ? 4.973 -6.713 -13.952 1.00 96.88 767 ALA A CA 1
ATOM 5963 C C . ALA A 1 767 ? 3.907 -5.598 -13.873 1.00 96.88 767 ALA A C 1
ATOM 5965 O O . ALA A 1 767 ? 2.689 -5.819 -13.909 1.00 96.88 767 ALA A O 1
ATOM 5966 N N . ASP A 1 768 ? 4.378 -4.357 -13.730 1.00 93.44 768 ASP A N 1
ATOM 5967 C CA . ASP A 1 768 ? 3.570 -3.133 -13.679 1.00 93.44 768 ASP A CA 1
ATOM 5968 C C . ASP A 1 768 ? 3.149 -2.647 -15.080 1.00 93.44 768 ASP A C 1
ATOM 5970 O O . ASP A 1 768 ? 2.104 -1.999 -15.203 1.00 93.44 768 ASP A O 1
ATOM 5974 N N . TYR A 1 769 ? 3.914 -2.999 -16.117 1.00 95.38 769 TYR A N 1
ATOM 5975 C CA . TYR A 1 769 ? 3.724 -2.670 -17.537 1.00 95.38 769 TYR A CA 1
ATOM 5976 C C . TYR A 1 769 ? 4.285 -3.798 -18.428 1.00 95.38 769 TYR A C 1
ATOM 5978 O O . TYR A 1 769 ? 4.820 -4.773 -17.907 1.00 95.38 769 TYR A O 1
ATOM 5986 N N . TYR A 1 770 ? 4.128 -3.678 -19.748 1.00 96.69 770 TYR A N 1
ATOM 5987 C CA . TYR A 1 770 ? 4.778 -4.540 -20.743 1.00 96.69 770 TYR A CA 1
ATOM 5988 C C . TYR A 1 770 ? 5.910 -3.777 -21.430 1.00 96.69 770 TYR A C 1
ATOM 5990 O O . TYR A 1 770 ? 5.766 -2.578 -21.658 1.00 96.69 770 TYR A O 1
ATOM 5998 N N . GLU A 1 771 ? 6.985 -4.471 -21.797 1.00 95.94 771 GLU A N 1
ATOM 5999 C CA . GLU A 1 771 ? 7.914 -4.003 -22.832 1.00 95.94 771 GLU A CA 1
ATOM 6000 C C . GLU A 1 771 ? 7.393 -4.472 -24.197 1.00 95.94 771 GLU A C 1
ATOM 6002 O O . GLU A 1 771 ? 6.913 -5.603 -24.328 1.00 95.94 771 GLU A O 1
ATOM 6007 N N . THR A 1 772 ? 7.458 -3.600 -25.201 1.00 94.31 772 THR A N 1
ATOM 6008 C CA . THR A 1 772 ? 7.171 -3.958 -26.595 1.00 94.31 772 THR A CA 1
ATOM 6009 C C . THR A 1 772 ? 8.285 -4.830 -27.168 1.00 94.31 772 THR A C 1
ATOM 6011 O O . THR A 1 772 ? 9.434 -4.750 -26.732 1.00 94.31 772 THR A O 1
ATOM 6014 N N . ASP A 1 773 ? 7.988 -5.641 -28.184 1.00 91.94 773 ASP A N 1
ATOM 6015 C CA . ASP A 1 773 ? 9.000 -6.540 -28.753 1.00 91.94 773 ASP A CA 1
ATOM 6016 C C . ASP A 1 773 ? 10.179 -5.765 -29.385 1.00 91.94 773 ASP A C 1
ATOM 6018 O O . ASP A 1 773 ? 11.321 -6.219 -29.320 1.00 91.94 773 ASP A O 1
ATOM 6022 N N . SER A 1 774 ? 9.948 -4.534 -29.865 1.00 94.12 774 SER A N 1
ATOM 6023 C CA . SER A 1 774 ? 11.001 -3.598 -30.292 1.00 94.12 774 SER A CA 1
ATOM 6024 C C . SER A 1 774 ? 11.900 -3.123 -29.141 1.00 94.12 774 SER A C 1
ATOM 6026 O O . SER A 1 774 ? 13.111 -2.999 -29.318 1.00 94.12 774 SER A O 1
ATOM 6028 N N . GLU A 1 775 ? 11.338 -2.854 -27.958 1.00 94.56 775 GLU A N 1
ATOM 6029 C CA . GLU A 1 775 ? 12.117 -2.489 -26.764 1.00 94.56 775 GLU A CA 1
ATOM 6030 C C . GLU A 1 775 ? 12.921 -3.680 -26.236 1.00 94.56 775 GLU A C 1
ATOM 6032 O O . GLU A 1 775 ? 14.075 -3.507 -25.848 1.00 94.56 775 GLU A O 1
ATOM 6037 N N . ILE A 1 776 ? 12.349 -4.888 -26.286 1.00 93.44 776 ILE A N 1
ATOM 6038 C CA . ILE A 1 776 ? 13.026 -6.138 -25.915 1.00 93.44 776 ILE A CA 1
ATOM 6039 C C . ILE A 1 776 ? 14.194 -6.411 -26.869 1.00 93.44 776 ILE A C 1
ATOM 6041 O O . ILE A 1 776 ? 15.315 -6.629 -26.410 1.00 93.44 776 ILE A O 1
ATOM 6045 N N . ALA A 1 777 ? 13.975 -6.324 -28.184 1.00 92.56 777 ALA A N 1
ATOM 6046 C CA . ALA A 1 777 ? 15.033 -6.483 -29.181 1.00 92.56 777 ALA A CA 1
ATOM 6047 C C . ALA A 1 777 ? 16.163 -5.453 -28.989 1.00 92.56 777 ALA A C 1
ATOM 6049 O O . ALA A 1 777 ? 17.338 -5.813 -29.023 1.00 92.56 777 ALA A O 1
ATOM 6050 N N . LEU A 1 778 ? 15.821 -4.190 -28.704 1.00 93.06 778 LEU A N 1
ATOM 6051 C CA . LEU A 1 77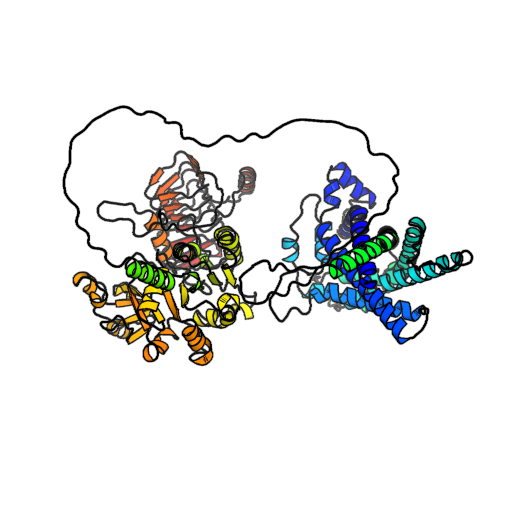8 ? 16.788 -3.121 -28.427 1.00 93.06 778 LEU A CA 1
ATOM 6052 C C . LEU A 1 778 ? 17.523 -3.290 -27.084 1.00 93.06 778 LEU A C 1
ATOM 6054 O O . LEU A 1 778 ? 18.650 -2.812 -26.936 1.00 93.06 778 LEU A O 1
ATOM 6058 N N . ALA A 1 779 ? 16.896 -3.918 -26.087 1.00 90.06 779 ALA A N 1
ATOM 6059 C CA . ALA A 1 779 ? 17.546 -4.266 -24.828 1.00 90.06 779 ALA A CA 1
ATOM 6060 C C . ALA A 1 779 ? 18.581 -5.375 -25.059 1.00 90.06 779 ALA A C 1
ATOM 6062 O O . ALA A 1 779 ? 19.755 -5.189 -24.733 1.00 90.06 779 ALA A O 1
ATOM 6063 N N . LEU A 1 780 ? 18.172 -6.464 -25.717 1.00 92.00 780 LEU A N 1
ATOM 6064 C CA . LEU A 1 780 ? 19.038 -7.592 -26.061 1.00 92.00 780 LEU A CA 1
ATOM 6065 C C . LEU A 1 780 ? 20.210 -7.158 -26.956 1.00 92.00 780 LEU A C 1
ATOM 6067 O O . LEU A 1 780 ? 21.355 -7.492 -26.659 1.00 92.00 780 LEU A O 1
ATOM 6071 N N . SER A 1 781 ? 19.973 -6.314 -27.969 1.00 91.50 781 SER A N 1
ATOM 6072 C CA . SER A 1 781 ? 21.036 -5.780 -28.841 1.00 91.50 781 SER A CA 1
ATOM 6073 C C . SER A 1 781 ? 22.036 -4.863 -28.120 1.00 91.50 781 SER A C 1
ATOM 6075 O O . SER A 1 781 ? 23.051 -4.482 -28.698 1.00 91.50 781 SER A O 1
ATOM 6077 N N . LYS A 1 782 ? 21.741 -4.458 -26.878 1.00 93.12 782 LYS A N 1
ATOM 6078 C CA . LYS A 1 782 ? 22.609 -3.658 -25.999 1.00 93.12 782 LYS A CA 1
ATOM 6079 C C . LYS A 1 782 ? 23.165 -4.473 -24.826 1.00 93.12 782 LYS A C 1
ATOM 6081 O O . LYS A 1 782 ? 23.656 -3.875 -23.870 1.00 93.12 782 LYS A O 1
ATOM 6086 N N . GLY A 1 783 ? 23.044 -5.804 -24.859 1.00 90.19 783 GLY A N 1
ATOM 6087 C CA . GLY A 1 783 ? 23.471 -6.688 -23.770 1.00 90.19 783 GLY A CA 1
ATOM 6088 C C . GLY A 1 783 ? 22.691 -6.474 -22.467 1.00 90.19 783 GLY A C 1
ATOM 6089 O O . GLY A 1 783 ? 23.245 -6.643 -21.384 1.00 90.19 783 GLY A O 1
ATOM 6090 N N . LYS A 1 784 ? 21.428 -6.033 -22.549 1.00 93.69 784 LYS A N 1
ATOM 6091 C CA . LYS A 1 784 ? 20.555 -5.800 -21.389 1.00 93.69 784 LYS A CA 1
ATOM 6092 C C . LYS A 1 784 ? 19.464 -6.858 -21.299 1.00 93.69 784 LYS A C 1
ATOM 6094 O O . LYS A 1 784 ? 18.869 -7.242 -22.302 1.00 93.69 784 LYS A O 1
ATOM 6099 N N . VAL A 1 785 ? 19.145 -7.242 -20.068 1.00 95.94 785 VAL A N 1
ATOM 6100 C CA . VAL A 1 785 ? 18.105 -8.228 -19.763 1.00 95.94 785 VAL A CA 1
ATOM 6101 C C . VAL A 1 785 ? 16.704 -7.573 -19.821 1.00 95.94 785 VAL A C 1
ATOM 6103 O O . VAL A 1 785 ? 16.496 -6.529 -19.186 1.00 95.94 785 VAL A O 1
ATOM 6106 N N . PRO A 1 786 ? 15.733 -8.132 -20.569 1.00 96.38 786 PRO A N 1
ATOM 6107 C CA . PRO A 1 786 ? 14.338 -7.672 -20.577 1.00 96.38 786 PRO A CA 1
ATOM 6108 C C . PRO A 1 786 ? 13.597 -8.033 -19.274 1.00 96.38 786 PRO A C 1
ATOM 6110 O O . PRO A 1 786 ? 14.111 -8.767 -18.433 1.00 96.38 786 PRO A O 1
ATOM 6113 N N . ILE A 1 787 ? 12.389 -7.501 -19.071 1.00 97.81 787 ILE A N 1
ATOM 6114 C CA . ILE A 1 787 ? 11.531 -7.850 -17.926 1.00 97.81 787 ILE A CA 1
ATOM 6115 C C . ILE A 1 787 ? 11.005 -9.279 -18.077 1.00 97.81 787 ILE A C 1
ATOM 6117 O O . ILE A 1 787 ? 10.500 -9.660 -19.135 1.00 97.81 787 ILE A O 1
ATOM 6121 N N . GLY A 1 788 ? 11.051 -10.036 -16.981 1.00 97.50 788 GLY A N 1
ATOM 6122 C CA . GLY A 1 788 ? 10.653 -11.439 -16.938 1.00 97.50 788 GLY A CA 1
ATOM 6123 C C . GLY A 1 788 ? 11.846 -12.359 -16.703 1.00 97.50 788 GLY A C 1
ATOM 6124 O O . GLY A 1 788 ? 12.830 -11.958 -16.079 1.00 97.50 788 GLY A O 1
ATOM 6125 N N . ILE A 1 789 ? 11.721 -13.598 -17.177 1.00 98.50 789 ILE A N 1
ATOM 6126 C CA . ILE A 1 789 ? 12.689 -14.673 -16.934 1.00 98.50 789 ILE A CA 1
ATOM 6127 C C . ILE A 1 789 ? 13.297 -15.131 -18.259 1.00 98.50 789 ILE A C 1
ATOM 6129 O O . ILE A 1 789 ? 12.569 -15.557 -19.158 1.00 98.50 789 ILE A O 1
ATOM 6133 N N . GLY A 1 790 ? 14.617 -14.997 -18.392 1.00 97.38 790 GLY A N 1
ATOM 6134 C CA . GLY A 1 790 ? 15.393 -15.425 -19.553 1.00 97.38 790 GLY A CA 1
ATOM 6135 C C . GLY A 1 790 ? 15.405 -16.941 -19.755 1.00 97.38 790 GLY A C 1
ATOM 6136 O O . GLY A 1 790 ? 15.020 -17.710 -18.882 1.00 97.38 790 GLY A O 1
ATOM 6137 N N . GLU A 1 791 ? 15.828 -17.357 -20.946 1.00 97.81 791 GLU A N 1
ATOM 6138 C CA . GLU A 1 791 ? 15.847 -18.760 -21.379 1.00 97.81 791 GLU A CA 1
ATOM 6139 C C . GLU A 1 791 ? 16.735 -19.657 -20.499 1.00 97.81 791 GLU A C 1
ATOM 6141 O O . GLU A 1 791 ? 17.749 -19.205 -19.965 1.00 97.81 791 GLU A O 1
ATOM 6146 N N . ASN A 1 792 ? 16.394 -20.949 -20.424 1.00 98.12 792 ASN A N 1
ATOM 6147 C CA . ASN A 1 792 ? 17.152 -22.004 -19.721 1.00 98.12 792 ASN A CA 1
ATOM 6148 C C . ASN A 1 792 ? 17.354 -21.776 -18.205 1.00 98.12 792 ASN A C 1
ATOM 6150 O O . ASN A 1 792 ? 18.252 -22.370 -17.606 1.00 98.12 792 ASN A O 1
ATOM 6154 N N . THR A 1 793 ? 16.558 -20.906 -17.587 1.00 98.62 793 THR A N 1
ATOM 6155 C CA . THR A 1 793 ? 16.697 -20.519 -16.176 1.00 98.62 793 THR A CA 1
ATOM 6156 C C . THR A 1 793 ? 15.908 -21.448 -15.242 1.00 98.62 793 THR A C 1
ATOM 6158 O O . THR A 1 793 ? 14.777 -21.829 -15.544 1.00 98.62 793 THR A O 1
ATOM 6161 N N . ARG A 1 794 ? 16.485 -21.806 -14.091 1.00 98.56 794 ARG A N 1
ATOM 6162 C CA . ARG A 1 794 ? 15.867 -22.657 -13.057 1.00 98.56 794 ARG A CA 1
ATOM 6163 C C . ARG A 1 794 ? 15.686 -21.864 -11.772 1.00 98.56 794 ARG A C 1
ATOM 6165 O O . ARG A 1 794 ? 16.618 -21.195 -11.336 1.00 98.56 794 ARG A O 1
ATOM 6172 N N . ILE A 1 795 ? 14.492 -21.909 -11.189 1.00 98.56 795 ILE A N 1
ATOM 6173 C CA . ILE A 1 795 ? 14.170 -21.185 -9.957 1.00 98.56 795 ILE A CA 1
ATOM 6174 C C . ILE A 1 795 ? 13.352 -22.089 -9.039 1.00 98.56 795 ILE A C 1
ATOM 6176 O O . ILE A 1 795 ? 12.324 -22.631 -9.451 1.00 98.56 795 ILE A O 1
ATOM 6180 N N . LYS A 1 796 ? 13.804 -22.199 -7.791 1.00 98.25 796 LYS A N 1
ATOM 6181 C CA . LYS A 1 796 ? 13.153 -22.901 -6.692 1.00 98.25 796 LYS A CA 1
ATOM 6182 C C . LYS A 1 796 ? 13.065 -21.987 -5.464 1.00 98.25 796 LYS A C 1
ATOM 6184 O O . LYS A 1 796 ? 13.971 -21.195 -5.221 1.00 98.25 796 LYS A O 1
ATOM 6189 N N . GLU A 1 797 ? 11.981 -22.108 -4.699 1.00 97.56 797 GLU A N 1
ATOM 6190 C CA . GLU A 1 797 ? 11.795 -21.493 -3.371 1.00 97.56 797 GLU A CA 1
ATOM 6191 C C . GLU A 1 797 ? 12.074 -19.975 -3.339 1.00 97.56 797 GLU A C 1
ATOM 6193 O O . GLU A 1 797 ? 12.877 -19.448 -2.563 1.00 97.56 797 GLU A O 1
ATOM 6198 N N . CYS A 1 798 ? 11.412 -19.253 -4.249 1.00 98.25 798 CYS A N 1
ATOM 6199 C CA . CYS A 1 798 ? 11.744 -17.864 -4.555 1.00 98.25 798 CYS A CA 1
ATOM 6200 C C . CYS A 1 798 ? 10.520 -16.939 -4.649 1.00 98.25 798 CYS A C 1
ATOM 6202 O O . CYS A 1 798 ? 9.484 -17.282 -5.221 1.00 98.25 798 CYS A O 1
ATOM 6204 N N . ILE A 1 799 ? 10.670 -15.703 -4.161 1.00 98.62 799 ILE A N 1
ATOM 6205 C CA . ILE A 1 799 ? 9.770 -14.584 -4.456 1.00 98.62 799 ILE A CA 1
ATOM 6206 C C . ILE A 1 799 ? 10.428 -13.675 -5.500 1.00 98.62 799 ILE A C 1
ATOM 6208 O O . ILE A 1 799 ? 11.456 -13.048 -5.237 1.00 98.62 799 ILE A O 1
ATOM 6212 N N . ILE A 1 800 ? 9.794 -13.523 -6.663 1.00 98.56 800 ILE A N 1
ATOM 6213 C CA . ILE A 1 800 ? 10.266 -12.631 -7.731 1.00 98.56 800 ILE A CA 1
ATOM 6214 C C . ILE A 1 800 ? 9.424 -11.352 -7.723 1.00 98.56 800 ILE A C 1
ATOM 6216 O O . ILE A 1 800 ? 8.256 -11.361 -8.115 1.00 98.56 800 ILE A O 1
ATOM 6220 N N . ASP A 1 801 ? 9.993 -10.232 -7.273 1.00 97.69 801 ASP A N 1
ATOM 6221 C CA . ASP A 1 801 ? 9.260 -8.968 -7.162 1.00 97.69 801 ASP A CA 1
ATOM 6222 C C . ASP A 1 801 ? 9.050 -8.256 -8.522 1.00 97.69 801 ASP A C 1
ATOM 6224 O O . ASP A 1 801 ? 9.631 -8.586 -9.558 1.00 97.69 801 ASP A O 1
ATOM 6228 N N . LYS A 1 802 ? 8.167 -7.252 -8.527 1.00 96.19 802 LYS A N 1
ATOM 6229 C CA . LYS A 1 802 ? 7.684 -6.542 -9.712 1.00 96.19 802 LYS A CA 1
ATOM 6230 C C . LYS A 1 802 ? 8.811 -6.042 -10.620 1.00 96.19 802 LYS A C 1
ATOM 6232 O O . LYS A 1 802 ? 9.697 -5.304 -10.184 1.00 96.19 802 LYS A O 1
ATOM 6237 N N . ASN A 1 803 ? 8.671 -6.319 -11.915 1.00 97.25 803 ASN A N 1
ATOM 6238 C CA . ASN A 1 803 ? 9.562 -5.844 -12.982 1.00 97.25 803 ASN A CA 1
ATOM 6239 C C . ASN A 1 803 ? 11.017 -6.345 -12.866 1.00 97.25 803 ASN A C 1
ATOM 6241 O O . ASN A 1 803 ? 11.913 -5.696 -13.410 1.00 97.25 803 ASN A O 1
ATOM 6245 N N . ALA A 1 804 ? 11.272 -7.440 -12.142 1.00 97.94 804 ALA A N 1
ATOM 6246 C CA . ALA A 1 804 ? 12.578 -8.092 -12.151 1.00 97.94 804 ALA A CA 1
ATOM 6247 C C . ALA A 1 804 ? 12.984 -8.502 -13.581 1.00 97.94 804 ALA A C 1
ATOM 6249 O O . ALA A 1 804 ? 12.137 -8.823 -14.424 1.00 97.94 804 ALA A O 1
ATOM 6250 N N . ARG A 1 805 ? 14.290 -8.456 -13.844 1.00 98.25 805 ARG A N 1
ATOM 6251 C CA . ARG A 1 805 ? 14.919 -8.796 -15.124 1.00 98.25 805 ARG A CA 1
ATOM 6252 C C . ARG A 1 805 ? 15.903 -9.931 -14.865 1.00 98.25 805 ARG A C 1
ATOM 6254 O O . ARG A 1 805 ? 17.028 -9.674 -14.440 1.00 98.25 805 ARG A O 1
ATOM 6261 N N . ILE A 1 806 ? 15.463 -11.175 -15.026 1.00 98.44 806 ILE A N 1
ATOM 6262 C CA . ILE A 1 806 ? 16.292 -12.357 -14.763 1.00 98.44 806 ILE A CA 1
ATOM 6263 C C . ILE A 1 806 ? 16.902 -12.834 -16.080 1.00 98.44 806 ILE A C 1
ATOM 6265 O O . ILE A 1 806 ? 16.180 -13.040 -17.055 1.00 98.44 806 ILE A O 1
ATOM 6269 N N . GLY A 1 807 ? 18.229 -12.957 -16.104 1.00 97.81 807 GLY A N 1
ATOM 6270 C CA . GLY A 1 807 ? 19.010 -13.345 -17.274 1.00 97.81 807 GLY A CA 1
ATOM 6271 C C . GLY A 1 807 ? 18.759 -14.766 -17.782 1.00 97.81 807 GLY A C 1
ATOM 6272 O O . GLY A 1 807 ? 17.920 -15.512 -17.267 1.00 97.81 807 GLY A O 1
ATOM 6273 N N . LYS A 1 808 ? 19.506 -15.133 -18.822 1.00 97.81 808 LYS A N 1
ATOM 6274 C CA . LYS A 1 808 ? 19.555 -16.492 -19.379 1.00 97.81 808 LYS A CA 1
ATOM 6275 C C . LYS A 1 808 ? 20.458 -17.401 -18.546 1.00 97.81 808 LYS A C 1
ATOM 6277 O O . LYS A 1 808 ? 21.476 -16.948 -18.025 1.00 97.81 808 LYS A O 1
ATOM 6282 N N . ASN A 1 809 ? 20.144 -18.693 -18.501 1.00 98.12 809 ASN A N 1
ATOM 6283 C CA . ASN A 1 809 ? 20.921 -19.723 -17.799 1.00 98.12 809 ASN A CA 1
ATOM 6284 C C . ASN A 1 809 ? 21.157 -19.401 -16.305 1.00 98.12 809 ASN A C 1
ATOM 6286 O O . ASN A 1 809 ? 22.208 -19.726 -15.759 1.00 98.12 809 ASN A O 1
ATOM 6290 N N . VAL A 1 810 ? 20.217 -18.707 -15.659 1.00 98.50 810 VAL A N 1
ATOM 6291 C CA . VAL A 1 810 ? 20.283 -18.390 -14.225 1.00 98.50 810 VAL A CA 1
ATOM 6292 C C . VAL A 1 810 ? 19.806 -19.596 -13.415 1.00 98.50 810 VAL A C 1
ATOM 6294 O O . VAL A 1 810 ? 18.880 -20.293 -13.827 1.00 98.50 810 VAL A O 1
ATOM 6297 N N . VAL A 1 811 ? 20.410 -19.832 -12.253 1.00 98.50 811 VAL A N 1
ATOM 6298 C CA . VAL A 1 811 ? 19.962 -20.838 -11.282 1.00 98.50 811 VAL A CA 1
ATOM 6299 C C . VAL A 1 811 ? 19.723 -20.141 -9.947 1.00 98.50 811 VAL A C 1
ATOM 6301 O O . VAL A 1 811 ? 20.593 -19.425 -9.464 1.00 98.50 811 VAL A O 1
ATOM 6304 N N . ILE A 1 812 ? 18.536 -20.308 -9.372 1.00 97.94 812 ILE A N 1
ATOM 6305 C CA . ILE A 1 812 ? 18.178 -19.796 -8.045 1.00 97.94 812 ILE A CA 1
ATOM 6306 C C . ILE A 1 812 ? 17.600 -20.970 -7.267 1.00 97.94 812 ILE A C 1
ATOM 6308 O O . ILE A 1 812 ? 16.459 -21.354 -7.511 1.00 97.94 812 ILE A O 1
ATOM 6312 N N . GLU A 1 813 ? 18.386 -21.562 -6.376 1.00 95.50 813 GLU A N 1
ATOM 6313 C CA . GLU A 1 813 ? 17.989 -22.751 -5.609 1.00 95.50 813 GLU A CA 1
ATOM 6314 C C . GLU A 1 813 ? 18.403 -22.689 -4.127 1.00 95.50 813 GLU A C 1
ATOM 6316 O O . GLU A 1 813 ? 17.882 -23.486 -3.348 1.00 95.50 813 GLU A O 1
ATOM 6321 N N . ASN A 1 814 ? 19.272 -21.746 -3.715 1.00 95.38 814 ASN A N 1
ATOM 6322 C CA . ASN A 1 814 ? 19.775 -21.616 -2.336 1.00 95.38 814 ASN A CA 1
ATOM 6323 C C . ASN A 1 814 ? 20.280 -22.963 -1.771 1.00 95.38 814 ASN A C 1
ATOM 6325 O O . ASN A 1 814 ? 19.928 -23.376 -0.664 1.00 95.38 814 ASN A O 1
ATOM 6329 N N . SER A 1 815 ? 21.091 -23.683 -2.554 1.00 92.94 815 SER A N 1
ATOM 6330 C CA . SER A 1 815 ? 21.510 -25.063 -2.253 1.00 92.94 815 SER A CA 1
ATOM 6331 C C . SER A 1 815 ? 22.310 -25.218 -0.953 1.00 92.94 815 SER A C 1
ATOM 6333 O O . SER A 1 815 ? 22.389 -26.318 -0.413 1.00 92.94 815 SER A O 1
ATOM 6335 N N . GLU A 1 816 ? 22.888 -24.130 -0.437 1.00 93.00 816 GLU A N 1
ATOM 6336 C CA . GLU A 1 816 ? 23.580 -24.082 0.859 1.00 93.00 816 GLU A CA 1
ATOM 6337 C C . GLU A 1 816 ? 22.620 -23.931 2.060 1.00 93.00 816 GLU A C 1
ATOM 6339 O O . GLU A 1 816 ? 23.055 -24.000 3.209 1.00 93.00 816 GLU A O 1
ATOM 6344 N N . GLY A 1 817 ? 21.316 -23.724 1.831 1.00 93.94 817 GLY A N 1
ATOM 6345 C CA . GLY A 1 817 ? 20.315 -23.583 2.893 1.00 93.94 817 GLY A CA 1
ATOM 6346 C C . GLY A 1 817 ? 20.442 -22.287 3.703 1.00 93.94 817 GLY A C 1
ATOM 6347 O O . GLY A 1 817 ? 20.044 -22.244 4.874 1.00 93.94 817 GLY A O 1
ATOM 6348 N N . VAL A 1 818 ? 21.003 -21.227 3.104 1.00 96.56 818 VAL A N 1
ATOM 6349 C CA . VAL A 1 818 ? 21.255 -19.940 3.767 1.00 96.56 818 VAL A CA 1
ATOM 6350 C C . VAL A 1 818 ? 19.943 -19.375 4.300 1.00 96.56 818 VAL A C 1
ATOM 6352 O O . VAL A 1 818 ? 18.972 -19.243 3.562 1.00 96.56 818 VAL A O 1
ATOM 6355 N N . GLN A 1 819 ? 19.905 -19.017 5.584 1.00 96.06 819 GLN A N 1
ATOM 6356 C CA . GLN A 1 819 ? 18.686 -18.493 6.208 1.00 96.06 819 GLN A CA 1
ATOM 6357 C C . GLN A 1 819 ? 18.512 -16.988 5.993 1.00 96.06 819 GLN A C 1
ATOM 6359 O O . GLN A 1 819 ? 17.407 -16.528 5.714 1.00 96.06 819 GLN A O 1
ATOM 6364 N N . GLU A 1 820 ? 19.600 -16.222 6.106 1.00 96.81 820 GLU A N 1
ATOM 6365 C CA . GLU A 1 820 ? 19.588 -14.760 6.090 1.00 96.81 820 GLU A CA 1
ATOM 6366 C C . GLU A 1 820 ? 20.787 -14.202 5.313 1.00 96.81 820 GLU A C 1
ATOM 6368 O O . GLU A 1 820 ? 21.937 -14.450 5.669 1.00 96.81 820 GLU A O 1
ATOM 6373 N N . ALA A 1 821 ? 20.528 -13.404 4.272 1.00 95.62 821 ALA A N 1
ATOM 6374 C CA . ALA A 1 821 ? 21.563 -12.702 3.509 1.00 95.62 821 ALA A CA 1
ATOM 6375 C C . ALA A 1 821 ? 21.089 -11.319 3.028 1.00 95.62 821 ALA A C 1
ATOM 6377 O O . ALA A 1 821 ? 19.928 -11.148 2.644 1.00 95.62 821 ALA A O 1
ATOM 6378 N N . ASP A 1 822 ? 21.984 -10.323 3.013 1.00 95.44 822 ASP A N 1
ATOM 6379 C CA . ASP A 1 822 ? 21.833 -9.103 2.201 1.00 95.44 822 ASP A CA 1
ATOM 6380 C C . ASP A 1 822 ? 22.796 -9.190 1.011 1.00 95.44 822 ASP A C 1
ATOM 6382 O O . ASP A 1 822 ? 24.011 -9.353 1.175 1.00 95.44 822 ASP A O 1
ATOM 6386 N N . ARG A 1 823 ? 22.221 -9.128 -0.191 1.00 94.38 823 ARG A N 1
ATOM 6387 C CA . ARG A 1 823 ? 22.910 -9.131 -1.486 1.00 94.38 823 ARG A CA 1
ATOM 6388 C C . ARG A 1 823 ? 22.314 -8.043 -2.386 1.00 94.38 823 ARG A C 1
ATOM 6390 O O . ARG A 1 823 ? 22.116 -8.218 -3.586 1.00 94.38 823 ARG A O 1
ATOM 6397 N N . THR A 1 824 ? 22.013 -6.874 -1.802 1.00 91.88 824 THR A N 1
ATOM 6398 C CA . THR A 1 824 ? 21.402 -5.727 -2.505 1.00 91.88 824 THR A CA 1
ATOM 6399 C C . THR A 1 824 ? 22.145 -5.325 -3.779 1.00 91.88 824 THR A C 1
ATOM 6401 O O . THR A 1 824 ? 21.497 -4.950 -4.757 1.00 91.88 824 THR A O 1
ATOM 6404 N N . SER A 1 825 ? 23.479 -5.394 -3.771 1.00 91.00 825 SER A N 1
ATOM 6405 C CA . SER A 1 825 ? 24.364 -5.136 -4.917 1.00 91.00 825 SER A CA 1
ATOM 6406 C C . SER A 1 825 ? 24.115 -6.076 -6.098 1.00 91.00 825 SER A C 1
ATOM 6408 O O . SER A 1 825 ? 24.220 -5.657 -7.248 1.00 91.00 825 SER A O 1
ATOM 6410 N N . GLU A 1 826 ? 23.752 -7.323 -5.811 1.00 93.12 826 GLU A N 1
ATOM 6411 C CA . GLU A 1 826 ? 23.450 -8.379 -6.783 1.00 93.12 826 GLU A CA 1
ATOM 6412 C C . GLU A 1 826 ? 21.946 -8.481 -7.081 1.00 93.12 826 GLU A C 1
ATOM 6414 O O . GLU A 1 826 ? 21.530 -9.223 -7.963 1.00 93.12 826 GLU A O 1
ATOM 6419 N N . GLY A 1 827 ? 21.116 -7.686 -6.398 1.00 94.88 827 GLY A N 1
ATOM 6420 C CA . GLY A 1 827 ? 19.700 -7.533 -6.714 1.00 94.88 827 GLY A CA 1
ATOM 6421 C C . GLY A 1 827 ? 18.745 -8.451 -5.952 1.00 94.88 827 GLY A C 1
ATOM 6422 O O . GLY A 1 827 ? 17.571 -8.511 -6.337 1.00 94.88 827 GLY A O 1
ATOM 6423 N N . PHE A 1 828 ? 19.194 -9.115 -4.882 1.00 97.38 828 PHE A N 1
ATOM 6424 C CA . PHE A 1 828 ? 18.371 -10.027 -4.082 1.00 97.38 828 PHE A CA 1
ATOM 6425 C C . PHE A 1 828 ? 18.645 -9.952 -2.569 1.00 97.38 828 PHE A C 1
ATOM 6427 O O . PHE A 1 828 ? 19.523 -9.231 -2.094 1.00 97.38 828 PHE A O 1
ATOM 6434 N N . TYR A 1 829 ? 17.833 -10.684 -1.814 1.00 97.50 829 TYR A N 1
ATOM 6435 C CA . TYR A 1 829 ? 17.981 -10.980 -0.390 1.00 97.50 829 TYR A CA 1
ATOM 6436 C C . TYR A 1 829 ? 17.642 -12.451 -0.156 1.00 97.50 829 TYR A C 1
ATOM 6438 O O . TYR A 1 829 ? 16.892 -13.022 -0.943 1.00 97.50 829 TYR A O 1
ATOM 6446 N N . ILE A 1 830 ? 18.097 -13.024 0.956 1.00 97.19 830 ILE A N 1
ATOM 6447 C CA . ILE A 1 830 ? 17.553 -14.286 1.476 1.00 97.19 830 ILE A CA 1
ATOM 6448 C C . ILE A 1 830 ? 16.990 -14.002 2.865 1.00 97.19 830 ILE A C 1
ATOM 6450 O O . ILE A 1 830 ? 17.666 -13.356 3.668 1.00 97.19 830 ILE A O 1
ATOM 6454 N N . ARG A 1 831 ? 15.739 -14.394 3.113 1.00 96.25 831 ARG A N 1
ATOM 6455 C CA . ARG A 1 831 ? 14.996 -14.115 4.351 1.00 96.25 831 ARG A CA 1
ATOM 6456 C C . ARG A 1 831 ? 14.242 -15.370 4.773 1.00 96.25 831 ARG A C 1
ATOM 6458 O O . ARG A 1 831 ? 13.381 -15.832 4.028 1.00 96.25 831 ARG A O 1
ATOM 6465 N N . SER A 1 832 ? 14.547 -15.901 5.954 1.00 93.81 832 SER A N 1
ATOM 6466 C CA . SER A 1 832 ? 13.979 -17.161 6.465 1.00 93.81 832 SER A CA 1
ATOM 6467 C C . SER A 1 832 ? 14.067 -18.317 5.446 1.00 93.81 832 SER A C 1
ATOM 6469 O O . SER A 1 832 ? 13.076 -18.996 5.176 1.00 93.81 832 SER A O 1
ATOM 6471 N N . GLY A 1 833 ? 15.230 -18.464 4.800 1.00 94.94 833 GLY A N 1
ATOM 6472 C CA . GLY A 1 833 ? 15.497 -19.470 3.760 1.00 94.94 833 GLY A CA 1
ATOM 6473 C C . GLY A 1 833 ? 14.997 -19.123 2.349 1.00 94.94 833 GLY A C 1
ATOM 6474 O O . GLY A 1 833 ? 15.502 -19.675 1.375 1.00 94.94 833 GLY A O 1
ATOM 6475 N N . VAL A 1 834 ? 14.057 -18.181 2.212 1.00 97.62 834 VAL A N 1
ATOM 6476 C CA . VAL A 1 834 ? 13.422 -17.834 0.928 1.00 97.62 834 VAL A CA 1
ATOM 6477 C C . VAL A 1 834 ? 14.219 -16.753 0.195 1.00 97.62 834 VAL A C 1
ATOM 6479 O O . VAL A 1 834 ? 14.473 -15.672 0.741 1.00 97.62 834 VAL A O 1
ATOM 6482 N N . THR A 1 835 ? 14.559 -16.999 -1.073 1.00 98.19 835 THR A N 1
ATOM 6483 C CA . THR A 1 835 ? 15.251 -16.018 -1.925 1.00 98.19 835 THR A CA 1
ATOM 6484 C C . THR A 1 835 ? 14.269 -14.986 -2.478 1.00 98.19 835 THR A C 1
ATOM 6486 O O . THR A 1 835 ? 13.278 -15.330 -3.116 1.00 98.19 835 THR A O 1
ATOM 6489 N N . VAL A 1 836 ? 14.546 -13.695 -2.283 1.00 98.31 836 VAL A N 1
ATOM 6490 C CA . VAL A 1 836 ? 13.684 -12.580 -2.707 1.00 98.31 836 VAL A CA 1
ATOM 6491 C C . VAL A 1 836 ? 14.406 -11.684 -3.715 1.00 98.31 836 VAL A C 1
ATOM 6493 O O . VAL A 1 836 ? 15.240 -10.852 -3.344 1.00 98.31 836 VAL A O 1
ATOM 6496 N N . ILE A 1 837 ? 14.052 -11.807 -4.997 1.00 98.31 837 ILE A N 1
ATOM 6497 C CA . ILE A 1 837 ? 14.560 -10.944 -6.075 1.00 98.31 837 ILE A CA 1
ATOM 6498 C C . ILE A 1 837 ? 13.872 -9.575 -6.000 1.00 98.31 837 ILE A C 1
ATOM 6500 O O . ILE A 1 837 ? 12.647 -9.478 -5.940 1.00 98.31 837 ILE A O 1
ATOM 6504 N N . LEU A 1 838 ? 14.662 -8.499 -5.990 1.00 97.06 838 LEU A N 1
ATOM 6505 C CA . LEU A 1 838 ? 14.193 -7.135 -5.731 1.00 97.06 838 LEU A CA 1
ATOM 6506 C C . LEU A 1 838 ? 13.388 -6.497 -6.874 1.00 97.06 838 LEU A C 1
ATOM 6508 O O . LEU A 1 838 ? 13.592 -6.749 -8.061 1.00 97.06 838 LEU A O 1
ATOM 6512 N N . LYS A 1 839 ? 12.527 -5.532 -6.516 1.00 94.75 839 LYS A N 1
ATOM 6513 C CA . LYS A 1 839 ? 11.790 -4.729 -7.500 1.00 94.75 839 LYS A CA 1
ATOM 6514 C C . LYS A 1 839 ? 12.726 -4.021 -8.491 1.00 94.75 839 LYS A C 1
ATOM 6516 O O . LYS A 1 839 ? 13.486 -3.130 -8.102 1.00 94.75 839 LYS A O 1
ATOM 6521 N N . ASN A 1 840 ? 12.529 -4.282 -9.782 1.00 95.31 840 ASN A N 1
ATOM 6522 C CA . ASN A 1 840 ? 13.331 -3.761 -10.894 1.00 95.31 840 ASN A CA 1
ATOM 6523 C C . ASN A 1 840 ? 14.840 -4.101 -10.822 1.00 95.31 840 ASN A C 1
ATOM 6525 O O . ASN A 1 840 ? 15.633 -3.382 -11.433 1.00 95.31 840 ASN A O 1
ATOM 6529 N N . SER A 1 841 ? 15.261 -5.134 -10.078 1.00 96.31 841 SER A N 1
ATOM 6530 C CA . SER A 1 841 ? 16.655 -5.591 -10.144 1.00 96.31 841 SER A CA 1
ATOM 6531 C C . SER A 1 841 ? 16.941 -6.370 -11.429 1.00 96.31 841 SER A C 1
ATOM 6533 O O . SER A 1 841 ? 16.030 -6.761 -12.166 1.00 96.31 841 SER A O 1
ATOM 6535 N N . ILE A 1 842 ? 18.234 -6.544 -11.704 1.00 97.44 842 ILE A N 1
ATOM 6536 C CA . ILE A 1 842 ? 18.754 -7.307 -12.833 1.00 97.44 842 ILE A CA 1
ATOM 6537 C C . ILE A 1 842 ? 19.610 -8.429 -12.256 1.00 97.44 842 ILE A C 1
ATOM 6539 O O . ILE A 1 842 ? 20.618 -8.139 -11.614 1.00 97.44 842 ILE A O 1
ATOM 6543 N N . ILE A 1 843 ? 19.226 -9.676 -12.514 1.00 97.94 843 ILE A N 1
ATOM 6544 C CA . ILE A 1 843 ? 20.081 -10.845 -12.289 1.00 97.94 843 ILE A CA 1
ATOM 6545 C C . ILE A 1 843 ? 20.757 -11.146 -13.626 1.00 97.94 843 ILE A C 1
ATOM 6547 O O . ILE A 1 843 ? 20.076 -11.252 -14.647 1.00 97.94 843 ILE A O 1
ATOM 6551 N N . LYS A 1 844 ? 22.092 -11.197 -13.647 1.00 96.38 844 LYS A N 1
ATOM 6552 C CA . LYS A 1 844 ? 22.871 -11.345 -14.887 1.00 96.38 844 LYS A CA 1
ATOM 6553 C C . LYS A 1 844 ? 22.752 -12.762 -15.446 1.00 96.38 844 LYS A C 1
ATOM 6555 O O . LYS A 1 844 ? 22.509 -13.703 -14.693 1.00 96.38 844 LYS A O 1
ATOM 6560 N N . ASP A 1 845 ? 22.991 -12.912 -16.744 1.00 96.81 845 ASP A N 1
ATOM 6561 C CA . ASP A 1 845 ? 23.093 -14.225 -17.386 1.00 96.81 845 ASP A CA 1
ATOM 6562 C C . ASP A 1 845 ? 24.135 -15.106 -16.666 1.00 96.81 845 ASP A C 1
ATOM 6564 O O . ASP A 1 845 ? 25.199 -14.619 -16.281 1.00 96.81 845 ASP A O 1
ATOM 6568 N N . GLY A 1 846 ? 23.817 -16.387 -16.463 1.00 97.00 846 GLY A N 1
ATOM 6569 C CA . GLY A 1 846 ? 24.697 -17.362 -15.806 1.00 97.00 846 GLY A CA 1
ATOM 6570 C C . GLY A 1 846 ? 24.860 -17.218 -14.285 1.00 97.00 846 GLY A C 1
ATOM 6571 O O . GLY A 1 846 ? 25.697 -17.909 -13.711 1.00 97.00 846 GLY A O 1
ATOM 6572 N N . THR A 1 847 ? 24.109 -16.332 -13.617 1.00 97.38 847 THR A N 1
ATOM 6573 C CA . THR A 1 847 ? 24.186 -16.182 -12.147 1.00 97.38 847 THR A CA 1
ATOM 6574 C C . THR A 1 847 ? 23.629 -17.426 -11.442 1.00 97.38 847 THR A C 1
ATOM 6576 O O . THR A 1 847 ? 22.570 -17.920 -11.830 1.00 97.38 847 THR A O 1
ATOM 6579 N N . VAL A 1 848 ? 24.304 -17.885 -10.384 1.00 97.06 848 VAL A N 1
ATOM 6580 C CA . VAL A 1 848 ? 23.846 -18.951 -9.475 1.00 97.06 848 VAL A CA 1
ATOM 6581 C C . VAL A 1 848 ? 23.627 -18.349 -8.081 1.00 97.06 848 VAL A C 1
ATOM 6583 O O . VAL A 1 848 ? 24.481 -17.583 -7.629 1.00 97.06 848 VAL A O 1
ATOM 6586 N N . ILE A 1 849 ? 22.485 -18.646 -7.445 1.00 94.81 849 ILE A N 1
ATOM 6587 C CA . ILE A 1 849 ? 22.041 -18.138 -6.127 1.00 94.81 849 ILE A CA 1
ATOM 6588 C C . ILE A 1 849 ? 21.531 -19.288 -5.247 1.00 94.81 849 ILE A C 1
ATOM 6590 O O . ILE A 1 849 ? 20.650 -20.046 -5.716 1.00 94.81 849 ILE A O 1
#

Mean predicted aligned error: 19.85 Å

Nearest PDB structures (foldseek):
  1yp2-assembly1_C  TM=9.659E-01  e=8.101E-54  Solanum tuberosum
  1yp4-assembly1_C  TM=9.622E-01  e=8.101E-54  Solanum tuberosum
  1yp4-assembly1_D  TM=9.468E-01  e=2.121E-54  Solanum tuberosum
  1yp2-assembly1_A  TM=9.548E-01  e=8.980E-54  Solanum tuberosum
  1yp2-assembly1_B  TM=9.624E-01  e=4.437E-53  Solanum tuberosum

Solvent-accessible surface area (backbone atoms only — not comparable to full-atom values): 47278 Å² total; per-residue (Å²): 109,69,36,55,31,47,8,51,18,36,12,52,11,34,34,53,25,49,62,74,46,32,48,63,49,30,24,44,49,34,54,62,53,51,79,67,54,92,84,68,83,88,61,94,49,55,63,48,50,51,48,51,30,52,76,69,71,43,55,72,50,38,50,49,45,47,70,54,44,37,53,46,41,22,54,44,36,22,46,27,33,27,38,28,44,47,46,51,47,53,49,39,69,73,67,73,44,98,69,80,53,73,70,59,44,37,52,34,25,34,51,12,27,44,54,25,54,42,62,63,52,40,61,66,56,82,86,86,72,83,93,77,81,96,74,88,48,72,57,47,68,61,54,31,49,60,50,36,62,45,62,87,85,58,80,77,52,74,72,63,62,67,73,73,73,64,78,70,69,77,53,70,55,53,72,57,52,56,60,52,21,48,35,63,12,45,18,54,41,46,32,53,50,55,50,52,54,57,51,57,72,51,63,85,72,75,80,95,72,84,91,67,86,84,62,72,55,56,67,56,31,22,53,41,23,25,54,19,33,46,56,20,43,68,76,40,35,51,60,53,49,50,47,57,52,49,74,62,53,75,91,80,81,89,68,86,78,98,71,97,73,88,92,58,78,81,43,73,67,52,50,54,50,55,40,44,76,75,48,35,82,64,45,45,54,67,67,49,69,74,48,44,64,53,55,19,52,42,39,8,47,17,42,19,41,18,53,59,37,34,59,57,47,46,54,51,53,53,51,51,51,52,52,67,71,69,56,80,83,84,78,88,73,98,67,100,74,91,78,88,85,87,83,87,89,83,85,81,91,83,92,86,88,88,87,86,86,90,88,86,81,88,85,87,86,80,90,83,90,81,91,81,81,92,76,90,84,86,82,88,82,82,89,86,88,87,86,85,87,88,82,83,88,82,88,82,95,76,62,71,70,54,56,55,50,50,54,50,55,55,49,65,68,61,53,35,78,29,38,34,40,36,34,41,26,53,57,85,34,68,58,34,55,71,73,24,76,85,29,25,46,24,52,36,70,40,81,29,72,42,32,33,39,28,36,56,54,22,27,30,52,70,32,57,31,53,37,34,37,34,47,35,54,44,54,47,71,67,38,54,57,43,46,62,60,45,47,54,86,65,44,99,31,68,48,75,50,69,56,59,90,59,72,73,26,69,67,65,56,84,33,66,36,32,50,51,52,77,51,48,66,64,61,67,36,82,89,32,63,67,46,51,37,36,32,40,35,54,23,49,50,54,54,83,57,61,54,49,63,52,52,39,54,32,62,76,68,64,41,46,30,30,37,37,25,36,72,34,35,78,94,59,45,45,81,28,38,33,39,38,62,50,95,83,32,37,38,68,46,55,43,57,43,34,57,73,68,56,34,63,68,44,54,48,79,35,45,76,79,71,45,53,67,79,53,17,73,57,16,31,30,39,30,48,69,64,33,37,41,26,34,41,68,55,51,52,42,40,43,66,69,77,39,58,84,49,32,34,45,70,77,43,50,48,44,65,40,33,82,79,45,52,32,31,57,38,85,54,92,72,54,71,44,74,42,54,32,54,52,45,36,50,51,62,41,43,47,56,34,52,58,77,44,102,90,46,65,46,72,57,67,71,73,44,97,87,66,43,59,54,60,60,81,75,87,62,53,76,54,49,76,39,86,51,51,79,40,54,50,46,79,28,52,35,19,41,38,30,41,25,40,40,33,46,24,28,35,4,24,41,29,36,40,33,42,55,20,39,40,30,50,28,44,31,51,18,33,93,65,82,81,52,73,69,56,42,52,57,28,49,77,66,80,37,65,48,71,28,39,28,39,54,18,39,40,37,48,30,37,37,30,43,44,24,12,33,19,36,48,21,38,34,60,48,86,85,64,56,40,74,47,86,37,68,92,62,24,33,36,27,44,77,50,35,36,36,39,34,70,60,26,57,41,56,63,61,40,76,70

InterPro domains:
  IPR005835 Nucleotidyl transferase domain [PF00483] (421-690)
  IPR005836 ADP-glucose pyrophosphorylase, conserved site [PS00808] (425-444)
  IPR005836 ADP-glucose pyrophosphorylase, conserved site [PS00809] (508-516)
  IPR005836 ADP-glucose pyrophosphorylase, conserved site [PS00810] (623-633)
  IPR011004 Trimeric LpxA-like superfamily [SSF51161] (713-849)
  IPR011831 Glucose-1-phosphate adenylyltransferase [PTHR43523] (380-848)
  IPR011831 Glucose-1-phosphate adenylyltransferase [TIGR02091] (420-813)
  IPR018108 Mitochondrial carrier protein, transmembrane region [PF00153] (5-93)
  IPR018108 Mitochondrial carrier protein, transmembrane region [PF00153] (216-311)
  IPR018108 Mitochondrial carrier protein, transmembrane region [PS50920] (1-90)
  IPR018108 Mitochondrial carrier protein, transmembrane region [PS50920] (216-312)
  IPR023395 Mitochondrial carrier protein domain superfamily [G3DSA:1.50.40.10] (2-123)
  IPR023395 Mitochondrial carrier protein domain superfamily [G3DSA:1.50.40.10] (124-314)
  IPR023395 Mitochondrial carrier protein domain superfamily [SSF103506] (4-308)
  IPR029044 Nucleotide-diphospho-sugar transferases [G3DSA:3.90.550.10] (401-714)
  IPR029044 Nucleotide-diphospho-sugar transferases [SSF53448] (420-811)

Secondary structure (DSSP, 8-state):
-HHHHHHHHHHHHHHHHHHHHHHHHHHHHHHHHHTTSTT----SSHHHHHHHHHHTT-GGGGGTTHHHHHHHHHHHHHHHHHHHHHHHHHHHHHH--SS--HHHHHHHHHHHHHHHHHHHHGGGS---S--------S-HHHHHHHHHTSPTT----HHHHHSS--GGGGTTTHHHHHHHTHHHHHHHHHHHHHHHHHHHTTTTS--------PPPPHHHHHHHHHHHHHHHHHHHHHHHHHHHHHTT--S----SS-------TT-HHHHHHHHHHHHHHHHTTTTHHHHHHHHHHHHHHHHHHHHHHHHHHHHHHHHHHHHHHHS------S-----------------------------------------PPP---------------------HHHHHHHHHHHHHHT-GGGEEEEEE--SS-GGGTTTTTTS-GGGSEETTTEETTHHHHHHHHHTT---EEEEE-S-THHHHHHHHHHTGGG-TTEEEEEPPSSHHHHTS--SHHHHHHHTGGGGTSGGGTT--EEEEEESSEEE---HHHHHHHHHHHT-SEEEEEEEE-HHHHTTSEEEEE-TTSBEEEEEES--THHHHHT---GGGGT--HHHHHH--EEEEEEEEEEEHHHHHHIIIIISTT---IIIIIHHHHTTTS-EEEEE--S-EEE--SHHHHHHHHHGGG---BTTB--S--S--SSSPPP-----PPPPEEES-EEEEEEE-TT-EEES-EEEEEEE-TT-EE-TT-EEEEEEE---SS---HHHHHHHHTTT-PPSEE-TT-EEEEEEE-TT-EE-TT-EE--TT---EEEEGGGTEEEETTEEEEPTT-EEPTT-B-

Radius of gyration: 38.12 Å; Cα contacts (8 Å, |Δi|>4): 1336; chains: 1; bounding box: 109×105×77 Å

pLDDT: mean 75.41, std 22.47, range [22.06, 98.69]